Protein 4OK4 (pdb70)

Secondary structure (DSSP, 8-state):
--BSSSBHHHHHHHHHHGGG-HHHHHHHHHHHHHHHHHHTT----PPS---TTSHHHHHHHHHHHHHHHHHHHHHHH--HHHHHHHHHHHHHHHHHGGG--S-TT--SSPP-SSSSSHHHHHHHHHHHHHHHHTTGGG--HHHHHHHIIIIIHHHHHHHTTT-HHHHT-SSHHHHHHHHHHHHHHHHHT-HHHHHHHHH-TTSSSSSSHHHHHHHSB-TT--BTT-HHHHHHHHHHHHHHHHHHHHH-GGG-TTTHHHHHHHHHHHHHHHTEETTEE---SS--TT-BTTSHHHHHHHHHHHHHH--TTHHHHHHHHT---SSHHHHHHHHHHHTT---------EEEE-STTS-SEEEEEEEESSSTT-EEEEEEEE---GGG--S-TTEEEEEETTEEEE-----S--TT-TTTGGGSPPHHIIIIITSGGGSSS-EETTB-GGGG-HHHHHT---EEEEEEE-SSEEEEEEEE-SSSTTEEEEEEEEEE--TTSSS-EEEEEEEEEEEEEEEEEEEEEB-SEEEEESSPPPP-TTEEEES-SSTTGGGEEEEEEEE--SS-EEEEEEETTEEEEEEEEEE-S---EEEEEEEE-TT-TT--SPP-EEEEEEEEEEEEEEEEEEEEEE-EEETTTTEEE--S-SEEEEEEEEETTEEEEEEEETTS-EEEEEE-----TT-EEEEE-SSSEEEEESSEEEE-/--BSSSBHHHHHHHHHHGGGSHHHHHHHHHHHHHHHHHHTT----PPS---TTSHHHHHHHHHHHHHHHHHHHHHHH--HHHHHHHHHHHHHHHHHGGG--S-TT--SSPP-SSSSSHHHHHHHHHHHHHHHHHHGGGS-HHHHHHHIIIIIHHHHHHHTTT-HHHHT-SSHHHHHHHHHHHHHHHHHT-HHHHHHHHH-TTSSSSSSHHHHHHHSB-TT--BTT-HHHHHHHHHHHHHHHHHHHHH-GGG-TTTHHHHHHHHHHHHHHHTEETTEE---SS--TT-BTTSHHHHHHHHHHHHHH--TTHHHHHHHHT---SSHHHHHHHHHHHTT---------EEEE-STTS-SEEEEEEEESSSTT-EEEEEEEE---GGG--S-TTEEEEEETTEEEE-----S--TT-TTTGGGSPPHHIIIIITSGGGSSS-EETTB-GGGG-HHHHTT--PEEEEEEE-SSEEEEEEEE-SSSTTEEEEEEEEEE--TTSSS-EEEEEEEEEEEEEEEEEEEEEB-SEEEEESS-PPP-TTEEEBS-SSTTGGGEEEEEEEE--SS-EEEEEEETTEEEEEEEEEE-S---EEEEEEEE-TT-TT--SPP-EEEEEEEEEEEEEEEEEEEEEE-EEETTTTEEE--S-SEEEEEEEEETTEEEEEEEETTS-EEEEEE-----TT-EEEEESSSPEEEEESSEEEEE-

Solvent-accessible surface area: 49131 Å² total; per-residue (Å²): 79,1,50,0,5,19,26,104,118,19,13,54,67,0,47,88,32,31,130,88,46,110,37,0,17,127,39,0,69,50,34,58,90,103,8,46,67,28,34,91,124,33,64,54,32,25,121,14,136,15,6,2,11,1,112,7,5,6,9,0,14,73,0,15,54,5,0,31,26,0,0,16,3,31,31,13,58,42,55,114,93,1,18,61,11,0,46,52,0,0,33,31,0,5,156,20,1,87,91,21,48,117,4,101,58,108,34,114,52,34,22,0,44,1,0,6,17,9,25,21,0,2,13,0,0,0,16,0,0,16,0,1,4,4,0,20,93,31,15,47,69,134,40,64,123,68,0,45,68,6,0,0,71,32,0,0,116,20,4,1,84,79,7,66,102,15,0,53,91,26,13,0,36,0,0,3,3,0,0,0,0,0,0,0,1,30,10,33,61,45,121,90,16,10,75,5,0,1,65,1,41,100,78,104,19,160,13,0,0,29,59,0,0,48,108,4,1,1,61,63,0,1,0,20,1,1,0,7,14,1,4,30,0,0,6,0,0,2,2,0,0,25,0,0,62,32,48,45,72,126,105,121,2,16,109,69,56,115,61,0,1,20,78,0,0,52,6,1,0,16,0,1,7,56,19,114,6,0,6,0,1,4,1,19,57,63,4,4,13,41,1,42,12,0,7,16,0,2,2,7,0,20,38,80,60,43,39,44,38,0,0,37,2,4,99,124,9,67,49,19,3,14,6,5,9,0,16,95,2,2,96,5,36,67,102,63,71,40,99,104,25,100,78,133,21,13,70,8,7,0,9,30,114,25,98,70,6,4,0,1,0,2,21,34,54,169,56,146,66,18,3,0,1,0,3,1,8,2,14,2,4,55,41,28,2,0,10,0,1,1,0,4,2,0,17,4,19,30,36,52,0,1,8,0,12,0,4,2,44,34,9,15,2,37,38,4,115,5,3,16,35,12,76,12,4,87,57,0,0,32,23,0,0,2,0,0,0,0,2,4,72,49,72,3,0,2,104,29,66,61,94,50,0,72,139,57,71,1,98,50,50,23,62,85,55,18,160,72,17,4,0,3,0,0,66,1,40,70,1,10,125,39,10,80,2,24,6,0,5,1,2,0,66,2,111,73,30,96,36,26,0,1,0,3,1,0,32,5,68,10,110,160,61,9,27,0,0,2,1,3,6,8,45,28,34,2,6,42,30,57,18,181,35,133,95,32,157,51,35,0,123,45,24,10,147,157,53,0,0,33,6,0,1,52,6,6,26,0,88,23,37,128,75,27,33,58,0,4,1,20,25,94,67,36,1,0,1,3,6,7,12,10,41,27,91,17,175,91,15,38,0,11,2,0,18,4,1,0,59,5,72,95,2,9,5,80,60,27,18,0,3,0,6,34,1,51,154,4,120,99,4,13,0,0,4,0,3,3,3,2,2,134,30,48,9,27,76,34,45,4,42,41,18,111,5,54,8,143,25,2,126,22,49,64,60,128,56,47,3,1,1,31,0,36,4,111,105,70,42,56,0,21,0,2,1,9,56,57,88,80,79,113,81,78,8,117,0,74,24,71,149,129,52,24,110,16,107,8,21,19,22,27,93,89,80,2,51,1,5,19,24,107,126,21,13,54,69,0,57,91,25,30,131,88,40,129,70,0,15,132,46,0,65,48,42,49,88,98,6,50,63,37,37,92,134,33,61,56,31,26,122,12,131,14,5,3,9,1,118,4,4,4,11,0,12,72,0,13,55,5,0,35,33,0,0,20,2,38,44,14,56,52,56,95,91,0,5,53,13,0,39,54,0,0,30,28,0,2,153,23,2,86,96,21,50,117,4,101,59,106,40,114,49,31,18,0,46,0,0,7,20,8,22,20,0,2,11,0,0,0,15,0,0,18,0,0,3,5,1,13,100,37,14,53,72,134,43,59,111,71,0,33,54,6,0,0,70,32,0,0,118,20,4,1,81,79,6,66,102,15,0,53,95,43,17,0,35,0,0,3,3,0,0,0,0,0,0,0,1,29,8,38,63,44,104,85,18,11,70,4,0,4,74,1,40,99,85,74,20,150,11,0,0,36,54,0,0,48,96,4,0,1,60,67,0,1,0,20,1,0,0,5,15,1,4,29,0,0,5,0,0,0,1,0,0,25,0,0,61,30,49,53,60,140,122,116,5,16,103,76,63,115,58,0,1,20,77,0,0,54,6,0,0,8,0,0,5,53,17,117,7,0,6,0,1,3,2,19,62,64,4,4,11,44,1,38,10,0,6,15,0,2,2,7,0,20,36,82,59,43,37,42,38,0,0,30,1,10,102,108,10,68,56,24,2,17,6,4,7,0,13,102,2,8,94,5,44,66,99,62,73,43,96,105,24,101,68,119,21,16,63,4,9,0,9,13,116,24,96,67,4,3,0,2,0,2,20,26,46,175,54,130,79,17,2,0,1,0,3,0,8,2,13,4,4,61,43,28,2,0,9,0,0,2,0,4,2,0,15,4,23,26,37,51,0,1,7,0,13,0,4,2,46,34,9,14,2,34,40,5,114,6,3,18,36,13,79,13,3,85,55,1,0,34,21,0,0,2,0,0,0,0,1,5,71,50,71,2,0,2,101,29,67,63,98,49,0,81,133,52,69,0,93,54,46,23,64,85,55,19,159,73,16,5,0,2,0,0,63,0,40,70,1,10,124,37,11,84,2,27,7,0,4,0,1,0,66,2,111,70,28,147,33,23,0,1,0,3,0,0,32,2,57,12,112,167,59,7,27,0,0,2,1,2,6,6,47,28,37,1,6,40,29,59,16,154,37,112,103,36,149,46,42,0,141,43,25,9,159,164,51,0,1,34,6,0,1,47,3,6,41,1,45,24,35,123,73,28,32,60,0,4,0,20,25,94,37,38,0,0,1,4,8,7,12,11,42,25,100,16,164,109,16,39,1,9,1,0,7,5,1,0,60,5,73,93,2,9,5,80,83,29,20,0,2,0,8,32,1,60,149,3,120,105,1,12,0,0,3,1,2,3,4,6,10,99,30,31,10,26,74,35,41,4,56,46,19,114,5,60,10,152,26,2,127,21,45,70,52,128,58,48,2,0,0,29,0,51,6,117,104,69,26,20,0,8,1,2,1,9,56,56,85,80,73,118,77,90,5,113,0,63,42,70,172,94,42,16,116,16,110,5,20,18,22,26,80,62,118

InterPro domains:
  IPR008397 Alginate lyase domain [PF05426] (51-294)
  IPR008929 Chondroitin AC/alginate lyase [G3DSA:1.50.10.100] (30-370)
  IPR008929 Chondroitin AC/alginate lyase [SSF48230] (73-312)
  IPR012480 Heparinase II/III-like, C-terminal [PF07940] (380-641)
  IPR055076 Exo-oligoalginate lyase, C-terminal domain [PF22686] (694-732)

Structure (mmCIF, N/CA/C/O backbone):
data_4OK4
#
_entry.id   4OK4
#
_cell.length_a   86.470
_cell.length_b   127.153
_cell.length_c   88.277
_cell.angle_alpha   90.00
_cell.angle_beta   111.20
_cell.angle_gamma   90.00
#
_symmetry.space_group_name_H-M   'P 1 21 1'
#
loop_
_entity.id
_entity.type
_entity.pdbx_description
1 polymer 'Putative alginate lyase'
2 non-polymer 'ZINC ION'
3 water water
#
loop_
_atom_site.group_PDB
_atom_site.id
_atom_site.type_symbol
_atom_site.label_atom_id
_atom_site.label_alt_id
_atom_site.label_comp_id
_atom_site.label_asym_id
_atom_site.label_entity_id
_atom_site.label_seq_id
_atom_site.pdbx_PDB_ins_code
_atom_site.Cartn_x
_atom_site.Cartn_y
_atom_site.Cartn_z
_atom_site.occupancy
_atom_site.B_iso_or_equiv
_atom_site.auth_seq_id
_atom_site.auth_comp_id
_atom_site.auth_asym_id
_atom_site.auth_atom_id
_atom_site.pdbx_PDB_model_num
ATOM 1 N N . HIS A 1 30 ? 20.512 61.740 69.137 1.00 23.11 30 HIS A N 1
ATOM 2 C CA . HIS A 1 30 ? 20.826 60.772 68.043 1.00 23.54 30 HIS A CA 1
ATOM 3 C C . HIS A 1 30 ? 21.661 61.432 66.944 1.00 23.29 30 HIS A C 1
ATOM 4 O O . HIS A 1 30 ? 21.360 62.554 66.536 1.00 23.66 30 HIS A O 1
ATOM 11 N N . PRO A 1 31 ? 22.706 60.737 66.447 1.00 23.01 31 PRO A N 1
ATOM 12 C CA . PRO A 1 31 ? 23.118 59.381 66.833 1.00 22.40 31 PRO A CA 1
ATOM 13 C C . PRO A 1 31 ? 23.803 59.321 68.196 1.00 21.85 31 PRO A C 1
ATOM 14 O O . PRO A 1 31 ? 24.433 60.290 68.623 1.00 21.64 31 PRO A O 1
ATOM 18 N N . ASN A 1 32 ? 23.658 58.182 68.868 1.00 21.27 32 ASN A N 1
ATOM 19 C CA . ASN A 1 32 ? 24.332 57.922 70.131 1.00 20.66 32 ASN A CA 1
ATOM 20 C C . ASN A 1 32 ? 24.460 56.413 70.326 1.00 20.18 32 ASN A C 1
ATOM 21 O O . ASN A 1 32 ? 23.779 55.814 71.166 1.00 20.08 32 ASN A O 1
ATOM 26 N N . LEU A 1 33 ? 25.325 55.804 69.521 1.00 19.41 33 LEU A N 1
ATOM 27 C CA . LEU A 1 33 ? 25.506 54.356 69.553 1.00 18.37 33 LEU A CA 1
ATOM 28 C C . LEU A 1 33 ? 26.950 54.001 69.212 1.00 18.11 33 LEU A C 1
ATOM 29 O O . LEU A 1 33 ? 27.805 53.940 70.101 1.00 17.73 33 LEU A O 1
ATOM 34 N N . ILE A 1 34 ? 27.218 53.785 67.927 1.00 17.91 34 ILE A N 1
ATOM 35 C CA . ILE A 1 34 ? 28.576 53.529 67.455 1.00 18.13 34 ILE A CA 1
ATOM 36 C C . ILE A 1 34 ? 29.277 54.860 67.179 1.00 18.48 34 ILE A C 1
ATOM 37 O O . ILE A 1 34 ? 30.486 54.990 67.376 1.00 18.32 34 ILE A O 1
ATOM 42 N N . VAL A 1 35 ? 28.505 55.848 66.732 1.00 19.14 35 VAL A N 1
ATOM 43 C CA . VAL A 1 35 ? 28.974 57.236 66.703 1.00 19.74 35 VAL A CA 1
ATOM 44 C C . VAL A 1 35 ? 28.068 58.093 67.592 1.00 20.06 35 VAL A C 1
ATOM 45 O O . VAL A 1 35 ? 26.902 57.750 67.822 1.00 20.12 35 VAL A O 1
ATOM 49 N N . THR A 1 36 ? 28.615 59.191 68.101 1.00 20.26 36 THR A N 1
ATOM 50 C CA . THR A 1 36 ? 27.835 60.132 68.902 1.00 21.06 36 THR A CA 1
ATOM 51 C C . THR A 1 36 ? 27.605 61.424 68.123 1.00 21.67 36 THR A C 1
ATOM 52 O O . THR A 1 36 ? 28.162 61.617 67.038 1.00 21.57 36 THR A O 1
ATOM 56 N N . GLU A 1 37 ? 26.775 62.302 68.680 1.00 22.71 37 GLU A N 1
ATOM 57 C CA . GLU A 1 37 ? 26.561 63.634 68.111 1.00 23.54 37 GLU A CA 1
ATOM 58 C C . GLU A 1 37 ? 27.864 64.437 68.085 1.00 23.29 37 GLU A C 1
ATOM 59 O O . GLU A 1 37 ? 28.150 65.142 67.111 1.00 22.88 37 GLU A O 1
ATOM 65 N N . GLN A 1 38 ? 28.658 64.303 69.146 1.00 23.14 38 GLN A N 1
ATOM 66 C CA . GLN A 1 38 ? 29.982 64.919 69.209 1.00 23.59 38 GLN A CA 1
ATOM 67 C C . GLN A 1 38 ? 30.918 64.366 68.130 1.00 23.12 38 GLN A C 1
ATOM 68 O O . GLN A 1 38 ? 31.655 65.129 67.500 1.00 21.98 38 GLN A O 1
ATOM 74 N N . ASP A 1 39 ? 30.885 63.047 67.924 1.00 22.33 39 ASP A N 1
ATOM 75 C CA . ASP A 1 39 ? 31.686 62.405 66.880 1.00 22.55 39 ASP A CA 1
ATOM 76 C C . ASP A 1 39 ? 31.363 62.996 65.511 1.00 22.36 39 ASP A C 1
ATOM 77 O O . ASP A 1 39 ? 32.267 63.352 64.753 1.00 22.15 39 ASP A O 1
ATOM 82 N N . VAL A 1 40 ? 30.068 63.094 65.209 1.00 22.63 40 VAL A N 1
ATOM 83 C CA . VAL A 1 40 ? 29.583 63.637 63.939 1.00 23.07 40 VAL A CA 1
ATOM 84 C C . VAL A 1 40 ? 30.134 65.044 63.703 1.00 23.19 40 VAL A C 1
ATOM 85 O O . VAL A 1 40 ? 30.654 65.337 62.621 1.00 23.71 40 VAL A O 1
ATOM 89 N N . ALA A 1 41 ? 30.028 65.896 64.722 1.00 23.37 41 ALA A N 1
ATOM 90 C CA . ALA A 1 41 ? 30.567 67.253 64.661 1.00 24.00 41 ALA A CA 1
ATOM 91 C C . ALA A 1 41 ? 32.071 67.238 64.391 1.00 24.31 41 ALA A C 1
ATOM 92 O O . ALA A 1 41 ? 32.551 67.945 63.502 1.00 24.62 41 ALA A O 1
ATOM 94 N N . ASN A 1 42 ? 32.803 66.410 65.138 1.00 24.18 42 ASN A N 1
ATOM 95 C CA . ASN A 1 42 ? 34.254 66.281 64.969 1.00 24.16 42 ASN A CA 1
ATOM 96 C C . ASN A 1 42 ? 34.656 65.797 63.577 1.00 23.81 42 ASN A C 1
ATOM 97 O O . ASN A 1 42 ? 35.620 66.300 62.994 1.00 23.60 42 ASN A O 1
ATOM 102 N N . ILE A 1 43 ? 33.911 64.824 63.053 1.00 23.45 43 ILE A N 1
ATOM 103 C CA . ILE A 1 43 ? 34.154 64.277 61.718 1.00 23.42 43 ILE A CA 1
ATOM 104 C C . ILE A 1 43 ? 33.858 65.327 60.645 1.00 24.06 43 ILE A C 1
ATOM 105 O O . ILE A 1 43 ? 34.687 65.564 59.764 1.00 23.61 43 ILE A O 1
ATOM 110 N N . ALA A 1 44 ? 32.685 65.957 60.735 1.00 24.23 44 ALA A N 1
ATOM 111 C CA . ALA A 1 44 ? 32.285 67.002 59.785 1.00 25.27 44 ALA A CA 1
ATOM 112 C C . ALA A 1 44 ? 33.330 68.113 59.689 1.00 25.57 44 ALA A C 1
ATOM 113 O O . ALA A 1 44 ? 33.635 68.588 58.595 1.00 26.38 44 ALA A O 1
ATOM 115 N N . ALA A 1 45 ? 33.889 68.498 60.835 1.00 25.96 45 ALA A N 1
ATOM 116 C CA . ALA A 1 45 ? 34.852 69.597 60.906 1.00 26.88 45 ALA A CA 1
ATOM 117 C C . ALA A 1 45 ? 36.259 69.243 60.409 1.00 27.51 45 ALA A C 1
ATOM 118 O O . ALA A 1 45 ? 37.024 70.141 60.048 1.00 27.27 45 ALA A O 1
ATOM 120 N N . SER A 1 46 ? 36.594 67.952 60.375 1.00 28.08 46 SER A N 1
ATOM 121 C CA . SER A 1 46 ? 37.990 67.536 60.179 1.00 29.05 46 SER A CA 1
ATOM 122 C C . SER A 1 46 ? 38.285 66.456 59.129 1.00 29.12 46 SER A C 1
ATOM 123 O O . SER A 1 46 ? 39.450 66.256 58.780 1.00 29.68 46 SER A O 1
ATOM 126 N N . TRP A 1 47 ? 37.261 65.767 58.627 1.00 29.55 47 TRP A N 1
ATOM 127 C CA . TRP A 1 47 ? 37.484 64.573 57.789 1.00 29.69 47 TRP A CA 1
ATOM 128 C C . TRP A 1 47 ? 38.324 64.788 56.517 1.00 30.77 47 TRP A C 1
ATOM 129 O O . TRP A 1 47 ? 39.073 63.898 56.107 1.00 30.08 47 TRP A O 1
ATOM 140 N N . GLU A 1 48 ? 38.202 65.968 55.912 1.00 31.93 48 GLU A N 1
ATOM 141 C CA . GLU A 1 48 ? 38.958 66.305 54.701 1.00 33.43 48 GLU A CA 1
ATOM 142 C C . GLU A 1 48 ? 40.448 66.547 54.971 1.00 33.64 48 GLU A C 1
ATOM 143 O O . GLU A 1 48 ? 41.269 66.475 54.055 1.00 34.35 48 GLU A O 1
ATOM 149 N N . SER A 1 49 ? 40.788 66.820 56.228 1.00 33.65 49 SER A N 1
ATOM 150 C CA . SER A 1 49 ? 42.166 67.129 56.618 1.00 33.92 49 SER A CA 1
ATOM 151 C C . SER A 1 49 ? 43.057 65.893 56.756 1.00 33.92 49 SER A C 1
ATOM 152 O O . SER A 1 49 ? 44.286 65.998 56.695 1.00 33.28 49 SER A O 1
ATOM 155 N N . TYR A 1 50 ? 42.441 64.729 56.947 1.00 33.97 50 TYR A N 1
ATOM 156 C CA . TYR A 1 50 ? 43.195 63.487 57.114 1.00 33.88 50 TYR A CA 1
ATOM 157 C C . TYR A 1 50 ? 43.081 62.610 55.870 1.00 34.19 50 TYR A C 1
ATOM 158 O O . TYR A 1 50 ? 42.009 62.073 55.574 1.00 34.14 50 TYR A O 1
ATOM 167 N N . ASP A 1 51 ? 44.195 62.480 55.150 1.00 34.53 51 ASP A N 1
ATOM 168 C CA . ASP A 1 51 ? 44.247 61.763 53.872 1.00 34.91 51 ASP A CA 1
ATOM 169 C C . ASP A 1 51 ? 43.693 60.342 53.935 1.00 34.09 51 ASP A C 1
ATOM 170 O O . ASP A 1 51 ? 42.933 59.933 53.055 1.00 33.83 51 ASP A O 1
ATOM 175 N N . ALA A 1 52 ? 44.072 59.605 54.978 1.00 33.40 52 ALA A N 1
ATOM 176 C CA . ALA A 1 52 ? 43.629 58.222 55.162 1.00 32.71 52 ALA A CA 1
ATOM 177 C C . ALA A 1 52 ? 42.119 58.114 55.382 1.00 31.77 52 ALA A C 1
ATOM 178 O O . ALA A 1 52 ? 41.478 57.192 54.870 1.00 32.29 52 ALA A O 1
ATOM 180 N N . TYR A 1 53 ? 41.559 59.056 56.140 1.00 30.54 53 TYR A N 1
ATOM 181 C CA . TYR A 1 53 ? 40.121 59.091 56.403 1.00 28.88 53 TYR A CA 1
ATOM 182 C C . TYR A 1 53 ? 39.347 59.560 55.171 1.00 29.05 53 TYR A C 1
ATOM 183 O O . TYR A 1 53 ? 38.289 59.012 54.848 1.00 28.31 53 TYR A O 1
ATOM 192 N N . ALA A 1 54 ? 39.884 60.573 54.492 1.00 29.58 54 ALA A N 1
ATOM 193 C CA . ALA A 1 54 ? 39.266 61.132 53.292 1.00 29.87 54 ALA A CA 1
ATOM 194 C C . ALA A 1 54 ? 39.177 60.113 52.154 1.00 30.40 54 ALA A C 1
ATOM 195 O O . ALA A 1 54 ? 38.150 60.023 51.480 1.00 30.33 54 ALA A O 1
ATOM 197 N N . GLU A 1 55 ? 40.251 59.351 51.951 1.00 31.75 55 GLU A N 1
ATOM 198 C CA . GLU A 1 55 ? 40.278 58.297 50.934 1.00 32.78 55 GLU A CA 1
ATOM 199 C C . GLU A 1 55 ? 39.167 57.275 51.170 1.00 31.83 55 GLU A C 1
ATOM 200 O O . GLU A 1 55 ? 38.411 56.947 50.253 1.00 31.53 55 GLU A O 1
ATOM 206 N N . GLN A 1 56 ? 39.068 56.797 52.410 1.00 31.05 56 GLN A N 1
ATOM 207 C CA . GLN A 1 56 ? 38.047 55.828 52.802 1.00 29.98 56 GLN A CA 1
ATOM 208 C C . GLN A 1 56 ? 36.628 56.362 52.581 1.00 29.08 56 GLN A C 1
ATOM 209 O O . GLN A 1 56 ? 35.801 55.690 51.960 1.00 28.08 56 GLN A O 1
ATOM 215 N N . LEU A 1 57 ? 36.359 57.568 53.084 1.00 28.36 57 LEU A N 1
ATOM 216 C CA . LEU A 1 57 ? 35.029 58.173 52.988 1.00 28.16 57 LEU A CA 1
ATOM 217 C C . LEU A 1 57 ? 34.628 58.417 51.533 1.00 28.50 57 LEU A C 1
ATOM 218 O O . LEU A 1 57 ? 33.518 58.066 51.131 1.00 28.20 57 LEU A O 1
ATOM 223 N N . ASN A 1 58 ? 35.536 59.005 50.754 1.00 29.66 58 ASN A N 1
ATOM 224 C CA . ASN A 1 58 ? 35.291 59.274 49.332 1.00 30.35 58 ASN A CA 1
ATOM 225 C C . ASN A 1 58 ? 35.008 58.013 48.520 1.00 30.94 58 ASN A C 1
ATOM 226 O O . ASN A 1 58 ? 34.122 58.013 47.662 1.00 31.34 58 ASN A O 1
ATOM 231 N N . ALA A 1 59 ? 35.760 56.948 48.802 1.00 31.61 59 ALA A N 1
ATOM 232 C CA . ALA A 1 59 ? 35.556 55.649 48.160 1.00 32.53 59 ALA A CA 1
ATOM 233 C C . ALA A 1 59 ? 34.186 55.066 48.508 1.00 33.07 59 ALA A C 1
ATOM 234 O O . ALA A 1 59 ? 33.487 54.553 47.633 1.00 33.83 59 ALA A O 1
ATOM 236 N N . ASP A 1 60 ? 33.810 55.157 49.783 1.00 33.58 60 ASP A N 1
ATOM 237 C CA . ASP A 1 60 ? 32.499 54.707 50.248 1.00 34.36 60 ASP A CA 1
ATOM 238 C C . ASP A 1 60 ? 31.367 55.557 49.676 1.00 33.69 60 ASP A C 1
ATOM 239 O O . ASP A 1 60 ? 30.310 55.034 49.320 1.00 33.60 60 ASP A O 1
ATOM 244 N N . LYS A 1 61 ? 31.601 56.865 49.599 1.00 33.30 61 LYS A N 1
ATOM 245 C CA . LYS A 1 61 ? 30.642 57.812 49.033 1.00 33.00 61 LYS A CA 1
ATOM 246 C C . LYS A 1 61 ? 30.387 57.527 47.549 1.00 32.48 61 LYS A C 1
ATOM 247 O O . LYS A 1 61 ? 29.234 57.465 47.118 1.00 31.34 61 LYS A O 1
ATOM 253 N N . THR A 1 62 ? 31.467 57.343 46.787 1.00 32.10 62 THR A N 1
ATOM 254 C CA . THR A 1 62 ? 31.388 57.043 45.353 1.00 32.32 62 THR A CA 1
ATOM 255 C C . THR A 1 62 ? 30.621 55.745 45.093 1.00 32.40 62 THR A C 1
ATOM 256 O O . THR A 1 62 ? 29.759 55.691 44.210 1.00 32.19 62 THR A O 1
ATOM 260 N N . ASN A 1 63 ? 30.933 54.710 45.870 1.00 32.10 63 ASN A N 1
ATOM 261 C CA . ASN A 1 63 ? 30.261 53.419 45.745 1.00 32.26 63 ASN A CA 1
ATOM 262 C C . ASN A 1 63 ? 28.780 53.492 46.110 1.00 31.20 63 ASN A C 1
ATOM 263 O O . ASN A 1 63 ? 27.945 52.867 45.452 1.00 30.94 63 ASN A O 1
ATOM 268 N N . LEU A 1 64 ? 28.458 54.262 47.149 1.00 30.76 64 LEU A N 1
ATOM 269 C CA . LEU A 1 64 ? 27.064 54.446 47.554 1.00 30.85 64 LEU A CA 1
ATOM 270 C C . LEU A 1 64 ? 26.266 55.230 46.511 1.00 30.97 64 LEU A C 1
ATOM 271 O O . LEU A 1 64 ? 25.121 54.883 46.222 1.00 31.11 64 LEU A O 1
ATOM 276 N N . ASP A 1 65 ? 26.874 56.274 45.948 1.00 31.19 65 ASP A N 1
ATOM 277 C CA . ASP A 1 65 ? 26.224 57.074 44.906 1.00 31.41 65 ASP A CA 1
ATOM 278 C C . ASP A 1 65 ? 25.839 56.213 43.704 1.00 30.83 65 ASP A C 1
ATOM 279 O O . ASP A 1 65 ? 24.736 56.346 43.168 1.00 31.09 65 ASP A O 1
ATOM 284 N N . ALA A 1 66 ? 26.744 55.321 43.305 1.00 30.30 66 ALA A N 1
ATOM 285 C CA . ALA A 1 66 ? 26.496 54.386 42.210 1.00 30.03 66 ALA A CA 1
ATOM 286 C C . ALA A 1 66 ? 25.379 53.401 42.552 1.00 30.21 66 ALA A C 1
ATOM 287 O O . ALA A 1 66 ? 24.578 53.040 41.685 1.00 30.13 66 ALA A O 1
ATOM 289 N N . PHE A 1 67 ? 25.328 52.977 43.816 1.00 29.73 67 PHE A N 1
ATOM 290 C CA . PHE A 1 67 ? 24.276 52.081 44.301 1.00 29.73 67 PHE A CA 1
ATOM 291 C C . PHE A 1 67 ? 22.924 52.792 44.358 1.00 30.30 67 PHE A C 1
ATOM 292 O O . PHE A 1 67 ? 21.889 52.201 44.041 1.00 30.21 67 PHE A O 1
ATOM 300 N N . MET A 1 68 ? 22.945 54.064 44.748 1.00 31.67 68 MET A N 1
ATOM 301 C CA . MET A 1 68 ? 21.734 54.886 44.825 1.00 33.35 68 MET A CA 1
ATOM 302 C C . MET A 1 68 ? 21.090 55.119 43.456 1.00 33.15 68 MET A C 1
ATOM 303 O O . MET A 1 68 ? 19.868 55.235 43.356 1.00 33.17 68 MET A O 1
ATOM 308 N N . ALA A 1 69 ? 21.919 55.172 42.413 1.00 33.19 69 ALA A N 1
ATOM 309 C CA . ALA A 1 69 ? 21.461 55.392 41.037 1.00 33.39 69 ALA A CA 1
ATOM 310 C C . ALA A 1 69 ? 20.615 54.235 40.500 1.00 33.91 69 ALA A C 1
ATOM 311 O O . ALA A 1 69 ? 19.856 54.403 39.540 1.00 34.02 69 ALA A O 1
ATOM 313 N N . GLU A 1 70 ? 20.745 53.067 41.124 1.00 33.53 70 GLU A N 1
ATOM 314 C CA . GLU A 1 70 ? 19.952 51.897 40.752 1.00 33.74 70 GLU A CA 1
ATOM 315 C C . GLU A 1 70 ? 18.543 51.951 41.351 1.00 32.62 70 GLU A C 1
ATOM 316 O O . GLU A 1 70 ? 17.698 51.105 41.046 1.00 32.77 70 GLU A O 1
ATOM 322 N N . GLY A 1 71 ? 18.299 52.954 42.194 1.00 31.39 71 GLY A N 1
ATOM 323 C CA . GLY A 1 71 ? 17.008 53.130 42.855 1.00 30.73 71 GLY A CA 1
ATOM 324 C C . GLY A 1 71 ? 16.920 52.360 44.159 1.00 30.47 71 GLY A C 1
ATOM 325 O O . GLY A 1 71 ? 17.917 51.823 44.640 1.00 29.97 71 GLY A O 1
ATOM 326 N N . VAL A 1 72 ? 15.722 52.316 44.734 1.00 30.12 72 VAL A N 1
ATOM 327 C CA . VAL A 1 72 ? 15.475 51.560 45.962 1.00 29.89 72 VAL A CA 1
ATOM 328 C C . VAL A 1 72 ? 15.034 50.142 45.596 1.00 29.68 72 VAL A C 1
ATOM 329 O O . VAL A 1 72 ? 13.917 49.929 45.115 1.00 29.97 72 VAL A O 1
ATOM 333 N N . VAL A 1 73 ? 15.930 49.179 45.804 1.00 28.82 73 VAL A N 1
ATOM 334 C CA . VAL A 1 73 ? 15.669 47.793 45.420 1.00 28.42 73 VAL A CA 1
ATOM 335 C C . VAL A 1 73 ? 15.666 46.880 46.648 1.00 28.07 73 VAL A C 1
ATOM 336 O O . VAL A 1 73 ? 16.718 46.585 47.228 1.00 27.63 73 VAL A O 1
ATOM 340 N N . VAL A 1 74 ? 14.465 46.454 47.034 1.00 28.03 74 VAL A N 1
ATOM 341 C CA . VAL A 1 74 ? 14.253 45.588 48.192 1.00 27.84 74 VAL A CA 1
ATOM 342 C C . VAL A 1 74 ? 13.438 44.370 47.743 1.00 28.34 74 VAL A C 1
ATOM 343 O O . VAL A 1 74 ? 12.200 44.390 47.789 1.00 28.24 74 VAL A O 1
ATOM 347 N N . PRO A 1 75 ? 14.131 43.308 47.285 1.00 28.02 75 PRO A N 1
ATOM 348 C CA . PRO A 1 75 ? 13.438 42.155 46.718 1.00 27.75 75 PRO A CA 1
ATOM 349 C C . PRO A 1 75 ? 12.859 41.246 47.793 1.00 27.70 75 PRO A C 1
ATOM 350 O O . PRO A 1 75 ? 13.316 41.270 48.937 1.00 27.55 75 PRO A O 1
ATOM 354 N N . MET A 1 76 ? 11.851 40.462 47.423 1.00 27.68 76 MET A N 1
ATOM 355 C CA . MET A 1 76 ? 11.334 39.424 48.304 1.00 28.35 76 MET A CA 1
ATOM 356 C C . MET A 1 76 ? 12.432 38.380 48.507 1.00 27.42 76 MET A C 1
ATOM 357 O O . MET A 1 76 ? 13.147 38.048 47.560 1.00 26.85 76 MET A O 1
ATOM 362 N N . PRO A 1 77 ? 12.596 37.887 49.748 1.00 27.03 77 PRO A N 1
ATOM 363 C CA . PRO A 1 77 ? 13.642 36.889 50.004 1.00 26.86 77 PRO A CA 1
ATOM 364 C C . PRO A 1 77 ? 13.401 35.595 49.226 1.00 26.80 77 PRO A C 1
ATOM 365 O O . PRO A 1 77 ? 12.283 35.071 49.220 1.00 27.19 77 PRO A O 1
ATOM 369 N N . LYS A 1 78 ? 14.444 35.096 48.565 1.00 26.40 78 LYS A N 1
ATOM 370 C CA . LYS A 1 78 ? 14.305 33.944 47.682 1.00 26.48 78 LYS A CA 1
ATOM 371 C C . LYS A 1 78 ? 15.540 33.046 47.679 1.00 26.01 78 LYS A C 1
ATOM 372 O O . LYS A 1 78 ? 15.425 31.823 47.768 1.00 25.78 78 LYS A O 1
ATOM 378 N N . ASP A 1 79 ? 16.714 33.663 47.582 1.00 25.07 79 ASP A N 1
ATOM 379 C CA . ASP A 1 79 ? 17.953 32.937 47.308 1.00 24.90 79 ASP A CA 1
ATOM 380 C C . ASP A 1 79 ? 18.735 32.574 48.566 1.00 24.38 79 ASP A C 1
ATOM 381 O O . ASP A 1 79 ? 18.643 33.254 49.587 1.00 24.41 79 ASP A O 1
ATOM 386 N N . ALA A 1 80 ? 19.513 31.499 48.469 1.00 24.08 80 ALA A N 1
ATOM 387 C CA . ALA A 1 80 ? 20.409 31.083 49.542 1.00 23.62 80 ALA A CA 1
ATOM 388 C C . ALA A 1 80 ? 21.643 31.985 49.576 1.00 22.70 80 ALA A C 1
ATOM 389 O O . ALA A 1 80 ? 21.744 32.942 48.803 1.00 22.68 80 ALA A O 1
ATOM 391 N N . GLY A 1 81 ? 22.577 31.680 50.472 1.00 21.74 81 GLY A N 1
ATOM 392 C CA . GLY A 1 81 ? 23.805 32.454 50.598 1.00 20.52 81 GLY A CA 1
ATOM 393 C C . GLY A 1 81 ? 24.507 32.666 49.267 1.00 20.26 81 GLY A C 1
ATOM 394 O O . GLY A 1 81 ? 24.606 31.752 48.451 1.00 19.85 81 GLY A O 1
ATOM 395 N N . GLY A 1 82 ? 24.978 33.886 49.042 1.00 19.87 82 GLY A N 1
ATOM 396 C CA . GLY A 1 82 ? 25.630 34.236 47.784 1.00 19.80 82 GLY A CA 1
ATOM 397 C C . GLY A 1 82 ? 24.692 34.489 46.614 1.00 19.96 82 GLY A C 1
ATOM 398 O O . GLY A 1 82 ? 25.123 34.979 45.573 1.00 20.21 82 GLY A O 1
ATOM 399 N N . GLY A 1 83 ? 23.413 34.149 46.776 1.00 19.88 83 GLY A N 1
ATOM 400 C CA . GLY A 1 83 ? 22.408 34.398 45.745 1.00 19.71 83 GLY A CA 1
ATOM 401 C C . GLY A 1 83 ? 22.041 35.866 45.655 1.00 19.68 83 GLY A C 1
ATOM 402 O O . GLY A 1 83 ? 22.425 36.660 46.519 1.00 19.46 83 GLY A O 1
ATOM 403 N N . TYR A 1 84 ? 21.294 36.235 44.614 1.00 19.83 84 TYR A N 1
ATOM 404 C CA . TYR A 1 84 ? 20.955 37.643 44.404 1.00 20.13 84 TYR A CA 1
ATOM 405 C C . TYR A 1 84 ? 20.292 38.320 45.610 1.00 19.38 84 TYR A C 1
ATOM 406 O O . TYR A 1 84 ? 20.790 39.339 46.080 1.00 19.50 84 TYR A O 1
ATOM 415 N N . THR A 1 85 ? 19.177 37.775 46.098 1.00 18.97 85 THR A N 1
ATOM 416 C CA . THR A 1 85 ? 18.444 38.437 47.189 1.00 18.44 85 THR A CA 1
ATOM 417 C C . THR A 1 85 ? 19.283 38.523 48.466 1.00 18.30 85 THR A C 1
ATOM 418 O O . THR A 1 85 ? 19.237 39.527 49.178 1.00 18.55 85 THR A O 1
ATOM 422 N N . HIS A 1 86 ? 20.068 37.477 48.726 1.00 17.66 86 HIS A N 1
ATOM 423 C CA . HIS A 1 86 ? 21.020 37.461 49.838 1.00 17.57 86 HIS A CA 1
ATOM 424 C C . HIS A 1 86 ? 22.024 38.612 49.725 1.00 17.25 86 HIS A C 1
ATOM 425 O O . HIS A 1 86 ? 22.197 39.389 50.666 1.00 17.17 86 HIS A O 1
ATOM 432 N N . GLU A 1 87 ? 22.680 38.727 48.571 1.00 17.45 87 GLU A N 1
ATOM 433 C CA . GLU A 1 87 ? 23.701 39.757 48.386 1.00 17.50 87 GLU A CA 1
ATOM 434 C C . GLU A 1 87 ? 23.108 41.158 48.230 1.00 17.76 87 GLU A C 1
ATOM 435 O O . GLU A 1 87 ? 23.762 42.144 48.563 1.00 17.20 87 GLU A O 1
ATOM 441 N N . GLN A 1 88 ? 21.870 41.239 47.743 1.00 18.29 88 GLN A N 1
ATOM 442 C CA . GLN A 1 88 ? 21.182 42.529 47.620 1.00 19.15 88 GLN A CA 1
ATOM 443 C C . GLN A 1 88 ? 20.787 43.090 48.988 1.00 19.10 88 GLN A C 1
ATOM 444 O O . GLN A 1 88 ? 21.034 44.264 49.273 1.00 19.12 88 GLN A O 1
ATOM 450 N N . HIS A 1 89 ? 20.198 42.247 49.836 1.00 19.39 89 HIS A N 1
ATOM 451 C CA . HIS A 1 89 ? 19.863 42.654 51.205 1.00 19.08 89 HIS A CA 1
ATOM 452 C C . HIS A 1 89 ? 21.110 42.990 52.027 1.00 18.74 89 HIS A C 1
ATOM 453 O O . HIS A 1 89 ? 21.056 43.814 52.938 1.00 18.62 89 HIS A O 1
ATOM 460 N N . LYS A 1 90 ? 22.232 42.347 51.695 1.00 18.60 90 LYS A N 1
ATOM 461 C CA . LYS A 1 90 ? 23.526 42.699 52.274 1.00 18.08 90 LYS A CA 1
ATOM 462 C C . LYS A 1 90 ? 23.991 44.072 51.801 1.00 18.11 90 LYS A C 1
ATOM 463 O O . LYS A 1 90 ? 24.469 44.882 52.600 1.00 18.22 90 LYS A O 1
ATOM 469 N N . ARG A 1 91 ? 23.859 44.329 50.501 1.00 18.17 91 ARG A N 1
ATOM 470 C CA . ARG A 1 91 ? 24.188 45.644 49.958 1.00 18.31 91 ARG A CA 1
ATOM 471 C C . ARG A 1 91 ? 23.313 46.708 50.617 1.00 18.37 91 ARG A C 1
ATOM 472 O O . ARG A 1 91 ? 23.781 47.809 50.915 1.00 18.29 91 ARG A O 1
ATOM 480 N N . ASN A 1 92 ? 22.054 46.355 50.871 1.00 18.75 92 ASN A N 1
ATOM 481 C CA . ASN A 1 92 ? 21.104 47.272 51.497 1.00 19.21 92 ASN A CA 1
ATOM 482 C C . ASN A 1 92 ? 21.459 47.671 52.925 1.00 19.17 92 ASN A C 1
ATOM 483 O O . ASN A 1 92 ? 21.387 48.854 53.269 1.00 19.04 92 ASN A O 1
ATOM 488 N N . TYR A 1 93 ? 21.850 46.705 53.758 1.00 18.68 93 TYR A N 1
ATOM 489 C CA . TYR A 1 93 ? 22.177 47.047 55.143 1.00 18.41 93 TYR A CA 1
ATOM 490 C C . TYR A 1 93 ? 23.435 47.902 55.255 1.00 18.10 93 TYR A C 1
ATOM 491 O O . TYR A 1 93 ? 23.515 48.776 56.112 1.00 18.44 93 TYR A O 1
ATOM 500 N N . LYS A 1 94 ? 24.389 47.682 54.355 1.00 18.26 94 LYS A N 1
ATOM 501 C CA . LYS A 1 94 ? 25.592 48.506 54.306 1.00 18.18 94 LYS A CA 1
ATOM 502 C C . LYS A 1 94 ? 25.263 49.909 53.813 1.00 18.40 94 LYS A C 1
ATOM 503 O O . LYS A 1 94 ? 25.820 50.890 54.306 1.00 17.67 94 LYS A O 1
ATOM 509 N N . ALA A 1 95 ? 24.343 49.987 52.852 1.00 19.04 95 ALA A N 1
ATOM 510 C CA . ALA A 1 95 ? 23.893 51.265 52.302 1.00 19.78 95 ALA A CA 1
ATOM 511 C C . ALA A 1 95 ? 23.143 52.082 53.355 1.00 20.03 95 ALA A C 1
ATOM 512 O O . ALA A 1 95 ? 23.365 53.290 53.478 1.00 20.44 95 ALA A O 1
ATOM 514 N N . ILE A 1 96 ? 22.271 51.419 54.117 1.00 20.20 96 ILE A N 1
ATOM 515 C CA . ILE A 1 96 ? 21.531 52.073 55.203 1.00 20.03 96 ILE A CA 1
ATOM 516 C C . ILE A 1 96 ? 22.486 52.709 56.217 1.00 20.23 96 ILE A C 1
ATOM 517 O O . ILE A 1 96 ? 22.342 53.891 56.554 1.00 19.91 96 ILE A O 1
ATOM 522 N N . ARG A 1 97 ? 23.465 51.932 56.685 1.00 20.07 97 ARG A N 1
ATOM 523 C CA . ARG A 1 97 ? 24.466 52.438 57.625 1.00 20.43 97 ARG A CA 1
ATOM 524 C C . ARG A 1 97 ? 25.286 53.575 57.013 1.00 20.56 97 ARG A C 1
ATOM 525 O O . ARG A 1 97 ? 25.501 54.598 57.662 1.00 20.41 97 ARG A O 1
ATOM 533 N N . ASN A 1 98 ? 25.728 53.390 55.769 1.00 21.02 98 ASN A N 1
ATOM 534 C CA . ASN A 1 98 ? 26.560 54.383 55.086 1.00 21.76 98 ASN A CA 1
ATOM 535 C C . ASN A 1 98 ? 25.808 55.668 54.758 1.00 21.51 98 ASN A C 1
ATOM 536 O O . ASN A 1 98 ? 26.335 56.761 54.961 1.00 21.22 98 ASN A O 1
ATOM 541 N N . ALA A 1 99 ? 24.577 55.523 54.269 1.00 21.93 99 ALA A N 1
ATOM 542 C CA . ALA A 1 99 ? 23.707 56.668 53.979 1.00 22.05 99 ALA A CA 1
ATOM 543 C C . ALA A 1 99 ? 23.415 57.468 55.242 1.00 22.13 99 ALA A C 1
ATOM 544 O O . ALA A 1 99 ? 23.473 58.697 55.226 1.00 22.15 99 ALA A O 1
ATOM 546 N N . GLY A 1 100 ? 23.112 56.763 56.334 1.00 22.04 100 GLY A N 1
ATOM 547 C CA . GLY A 1 100 ? 22.917 57.384 57.644 1.00 21.61 100 GLY A CA 1
ATOM 548 C C . GLY A 1 100 ? 24.119 58.208 58.070 1.00 21.28 100 GLY A C 1
ATOM 549 O O . GLY A 1 100 ? 23.982 59.373 58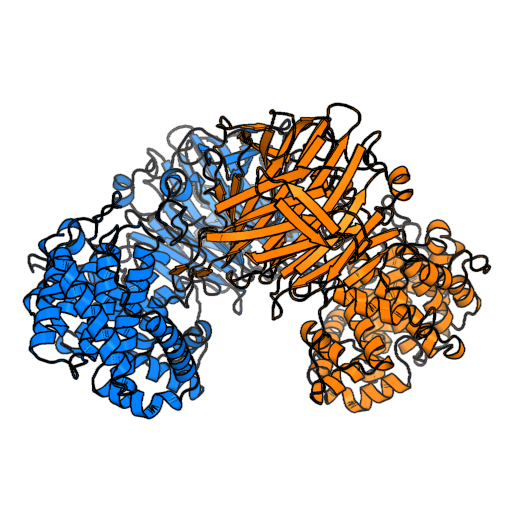.452 1.00 21.58 100 GLY A O 1
ATOM 550 N N . PHE A 1 101 ? 25.300 57.598 57.986 1.00 21.03 101 PHE A N 1
ATOM 551 C CA . PHE A 1 101 ? 26.560 58.250 58.338 1.00 20.89 101 PHE A CA 1
ATOM 552 C C . PHE A 1 101 ? 26.809 59.490 57.478 1.00 21.39 101 PHE A C 1
ATOM 553 O O . PHE A 1 101 ? 27.128 60.559 58.002 1.00 20.94 101 PHE A O 1
ATOM 561 N N . LEU A 1 102 ? 26.650 59.340 56.165 1.00 22.07 102 LEU A N 1
ATOM 562 C CA . LEU A 1 102 ? 26.920 60.433 55.230 1.00 23.06 102 LEU A CA 1
ATOM 563 C C . LEU A 1 102 ? 25.932 61.591 55.384 1.00 23.37 102 LEU A C 1
ATOM 564 O O . LEU A 1 102 ? 26.313 62.753 55.249 1.00 23.73 102 LEU A O 1
ATOM 569 N N . TYR A 1 103 ? 24.675 61.270 55.681 1.00 23.78 103 TYR A N 1
ATOM 570 C CA . TYR A 1 103 ? 23.670 62.293 55.982 1.00 24.67 103 TYR A CA 1
ATOM 571 C C . TYR A 1 103 ? 24.071 63.143 57.191 1.00 24.66 103 TYR A C 1
ATOM 572 O O . TYR A 1 103 ? 23.896 64.364 57.184 1.00 25.15 103 TYR A O 1
ATOM 581 N N . GLN A 1 104 ? 24.606 62.492 58.222 1.00 24.25 104 GLN A N 1
ATOM 582 C CA . GLN A 1 104 ? 25.100 63.190 59.405 1.00 24.33 104 GLN A CA 1
ATOM 583 C C . GLN A 1 104 ? 26.343 64.036 59.122 1.00 24.69 104 GLN A C 1
ATOM 584 O O . GLN A 1 104 ? 26.468 65.152 59.634 1.00 24.98 104 GLN A O 1
ATOM 590 N N . VAL A 1 105 ? 27.251 63.509 58.306 1.00 25.31 105 VAL A N 1
ATOM 591 C CA . VAL A 1 105 ? 28.525 64.182 58.035 1.00 26.34 105 VAL A CA 1
ATOM 592 C C . VAL A 1 105 ? 28.399 65.274 56.961 1.00 26.78 105 VAL A C 1
ATOM 593 O O . VAL A 1 105 ? 28.948 66.364 57.124 1.00 27.34 105 VAL A O 1
ATOM 597 N N . THR A 1 106 ? 27.678 64.986 55.879 1.00 27.70 106 THR A N 1
ATOM 598 C CA . THR A 1 106 ? 27.553 65.941 54.765 1.00 28.60 106 THR A CA 1
ATOM 599 C C . THR A 1 106 ? 26.337 66.868 54.870 1.00 29.57 106 THR A C 1
ATOM 600 O O . THR A 1 106 ? 26.360 67.985 54.348 1.00 29.56 106 THR A O 1
ATOM 604 N N . GLY A 1 107 ? 25.281 66.398 55.531 1.00 30.84 107 GLY A N 1
ATOM 605 C CA . GLY A 1 107 ? 24.026 67.145 55.627 1.00 32.32 107 GLY A CA 1
ATOM 606 C C . GLY A 1 107 ? 23.113 66.970 54.423 1.00 33.86 107 GLY A C 1
ATOM 607 O O . GLY A 1 107 ? 21.989 67.477 54.413 1.00 34.88 107 GLY A O 1
ATOM 608 N N . ASP A 1 108 ? 23.592 66.246 53.413 1.00 34.63 108 ASP A N 1
ATOM 609 C CA . ASP A 1 108 ? 22.860 66.063 52.162 1.00 35.74 108 ASP A CA 1
ATOM 610 C C . ASP A 1 108 ? 21.617 65.195 52.348 1.00 36.15 108 ASP A C 1
ATOM 611 O O . ASP A 1 108 ? 21.707 64.042 52.780 1.00 35.08 108 ASP A O 1
ATOM 616 N N . GLU A 1 109 ? 20.462 65.760 52.002 1.00 36.24 109 GLU A N 1
ATOM 617 C CA . GLU A 1 109 ? 19.166 65.106 52.214 1.00 36.81 109 GLU A CA 1
ATOM 618 C C . GLU A 1 109 ? 18.916 63.898 51.307 1.00 34.93 109 GLU A C 1
ATOM 619 O O . GLU A 1 109 ? 18.000 63.114 51.564 1.00 35.07 109 GLU A O 1
ATOM 625 N N . LYS A 1 110 ? 19.722 63.747 50.255 1.00 33.31 110 LYS A N 1
ATOM 626 C CA . LYS A 1 110 ? 19.619 62.584 49.368 1.00 32.17 110 LYS A CA 1
ATOM 627 C C . LYS A 1 110 ? 19.984 61.286 50.096 1.00 31.00 110 LYS A C 1
ATOM 628 O O . LYS A 1 110 ? 19.434 60.226 49.793 1.00 30.62 110 LYS A O 1
ATOM 634 N N . TYR A 1 111 ? 20.903 61.383 51.056 1.00 29.69 111 TYR A N 1
ATOM 635 C CA . TYR A 1 111 ? 21.308 60.231 51.868 1.00 29.29 111 TYR A CA 1
ATOM 636 C C . TYR A 1 111 ? 20.244 59.872 52.901 1.00 29.49 111 TYR A C 1
ATOM 637 O O . TYR A 1 111 ? 19.980 58.690 53.139 1.00 29.32 111 TYR A O 1
ATOM 646 N N . LEU A 1 112 ? 19.635 60.896 53.500 1.00 29.91 112 LEU A N 1
ATOM 647 C CA . LEU A 1 112 ? 18.472 60.720 54.373 1.00 29.94 112 LEU A CA 1
ATOM 648 C C . LEU A 1 112 ? 17.337 60.002 53.639 1.00 30.27 112 LEU A C 1
ATOM 649 O O . LEU A 1 112 ? 16.764 59.044 54.160 1.00 30.33 112 LEU A O 1
ATOM 654 N N . THR A 1 113 ? 17.030 60.475 52.432 1.00 29.85 113 THR A N 1
ATOM 655 C CA . THR A 1 113 ? 15.950 59.929 51.612 1.00 29.88 113 THR A CA 1
ATOM 656 C C . THR A 1 113 ? 16.177 58.456 51.258 1.00 29.43 113 THR A C 1
ATOM 657 O O . THR A 1 113 ? 15.274 57.632 51.423 1.00 29.48 113 THR A O 1
ATOM 661 N N . PHE A 1 114 ? 17.379 58.134 50.782 1.00 28.98 114 PHE A N 1
ATOM 662 C CA . PHE A 1 114 ? 17.704 56.768 50.371 1.00 28.62 114 PHE A CA 1
ATOM 663 C C . PHE A 1 114 ? 17.615 55.781 51.533 1.00 28.28 114 PHE A C 1
ATOM 664 O O . PHE A 1 114 ? 17.036 54.704 51.387 1.00 27.91 114 PHE A O 1
ATOM 672 N N . ALA A 1 115 ? 18.181 56.158 52.678 1.00 27.68 115 ALA A N 1
ATOM 673 C CA . ALA A 1 115 ? 18.106 55.342 53.886 1.00 27.59 115 ALA A CA 1
ATOM 674 C C . ALA A 1 115 ? 16.660 55.218 54.366 1.00 27.95 115 ALA A C 1
ATOM 675 O O . ALA A 1 115 ? 16.210 54.123 54.720 1.00 27.69 115 ALA A O 1
ATOM 677 N N . LYS A 1 116 ? 15.940 56.341 54.362 1.00 27.82 116 LYS A N 1
ATOM 678 C CA . LYS A 1 116 ? 14.523 56.375 54.732 1.00 28.42 116 LYS A CA 1
ATOM 679 C C . LYS A 1 116 ? 13.672 55.477 53.836 1.00 27.80 116 LYS A C 1
ATOM 680 O O . LYS A 1 116 ? 12.925 54.636 54.332 1.00 27.57 116 LYS A O 1
ATOM 686 N N . ASP A 1 117 ? 13.796 55.659 52.522 1.00 27.03 117 ASP A N 1
ATOM 687 C CA . ASP A 1 117 ? 13.015 54.892 51.554 1.00 27.14 117 ASP A CA 1
ATOM 688 C C . ASP A 1 117 ? 13.360 53.399 51.557 1.00 26.21 117 ASP A C 1
ATOM 689 O O . ASP A 1 117 ? 12.490 52.563 51.312 1.00 25.95 117 ASP A O 1
ATOM 694 N N . LEU A 1 118 ? 14.622 53.070 51.833 1.00 25.79 118 LEU A N 1
ATOM 695 C CA . LEU A 1 118 ? 15.012 51.669 52.014 1.00 25.17 118 LEU A CA 1
ATOM 696 C C . LEU A 1 118 ? 14.292 51.084 53.222 1.00 24.52 118 LEU A C 1
ATOM 697 O O . LEU A 1 118 ? 13.608 50.065 53.107 1.00 24.68 118 LEU A O 1
ATOM 702 N N . LEU A 1 119 ? 14.427 51.747 54.367 1.00 24.13 119 LEU A N 1
ATOM 703 C CA . LEU A 1 119 ? 13.782 51.285 55.592 1.00 24.08 119 LEU A CA 1
ATOM 704 C C . LEU A 1 119 ? 12.263 51.184 55.452 1.00 24.37 119 LEU A C 1
ATOM 705 O O . LEU A 1 119 ? 11.674 50.196 55.884 1.00 23.83 119 LEU A O 1
ATOM 710 N N . LEU A 1 120 ? 11.636 52.185 54.833 1.00 24.86 120 LEU A N 1
ATOM 711 C CA . LEU A 1 120 ? 10.182 52.165 54.633 1.00 25.17 120 LEU A CA 1
ATOM 712 C C . LEU A 1 120 ? 9.722 50.989 53.772 1.00 25.30 120 LEU A C 1
ATOM 713 O O . LEU A 1 120 ? 8.675 50.392 54.042 1.00 25.24 120 LEU A O 1
ATOM 718 N N . ALA A 1 121 ? 10.508 50.658 52.746 1.00 25.24 121 ALA A N 1
ATOM 719 C CA . ALA A 1 121 ? 10.255 49.480 51.922 1.00 25.48 121 ALA A CA 1
ATOM 720 C C . ALA A 1 121 ? 10.390 48.196 52.746 1.00 25.58 121 ALA A C 1
ATOM 721 O O . ALA A 1 121 ? 9.608 47.261 52.569 1.00 25.94 121 ALA A O 1
ATOM 723 N N . TYR A 1 122 ? 11.379 48.162 53.641 1.00 25.92 122 TYR A N 1
ATOM 724 C CA . TYR A 1 122 ? 11.545 47.046 54.578 1.00 25.76 122 TYR A CA 1
ATOM 725 C C . TYR A 1 122 ? 10.371 46.962 55.558 1.00 26.70 122 TYR A C 1
ATOM 726 O O . TYR A 1 122 ? 9.893 45.867 55.865 1.00 26.43 122 TYR A O 1
ATOM 735 N N . ALA A 1 123 ? 9.905 48.121 56.025 1.00 27.31 123 ALA A N 1
ATOM 736 C CA . ALA A 1 123 ? 8.799 48.204 56.987 1.00 28.53 123 ALA A CA 1
ATOM 737 C C . ALA A 1 123 ? 7.481 47.671 56.439 1.00 28.98 123 ALA A C 1
ATOM 738 O O . ALA A 1 123 ? 6.662 47.152 57.195 1.00 29.22 123 ALA A O 1
ATOM 740 N N . LYS A 1 124 ? 7.282 47.813 55.130 1.00 29.99 124 LYS A N 1
ATOM 741 C CA . LYS A 1 124 ? 6.053 47.377 54.469 1.00 31.54 124 LYS A CA 1
ATOM 742 C C . LYS A 1 124 ? 6.075 45.890 54.120 1.00 32.22 124 LYS A C 1
ATOM 743 O O . LYS A 1 124 ? 5.024 45.256 54.025 1.00 32.77 124 LYS A O 1
ATOM 749 N N . MET A 1 125 ? 7.276 45.347 53.930 1.00 32.47 125 MET A N 1
ATOM 750 C CA . MET A 1 125 ? 7.453 43.960 53.502 1.00 32.75 125 MET A CA 1
ATOM 751 C C . MET A 1 125 ? 7.600 42.988 54.673 1.00 32.23 125 MET A C 1
ATOM 752 O O . MET A 1 125 ? 7.051 41.883 54.639 1.00 32.41 125 MET A O 1
ATOM 757 N N . TYR A 1 126 ? 8.334 43.404 55.703 1.00 31.80 126 TYR A N 1
ATOM 758 C CA . TYR A 1 126 ? 8.731 42.501 56.789 1.00 32.13 126 TYR A CA 1
ATOM 759 C C . TYR A 1 126 ? 7.591 41.790 57.544 1.00 32.82 126 TYR A C 1
ATOM 760 O O . TYR A 1 126 ? 7.682 40.581 57.769 1.00 31.86 126 TYR A O 1
ATOM 769 N N . PRO A 1 127 ? 6.523 42.524 57.936 1.00 32.93 127 PRO A N 1
ATOM 770 C CA . PRO A 1 127 ? 5.437 41.883 58.698 1.00 33.19 127 PRO A CA 1
ATOM 771 C C . PRO A 1 127 ? 4.751 40.700 58.002 1.00 33.15 127 PRO A C 1
ATOM 772 O O . PRO A 1 127 ? 4.199 39.833 58.681 1.00 33.63 127 PRO A O 1
ATOM 776 N N . SER A 1 128 ? 4.791 40.665 56.670 1.00 32.94 128 SER A N 1
ATOM 777 C CA . SER A 1 128 ? 4.159 39.589 55.902 1.00 32.83 128 SER A CA 1
ATOM 778 C C . SER A 1 128 ? 5.092 38.396 55.657 1.00 32.09 128 SER A C 1
ATOM 779 O O . SER A 1 128 ? 4.704 37.423 55.005 1.00 31.81 128 SER A O 1
ATOM 782 N N . LEU A 1 129 ? 6.311 38.473 56.187 1.00 31.15 129 LEU A N 1
ATOM 783 C CA . LEU A 1 129 ? 7.321 37.436 55.965 1.00 30.54 129 LEU A CA 1
ATOM 784 C C . LEU A 1 129 ? 7.282 36.308 56.990 1.00 30.34 129 LEU A C 1
ATOM 785 O O . LEU A 1 129 ? 7.212 36.548 58.198 1.00 30.60 129 LEU A O 1
ATOM 790 N N . GLY A 1 130 ? 7.326 35.079 56.484 1.00 30.54 130 GLY A N 1
ATOM 791 C CA . GLY A 1 130 ? 7.545 33.896 57.307 1.00 30.31 130 GLY A CA 1
ATOM 792 C C . GLY A 1 130 ? 8.973 33.420 57.115 1.00 30.23 130 GLY A C 1
ATOM 793 O O . GLY A 1 130 ? 9.853 34.211 56.756 1.00 29.86 130 GLY A O 1
ATOM 794 N N . GLU A 1 131 ? 9.198 32.127 57.342 1.00 29.60 131 GLU A N 1
ATOM 795 C CA . GLU A 1 131 ? 10.521 31.524 57.190 1.00 29.31 131 GLU A CA 1
ATOM 796 C C . GLU A 1 131 ? 11.017 31.586 55.747 1.00 28.44 131 GLU A C 1
ATOM 797 O O . GLU A 1 131 ? 10.253 31.355 54.806 1.00 27.94 131 GLU A O 1
ATOM 803 N N . HIS A 1 132 ? 12.302 31.895 55.588 1.00 27.40 132 HIS A N 1
ATOM 804 C CA . HIS A 1 132 ? 12.942 31.945 54.274 1.00 26.33 132 HIS A CA 1
ATOM 805 C C . HIS A 1 132 ? 12.740 30.624 53.521 1.00 26.92 132 HIS A C 1
ATOM 806 O O . HIS A 1 132 ? 12.955 29.551 54.092 1.00 26.91 132 HIS A O 1
ATOM 813 N N . PRO A 1 133 ? 12.318 30.697 52.241 1.00 27.37 133 PRO A N 1
ATOM 814 C CA . PRO A 1 133 ? 12.009 29.500 51.446 1.00 28.18 133 PRO A CA 1
ATOM 815 C C . PRO A 1 133 ? 13.232 28.659 51.064 1.00 28.93 133 PRO A C 1
ATOM 816 O O . PRO A 1 133 ? 13.079 27.534 50.581 1.00 29.62 133 PRO A O 1
ATOM 820 N N . ASN A 1 134 ? 14.425 29.205 51.281 1.00 29.21 134 ASN A N 1
ATOM 821 C CA . ASN A 1 134 ? 15.670 28.534 50.920 1.00 29.54 134 ASN A CA 1
ATOM 822 C C . ASN A 1 134 ? 16.527 28.250 52.157 1.00 29.38 134 ASN A C 1
ATOM 823 O O . ASN A 1 134 ? 17.757 28.353 52.116 1.00 29.71 134 ASN A O 1
ATOM 828 N N . ARG A 1 135 ? 15.862 27.892 53.254 1.00 28.85 135 ARG A N 1
ATOM 829 C CA . ARG A 1 135 ? 16.532 27.543 54.506 1.00 29.19 135 ARG A CA 1
ATOM 830 C C . ARG A 1 135 ? 17.297 26.218 54.390 1.00 28.68 135 ARG A C 1
ATOM 831 O O . ARG A 1 135 ? 17.018 25.401 53.511 1.00 28.88 135 ARG A O 1
ATOM 839 N N . LYS A 1 136 ? 18.266 26.022 55.281 1.00 28.00 136 LYS A N 1
ATOM 840 C CA . LYS A 1 136 ? 18.964 24.742 55.405 1.00 27.77 136 LYS A CA 1
ATOM 841 C C . LYS A 1 136 ? 18.787 24.210 56.832 1.00 27.30 136 LYS A C 1
ATOM 842 O O . LYS A 1 136 ? 17.700 24.334 57.404 1.00 26.70 136 LYS A O 1
ATOM 848 N N . GLU A 1 137 ? 19.843 23.632 57.405 1.00 26.81 137 GLU A N 1
ATOM 849 C CA . GLU A 1 137 ? 19.778 23.064 58.755 1.00 27.07 137 GLU A CA 1
ATOM 850 C C . GLU A 1 137 ? 19.853 24.130 59.856 1.00 26.83 137 GLU A C 1
ATOM 851 O O . GLU A 1 137 ? 19.451 23.884 60.996 1.00 27.14 137 GLU A O 1
ATOM 857 N N . GLN A 1 138 ? 20.368 25.309 59.508 1.00 26.10 138 GLN A N 1
ATOM 858 C CA . GLN A 1 138 ? 20.496 26.420 60.450 1.00 26.50 138 GLN A CA 1
ATOM 859 C C . GLN A 1 138 ? 19.129 26.995 60.815 1.00 25.77 138 GLN A C 1
ATOM 860 O O . GLN A 1 138 ? 18.155 26.803 60.080 1.00 25.36 138 GLN A O 1
ATOM 866 N N . SER A 1 139 ? 19.060 27.687 61.953 1.00 25.21 139 SER A N 1
ATOM 867 C CA . SER A 1 139 ? 17.870 28.455 62.309 1.00 24.88 139 SER A CA 1
ATOM 868 C C . SER A 1 139 ? 17.587 29.431 61.171 1.00 24.42 139 SER A C 1
ATOM 869 O O . SER A 1 139 ? 18.448 30.247 60.828 1.00 23.97 139 SER A O 1
ATOM 872 N N . PRO A 1 140 ? 16.391 29.329 60.563 1.00 23.73 140 PRO A N 1
ATOM 873 C CA . PRO A 1 140 ? 16.087 30.131 59.382 1.00 23.61 140 PRO A CA 1
ATOM 874 C C . PRO A 1 140 ? 15.920 31.606 59.727 1.00 23.09 140 PRO A C 1
ATOM 875 O O . PRO A 1 140 ? 15.582 31.945 60.863 1.00 22.53 140 PRO A O 1
ATOM 879 N N . GLY A 1 141 ? 16.183 32.470 58.753 1.00 22.86 141 GLY A N 1
ATOM 880 C CA . GLY A 1 141 ? 15.883 33.888 58.894 1.00 22.71 141 GLY A CA 1
ATOM 881 C C . GLY A 1 141 ? 14.578 34.188 58.181 1.00 22.58 141 GLY A C 1
ATOM 882 O O . GLY A 1 141 ? 13.806 33.276 57.855 1.00 22.50 141 GLY A O 1
ATOM 883 N N . ARG A 1 142 ? 14.331 35.470 57.943 1.00 22.19 142 ARG A N 1
ATOM 884 C CA . ARG A 1 142 ? 13.182 35.901 57.158 1.00 22.01 142 ARG A CA 1
ATOM 885 C C . ARG A 1 142 ? 13.669 36.599 55.895 1.00 21.46 142 ARG A C 1
ATOM 886 O O . ARG A 1 142 ? 13.300 36.208 54.792 1.00 21.76 142 ARG A O 1
ATOM 894 N N . LEU A 1 143 ? 14.522 37.606 56.062 1.00 21.07 143 LEU A N 1
ATOM 895 C CA . LEU A 1 143 ? 15.218 38.214 54.930 1.00 20.86 143 LEU A CA 1
ATOM 896 C C . LEU A 1 143 ? 16.259 37.261 54.352 1.00 20.44 143 LEU A C 1
ATOM 897 O O . LEU A 1 143 ? 16.501 37.261 53.141 1.00 20.30 143 LEU A O 1
ATOM 902 N N . PHE A 1 144 ? 16.857 36.445 55.223 1.00 20.00 144 PHE A N 1
ATOM 903 C CA . PHE A 1 144 ? 17.975 35.575 54.852 1.00 19.37 144 PHE A CA 1
ATOM 904 C C . PHE A 1 144 ? 17.703 34.103 55.157 1.00 19.51 144 PHE A C 1
ATOM 905 O O . PHE A 1 144 ? 16.891 33.780 56.024 1.00 18.88 144 PHE A O 1
ATOM 913 N N . TRP A 1 145 ? 18.407 33.220 54.447 1.00 19.59 145 TRP A N 1
ATOM 914 C CA . TRP A 1 145 ? 18.271 31.771 54.629 1.00 19.96 145 TRP A CA 1
ATOM 915 C C . TRP A 1 145 ? 18.570 31.309 56.062 1.00 20.10 145 TRP A C 1
ATOM 916 O O . TRP A 1 145 ? 18.019 30.307 56.518 1.00 20.14 145 TRP A O 1
ATOM 927 N N . GLN A 1 146 ? 19.449 32.035 56.753 1.00 20.16 146 GLN A N 1
ATOM 928 C CA . GLN A 1 146 ? 19.774 31.763 58.156 1.00 20.18 146 GLN A CA 1
ATOM 929 C C . GLN A 1 146 ? 19.632 33.034 58.995 1.00 20.26 146 GLN A C 1
ATOM 930 O O . GLN A 1 146 ? 19.796 34.152 58.482 1.00 19.94 146 GLN A O 1
ATOM 936 N N . SER A 1 147 ? 19.341 32.861 60.285 1.00 19.74 147 SER A N 1
ATOM 937 C CA . SER A 1 147 ? 19.102 33.997 61.180 1.00 19.53 147 SER A CA 1
ATOM 938 C C . SER A 1 147 ? 20.358 34.796 61.541 1.00 18.94 147 SER A C 1
ATOM 939 O O . SER A 1 147 ? 20.258 35.949 61.971 1.00 18.96 147 SER A O 1
ATOM 942 N N . LEU A 1 148 ? 21.534 34.189 61.371 1.00 18.15 148 LEU A N 1
ATOM 943 C CA . LEU A 1 148 ? 22.800 34.888 61.623 1.00 17.50 148 LEU A CA 1
ATOM 944 C C . LEU A 1 148 ? 22.885 36.172 60.798 1.00 16.97 148 LEU A C 1
ATOM 945 O O . LEU A 1 148 ? 23.256 37.223 61.317 1.00 16.67 148 LEU A O 1
ATOM 950 N N . ASN A 1 149 ? 22.539 36.076 59.517 1.00 16.99 149 ASN A N 1
ATOM 951 C CA . ASN A 1 149 ? 22.603 37.229 58.617 1.00 17.09 149 ASN A CA 1
ATOM 952 C C . ASN A 1 149 ? 21.547 38.273 58.946 1.00 17.24 149 ASN A C 1
ATOM 953 O O . ASN A 1 149 ? 21.746 39.467 58.690 1.00 16.78 149 ASN A O 1
ATOM 958 N N . GLU A 1 150 ? 20.434 37.814 59.517 1.00 17.36 150 GLU A N 1
ATOM 959 C CA . GLU A 1 150 ? 19.375 38.707 59.986 1.00 17.80 150 GLU A CA 1
ATOM 960 C C . GLU A 1 150 ? 19.932 39.616 61.079 1.00 17.22 150 GLU A C 1
ATOM 961 O O . GLU A 1 150 ? 19.692 40.826 61.069 1.00 16.99 150 GLU A O 1
ATOM 967 N N . ALA A 1 151 ? 20.700 39.029 62.001 1.00 16.35 151 ALA A N 1
ATOM 968 C CA . ALA A 1 151 ? 21.354 39.777 6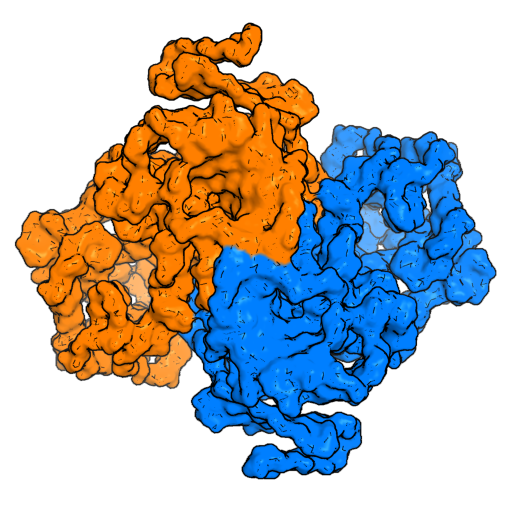3.074 1.00 16.21 151 ALA A CA 1
ATOM 969 C C . ALA A 1 151 ? 22.386 40.775 62.545 1.00 15.94 151 ALA A C 1
ATOM 970 O O . ALA A 1 151 ? 22.470 41.903 63.043 1.00 15.86 151 ALA A O 1
ATOM 972 N N . VAL A 1 152 ? 23.161 40.368 61.537 1.00 15.79 152 VAL A N 1
ATOM 973 C CA . VAL A 1 152 ? 24.132 41.275 60.913 1.00 15.95 152 VAL A CA 1
ATOM 974 C C . VAL A 1 152 ? 23.400 42.452 60.257 1.00 16.14 152 VAL A C 1
ATOM 975 O O . VAL A 1 152 ? 23.814 43.604 60.413 1.00 16.47 152 VAL A O 1
ATOM 979 N N . TRP A 1 153 ? 22.301 42.151 59.560 1.00 16.50 153 TRP A N 1
ATOM 980 C CA . TRP A 1 153 ? 21.454 43.176 58.929 1.00 16.70 153 TRP A CA 1
ATOM 981 C C . TRP A 1 153 ? 20.989 44.200 59.961 1.00 16.76 153 TRP A C 1
ATOM 982 O O . TRP A 1 153 ? 21.040 45.405 59.710 1.00 16.73 153 TRP A O 1
ATOM 993 N N . LEU A 1 154 ? 20.555 43.713 61.124 1.00 16.38 154 LEU A N 1
ATOM 994 C CA . LEU A 1 154 ? 20.057 44.580 62.189 1.00 16.43 154 LEU A CA 1
ATOM 995 C C . LEU A 1 154 ? 21.163 45.440 62.798 1.00 16.20 154 LEU A C 1
ATOM 996 O O . LEU A 1 154 ? 20.976 46.643 62.995 1.00 16.18 154 LEU A O 1
ATOM 1001 N N . VAL A 1 155 ? 22.309 44.819 63.084 1.00 15.48 155 VAL A N 1
ATOM 1002 C CA . VAL A 1 155 ? 23.469 45.513 63.650 1.00 15.57 155 VAL A CA 1
ATOM 1003 C C . VAL A 1 155 ? 23.852 46.729 62.800 1.00 15.55 155 VAL A C 1
ATOM 1004 O O . VAL A 1 155 ? 24.132 47.804 63.334 1.00 15.37 155 VAL A O 1
ATOM 1008 N N . TYR A 1 156 ? 23.845 46.548 61.483 1.00 16.14 156 TYR A N 1
ATOM 1009 C CA . TYR A 1 156 ? 24.158 47.624 60.544 1.00 16.33 156 TYR A CA 1
ATOM 1010 C C . TYR A 1 156 ? 23.007 48.609 60.360 1.00 16.82 156 TYR A C 1
ATOM 1011 O O . TYR A 1 156 ? 23.211 49.824 60.437 1.00 17.39 156 TYR A O 1
ATOM 1020 N N . SER A 1 157 ? 21.807 48.083 60.123 1.00 17.41 157 SER A N 1
ATOM 1021 C CA . SER A 1 157 ? 20.650 48.920 59.780 1.00 17.70 157 SER A CA 1
ATOM 1022 C C . SER A 1 157 ? 20.208 49.841 60.919 1.00 18.01 157 SER A C 1
ATOM 1023 O O . SER A 1 157 ? 19.757 50.966 60.665 1.00 17.99 157 SER A O 1
ATOM 1026 N N . ILE A 1 158 ? 20.354 49.381 62.163 1.00 18.00 158 ILE A N 1
ATOM 1027 C CA . ILE A 1 158 ? 19.987 50.194 63.332 1.00 18.18 158 ILE A CA 1
ATOM 1028 C C . ILE A 1 158 ? 20.922 51.395 63.533 1.00 18.51 158 ILE A C 1
ATOM 1029 O O . ILE A 1 158 ? 20.515 52.417 64.094 1.00 19.06 158 ILE A O 1
ATOM 1034 N N . GLN A 1 159 ? 22.165 51.269 63.072 1.00 18.76 159 GLN A N 1
ATOM 1035 C CA . GLN A 1 159 ? 23.103 52.390 63.077 1.00 19.10 159 GLN A CA 1
ATOM 1036 C C . GLN A 1 159 ? 22.654 53.456 62.090 1.00 19.72 159 GLN A C 1
ATOM 1037 O O . GLN A 1 159 ? 22.704 54.649 62.396 1.00 20.36 159 GLN A O 1
ATOM 1043 N N . GLY A 1 160 ? 22.233 53.015 60.906 1.00 20.25 160 GLY A N 1
ATOM 1044 C CA . GLY A 1 160 ? 21.698 53.904 59.876 1.00 21.38 160 GLY A CA 1
ATOM 1045 C C . GLY A 1 160 ? 20.470 54.641 60.375 1.00 22.24 160 GLY A C 1
ATOM 1046 O O . GLY A 1 160 ? 20.337 55.852 60.174 1.00 22.68 160 GLY A O 1
ATOM 1047 N N . TYR A 1 161 ? 19.581 53.909 61.043 1.00 22.72 161 TYR A N 1
ATOM 1048 C CA . TYR A 1 161 ? 18.377 54.496 61.626 1.00 23.33 161 TYR A CA 1
ATOM 1049 C C . TYR A 1 161 ? 18.712 55.501 62.727 1.00 23.45 161 TYR A C 1
ATOM 1050 O O . TYR A 1 161 ? 18.121 56.583 62.785 1.00 23.57 161 TYR A O 1
ATOM 1059 N N . ASP A 1 162 ? 19.663 55.140 63.588 1.00 22.99 162 ASP A N 1
ATOM 1060 C CA . ASP A 1 162 ? 20.151 56.013 64.658 1.00 23.46 162 ASP A CA 1
ATOM 1061 C C . ASP A 1 162 ? 20.626 57.364 64.111 1.00 23.60 162 ASP A C 1
ATOM 1062 O O . ASP A 1 162 ? 20.378 58.409 64.714 1.00 23.68 162 ASP A O 1
ATOM 1067 N N . ALA A 1 163 ? 21.292 57.325 62.959 1.00 24.06 163 ALA A N 1
ATOM 1068 C CA . ALA A 1 163 ? 21.881 58.514 62.345 1.00 24.88 163 ALA A CA 1
ATOM 1069 C C . ALA A 1 163 ? 20.887 59.291 61.479 1.00 25.81 163 ALA A C 1
ATOM 1070 O O . ALA A 1 163 ? 21.210 60.366 60.970 1.00 25.76 163 ALA A O 1
ATOM 1072 N N . ILE A 1 164 ? 19.683 58.745 61.325 1.00 26.80 164 ILE A N 1
ATOM 1073 C CA . ILE A 1 164 ? 18.694 59.280 60.395 1.00 28.20 164 ILE A CA 1
ATOM 1074 C C . ILE A 1 164 ? 17.464 59.849 61.115 1.00 28.29 164 ILE A C 1
ATOM 1075 O O . ILE A 1 164 ? 16.628 60.527 60.501 1.00 28.82 164 ILE A O 1
ATOM 1080 N N . ILE A 1 165 ? 17.372 59.574 62.416 1.00 27.80 165 ILE A N 1
ATOM 1081 C CA . ILE A 1 165 ? 16.257 60.024 63.257 1.00 27.80 165 ILE A CA 1
ATOM 1082 C C . ILE A 1 165 ? 16.023 61.538 63.151 1.00 28.63 165 ILE A C 1
ATOM 1083 O O . ILE A 1 165 ? 14.872 61.990 63.120 1.00 28.72 165 ILE A O 1
ATOM 1088 N N . ASP A 1 166 ? 17.114 62.301 63.071 1.00 29.02 166 ASP A N 1
ATOM 1089 C CA . ASP A 1 166 ? 17.069 63.768 62.960 1.00 29.79 166 ASP A CA 1
ATOM 1090 C C . ASP A 1 166 ? 16.166 64.302 61.847 1.00 29.71 166 ASP A C 1
ATOM 1091 O O . ASP A 1 166 ? 15.526 65.342 62.015 1.00 29.59 166 ASP A O 1
ATOM 1096 N N . GLY A 1 167 ? 16.127 63.598 60.719 1.00 29.29 167 GLY A N 1
ATOM 1097 C CA . GLY A 1 167 ? 15.384 64.058 59.549 1.00 29.27 167 GLY A CA 1
ATOM 1098 C C . GLY A 1 167 ? 14.078 63.332 59.294 1.00 29.25 167 GLY A C 1
ATOM 1099 O O . GLY A 1 167 ? 13.485 63.480 58.224 1.00 29.20 167 GLY A O 1
ATOM 1100 N N . LEU A 1 168 ? 13.628 62.551 60.274 1.00 28.95 168 LEU A N 1
ATOM 1101 C CA . LEU A 1 168 ? 12.407 61.762 60.127 1.00 28.69 168 LEU A CA 1
ATOM 1102 C C . LEU A 1 168 ? 11.203 62.396 60.809 1.00 28.84 168 LEU A C 1
ATOM 1103 O O . LEU A 1 168 ? 11.320 62.969 61.893 1.00 29.09 168 LEU A O 1
ATOM 1108 N N . ALA A 1 169 ? 10.047 62.280 60.159 1.00 29.70 169 ALA A N 1
ATOM 1109 C CA . ALA A 1 169 ? 8.770 62.644 60.766 1.00 30.43 169 ALA A CA 1
ATOM 1110 C C . ALA A 1 169 ? 8.375 61.577 61.780 1.00 31.26 169 ALA A C 1
ATOM 1111 O O . ALA A 1 169 ? 8.814 60.429 61.678 1.00 31.49 169 ALA A O 1
ATOM 1113 N N . ALA A 1 170 ? 7.542 61.954 62.748 1.00 31.88 170 ALA A N 1
ATOM 1114 C CA . ALA A 1 170 ? 7.062 61.026 63.775 1.00 32.39 170 ALA A CA 1
ATOM 1115 C C . ALA A 1 170 ? 6.360 59.798 63.180 1.00 33.06 170 ALA A C 1
ATOM 1116 O O . ALA A 1 170 ? 6.562 58.675 63.649 1.00 33.10 170 ALA A O 1
ATOM 1118 N N . GLU A 1 171 ? 5.557 60.019 62.139 1.00 32.90 171 GLU A N 1
ATOM 1119 C CA . GLU A 1 171 ? 4.822 58.950 61.458 1.00 33.40 171 GLU A CA 1
ATOM 1120 C C . GLU A 1 171 ? 5.764 57.965 60.767 1.00 33.38 171 GLU A C 1
ATOM 1121 O O . GLU A 1 171 ? 5.462 56.773 60.662 1.00 33.05 171 GLU A O 1
ATOM 1127 N N . GLU A 1 172 ? 6.895 58.478 60.291 1.00 33.05 172 GLU A N 1
ATOM 1128 C CA . GLU A 1 172 ? 7.907 57.662 59.628 1.00 33.11 172 GLU A CA 1
ATOM 1129 C C . GLU A 1 172 ? 8.670 56.799 60.631 1.00 32.86 172 GLU A C 1
ATOM 1130 O O . GLU A 1 172 ? 8.952 55.633 60.354 1.00 32.71 172 GLU A O 1
ATOM 1136 N N . LYS A 1 173 ? 8.984 57.373 61.792 1.00 32.75 173 LYS A N 1
ATOM 1137 C CA . LYS A 1 173 ? 9.652 56.642 62.872 1.00 33.02 173 LYS A CA 1
ATOM 1138 C C . LYS A 1 173 ? 8.785 55.487 63.371 1.00 33.36 173 LYS A C 1
ATOM 1139 O O . LYS A 1 173 ? 9.295 54.406 63.674 1.00 32.80 173 LYS A O 1
ATOM 1145 N N . GLN A 1 174 ? 7.477 55.731 63.454 1.00 33.61 174 GLN A N 1
ATOM 1146 C CA . GLN A 1 174 ? 6.510 54.728 63.897 1.00 33.87 174 GLN A CA 1
ATOM 1147 C C . GLN A 1 174 ? 6.364 53.581 62.903 1.00 33.06 174 GLN A C 1
ATOM 1148 O O . GLN A 1 174 ? 6.327 52.417 63.300 1.00 32.25 174 GLN A O 1
ATOM 1154 N N . GLU A 1 175 ? 6.275 53.921 61.618 1.00 32.51 175 GLU A N 1
ATOM 1155 C CA . GLU A 1 175 ? 6.208 52.934 60.542 1.00 32.81 175 GLU A CA 1
ATOM 1156 C C . GLU A 1 175 ? 7.461 52.056 60.544 1.00 31.77 175 GLU A C 1
ATOM 1157 O O . GLU A 1 175 ? 7.364 50.833 60.422 1.00 31.62 175 GLU A O 1
ATOM 1163 N N . ILE A 1 176 ? 8.624 52.690 60.697 1.00 30.80 176 ILE A N 1
ATOM 1164 C CA . ILE A 1 176 ? 9.912 51.992 60.686 1.00 30.50 176 ILE A CA 1
ATOM 1165 C C . ILE A 1 176 ? 10.081 51.079 61.907 1.00 29.91 176 ILE A C 1
ATOM 1166 O O . ILE A 1 176 ? 10.438 49.905 61.764 1.00 30.25 176 ILE A O 1
ATOM 1171 N N . GLU A 1 177 ? 9.810 51.612 63.096 1.00 29.16 177 GLU A N 1
ATOM 1172 C CA . GLU A 1 177 ? 9.966 50.846 64.336 1.00 29.10 177 GLU A CA 1
ATOM 1173 C C . GLU A 1 177 ? 9.011 49.663 64.448 1.00 29.17 177 GLU A C 1
ATOM 1174 O O . GLU A 1 177 ? 9.434 48.552 64.782 1.00 28.53 177 GLU A O 1
ATOM 1180 N N . SER A 1 178 ? 7.732 49.897 64.158 1.00 28.75 178 SER A N 1
ATOM 1181 C CA . SER A 1 178 ? 6.718 48.848 64.244 1.00 28.67 178 SER A CA 1
ATOM 1182 C C . SER A 1 178 ? 6.757 47.892 63.052 1.00 28.35 178 SER A C 1
ATOM 1183 O O . SER A 1 178 ? 6.255 46.772 63.138 1.00 28.62 178 SER A O 1
ATOM 1186 N N . GLY A 1 179 ? 7.349 48.343 61.947 1.00 28.22 179 GLY A N 1
ATOM 1187 C CA . GLY A 1 179 ? 7.399 47.566 60.708 1.00 27.91 179 GLY A CA 1
ATOM 1188 C C . GLY A 1 179 ? 8.547 46.573 60.610 1.00 27.89 179 GLY A C 1
ATOM 1189 O O . GLY A 1 179 ? 8.326 45.401 60.287 1.00 27.59 179 GLY A O 1
ATOM 1190 N N . VAL A 1 180 ? 9.768 47.037 60.875 1.00 27.81 180 VAL A N 1
ATOM 1191 C CA . VAL A 1 180 ? 10.956 46.168 60.810 1.00 28.08 180 VAL A CA 1
ATOM 1192 C C . VAL A 1 180 ? 11.656 45.913 62.141 1.00 27.65 180 VAL A C 1
ATOM 1193 O O . VAL A 1 180 ? 11.804 44.756 62.540 1.00 27.32 180 VAL A O 1
ATOM 1197 N N . PHE A 1 181 ? 12.086 46.980 62.816 1.00 26.74 181 PHE A N 1
ATOM 1198 C CA . PHE A 1 181 ? 13.009 46.851 63.948 1.00 26.96 181 PHE A CA 1
ATOM 1199 C C . PHE A 1 181 ? 12.460 46.091 65.153 1.00 27.62 181 PHE A C 1
ATOM 1200 O O . PHE A 1 181 ? 13.114 45.168 65.639 1.00 27.10 181 PHE A O 1
ATOM 1208 N N . LEU A 1 182 ? 11.273 46.463 65.629 1.00 27.75 182 LEU A N 1
ATOM 1209 C CA . LEU A 1 182 ? 10.654 45.730 66.740 1.00 28.16 182 LEU A CA 1
ATOM 1210 C C . LEU A 1 182 ? 10.256 44.289 66.394 1.00 27.71 182 LEU A C 1
ATOM 1211 O O . LEU A 1 182 ? 10.512 43.388 67.197 1.00 28.42 182 LEU A O 1
ATOM 1216 N N . PRO A 1 183 ? 9.633 44.059 65.211 1.00 26.95 183 PRO A N 1
ATOM 1217 C CA . PRO A 1 183 ? 9.371 42.672 64.798 1.00 26.46 183 PRO A CA 1
ATOM 1218 C C . PRO A 1 183 ? 10.636 41.826 64.618 1.00 26.22 183 PRO A C 1
ATOM 1219 O O . PRO A 1 183 ? 10.616 40.630 64.921 1.00 25.89 183 PRO A O 1
ATOM 1223 N N . MET A 1 184 ? 11.713 42.439 64.127 1.00 25.39 184 MET A N 1
ATOM 1224 C CA . MET A 1 184 ? 12.983 41.730 63.937 1.00 24.92 184 MET A CA 1
ATOM 1225 C C . MET A 1 184 ? 13.642 41.414 65.273 1.00 24.96 184 MET A C 1
ATOM 1226 O O . MET A 1 184 ? 14.111 40.291 65.488 1.00 24.96 184 MET A O 1
ATOM 1231 N N . ALA A 1 185 ? 13.668 42.402 66.168 1.00 24.89 185 ALA A N 1
ATOM 1232 C CA . ALA A 1 185 ? 14.235 42.226 67.503 1.00 25.55 185 ALA A CA 1
ATOM 1233 C C . ALA A 1 185 ? 13.510 41.123 68.272 1.00 26.16 185 ALA A C 1
ATOM 1234 O O . ALA A 1 185 ? 14.139 40.354 69.003 1.00 25.68 185 ALA A O 1
ATOM 1236 N N . LYS A 1 186 ? 12.190 41.054 68.091 1.00 26.63 186 LYS A N 1
ATOM 1237 C CA . LYS A 1 186 ? 11.359 40.012 68.696 1.00 27.45 186 LYS A CA 1
ATOM 1238 C C . LYS A 1 186 ? 11.688 38.635 68.113 1.00 26.99 186 LYS A C 1
ATOM 1239 O O . LYS A 1 186 ? 11.858 37.665 68.856 1.00 26.86 186 LYS A O 1
ATOM 1245 N N . PHE A 1 187 ? 11.785 38.568 66.785 1.00 26.80 187 PHE A N 1
ATOM 1246 C CA . PHE A 1 187 ? 12.103 37.331 66.066 1.00 26.62 187 PHE A CA 1
ATOM 1247 C C . PHE A 1 187 ? 13.458 36.753 66.481 1.00 26.35 187 PHE A C 1
ATOM 1248 O O . PHE A 1 187 ? 13.588 35.540 66.667 1.00 26.39 187 PHE A O 1
ATOM 1256 N N . LEU A 1 188 ? 14.449 37.625 66.652 1.00 25.08 188 LEU A N 1
ATOM 1257 C CA . LEU A 1 188 ? 15.814 37.201 66.967 1.00 25.06 188 LEU A CA 1
ATOM 1258 C C . LEU A 1 188 ? 16.057 36.909 68.451 1.00 25.31 188 LEU A C 1
ATOM 1259 O O . LEU A 1 188 ? 17.065 36.289 68.803 1.00 25.60 188 LEU A O 1
ATOM 1264 N N . SER A 1 189 ? 15.143 37.348 69.315 1.00 25.60 189 SER A N 1
ATOM 1265 C CA . SER A 1 189 ? 15.299 37.143 70.758 1.00 25.99 189 SER A CA 1
ATOM 1266 C C . SER A 1 189 ? 14.319 36.119 71.339 1.00 27.36 189 SER A C 1
ATOM 1267 O O . SER A 1 189 ? 14.649 34.934 71.429 1.00 27.49 189 SER A O 1
ATOM 1270 N N . VAL A 1 190 ? 13.124 36.570 71.726 1.00 27.59 190 VAL A N 1
ATOM 1271 C CA . VAL A 1 190 ? 12.137 35.699 72.386 1.00 28.46 190 VAL A CA 1
ATOM 1272 C C . VAL A 1 190 ? 11.614 34.568 71.492 1.00 28.54 190 VAL A C 1
ATOM 1273 O O . VAL A 1 190 ? 11.240 33.505 71.989 1.00 29.24 190 VAL A O 1
ATOM 1277 N N . GLU A 1 191 ? 11.598 34.793 70.181 1.00 28.98 191 GLU A N 1
ATOM 1278 C CA . GLU A 1 191 ? 11.145 33.781 69.228 1.00 29.30 191 GLU A CA 1
ATOM 1279 C C . GLU A 1 191 ? 12.267 32.820 68.817 1.00 28.73 191 GLU A C 1
ATOM 1280 O O . GLU A 1 191 ? 12.026 31.844 68.098 1.00 28.92 191 GLU A O 1
ATOM 1286 N N . SER A 1 192 ? 13.484 33.099 69.284 1.00 28.03 192 SER A N 1
ATOM 1287 C CA . SER A 1 192 ? 14.661 32.294 68.954 1.00 27.15 192 SER A CA 1
ATOM 1288 C C . SER A 1 192 ? 15.534 31.979 70.178 1.00 26.75 192 SER A C 1
ATOM 1289 O O . SER A 1 192 ? 16.722 32.322 70.198 1.00 25.99 192 SER A O 1
ATOM 1292 N N . PRO A 1 193 ? 14.960 31.307 71.202 1.00 26.45 193 PRO A N 1
ATOM 1293 C CA . PRO A 1 193 ? 15.740 31.045 72.418 1.00 26.53 193 PRO A CA 1
ATOM 1294 C C . PRO A 1 193 ? 16.955 30.145 72.172 1.00 26.38 193 PRO A C 1
ATOM 1295 O O . PRO A 1 193 ? 17.971 30.283 72.857 1.00 26.05 193 PRO A O 1
ATOM 1299 N N . GLU A 1 194 ? 16.848 29.252 71.191 1.00 27.09 194 GLU A N 1
ATOM 1300 C CA . GLU A 1 194 ? 17.939 28.336 70.832 1.00 27.61 194 GLU A CA 1
ATOM 1301 C C . GLU A 1 194 ? 19.181 29.070 70.313 1.00 26.38 194 GLU A C 1
ATOM 1302 O O . GLU A 1 194 ? 20.283 28.519 70.317 1.00 26.46 194 GLU A O 1
ATOM 1308 N N . THR A 1 195 ? 18.991 30.311 69.869 1.00 24.96 195 THR A N 1
ATOM 1309 C CA . THR A 1 195 ? 20.088 31.140 69.378 1.00 23.87 195 THR A CA 1
ATOM 1310 C C . THR A 1 195 ? 20.454 32.222 70.395 1.00 23.18 195 THR A C 1
ATOM 1311 O O . THR A 1 195 ? 21.628 32.412 70.714 1.00 22.53 195 THR A O 1
ATOM 1315 N N . PHE A 1 196 ? 19.442 32.915 70.917 1.00 23.00 196 PHE A N 1
ATOM 1316 C CA . PHE A 1 196 ? 19.664 34.069 71.792 1.00 23.21 196 PHE A CA 1
ATOM 1317 C C . PHE A 1 196 ? 20.372 33.732 73.107 1.00 23.32 196 PHE A C 1
ATOM 1318 O O . PHE A 1 196 ? 21.144 34.541 73.627 1.00 23.66 196 PHE A O 1
ATOM 1326 N N . ASN A 1 197 ? 20.111 32.537 73.631 1.00 24.01 197 ASN A N 1
ATOM 1327 C CA . ASN A 1 197 ? 20.747 32.071 74.862 1.00 24.25 197 ASN A CA 1
ATOM 1328 C C . ASN A 1 197 ? 22.055 31.297 74.646 1.00 23.79 197 ASN A C 1
ATOM 1329 O O . ASN A 1 197 ? 22.720 30.916 75.612 1.00 23.91 197 ASN A O 1
ATOM 1334 N N . LYS A 1 198 ? 22.422 31.083 73.383 1.00 22.69 198 LYS A N 1
ATOM 1335 C CA . LYS A 1 198 ? 23.604 30.287 73.034 1.00 21.69 198 LYS A CA 1
ATOM 1336 C C . LYS A 1 198 ? 24.909 30.996 73.410 1.00 20.44 198 LYS A C 1
ATOM 1337 O O . LYS A 1 198 ? 25.040 32.211 73.240 1.00 19.80 198 LYS A O 1
ATOM 1343 N N . ILE A 1 199 ? 25.864 30.233 73.936 1.00 19.02 199 ILE A N 1
ATOM 1344 C CA . ILE A 1 199 ? 27.181 30.770 74.269 1.00 18.13 199 ILE A CA 1
ATOM 1345 C C . ILE A 1 199 ? 28.108 30.389 73.113 1.00 17.97 199 ILE A C 1
ATOM 1346 O O . ILE A 1 199 ? 28.814 29.373 73.151 1.00 17.66 199 ILE A O 1
ATOM 1351 N N . HIS A 1 200 ? 28.071 31.224 72.078 1.00 17.39 200 HIS A N 1
ATOM 1352 C CA . HIS A 1 200 ? 28.570 30.888 70.749 1.00 17.53 200 HIS A CA 1
ATOM 1353 C C . HIS A 1 200 ? 28.511 32.188 69.953 1.00 17.14 200 HIS A C 1
ATOM 1354 O O . HIS A 1 200 ? 27.744 33.086 70.310 1.00 16.45 200 HIS A O 1
ATOM 1361 N N . ASN A 1 201 ? 29.308 32.307 68.889 1.00 16.88 201 ASN A N 1
ATOM 1362 C CA . ASN A 1 201 ? 29.320 33.553 68.097 1.00 16.83 201 ASN A CA 1
ATOM 1363 C C . ASN A 1 201 ? 27.942 33.959 67.548 1.00 16.87 201 ASN A C 1
ATOM 1364 O O . ASN A 1 201 ? 27.659 35.149 67.385 1.00 16.68 201 ASN A O 1
ATOM 1369 N N . LEU A 1 202 ? 27.094 32.968 67.275 1.00 16.88 202 LEU A N 1
ATOM 1370 C CA . LEU A 1 202 ? 25.717 33.209 66.838 1.00 17.62 202 LEU A CA 1
ATOM 1371 C C . LEU A 1 202 ? 24.926 33.937 67.925 1.00 17.40 202 LEU A C 1
ATOM 1372 O O . LEU A 1 202 ? 24.136 34.838 67.633 1.00 17.52 202 LEU A O 1
ATOM 1377 N N . GLY A 1 203 ? 25.152 33.545 69.177 1.00 17.11 203 GLY A N 1
ATOM 1378 C CA . GLY A 1 203 ? 24.557 34.228 70.325 1.00 16.59 203 GLY A CA 1
ATOM 1379 C C . GLY A 1 203 ? 25.053 35.656 70.452 1.00 16.49 203 GLY A C 1
ATOM 1380 O O . GLY A 1 203 ? 24.276 36.564 70.764 1.00 16.31 203 GLY A O 1
ATOM 1381 N N . THR A 1 204 ? 26.343 35.857 70.189 1.00 15.83 204 THR A N 1
ATOM 1382 C CA . THR A 1 204 ? 26.962 37.181 70.290 1.00 15.58 204 THR A CA 1
ATOM 1383 C C . THR A 1 204 ? 26.336 38.144 69.280 1.00 15.55 204 THR A C 1
ATOM 1384 O O . THR A 1 204 ? 26.015 39.288 69.623 1.00 15.52 204 THR A O 1
ATOM 1388 N N . TRP A 1 205 ? 26.162 37.672 68.045 1.00 15.68 205 TRP A N 1
ATOM 1389 C CA . TRP A 1 205 ? 25.526 38.466 66.988 1.00 15.74 205 TRP A CA 1
ATOM 1390 C C . TRP A 1 205 ? 24.071 38.810 67.319 1.00 16.03 205 TRP A C 1
ATOM 1391 O O . TRP A 1 205 ? 23.635 39.947 67.111 1.00 15.89 205 TRP A O 1
ATOM 1402 N N . ALA A 1 206 ? 23.338 37.833 67.855 1.00 16.42 206 ALA A N 1
ATOM 1403 C CA . ALA A 1 206 ? 21.935 38.018 68.228 1.00 16.83 206 ALA A CA 1
ATOM 1404 C C . ALA A 1 206 ? 21.760 39.029 69.363 1.00 17.08 206 ALA A C 1
ATOM 1405 O O . ALA A 1 206 ? 20.911 39.922 69.265 1.00 17.20 206 ALA A O 1
ATOM 1407 N N . VAL A 1 207 ? 22.566 38.914 70.419 1.00 16.93 207 VAL A N 1
ATOM 1408 C CA . VAL A 1 207 ? 22.447 39.836 71.561 1.00 17.15 207 VAL A CA 1
ATOM 1409 C C . VAL A 1 207 ? 22.950 41.245 71.243 1.00 17.21 207 VAL A C 1
ATOM 1410 O O . VAL A 1 207 ? 22.448 42.224 71.804 1.00 17.33 207 VAL A O 1
ATOM 1414 N N . ALA A 1 208 ? 23.929 41.353 70.343 1.00 16.75 208 ALA A N 1
ATOM 1415 C CA . ALA A 1 208 ? 24.398 42.667 69.907 1.00 17.10 208 ALA A CA 1
ATOM 1416 C C . ALA A 1 208 ? 23.316 43.368 69.091 1.00 17.18 208 ALA A C 1
ATOM 1417 O O . ALA A 1 208 ? 23.057 44.561 69.293 1.00 17.37 208 ALA A O 1
ATOM 1419 N N . ALA A 1 209 ? 22.682 42.620 68.188 1.00 17.03 209 ALA A N 1
ATOM 1420 C CA . ALA A 1 209 ? 21.644 43.154 67.306 1.00 17.70 209 ALA A CA 1
ATOM 1421 C C . ALA A 1 209 ? 20.444 43.663 68.100 1.00 18.15 209 ALA A C 1
ATOM 1422 O O . ALA A 1 209 ? 19.972 44.787 67.886 1.00 18.56 209 ALA A O 1
ATOM 1424 N N . VAL A 1 210 ? 19.975 42.835 69.028 1.00 17.97 210 VAL A N 1
ATOM 1425 C CA . VAL A 1 210 ? 18.818 43.161 69.863 1.00 18.05 210 VAL A CA 1
ATOM 1426 C C . VAL A 1 210 ? 19.180 44.237 70.892 1.00 18.13 210 VAL A C 1
ATOM 1427 O O . VAL A 1 210 ? 18.391 45.160 71.137 1.00 18.29 210 VAL A O 1
ATOM 1431 N N . GLY A 1 211 ? 20.381 44.136 71.458 1.00 17.69 211 GLY A N 1
ATOM 1432 C CA . GLY A 1 211 ? 20.868 45.100 72.446 1.00 17.94 211 GLY A CA 1
ATOM 1433 C C . GLY A 1 211 ? 21.061 46.499 71.888 1.00 18.09 211 GLY A C 1
ATOM 1434 O O . GLY A 1 211 ? 20.677 47.485 72.523 1.00 18.23 211 GLY A O 1
ATOM 1435 N N . MET A 1 212 ? 21.661 46.582 70.703 1.00 17.92 212 MET A N 1
ATOM 1436 C CA . MET A 1 212 ? 21.851 47.863 70.020 1.00 18.30 212 MET A CA 1
ATOM 1437 C C . MET A 1 212 ? 20.509 48.482 69.627 1.00 18.88 212 MET A C 1
ATOM 1438 O O . MET A 1 212 ? 20.330 49.699 69.733 1.00 19.83 212 MET A O 1
ATOM 1443 N N . THR A 1 213 ? 19.574 47.639 69.191 1.00 19.25 213 THR A N 1
ATOM 1444 C CA . THR A 1 213 ? 18.209 48.063 68.861 1.00 19.48 213 THR A CA 1
ATOM 1445 C C . THR A 1 213 ? 17.508 48.620 70.101 1.00 20.14 213 THR A C 1
ATOM 1446 O O . THR A 1 213 ? 16.811 49.637 70.024 1.00 20.17 213 THR A O 1
ATOM 1450 N N . GLY A 1 214 ? 17.713 47.959 71.239 1.00 20.47 214 GLY A N 1
ATOM 1451 C CA . GLY A 1 214 ? 17.162 48.413 72.515 1.00 21.00 214 GLY A CA 1
ATOM 1452 C C . GLY A 1 214 ? 17.644 49.796 72.925 1.00 22.00 214 GLY A C 1
ATOM 1453 O O . GLY A 1 214 ? 16.865 50.603 73.441 1.00 22.29 214 GLY A O 1
ATOM 1454 N N . TYR A 1 215 ? 18.927 50.068 72.697 1.00 21.67 215 TYR A N 1
ATOM 1455 C CA . TYR A 1 215 ? 19.511 51.363 73.038 1.00 22.02 215 TYR A CA 1
ATOM 1456 C C . TYR A 1 215 ? 18.992 52.491 72.145 1.00 22.46 215 TYR A C 1
ATOM 1457 O O . TYR A 1 215 ? 18.719 53.588 72.635 1.00 22.59 215 TYR A O 1
ATOM 1466 N N . VAL A 1 216 ? 18.854 52.216 70.847 1.00 22.88 216 VAL A N 1
ATOM 1467 C CA . VAL A 1 216 ? 18.401 53.227 69.878 1.00 23.23 216 VAL A CA 1
ATOM 1468 C C . VAL A 1 216 ? 16.915 53.547 70.061 1.00 24.10 216 VAL A C 1
ATOM 1469 O O . VAL A 1 216 ? 16.515 54.714 70.044 1.00 23.93 216 VAL A O 1
ATOM 1473 N N . LEU A 1 217 ? 16.113 52.503 70.247 1.00 24.66 217 LEU A N 1
ATOM 1474 C CA . LEU A 1 217 ? 14.667 52.647 70.406 1.00 25.47 217 LEU A CA 1
ATOM 1475 C C . LEU A 1 217 ? 14.258 53.017 71.836 1.00 25.77 217 LEU A C 1
ATOM 1476 O O . LEU A 1 217 ? 13.092 53.317 72.092 1.00 26.49 217 LEU A O 1
ATOM 1481 N N . GLY A 1 218 ? 15.218 53.009 72.758 1.00 25.80 218 GLY A N 1
ATOM 1482 C CA . GLY A 1 218 ? 14.948 53.320 74.162 1.00 26.11 218 GLY A CA 1
ATOM 1483 C C . GLY A 1 218 ? 14.123 52.238 74.836 1.00 26.75 218 GLY A C 1
ATOM 1484 O O . GLY A 1 218 ? 13.281 52.525 75.692 1.00 26.29 218 GLY A O 1
ATOM 1485 N N . ASN A 1 219 ? 14.368 50.992 74.438 1.00 26.35 219 ASN A N 1
ATOM 1486 C CA . ASN A 1 219 ? 13.660 49.834 74.974 1.00 26.84 219 ASN A CA 1
ATOM 1487 C C . ASN A 1 219 ? 14.542 49.106 75.983 1.00 27.57 219 ASN A C 1
ATOM 1488 O O . ASN A 1 219 ? 15.451 48.360 75.603 1.00 27.56 219 ASN A O 1
ATOM 1493 N N . ASP A 1 220 ? 14.269 49.336 77.266 1.00 27.49 220 ASP A N 1
ATOM 1494 C CA . ASP A 1 220 ? 15.078 48.785 78.357 1.00 28.62 220 ASP A CA 1
ATOM 1495 C C . ASP A 1 220 ? 15.030 47.259 78.448 1.00 28.24 220 ASP A C 1
ATOM 1496 O O . ASP A 1 220 ? 16.004 46.632 78.872 1.00 28.47 220 ASP A O 1
ATOM 1501 N N . GLU A 1 221 ? 13.896 46.679 78.061 1.00 27.95 221 GLU A N 1
ATOM 1502 C CA . GLU A 1 221 ? 13.707 45.229 78.074 1.00 28.27 221 GLU A CA 1
ATOM 1503 C C . GLU A 1 221 ? 14.670 44.544 77.105 1.00 27.46 221 GLU A C 1
ATOM 1504 O O . GLU A 1 221 ? 15.307 43.546 77.459 1.00 27.16 221 GLU A O 1
ATOM 1510 N N . LEU A 1 222 ? 14.777 45.096 75.896 1.00 26.28 222 LEU A N 1
ATOM 1511 C CA . LEU A 1 222 ? 15.664 44.559 74.859 1.00 25.30 222 LEU A CA 1
ATOM 1512 C C . LEU A 1 222 ? 17.132 44.611 75.267 1.00 25.10 222 LEU A C 1
ATOM 1513 O O . LEU A 1 222 ? 17.901 43.706 74.937 1.00 25.34 222 LEU A O 1
ATOM 1518 N N . VAL A 1 223 ? 17.513 45.661 75.995 1.00 24.60 223 VAL A N 1
ATOM 1519 C CA . VAL A 1 223 ? 18.878 45.802 76.494 1.00 24.18 223 VAL A CA 1
ATOM 1520 C C . VAL A 1 223 ? 19.168 44.784 77.604 1.00 24.68 223 VAL A C 1
ATOM 1521 O O . VAL A 1 223 ? 20.204 44.114 77.578 1.00 24.06 223 VAL A O 1
ATOM 1525 N N . GLU A 1 224 ? 18.248 44.657 78.560 1.00 24.81 224 GLU A N 1
ATOM 1526 C CA . GLU A 1 224 ? 18.474 43.794 79.722 1.00 25.51 224 GLU A CA 1
ATOM 1527 C C . GLU A 1 224 ? 18.578 42.309 79.365 1.00 24.39 224 GLU A C 1
ATOM 1528 O O . GLU A 1 224 ? 19.434 41.600 79.909 1.00 24.65 224 GLU A O 1
ATOM 1534 N N . ILE A 1 225 ? 17.717 41.847 78.458 1.00 22.94 225 ILE A N 1
ATOM 1535 C CA . ILE A 1 225 ? 17.756 40.449 78.009 1.00 22.76 225 ILE A CA 1
ATOM 1536 C C . ILE A 1 225 ? 19.003 40.170 77.161 1.00 22.64 225 ILE A C 1
ATOM 1537 O O . ILE A 1 225 ? 19.530 39.058 77.164 1.00 22.69 225 ILE A O 1
ATOM 1542 N N . SER A 1 226 ? 19.483 41.189 76.451 1.00 22.02 226 SER A N 1
ATOM 1543 C CA . SER A 1 226 ? 20.706 41.058 75.665 1.00 21.50 226 SER A CA 1
ATOM 1544 C C . SER A 1 226 ? 21.932 40.899 76.560 1.00 21.53 226 SER A C 1
ATOM 1545 O O . SER A 1 226 ? 22.847 40.134 76.240 1.00 21.61 226 SER A O 1
ATOM 1548 N N . LEU A 1 227 ? 21.931 41.608 77.686 1.00 21.46 227 LEU A N 1
ATOM 1549 C CA . LEU A 1 227 ? 23.038 41.571 78.639 1.00 21.98 227 LEU A CA 1
ATOM 1550 C C . LEU A 1 227 ? 23.015 40.343 79.541 1.00 22.38 227 LEU A C 1
ATOM 1551 O O . LEU A 1 227 ? 24.066 39.789 79.869 1.00 22.26 227 LEU A O 1
ATOM 1556 N N . MET A 1 228 ? 21.818 39.923 79.936 1.00 22.98 228 MET A N 1
ATOM 1557 C CA . MET A 1 228 ? 21.666 38.928 81.000 1.00 23.60 228 MET A CA 1
ATOM 1558 C C . MET A 1 228 ? 20.854 37.700 80.593 1.00 23.41 228 MET A C 1
ATOM 1559 O O . MET A 1 228 ? 20.512 36.870 81.439 1.00 23.30 228 MET A O 1
ATOM 1564 N N . GLY A 1 229 ? 20.552 37.580 79.304 1.00 23.24 229 GLY A N 1
ATOM 1565 C CA . GLY A 1 229 ? 19.773 36.453 78.801 1.00 24.16 229 GLY A CA 1
ATOM 1566 C C . GLY A 1 229 ? 18.281 36.674 78.958 1.00 25.21 229 GLY A C 1
ATOM 1567 O O . GLY A 1 229 ? 17.851 37.535 79.734 1.00 25.14 229 GLY A O 1
ATOM 1568 N N . LEU A 1 230 ? 17.497 35.885 78.229 1.00 25.76 230 LEU A N 1
ATOM 1569 C CA . LEU A 1 230 ? 16.035 35.993 78.231 1.00 27.02 230 LEU A CA 1
ATOM 1570 C C . LEU A 1 230 ? 15.398 35.969 79.628 1.00 28.18 230 LEU A C 1
ATOM 1571 O O . LEU A 1 230 ? 14.393 36.648 79.857 1.00 28.09 230 LEU A O 1
ATOM 1576 N N . ASP A 1 231 ? 15.980 35.200 80.550 1.00 28.82 231 ASP A N 1
ATOM 1577 C CA . ASP A 1 231 ? 15.441 35.091 81.913 1.00 29.68 231 ASP A CA 1
ATOM 1578 C C . ASP A 1 231 ? 16.079 36.073 82.902 1.00 30.00 231 ASP A C 1
ATOM 1579 O O . ASP A 1 231 ? 15.703 36.117 84.079 1.00 29.64 231 ASP A O 1
ATOM 1584 N N . LYS A 1 232 ? 17.048 36.845 82.408 1.00 29.27 232 LYS A N 1
ATOM 1585 C CA . LYS A 1 232 ? 17.711 37.926 83.156 1.00 29.69 232 LYS A CA 1
ATOM 1586 C C . LYS A 1 232 ? 18.618 37.502 84.324 1.00 29.18 232 LYS A C 1
ATOM 1587 O O . LYS A 1 232 ? 19.129 38.356 85.048 1.00 29.32 232 LYS A O 1
ATOM 1593 N N . THR A 1 233 ? 18.838 36.199 84.497 1.00 29.46 233 THR A N 1
ATOM 1594 C CA . THR A 1 233 ? 19.651 35.705 85.619 1.00 29.20 233 THR A CA 1
ATOM 1595 C C . THR A 1 233 ? 21.158 35.823 85.368 1.00 28.66 233 THR A C 1
ATOM 1596 O O . THR A 1 233 ? 21.958 35.791 86.311 1.00 28.10 233 THR A O 1
ATOM 1600 N N . GLY A 1 234 ? 21.538 35.960 84.100 1.00 27.63 234 GLY A N 1
ATOM 1601 C CA . GLY A 1 234 ? 22.946 36.057 83.726 1.00 26.67 234 GLY A CA 1
ATOM 1602 C C . GLY A 1 234 ? 23.588 34.710 83.448 1.00 26.02 234 GLY A C 1
ATOM 1603 O O . GLY A 1 234 ? 24.818 34.601 83.410 1.00 25.34 234 GLY A O 1
ATOM 1604 N N . LYS A 1 235 ? 22.757 33.686 83.255 1.00 25.41 235 LYS A N 1
ATOM 1605 C CA . LYS A 1 235 ? 23.243 32.356 82.884 1.00 25.45 235 LYS A CA 1
ATOM 1606 C C . LYS A 1 235 ? 23.623 32.352 81.408 1.00 24.70 235 LYS A C 1
ATOM 1607 O O . LYS A 1 235 ? 24.531 31.634 80.992 1.00 24.09 235 LYS A O 1
ATOM 1613 N N . ALA A 1 236 ? 22.902 33.154 80.630 1.00 23.32 236 ALA A N 1
ATOM 1614 C CA . ALA A 1 236 ? 23.215 33.384 79.225 1.00 22.22 236 ALA A CA 1
ATOM 1615 C C . ALA A 1 236 ? 23.306 34.890 78.992 1.00 21.61 236 ALA A C 1
ATOM 1616 O O . ALA A 1 236 ? 23.266 35.674 79.944 1.00 21.57 236 ALA A O 1
ATOM 1618 N N . GLY A 1 237 ? 23.430 35.283 77.727 1.00 20.72 237 GLY A N 1
ATOM 1619 C CA . GLY A 1 237 ? 23.518 36.690 77.366 1.00 19.75 237 GLY A CA 1
ATOM 1620 C C . GLY A 1 237 ? 24.947 37.170 77.229 1.00 19.41 237 GLY A C 1
ATOM 1621 O O . GLY A 1 237 ? 25.896 36.400 77.399 1.00 18.59 237 GLY A O 1
ATOM 1622 N N . PHE A 1 238 ? 25.087 38.462 76.940 1.00 18.81 238 PHE A N 1
ATOM 1623 C CA . PHE A 1 238 ? 26.365 39.076 76.597 1.00 18.40 238 PHE A CA 1
ATOM 1624 C C . PHE A 1 238 ? 27.450 38.963 77.672 1.00 18.68 238 PHE A C 1
ATOM 1625 O O . PHE A 1 238 ? 28.611 38.685 77.362 1.00 18.73 238 PHE A O 1
ATOM 1633 N N . MET A 1 239 ? 27.082 39.177 78.932 1.00 18.57 239 MET A N 1
ATOM 1634 C CA . MET A 1 239 ? 28.067 39.136 80.009 1.00 19.13 239 MET A CA 1
ATOM 1635 C C . MET A 1 239 ? 28.629 37.726 80.199 1.00 18.72 239 MET A C 1
ATOM 1636 O O . MET A 1 239 ? 29.829 37.561 80.419 1.00 19.01 239 MET A O 1
ATOM 1641 N N . LYS A 1 240 ? 27.763 36.722 80.086 1.00 18.75 240 LYS A N 1
ATOM 1642 C CA . LYS A 1 240 ? 28.195 35.323 80.171 1.00 19.01 240 LYS A CA 1
ATOM 1643 C C . LYS A 1 240 ? 29.154 34.983 79.029 1.00 18.74 240 LYS A C 1
ATOM 1644 O O . LYS A 1 240 ? 30.157 34.301 79.237 1.00 18.62 240 LYS A O 1
ATOM 1650 N N . GLN A 1 241 ? 28.840 35.475 77.834 1.00 18.23 241 GLN A N 1
ATOM 1651 C CA . GLN A 1 241 ? 29.697 35.264 76.670 1.00 18.09 241 GLN A CA 1
ATOM 1652 C C . GLN A 1 241 ? 31.099 35.818 76.906 1.00 18.17 241 GLN A C 1
ATOM 1653 O O . GLN A 1 241 ? 32.089 35.160 76.582 1.00 17.89 241 GLN A O 1
ATOM 1659 N N . LEU A 1 242 ? 31.178 37.016 77.488 1.00 17.94 242 LEU A N 1
ATOM 1660 C CA . LEU A 1 242 ? 32.456 37.642 77.830 1.00 18.61 242 LEU A CA 1
ATOM 1661 C C . LEU A 1 242 ? 33.261 36.842 78.853 1.00 18.84 242 LEU A C 1
ATOM 1662 O O . LEU A 1 242 ? 34.493 36.866 78.835 1.00 19.04 242 LEU A O 1
ATOM 1667 N N . ASP A 1 243 ? 32.561 36.156 79.751 1.00 19.83 243 ASP A N 1
ATOM 1668 C CA . ASP A 1 243 ? 33.221 35.393 80.808 1.00 20.32 243 ASP A CA 1
ATOM 1669 C C . ASP A 1 243 ? 33.574 33.963 80.392 1.00 20.23 243 ASP A C 1
ATOM 1670 O O . ASP A 1 243 ? 34.496 33.370 80.952 1.00 20.59 243 ASP A O 1
ATOM 1675 N N . LYS A 1 244 ? 32.851 33.430 79.405 1.00 20.35 244 LYS A N 1
ATOM 1676 C CA . LYS A 1 244 ? 32.970 32.024 79.001 1.00 20.15 244 LYS A CA 1
ATOM 1677 C C . LYS A 1 244 ? 33.782 31.801 77.714 1.00 19.73 244 LYS A C 1
ATOM 1678 O O . LYS A 1 244 ? 34.585 30.863 77.638 1.00 19.32 244 LYS A O 1
ATOM 1684 N N . LEU A 1 245 ? 33.580 32.661 76.717 1.00 18.30 245 LEU A N 1
ATOM 1685 C CA . LEU A 1 245 ? 34.115 32.414 75.368 1.00 17.49 245 LEU A CA 1
ATOM 1686 C C . LEU A 1 245 ? 35.572 32.817 75.175 1.00 17.11 245 LEU A C 1
ATOM 1687 O O . LEU A 1 245 ? 36.257 32.300 74.283 1.00 16.42 245 LEU A O 1
ATOM 1692 N N . PHE A 1 246 ? 36.033 33.744 76.008 1.00 16.51 246 PHE A N 1
ATOM 1693 C CA . PHE A 1 246 ? 37.415 34.187 75.999 1.00 16.69 246 PHE A CA 1
ATOM 1694 C C . PHE A 1 246 ? 38.161 33.595 77.183 1.00 17.09 246 PHE A C 1
ATOM 1695 O O . PHE A 1 246 ? 37.612 33.497 78.284 1.00 16.82 246 PHE A O 1
ATOM 1703 N N . SER A 1 247 ? 39.414 33.213 76.951 1.00 17.13 247 SER A N 1
ATOM 1704 C CA . SER A 1 247 ? 40.358 32.956 78.036 1.00 17.49 247 SER A CA 1
ATOM 1705 C C . SER A 1 247 ? 40.838 34.301 78.599 1.00 18.10 247 SER A C 1
ATOM 1706 O O . SER A 1 247 ? 40.617 35.341 77.971 1.00 17.89 247 SER A O 1
ATOM 1709 N N . PRO A 1 248 ? 41.493 34.295 79.781 1.00 18.68 248 PRO A N 1
ATOM 1710 C CA . PRO A 1 248 ? 42.018 35.550 80.346 1.00 19.16 248 PRO A CA 1
ATOM 1711 C C . PRO A 1 248 ? 43.014 36.270 79.430 1.00 19.45 248 PRO A C 1
ATOM 1712 O O . PRO A 1 248 ? 43.208 37.481 79.568 1.00 20.00 248 PRO A O 1
ATOM 1716 N N . ASP A 1 249 ? 43.616 35.533 78.496 1.00 19.80 249 ASP A N 1
ATOM 1717 C CA . ASP A 1 249 ? 44.556 36.095 77.523 1.00 19.93 249 ASP A CA 1
ATOM 1718 C C . ASP A 1 249 ? 43.842 36.773 76.343 1.00 18.92 249 ASP A C 1
ATOM 1719 O O . ASP A 1 249 ? 44.483 37.429 75.518 1.00 19.81 249 ASP A O 1
ATOM 1724 N N . GLY A 1 250 ? 42.525 36.609 76.261 1.00 17.33 250 GLY A N 1
ATOM 1725 C CA . GLY A 1 250 ? 41.750 37.172 75.154 1.00 16.19 250 GLY A CA 1
ATOM 1726 C C . GLY A 1 250 ? 41.684 36.250 73.948 1.00 15.42 250 GLY A C 1
ATOM 1727 O O . GLY A 1 250 ? 41.363 36.692 72.840 1.00 15.31 250 GLY A O 1
ATOM 1728 N N . TYR A 1 251 ? 41.993 34.970 74.157 1.00 14.71 251 TYR A N 1
ATOM 1729 C CA . TYR A 1 251 ? 41.838 33.959 73.107 1.00 14.22 251 TYR A CA 1
ATOM 1730 C C . TYR A 1 251 ? 40.400 33.436 73.060 1.00 13.92 251 TYR A C 1
ATOM 1731 O O . TYR A 1 251 ? 39.862 32.954 74.066 1.00 13.98 251 TYR A O 1
ATOM 1740 N N . TYR A 1 252 ? 39.788 33.537 71.882 1.00 13.28 252 TYR A N 1
ATOM 1741 C CA . TYR A 1 252 ? 38.415 33.096 71.655 1.00 13.02 252 TYR A CA 1
ATOM 1742 C C . TYR A 1 252 ? 38.379 31.614 71.280 1.00 13.38 252 TYR A C 1
ATOM 1743 O O . TYR A 1 252 ? 39.059 31.188 70.340 1.00 13.86 252 TYR A O 1
ATOM 1752 N N . THR A 1 253 ? 37.574 30.835 72.005 1.00 13.31 253 THR A N 1
ATOM 1753 C CA . THR A 1 253 ? 37.629 29.367 71.912 1.00 13.50 253 THR A CA 1
ATOM 1754 C C . THR A 1 253 ? 37.314 28.755 70.537 1.00 13.49 253 THR A C 1
ATOM 1755 O O . THR A 1 253 ? 37.781 27.657 70.234 1.00 13.40 253 THR A O 1
ATOM 1759 N N . GLU A 1 254 ? 36.538 29.449 69.705 1.00 13.50 254 GLU A N 1
ATOM 1760 C CA . GLU A 1 254 ? 36.177 28.900 68.394 1.00 13.50 254 GLU A CA 1
ATOM 1761 C C . GLU A 1 254 ? 37.336 28.932 67.384 1.00 13.14 254 GLU A C 1
ATOM 1762 O O . GLU A 1 254 ? 37.270 28.278 66.342 1.00 13.66 254 GLU A O 1
ATOM 1768 N N . GLY A 1 255 ? 38.393 29.677 67.699 1.00 12.68 255 GLY A N 1
ATOM 1769 C CA . GLY A 1 255 ? 39.553 29.785 66.809 1.00 12.30 255 GLY A CA 1
ATOM 1770 C C . GLY A 1 255 ? 39.649 31.157 66.160 1.00 11.93 255 GLY A C 1
ATOM 1771 O O . GLY A 1 255 ? 38.684 31.917 66.198 1.00 11.69 255 GLY A O 1
ATOM 1772 N N . PRO A 1 256 ? 40.821 31.489 65.577 1.00 11.90 256 PRO A N 1
ATOM 1773 C CA . PRO A 1 256 ? 41.120 32.816 65.018 1.00 11.86 256 PRO A CA 1
ATOM 1774 C C . PRO A 1 256 ? 40.105 33.355 64.010 1.00 11.76 256 PRO A C 1
ATOM 1775 O O . PRO A 1 256 ? 39.775 34.546 64.053 1.00 11.53 256 PRO A O 1
ATOM 1779 N N . TYR A 1 257 ? 39.613 32.486 63.126 1.00 11.89 257 TYR A N 1
ATOM 1780 C CA . TYR A 1 257 ? 38.682 32.889 62.070 1.00 11.97 257 TYR A CA 1
ATOM 1781 C C . TYR A 1 257 ? 37.349 33.349 62.656 1.00 12.11 257 TYR A C 1
ATOM 1782 O O . TYR A 1 257 ? 36.799 34.373 62.234 1.00 12.18 257 TYR A O 1
ATOM 1791 N N . TYR A 1 258 ? 36.843 32.609 63.640 1.00 11.92 258 TYR A N 1
ATOM 1792 C CA . TYR A 1 258 ? 35.605 33.012 64.302 1.00 11.79 258 TYR A CA 1
ATOM 1793 C C . TYR A 1 258 ? 35.810 34.039 65.415 1.00 11.82 258 TYR A C 1
ATOM 1794 O O . TYR A 1 258 ? 34.872 34.759 65.756 1.00 11.95 258 TYR A O 1
ATOM 1803 N N . GLN A 1 259 ? 37.032 34.130 65.952 1.00 11.74 259 GLN A N 1
ATOM 1804 C CA . GLN A 1 259 ? 37.403 35.231 66.854 1.00 11.85 259 GLN A CA 1
ATOM 1805 C C . GLN A 1 259 ? 37.243 36.572 66.134 1.00 11.96 259 GLN A C 1
ATOM 1806 O O . GLN A 1 259 ? 36.630 37.506 66.651 1.00 11.69 259 GLN A O 1
ATOM 1812 N N . ARG A 1 260 ? 37.819 36.631 64.936 1.00 12.13 260 ARG A N 1
ATOM 1813 C CA . ARG A 1 260 ? 37.710 37.747 64.010 1.00 12.52 260 ARG A CA 1
ATOM 1814 C C . ARG A 1 260 ? 36.245 38.160 63.808 1.00 12.35 260 ARG A C 1
ATOM 1815 O O . ARG A 1 260 ? 35.908 39.351 63.873 1.00 12.41 260 ARG A O 1
ATOM 1823 N N . TYR A 1 261 ? 35.385 37.169 63.589 1.00 11.96 261 TYR A N 1
ATOM 1824 C CA . TYR A 1 261 ? 33.981 37.385 63.241 1.00 11.93 261 TYR A CA 1
ATOM 1825 C C . TYR A 1 261 ? 33.190 37.878 64.450 1.00 11.94 261 TYR A C 1
ATOM 1826 O O . TYR A 1 261 ? 32.503 38.903 64.375 1.00 11.84 261 TYR A O 1
ATOM 1835 N N . ALA A 1 262 ? 33.312 37.160 65.565 1.00 11.87 262 ALA A N 1
ATOM 1836 C CA . ALA A 1 262 ? 32.651 37.547 66.818 1.00 12.07 262 ALA A CA 1
ATOM 1837 C C . ALA A 1 262 ? 33.137 38.888 67.371 1.00 12.42 262 ALA A C 1
ATOM 1838 O O . ALA A 1 262 ? 32.418 39.546 68.137 1.00 12.55 262 ALA A O 1
ATOM 1840 N N . LEU A 1 263 ? 34.344 39.298 66.988 1.00 12.53 263 LEU A N 1
ATOM 1841 C CA . LEU A 1 263 ? 34.921 40.546 67.482 1.00 12.97 263 LEU A CA 1
ATOM 1842 C C . LEU A 1 263 ? 34.054 41.767 67.145 1.00 12.98 263 LEU A C 1
ATOM 1843 O O . LEU A 1 263 ? 34.038 42.739 67.903 1.00 12.85 263 LEU A O 1
ATOM 1848 N N . MET A 1 264 ? 33.339 41.718 66.020 1.00 12.95 264 MET A N 1
ATOM 1849 C CA . MET A 1 264 ? 32.438 42.823 65.650 1.00 13.18 264 MET A CA 1
ATOM 1850 C C . MET A 1 264 ? 31.270 42.984 66.635 1.00 13.09 264 MET A C 1
ATOM 1851 O O . MET A 1 264 ? 31.146 44.041 67.245 1.00 12.97 264 MET A O 1
ATOM 1856 N N . PRO A 1 265 ? 30.421 41.947 66.804 1.00 13.08 265 PRO A N 1
ATOM 1857 C CA . PRO A 1 265 ? 29.341 42.160 67.773 1.00 13.14 265 PRO A CA 1
ATOM 1858 C C . PRO A 1 265 ? 29.831 42.391 69.205 1.00 13.50 265 PRO A C 1
ATOM 1859 O O . PRO A 1 265 ? 29.194 43.147 69.937 1.00 13.49 265 PRO A O 1
ATOM 1863 N N . PHE A 1 266 ? 30.948 41.768 69.599 1.00 13.54 266 PHE A N 1
ATOM 1864 C CA . PHE A 1 266 ? 31.557 42.048 70.907 1.00 13.64 266 PHE A CA 1
ATOM 1865 C C . PHE A 1 266 ? 31.936 43.521 71.071 1.00 14.00 266 PHE A C 1
ATOM 1866 O O . PHE A 1 266 ? 31.497 44.172 72.015 1.00 13.90 266 PHE A O 1
ATOM 1874 N N . ILE A 1 267 ? 32.738 44.047 70.147 1.00 14.09 267 ILE A N 1
ATOM 1875 C CA . ILE A 1 267 ? 33.281 45.400 70.301 1.00 14.97 267 ILE A CA 1
ATOM 1876 C C . ILE A 1 267 ? 32.236 46.479 69.978 1.00 14.77 267 ILE A C 1
ATOM 1877 O O . ILE A 1 267 ? 32.248 47.552 70.587 1.00 15.06 267 ILE A O 1
ATOM 1882 N N . TRP A 1 268 ? 31.318 46.191 69.058 1.00 14.62 268 TRP A N 1
ATOM 1883 C CA . TRP A 1 268 ? 30.261 47.164 68.741 1.00 14.70 268 TRP A CA 1
ATOM 1884 C C . TRP A 1 268 ? 29.164 47.247 69.807 1.00 15.05 268 TRP A C 1
ATOM 1885 O O . TRP A 1 268 ? 28.740 48.345 70.172 1.00 14.96 268 TRP A O 1
ATOM 1896 N N . PHE A 1 269 ? 28.718 46.107 70.330 1.00 15.27 269 PHE A N 1
ATOM 1897 C CA . PHE A 1 269 ? 27.765 46.151 71.445 1.00 15.65 269 PHE A CA 1
ATOM 1898 C C . PHE A 1 269 ? 28.408 46.842 72.645 1.00 15.66 269 PHE A C 1
ATOM 1899 O O . PHE A 1 269 ? 27.776 47.680 73.284 1.00 15.74 269 PHE A O 1
ATOM 1907 N N . ALA A 1 270 ? 29.675 46.519 72.918 1.00 15.23 270 ALA A N 1
ATOM 1908 C CA . ALA A 1 270 ? 30.452 47.199 73.952 1.00 15.42 270 ALA A CA 1
ATOM 1909 C C . ALA A 1 270 ? 30.497 48.713 73.724 1.00 15.60 270 ALA A C 1
ATOM 1910 O O . ALA A 1 270 ? 30.331 49.489 74.667 1.00 15.86 270 ALA A O 1
ATOM 1912 N N . LYS A 1 271 ? 30.714 49.125 72.474 1.00 15.48 271 LYS A N 1
ATOM 1913 C CA . LYS A 1 271 ? 30.711 50.549 72.116 1.00 15.78 271 LYS A CA 1
ATOM 1914 C C . LYS A 1 271 ? 29.356 51.199 72.426 1.00 15.79 271 LYS A C 1
ATOM 1915 O O . LYS A 1 271 ? 29.298 52.290 73.006 1.00 15.94 271 LYS A O 1
ATOM 1921 N N . ALA A 1 272 ? 28.280 50.510 72.054 1.00 15.67 272 ALA A N 1
ATOM 1922 C CA . ALA A 1 272 ? 26.914 50.973 72.305 1.00 16.03 272 ALA A CA 1
ATOM 1923 C C . ALA A 1 272 ? 26.624 51.069 73.801 1.00 16.34 272 ALA A C 1
ATOM 1924 O O . ALA A 1 272 ? 25.953 52.001 74.256 1.00 16.20 272 ALA A O 1
ATOM 1926 N N . ILE A 1 273 ? 27.140 50.100 74.556 1.00 16.58 273 ILE A N 1
ATOM 1927 C CA . ILE A 1 273 ? 27.035 50.094 76.016 1.00 17.12 273 ILE A CA 1
ATOM 1928 C C . ILE A 1 273 ? 27.823 51.259 76.630 1.00 18.19 273 ILE A C 1
ATOM 1929 O O . ILE A 1 273 ? 27.344 51.922 77.556 1.00 18.46 273 ILE A O 1
ATOM 1934 N N . GLU A 1 274 ? 29.016 51.524 76.101 1.00 18.60 274 GLU A N 1
ATOM 1935 C CA . GLU A 1 274 ? 29.856 52.605 76.619 1.00 19.85 274 GLU A CA 1
ATOM 1936 C C . GLU A 1 274 ? 29.245 53.992 76.389 1.00 20.19 274 GLU A C 1
ATOM 1937 O O . GLU A 1 274 ? 29.281 54.840 77.284 1.00 20.28 274 GLU A O 1
ATOM 1943 N N . THR A 1 275 ? 28.681 54.213 75.205 1.00 20.82 275 THR A N 1
ATOM 1944 C CA . THR A 1 275 ? 28.116 55.524 74.868 1.00 21.39 275 THR A CA 1
ATOM 1945 C C . THR A 1 275 ? 26.779 55.797 75.568 1.00 21.95 275 THR A C 1
ATOM 1946 O O . THR A 1 275 ? 26.415 56.954 75.781 1.00 22.09 275 THR A O 1
ATOM 1950 N N . ASN A 1 276 ? 26.060 54.736 75.932 1.00 22.15 276 ASN A N 1
ATOM 1951 C CA . ASN A 1 276 ? 24.750 54.886 76.576 1.00 22.96 276 ASN A CA 1
ATOM 1952 C C . ASN A 1 276 ? 24.758 54.656 78.082 1.00 23.91 276 ASN A C 1
ATOM 1953 O O . ASN A 1 276 ? 24.007 55.303 78.813 1.00 24.33 276 ASN A O 1
ATOM 1958 N N . GLU A 1 277 ? 25.600 53.729 78.537 1.00 24.47 277 GLU A N 1
ATOM 1959 C CA . GLU A 1 277 ? 25.724 53.419 79.961 1.00 24.74 277 GLU A CA 1
ATOM 1960 C C . GLU A 1 277 ? 27.191 53.243 80.359 1.00 24.84 277 GLU A C 1
ATOM 1961 O O . GLU A 1 277 ? 27.626 52.118 80.630 1.00 24.70 277 GLU A O 1
ATOM 1967 N N . PRO A 1 278 ? 27.962 54.352 80.397 1.00 24.76 278 PRO A N 1
ATOM 1968 C CA . PRO A 1 278 ? 29.388 54.271 80.744 1.00 24.97 278 PRO A CA 1
ATOM 1969 C C . PRO A 1 278 ? 29.645 53.773 82.170 1.00 25.72 278 PRO A C 1
ATOM 1970 O O . PRO A 1 278 ? 30.750 53.310 82.470 1.00 25.40 278 PRO A O 1
ATOM 1974 N N . GLU A 1 279 ? 28.629 53.860 83.028 1.00 26.50 279 GLU A N 1
ATOM 1975 C CA . GLU A 1 279 ? 28.718 53.379 84.412 1.00 27.31 279 GLU A CA 1
ATOM 1976 C C . GLU A 1 279 ? 28.955 51.865 84.504 1.00 26.90 279 GLU A C 1
ATOM 1977 O O . GLU A 1 279 ? 29.470 51.372 85.514 1.00 26.86 279 GLU A O 1
ATOM 1983 N N . ARG A 1 280 ? 28.588 51.142 83.445 1.00 26.06 280 ARG A N 1
ATOM 1984 C CA . ARG A 1 280 ? 28.817 49.698 83.367 1.00 25.86 280 ARG A CA 1
ATOM 1985 C C . ARG A 1 280 ? 30.297 49.356 83.170 1.00 25.13 280 ARG A C 1
ATOM 1986 O O . ARG A 1 280 ? 30.708 48.213 83.402 1.00 24.86 280 ARG A O 1
ATOM 1994 N N . LYS A 1 281 ? 31.080 50.351 82.748 1.00 24.56 281 LYS A N 1
ATOM 1995 C CA . LYS A 1 281 ? 32.531 50.220 82.533 1.00 24.10 281 LYS A CA 1
ATOM 1996 C C . LYS A 1 281 ? 32.888 48.971 81.719 1.00 23.32 281 LYS A C 1
ATOM 1997 O O . LYS A 1 281 ? 33.777 48.199 82.094 1.00 22.96 281 LYS A O 1
ATOM 2003 N N . ILE A 1 282 ? 32.195 48.797 80.596 1.00 22.20 282 ILE A N 1
ATOM 2004 C CA . ILE A 1 282 ? 32.291 47.580 79.783 1.00 21.57 282 ILE A CA 1
ATOM 2005 C C . ILE A 1 282 ? 33.699 47.259 79.257 1.00 21.45 282 ILE A C 1
ATOM 2006 O O . ILE A 1 282 ? 34.058 46.085 79.131 1.00 21.39 282 ILE A O 1
ATOM 2011 N N . PHE A 1 283 ? 34.490 48.292 78.969 1.00 21.01 283 PHE A N 1
ATOM 2012 C CA . PHE A 1 283 ? 35.851 48.097 78.460 1.00 20.97 283 PHE A CA 1
ATOM 2013 C C . PHE A 1 283 ? 36.873 47.858 79.579 1.00 21.21 283 PHE A C 1
ATOM 2014 O O . PHE A 1 283 ? 38.064 47.683 79.318 1.00 20.86 283 PHE A O 1
ATOM 2022 N N . GLU A 1 284 ? 36.397 47.858 80.823 1.00 21.49 284 GLU A N 1
ATOM 2023 C CA . GLU A 1 284 ? 37.220 47.507 81.977 1.00 21.96 284 GLU A CA 1
ATOM 2024 C C . GLU A 1 284 ? 36.882 46.100 82.455 1.00 21.56 284 GLU A C 1
ATOM 2025 O O . GLU A 1 284 ? 37.655 45.489 83.196 1.00 21.58 284 GLU A O 1
ATOM 2031 N N . TYR A 1 285 ? 35.731 45.597 82.015 1.00 21.44 285 TYR A N 1
ATOM 2032 C CA . TYR A 1 285 ? 35.201 44.313 82.474 1.00 21.75 285 TYR A CA 1
ATOM 2033 C C . TYR A 1 285 ? 36.197 43.173 82.311 1.00 21.62 285 TYR A C 1
ATOM 2034 O O . TYR A 1 285 ? 36.855 43.049 81.275 1.00 21.18 285 TYR A O 1
ATOM 2043 N N . ARG A 1 286 ? 36.299 42.356 83.358 1.00 21.31 286 ARG A N 1
ATOM 2044 C CA . ARG A 1 286 ? 37.160 41.175 83.372 1.00 21.25 286 ARG A CA 1
ATOM 2045 C C . ARG A 1 286 ? 38.604 41.509 82.975 1.00 20.89 286 ARG A C 1
ATOM 2046 O O . ARG A 1 286 ? 39.155 40.934 82.027 1.00 20.35 286 ARG A O 1
ATOM 2054 N N . ASN A 1 287 ? 39.201 42.449 83.710 1.00 20.51 287 ASN A N 1
ATOM 2055 C CA . ASN A 1 287 ? 40.573 42.913 83.470 1.00 20.57 287 ASN A CA 1
ATOM 2056 C C . ASN A 1 287 ? 40.834 43.309 82.013 1.00 20.07 287 ASN A C 1
ATOM 2057 O O . ASN A 1 287 ? 41.798 42.847 81.396 1.00 19.52 287 ASN A O 1
ATOM 2062 N N . ASN A 1 288 ? 39.960 44.167 81.481 1.00 19.48 288 ASN A N 1
ATOM 2063 C CA . ASN A 1 288 ? 40.061 44.680 80.106 1.00 18.87 288 ASN A CA 1
ATOM 2064 C C . ASN A 1 288 ? 40.063 43.570 79.055 1.00 18.04 288 ASN A C 1
ATOM 2065 O O . ASN A 1 288 ? 40.892 43.579 78.141 1.00 17.93 288 ASN A O 1
ATOM 2070 N N . ILE A 1 289 ? 39.135 42.626 79.188 1.00 16.77 289 ILE A N 1
ATOM 2071 C CA . ILE A 1 289 ? 39.097 41.451 78.310 1.00 16.44 289 ILE A CA 1
ATOM 2072 C C . ILE A 1 289 ? 38.883 41.801 76.832 1.00 16.39 289 ILE A C 1
ATOM 2073 O O . ILE A 1 289 ? 39.487 41.180 75.954 1.00 15.68 289 ILE A O 1
ATOM 2078 N N . LEU A 1 290 ? 38.045 42.805 76.566 1.00 16.44 290 LEU A N 1
ATOM 2079 C CA . LEU A 1 290 ? 37.762 43.216 75.187 1.00 16.83 290 LEU A CA 1
ATOM 2080 C C . LEU A 1 290 ? 38.985 43.816 74.506 1.00 17.08 290 LEU A C 1
ATOM 2081 O O . LEU A 1 290 ? 39.218 43.569 73.320 1.00 17.23 290 LEU A O 1
ATOM 2086 N N . LEU A 1 291 ? 39.755 44.604 75.256 1.00 17.11 291 LEU A N 1
ATOM 2087 C CA . LEU A 1 291 ? 41.018 45.151 74.765 1.00 17.52 291 LEU A CA 1
ATOM 2088 C C . LEU A 1 291 ? 41.988 44.020 74.424 1.00 17.51 291 LEU A C 1
ATOM 2089 O O . LEU A 1 291 ? 42.588 44.010 73.347 1.00 17.72 291 LEU A O 1
ATOM 2094 N N . LYS A 1 292 ? 42.113 43.061 75.338 1.00 17.19 292 LYS A N 1
ATOM 2095 C CA . LYS A 1 292 ? 42.962 41.886 75.126 1.00 17.19 292 LYS A CA 1
ATOM 2096 C C . LYS A 1 292 ? 42.532 41.064 73.908 1.00 16.65 292 LYS A C 1
ATOM 2097 O O . LYS A 1 292 ? 43.378 40.533 73.181 1.00 16.91 292 LYS A O 1
ATOM 2103 N N . ALA A 1 293 ? 41.222 40.966 73.693 1.00 15.83 293 ALA A N 1
ATOM 2104 C CA . ALA A 1 293 ? 40.662 40.207 72.576 1.00 15.24 293 ALA A CA 1
ATOM 2105 C C . ALA A 1 293 ? 41.107 40.773 71.230 1.00 15.27 293 ALA A C 1
ATOM 2106 O O . ALA A 1 293 ? 41.361 40.022 70.287 1.00 14.86 293 ALA A O 1
ATOM 2108 N N . VAL A 1 294 ? 41.207 42.097 71.151 1.00 15.28 294 VAL A N 1
ATOM 2109 C CA . VAL A 1 294 ? 41.623 42.762 69.915 1.00 15.42 294 VAL A CA 1
ATOM 2110 C C . VAL A 1 294 ? 43.102 42.505 69.628 1.00 15.40 294 VAL A C 1
ATOM 2111 O O . VAL A 1 294 ? 43.466 42.160 68.505 1.00 15.17 294 VAL A O 1
ATOM 2115 N N . TYR A 1 295 ? 43.944 42.662 70.648 1.00 15.47 295 TYR A N 1
ATOM 2116 C CA . TYR A 1 295 ? 45.377 42.377 70.519 1.00 15.63 295 TYR A CA 1
ATOM 2117 C C . TYR A 1 295 ? 45.629 40.927 70.115 1.00 15.03 295 TYR A C 1
ATOM 2118 O O . TYR A 1 295 ? 46.449 40.652 69.236 1.00 14.95 295 TYR A O 1
ATOM 2127 N N . THR A 1 296 ? 44.901 40.012 70.744 1.00 14.60 296 THR A N 1
ATOM 2128 C CA . THR A 1 296 ? 45.061 38.585 70.472 1.00 14.14 296 THR A CA 1
ATOM 2129 C C . THR A 1 296 ? 44.638 38.234 69.042 1.00 13.94 296 THR A C 1
ATOM 2130 O O . THR A 1 296 ? 45.278 37.405 68.397 1.00 13.66 296 THR A O 1
ATOM 2134 N N . THR A 1 297 ? 43.588 38.892 68.544 1.00 13.90 297 THR A N 1
ATOM 2135 C CA . THR A 1 297 ? 43.147 38.711 67.156 1.00 13.61 297 THR A CA 1
ATOM 2136 C C . THR A 1 297 ? 44.292 39.030 66.194 1.00 13.76 297 THR A C 1
ATOM 2137 O O . THR A 1 297 ? 44.554 38.264 65.263 1.00 13.39 297 THR A O 1
ATOM 2141 N N . ILE A 1 298 ? 44.973 40.149 66.431 1.00 13.82 298 ILE A N 1
ATOM 2142 C CA . ILE A 1 298 ? 46.139 40.537 65.627 1.00 14.36 298 ILE A CA 1
ATOM 2143 C C . ILE A 1 298 ? 47.252 39.493 65.742 1.00 14.77 298 ILE A C 1
ATOM 2144 O O . ILE A 1 298 ? 47.852 39.096 64.738 1.00 15.11 298 ILE A O 1
ATOM 2149 N N . ASP A 1 299 ? 47.495 39.034 66.970 1.00 14.87 299 ASP A N 1
ATOM 2150 C CA . ASP A 1 299 ? 48.556 38.063 67.259 1.00 15.29 299 ASP A CA 1
ATOM 2151 C C . ASP A 1 299 ? 48.333 36.689 66.612 1.00 15.16 299 ASP A C 1
ATOM 2152 O O . ASP A 1 299 ? 49.277 35.895 66.493 1.00 15.74 299 ASP A O 1
ATOM 2157 N N . LEU A 1 300 ? 47.093 36.413 66.206 1.00 14.19 300 LEU A N 1
ATOM 2158 C CA . LEU A 1 300 ? 46.733 35.135 65.583 1.00 13.88 300 LEU A CA 1
ATOM 2159 C C . LEU A 1 300 ? 46.855 35.171 64.057 1.00 13.58 300 LEU A C 1
ATOM 2160 O O . LEU A 1 300 ? 46.080 34.527 63.345 1.00 13.58 300 LEU A O 1
ATOM 2165 N N . SER A 1 301 ? 47.830 35.922 63.566 1.00 13.38 301 SER A N 1
ATOM 2166 C CA . SER A 1 301 ? 48.038 36.042 62.130 1.00 13.35 301 SER A CA 1
ATOM 2167 C C . SER A 1 301 ? 49.502 35.915 61.755 1.00 13.11 301 SER A C 1
ATOM 2168 O O . SER A 1 301 ? 50.393 36.174 62.571 1.00 13.03 301 SER A O 1
ATOM 2171 N N . TYR A 1 302 ? 49.735 35.493 60.516 1.00 12.97 302 TYR A N 1
ATOM 2172 C CA . TYR A 1 302 ? 51.060 35.515 59.926 1.00 12.74 302 TYR A CA 1
ATOM 2173 C C . TYR A 1 302 ? 50.963 36.177 58.566 1.00 13.02 302 TYR A C 1
ATOM 2174 O O . TYR A 1 302 ? 50.104 35.825 57.756 1.00 12.79 302 TYR A O 1
ATOM 2183 N N . ALA A 1 303 ? 51.851 37.139 58.327 1.00 13.43 303 ALA A N 1
ATOM 2184 C CA . ALA A 1 303 ? 51.872 37.908 57.080 1.00 13.91 303 ALA A CA 1
ATOM 2185 C C . ALA A 1 303 ? 50.489 38.487 56.742 1.00 14.07 303 ALA A C 1
ATOM 2186 O O . ALA A 1 303 ? 50.102 38.583 55.571 1.00 14.39 303 ALA A O 1
ATOM 2188 N N . GLY A 1 304 ? 49.748 38.854 57.786 1.00 13.93 304 GLY A N 1
ATOM 2189 C CA . GLY A 1 304 ? 48.439 39.485 57.629 1.00 14.06 304 GLY A CA 1
ATOM 2190 C C . GLY A 1 304 ? 47.239 38.560 57.508 1.00 14.11 304 GLY A C 1
ATOM 2191 O O . GLY A 1 304 ? 46.115 39.040 57.388 1.00 14.41 304 GLY A O 1
ATOM 2192 N N . TYR A 1 305 ? 47.462 37.243 57.531 1.00 13.68 305 TYR A N 1
ATOM 2193 C CA . TYR A 1 305 ? 46.362 36.274 57.422 1.00 13.49 305 TYR A CA 1
ATOM 2194 C C . TYR A 1 305 ? 46.204 35.404 58.669 1.00 12.77 305 TYR A C 1
ATOM 2195 O O . TYR A 1 305 ? 47.186 34.939 59.238 1.00 12.60 305 TYR A O 1
ATOM 2204 N N . PHE A 1 306 ? 44.961 35.182 59.089 1.00 12.11 306 PHE A N 1
ATOM 2205 C CA . PHE A 1 306 ? 44.707 34.420 60.317 1.00 11.63 306 PHE A CA 1
ATOM 2206 C C . PHE A 1 306 ? 45.036 32.946 60.158 1.00 11.45 306 PHE A C 1
ATOM 2207 O O . PHE A 1 306 ? 44.789 32.366 59.099 1.00 11.48 306 PHE A O 1
ATOM 2215 N N . PHE A 1 307 ? 45.600 32.351 61.211 1.00 11.39 307 PHE A N 1
ATOM 2216 C CA . PHE A 1 307 ? 45.904 30.917 61.223 1.00 11.36 307 PHE A CA 1
ATOM 2217 C C . PHE A 1 307 ? 44.633 30.125 60.944 1.00 10.94 307 PHE A C 1
ATOM 2218 O O . PHE A 1 307 ? 43.662 30.232 61.696 1.00 11.11 307 PHE A O 1
ATOM 2226 N N . PRO A 1 308 ? 44.626 29.325 59.859 1.00 10.66 308 PRO A N 1
ATOM 2227 C CA . PRO A 1 308 ? 43.399 28.655 59.448 1.00 10.54 308 PRO A CA 1
ATOM 2228 C C . PRO A 1 308 ? 43.108 27.368 60.218 1.00 10.64 308 PRO A C 1
ATOM 2229 O O . PRO A 1 308 ? 42.890 26.324 59.613 1.00 10.67 308 PRO A O 1
ATOM 2233 N N . ILE A 1 309 ? 43.089 27.457 61.548 1.00 10.65 309 ILE A N 1
ATOM 2234 C CA . ILE A 1 309 ? 42.755 26.310 62.389 1.00 10.59 309 ILE A CA 1
ATOM 2235 C C . ILE A 1 309 ? 41.255 26.282 62.660 1.00 10.43 309 ILE A C 1
ATOM 2236 O O . ILE A 1 309 ? 40.595 27.333 62.681 1.00 10.36 309 ILE A O 1
ATOM 2241 N N . ASN A 1 310 ? 40.725 25.078 62.851 1.00 10.45 310 ASN A N 1
ATOM 2242 C CA . ASN A 1 310 ? 39.284 24.850 62.943 1.00 10.41 310 ASN A CA 1
ATOM 2243 C C . ASN A 1 310 ? 38.587 25.335 61.667 1.00 10.56 310 ASN A C 1
ATOM 2244 O O . ASN A 1 310 ? 39.242 25.494 60.637 1.00 10.60 310 ASN A O 1
ATOM 2249 N N . ASP A 1 311 ? 37.275 25.544 61.698 1.00 10.71 311 ASP A N 1
ATOM 2250 C CA . ASP A 1 311 ? 36.614 26.080 60.499 1.00 10.99 311 ASP A CA 1
ATOM 2251 C C . ASP A 1 311 ? 37.146 27.473 60.195 1.00 11.23 311 ASP A C 1
ATOM 2252 O O . ASP A 1 311 ? 37.137 28.359 61.058 1.00 11.50 311 ASP A O 1
ATOM 2257 N N . ALA A 1 312 ? 37.647 27.649 58.973 1.00 11.40 312 ALA A N 1
ATOM 2258 C CA . ALA A 1 312 ? 38.383 28.847 58.597 1.00 11.75 312 ALA A CA 1
ATOM 2259 C C . ALA A 1 312 ? 38.618 28.895 57.103 1.00 12.15 312 ALA A C 1
ATOM 2260 O O . ALA A 1 312 ? 38.800 27.863 56.466 1.00 12.15 312 ALA A O 1
ATOM 2262 N N . LEU A 1 313 ? 38.635 30.106 56.563 1.00 12.69 313 LEU A N 1
ATOM 2263 C CA . LEU A 1 313 ? 39.014 30.324 55.171 1.00 13.35 313 LEU A CA 1
ATOM 2264 C C . LEU A 1 313 ? 40.351 31.045 55.107 1.00 13.73 313 LEU A C 1
ATOM 2265 O O . LEU A 1 313 ? 40.606 31.977 55.872 1.00 13.85 313 LEU A O 1
ATOM 2270 N N . LYS A 1 314 ? 41.200 30.623 54.175 1.00 14.35 314 LYS A N 1
ATOM 2271 C CA . LYS A 1 314 ? 42.590 31.071 54.145 1.00 15.43 314 LYS A CA 1
ATOM 2272 C C . LYS A 1 314 ? 42.810 32.500 53.654 1.00 15.85 314 LYS A C 1
ATOM 2273 O O . LYS A 1 314 ? 43.859 33.096 53.935 1.00 16.77 314 LYS A O 1
ATOM 2279 N N . ASP A 1 315 ? 41.828 33.054 52.944 1.00 15.55 315 ASP A N 1
ATOM 2280 C CA . ASP A 1 315 ? 41.950 34.411 52.410 1.00 15.72 315 ASP A CA 1
ATOM 2281 C C . ASP A 1 315 ? 41.397 35.479 53.361 1.00 15.34 315 ASP A C 1
ATOM 2282 O O . ASP A 1 315 ? 41.171 36.625 52.959 1.00 15.77 315 ASP A O 1
ATOM 2287 N N . LYS A 1 316 ? 41.182 35.099 54.621 1.00 14.41 316 LYS A N 1
ATOM 2288 C CA . LYS A 1 316 ? 40.732 36.041 55.641 1.00 13.92 316 LYS A CA 1
ATOM 2289 C C . LYS A 1 316 ? 41.927 36.641 56.372 1.00 13.62 316 LYS A C 1
ATOM 2290 O O . LYS A 1 316 ? 42.723 35.918 56.987 1.00 13.03 316 LYS A O 1
ATOM 2296 N N . GLY A 1 317 ? 42.041 37.965 56.304 1.00 13.43 317 GLY A N 1
ATOM 2297 C CA . GLY A 1 317 ? 43.185 38.671 56.860 1.00 13.64 317 GLY A CA 1
ATOM 2298 C C . GLY A 1 317 ? 42.832 39.864 57.725 1.00 13.65 317 GLY A C 1
ATOM 2299 O O . GLY A 1 317 ? 41.657 40.145 57.966 1.00 13.62 317 GLY A O 1
ATOM 2300 N N . ILE A 1 318 ? 43.862 40.582 58.163 1.00 13.95 318 ILE A N 1
ATOM 2301 C CA . ILE A 1 318 ? 43.718 41.653 59.159 1.00 14.35 318 ILE A CA 1
ATOM 2302 C C . ILE A 1 318 ? 42.932 42.880 58.679 1.00 14.84 318 ILE A C 1
ATOM 2303 O O . ILE A 1 318 ? 42.497 43.692 59.494 1.00 14.78 318 ILE A O 1
ATOM 2308 N N . ASP A 1 319 ? 42.737 43.010 57.366 1.00 15.13 319 ASP A N 1
ATOM 2309 C CA . ASP A 1 319 ? 41.960 44.133 56.835 1.00 15.42 319 ASP A CA 1
ATOM 2310 C C . ASP A 1 319 ? 40.448 43.874 56.848 1.00 14.74 319 ASP A C 1
ATOM 2311 O O . ASP A 1 319 ? 39.656 44.705 56.401 1.00 14.62 319 ASP A O 1
ATOM 2316 N N . THR A 1 320 ? 40.055 42.715 57.369 1.00 13.84 320 THR A N 1
ATOM 2317 C CA . THR A 1 320 ? 38.647 42.395 57.582 1.00 13.30 320 THR A CA 1
ATOM 2318 C C . THR A 1 320 ? 38.017 43.494 58.464 1.00 13.01 320 THR A C 1
ATOM 2319 O O . THR A 1 320 ? 38.665 44.008 59.379 1.00 12.88 320 THR A O 1
ATOM 2323 N N . VAL A 1 321 ? 36.777 43.878 58.165 1.00 13.04 321 VAL A N 1
ATOM 2324 C CA . VAL A 1 321 ? 36.204 45.096 58.762 1.00 13.04 321 VAL A CA 1
ATOM 2325 C C . VAL A 1 321 ? 36.022 45.029 60.279 1.00 13.07 321 VAL A C 1
ATOM 2326 O O . VAL A 1 321 ? 36.092 46.052 60.961 1.00 12.95 321 VAL A O 1
ATOM 2330 N N . GLU A 1 322 ? 35.821 43.820 60.801 1.00 13.05 322 GLU A N 1
ATOM 2331 C CA . GLU A 1 322 ? 35.661 43.631 62.242 1.00 13.05 322 GLU A CA 1
ATOM 2332 C C . GLU A 1 322 ? 36.887 44.127 62.992 1.00 13.14 322 GLU A C 1
ATOM 2333 O O . GLU A 1 322 ? 36.759 44.779 64.031 1.00 13.02 322 GLU A O 1
ATOM 2339 N N . LEU A 1 323 ? 38.071 43.817 62.466 1.00 12.75 323 LEU A N 1
ATOM 2340 C CA . LEU A 1 323 ? 39.313 44.224 63.110 1.00 12.70 323 LEU A CA 1
ATOM 2341 C C . LEU A 1 323 ? 39.643 45.687 62.821 1.00 12.73 323 LEU A C 1
ATOM 2342 O O . LEU A 1 323 ? 40.263 46.354 63.642 1.00 12.72 323 LEU A O 1
ATOM 2347 N N . VAL A 1 324 ? 39.219 46.185 61.660 1.00 12.70 324 VAL A N 1
ATOM 2348 C CA . VAL A 1 324 ? 39.369 47.611 61.345 1.00 12.86 324 VAL A CA 1
ATOM 2349 C C . VAL A 1 324 ? 38.630 48.479 62.374 1.00 13.00 324 VAL A C 1
ATOM 2350 O O . VAL A 1 324 ? 39.205 49.416 62.940 1.00 12.95 324 VAL A O 1
ATOM 2354 N N . HIS A 1 325 ? 37.372 48.141 62.635 1.00 13.22 325 HIS A N 1
ATOM 2355 C CA . HIS A 1 325 ? 36.571 48.853 63.629 1.00 13.36 325 HIS A CA 1
ATOM 2356 C C . HIS A 1 325 ? 37.080 48.646 65.056 1.00 13.29 325 HIS A C 1
ATOM 2357 O O . HIS A 1 325 ? 37.171 49.601 65.829 1.00 12.87 325 HIS A O 1
ATOM 2364 N N . ALA A 1 326 ? 37.423 47.402 65.392 1.00 13.23 326 ALA A N 1
ATOM 2365 C CA . ALA A 1 326 ? 37.878 47.075 66.744 1.00 13.22 326 ALA A CA 1
ATOM 2366 C C . ALA A 1 326 ? 39.192 47.764 67.088 1.00 13.45 326 ALA A C 1
ATOM 2367 O O . ALA A 1 326 ? 39.357 48.254 68.206 1.00 13.76 326 ALA A O 1
ATOM 2369 N N . LEU A 1 327 ? 40.118 47.804 66.130 1.00 13.44 327 LEU A N 1
ATOM 2370 C CA . LEU A 1 327 ? 41.405 48.462 66.326 1.00 13.89 327 LEU A CA 1
ATOM 2371 C C . LEU A 1 327 ? 41.217 49.944 66.649 1.00 14.03 327 LEU A C 1
ATOM 2372 O O . LEU A 1 327 ? 41.876 50.477 67.544 1.00 14.19 327 LEU A O 1
ATOM 2377 N N . ALA A 1 328 ? 40.317 50.594 65.910 1.00 14.48 328 ALA A N 1
ATOM 2378 C CA . ALA A 1 328 ? 40.037 52.020 66.104 1.00 14.72 328 ALA A CA 1
ATOM 2379 C C . ALA A 1 328 ? 39.510 52.298 67.514 1.00 14.92 328 ALA A C 1
ATOM 2380 O O . ALA A 1 328 ? 39.941 53.251 68.173 1.00 15.10 328 ALA A O 1
ATOM 2382 N N . ILE A 1 329 ? 38.592 51.451 67.970 1.00 14.77 329 ILE A N 1
ATOM 2383 C CA . ILE A 1 329 ? 38.050 51.553 69.322 1.00 15.17 329 ILE A CA 1
ATOM 2384 C C . ILE A 1 329 ? 39.156 51.382 70.375 1.00 15.50 329 ILE A C 1
ATOM 2385 O O . ILE A 1 329 ? 39.262 52.185 71.301 1.00 15.54 329 ILE A O 1
ATOM 2390 N N . VAL A 1 330 ? 40.000 50.364 70.213 1.00 15.93 330 VAL A N 1
ATOM 2391 C CA . VAL A 1 330 ? 41.080 50.115 71.171 1.00 16.48 330 VAL A CA 1
ATOM 2392 C C . VAL A 1 330 ? 42.149 51.207 71.147 1.00 17.22 330 VAL A C 1
ATOM 2393 O O . VAL A 1 330 ? 42.679 51.576 72.195 1.00 17.63 330 VAL A O 1
ATOM 2397 N N . TYR A 1 331 ? 42.459 51.736 69.965 1.00 17.91 331 TYR A N 1
ATOM 2398 C CA . TYR A 1 331 ? 43.393 52.857 69.897 1.00 19.01 331 TYR A CA 1
ATOM 2399 C C . TYR A 1 331 ? 42.848 54.090 70.623 1.00 19.46 331 TYR A C 1
ATOM 2400 O O . TYR A 1 331 ? 43.586 54.777 71.332 1.00 19.56 331 TYR A O 1
ATOM 2409 N N . SER A 1 332 ? 41.557 54.353 70.438 1.00 20.27 332 SER A N 1
ATOM 2410 C CA . SER A 1 332 ? 40.869 55.470 71.083 1.00 21.58 332 SER A CA 1
ATOM 2411 C C . SER A 1 332 ? 40.936 55.371 72.610 1.00 21.72 332 SER A C 1
ATOM 2412 O O . SER A 1 332 ? 41.057 56.382 73.301 1.00 22.13 332 SER A O 1
ATOM 2415 N N . ILE A 1 333 ? 40.878 54.146 73.124 1.00 21.62 333 ILE A N 1
ATOM 2416 C CA . ILE A 1 333 ? 40.933 53.900 74.565 1.00 22.03 333 ILE A CA 1
ATOM 2417 C C . ILE A 1 333 ? 42.366 53.923 75.110 1.00 22.80 333 ILE A C 1
ATOM 2418 O O . ILE A 1 333 ? 42.628 54.538 76.147 1.00 23.36 333 ILE A O 1
ATOM 2423 N N . THR A 1 334 ? 43.289 53.273 74.405 1.00 23.04 334 THR A N 1
ATOM 2424 C CA . THR A 1 334 ? 44.640 53.034 74.930 1.00 23.56 334 THR A CA 1
ATOM 2425 C C . THR A 1 334 ? 45.682 54.069 74.509 1.00 23.80 334 THR A C 1
ATOM 2426 O O . THR A 1 334 ? 46.581 54.397 75.286 1.00 24.10 334 THR A O 1
ATOM 2430 N N . GLY A 1 335 ? 45.577 54.558 73.275 1.00 23.92 335 GLY A N 1
ATOM 2431 C CA . GLY A 1 335 ? 46.614 55.412 72.694 1.00 23.59 335 GLY A CA 1
ATOM 2432 C C . GLY A 1 335 ? 47.883 54.645 72.362 1.00 23.75 335 GLY A C 1
ATOM 2433 O O . GLY A 1 335 ? 48.967 55.225 72.295 1.00 23.95 335 GLY A O 1
ATOM 2434 N N . ASP A 1 336 ? 47.742 53.335 72.158 1.00 23.54 336 ASP A N 1
ATOM 2435 C CA . ASP A 1 336 ? 48.860 52.463 71.803 1.00 23.47 336 ASP A CA 1
ATOM 2436 C C . ASP A 1 336 ? 49.259 52.685 70.345 1.00 23.35 336 ASP A C 1
ATOM 2437 O O . ASP A 1 336 ? 48.584 52.214 69.427 1.00 23.01 336 ASP A O 1
ATOM 2442 N N . ASN A 1 337 ? 50.370 53.393 70.150 1.00 23.39 337 ASN A N 1
ATOM 2443 C CA . ASN A 1 337 ? 50.835 53.771 68.814 1.00 23.30 337 ASN A CA 1
ATOM 2444 C C . ASN A 1 337 ? 51.334 52.611 67.949 1.00 22.91 337 ASN A C 1
ATOM 2445 O O . ASN A 1 337 ? 51.570 52.785 66.752 1.00 23.13 337 ASN A O 1
ATOM 2450 N N . THR A 1 338 ? 51.480 51.431 68.550 1.00 22.45 338 THR A N 1
ATOM 2451 C CA . THR A 1 338 ? 51.849 50.229 67.801 1.00 21.93 338 THR A CA 1
ATOM 2452 C C . THR A 1 338 ? 50.668 49.707 66.976 1.00 21.51 338 THR A C 1
ATOM 2453 O O . THR A 1 338 ? 50.860 49.029 65.967 1.00 21.58 338 THR A O 1
ATOM 2457 N N . LEU A 1 339 ? 49.449 50.032 67.409 1.00 21.31 339 LEU A N 1
ATOM 2458 C CA . LEU A 1 339 ? 48.240 49.672 66.666 1.00 21.21 339 LEU A CA 1
ATOM 2459 C C . LEU A 1 339 ? 48.156 50.401 65.325 1.00 21.29 339 LEU A C 1
ATOM 2460 O O . LEU A 1 339 ? 47.500 49.928 64.397 1.00 20.89 339 LEU A O 1
ATOM 2465 N N . LEU A 1 340 ? 48.836 51.544 65.235 1.00 21.41 340 LEU A N 1
ATOM 2466 C CA . LEU A 1 340 ? 48.894 52.346 64.007 1.00 21.81 340 LEU A CA 1
ATOM 2467 C C . LEU A 1 340 ? 49.646 51.640 62.879 1.00 21.92 340 LEU A C 1
ATOM 2468 O O . LEU A 1 340 ? 49.333 51.832 61.700 1.00 21.78 340 LEU A O 1
ATOM 2473 N N . ASP A 1 341 ? 50.639 50.835 63.252 1.00 21.87 341 ASP A N 1
ATOM 2474 C CA . ASP A 1 341 ? 51.370 49.994 62.309 1.00 21.94 341 ASP A CA 1
ATOM 2475 C C . ASP A 1 341 ? 50.416 49.001 61.649 1.00 21.34 341 ASP A C 1
ATOM 2476 O O . ASP A 1 341 ? 50.421 48.838 60.427 1.00 21.07 341 ASP A O 1
ATOM 2481 N N . ILE A 1 342 ? 49.593 48.351 62.469 1.00 20.53 342 ILE A N 1
ATOM 2482 C CA . ILE A 1 342 ? 48.560 47.443 61.977 1.00 19.86 342 ILE A CA 1
ATOM 2483 C C . ILE A 1 342 ? 47.527 48.194 61.123 1.00 19.67 342 ILE A C 1
ATOM 2484 O O . ILE A 1 342 ? 47.104 47.695 60.077 1.00 19.53 342 ILE A O 1
ATOM 2489 N N . ALA A 1 343 ? 47.144 49.395 61.562 1.00 19.40 343 ALA A N 1
ATOM 2490 C CA . ALA A 1 343 ? 46.179 50.224 60.824 1.00 19.66 343 ALA A CA 1
ATOM 2491 C C . ALA A 1 343 ? 46.653 50.524 59.399 1.00 20.00 343 ALA A C 1
ATOM 2492 O O . ALA A 1 343 ? 45.866 50.474 58.453 1.00 19.33 343 ALA A O 1
ATOM 2494 N N . GLN A 1 344 ? 47.942 50.831 59.258 1.00 20.73 344 GLN A N 1
ATOM 2495 C CA . GLN A 1 344 ? 48.539 51.076 57.945 1.00 21.96 344 GLN A CA 1
ATOM 2496 C C . GLN A 1 344 ? 48.554 49.811 57.092 1.00 22.14 344 GLN A C 1
ATOM 2497 O O . GLN A 1 344 ? 48.297 49.865 55.887 1.00 22.72 344 GLN A O 1
ATOM 2503 N N . GLU A 1 345 ? 48.841 48.677 57.728 1.00 22.45 345 GLU A N 1
ATOM 2504 C CA . GLU A 1 345 ? 48.852 47.380 57.053 1.00 22.77 345 GLU A CA 1
ATOM 2505 C C . GLU A 1 345 ? 47.462 46.982 56.563 1.00 21.87 345 GLU A C 1
ATOM 2506 O O . GLU A 1 345 ? 47.328 46.321 55.532 1.00 21.94 345 GLU A O 1
ATOM 2512 N N . GLN A 1 346 ? 46.432 47.397 57.300 1.00 20.60 346 GLN A N 1
ATOM 2513 C CA . GLN A 1 346 ? 45.049 47.131 56.917 1.00 19.93 346 GLN A CA 1
ATOM 2514 C C . GLN A 1 346 ? 44.649 47.900 55.659 1.00 19.56 346 GLN A C 1
ATOM 2515 O O . GLN A 1 346 ? 43.870 47.404 54.853 1.00 19.01 346 GLN A O 1
ATOM 2521 N N . GLY A 1 347 ? 45.181 49.110 55.504 1.00 19.82 347 GLY A N 1
ATOM 2522 C CA . GLY A 1 347 ? 44.841 49.970 54.363 1.00 20.21 347 GLY A CA 1
ATOM 2523 C C . GLY A 1 347 ? 43.378 50.376 54.326 1.00 20.67 347 GLY A C 1
ATOM 2524 O O . GLY A 1 347 ? 42.846 50.729 53.266 1.00 20.75 347 GLY A O 1
ATOM 2525 N N . ARG A 1 348 ? 42.730 50.311 55.488 1.00 20.75 348 ARG A N 1
ATOM 2526 C CA . ARG A 1 348 ? 41.332 50.698 55.660 1.00 21.61 348 ARG A CA 1
ATOM 2527 C C . ARG A 1 348 ? 41.199 51.480 56.952 1.00 21.54 348 ARG A C 1
ATOM 2528 O O . ARG A 1 348 ? 41.970 51.263 57.884 1.00 21.43 348 ARG A O 1
ATOM 2536 N N . ILE A 1 349 ? 40.216 52.376 57.009 1.00 21.58 349 ILE A N 1
ATOM 2537 C CA . ILE A 1 349 ? 39.917 53.128 58.231 1.00 21.67 349 ILE A CA 1
ATOM 2538 C C . ILE A 1 349 ? 38.448 52.962 58.620 1.00 21.29 349 ILE A C 1
ATOM 2539 O O . ILE A 1 349 ? 37.562 52.940 57.759 1.00 21.62 349 ILE A O 1
ATOM 2544 N N . SER A 1 350 ? 38.207 52.830 59.923 1.00 20.37 350 SER A N 1
ATOM 2545 C CA . SER A 1 350 ? 36.858 52.822 60.477 1.00 20.11 350 SER A CA 1
ATOM 2546 C C . SER A 1 350 ? 36.219 54.196 60.287 1.00 20.13 350 SER A C 1
ATOM 2547 O O . SER A 1 350 ? 36.756 55.199 60.757 1.00 19.96 350 SER A O 1
ATOM 2550 N N . LEU A 1 351 ? 35.087 54.241 59.590 1.00 20.54 351 LEU A N 1
ATOM 2551 C CA . LEU A 1 351 ? 34.367 55.501 59.390 1.00 21.15 351 LEU A CA 1
ATOM 2552 C C . LEU A 1 351 ? 33.507 55.827 60.608 1.00 20.93 351 LEU A C 1
ATOM 2553 O O . LEU A 1 351 ? 32.273 55.753 60.570 1.00 21.11 351 LEU A O 1
ATOM 2558 N N . THR A 1 352 ? 34.199 56.170 61.690 1.00 20.58 352 THR A N 1
ATOM 2559 C CA . THR A 1 352 ? 33.603 56.487 62.985 1.00 20.10 352 THR A CA 1
ATOM 2560 C C . THR A 1 352 ? 34.411 57.624 63.612 1.00 20.27 352 THR A C 1
ATOM 2561 O O . THR A 1 352 ? 35.380 58.102 63.016 1.00 20.65 352 THR A O 1
ATOM 2565 N N . GLY A 1 353 ? 34.020 58.049 64.814 1.00 20.05 353 GLY A N 1
ATOM 2566 C CA . GLY A 1 353 ? 34.813 59.000 65.589 1.00 20.04 353 GLY A CA 1
ATOM 2567 C C . GLY A 1 353 ? 36.132 58.377 66.006 1.00 20.05 353 GLY A C 1
ATOM 2568 O O . GLY A 1 353 ? 37.174 59.029 65.992 1.00 20.23 353 GLY A O 1
ATOM 2569 N N . ASP A 1 354 ? 36.087 57.095 66.358 1.00 20.03 354 ASP A N 1
ATOM 2570 C CA . ASP A 1 354 ? 37.289 56.376 66.761 1.00 20.11 354 ASP A CA 1
ATOM 2571 C C . ASP A 1 354 ? 38.273 56.233 65.601 1.00 19.57 354 ASP A C 1
ATOM 2572 O O . ASP A 1 354 ? 39.476 56.416 65.784 1.00 19.58 354 ASP A O 1
ATOM 2577 N N . GLY A 1 355 ? 37.753 55.942 64.410 1.00 19.53 355 GLY A N 1
ATOM 2578 C CA . GLY A 1 355 ? 38.573 55.890 63.196 1.00 19.73 355 GLY A CA 1
ATOM 2579 C C . GLY A 1 355 ? 39.238 57.220 62.869 1.00 19.96 355 GLY A C 1
ATOM 2580 O O . GLY A 1 355 ? 40.355 57.253 62.341 1.00 19.76 355 GLY A O 1
ATOM 2581 N N . LEU A 1 356 ? 38.554 58.316 63.195 1.00 19.93 356 LEU A N 1
ATOM 2582 C CA . LEU A 1 356 ? 39.096 59.661 62.983 1.00 20.38 356 LEU A CA 1
ATOM 2583 C C . LEU A 1 356 ? 40.376 59.872 63.796 1.00 20.62 356 LEU A C 1
ATOM 2584 O O . LEU A 1 356 ? 41.343 60.447 63.298 1.00 20.69 356 LEU A O 1
ATOM 2589 N N . LYS A 1 357 ? 40.375 59.386 65.037 1.00 21.15 357 LYS A N 1
ATOM 2590 C CA . LYS A 1 357 ? 41.547 59.461 65.916 1.00 21.55 357 LYS A CA 1
ATOM 2591 C C . LYS A 1 357 ? 42.744 58.706 65.338 1.00 21.38 357 LYS A C 1
ATOM 2592 O O . LYS A 1 357 ? 43.880 59.184 65.403 1.00 21.00 357 LYS A O 1
ATOM 2598 N N . VAL A 1 358 ? 42.476 57.528 64.776 1.00 20.83 358 VAL A N 1
ATOM 2599 C CA . VAL A 1 358 ? 43.500 56.711 64.122 1.00 21.02 358 VAL A CA 1
ATOM 2600 C C . VAL A 1 358 ? 44.116 57.459 62.936 1.00 21.62 358 VAL A C 1
ATOM 2601 O O . VAL A 1 358 ? 45.338 57.588 62.849 1.00 21.48 358 VAL A O 1
ATOM 2605 N N . ALA A 1 359 ? 43.259 57.957 62.044 1.00 22.48 359 ALA A N 1
ATOM 2606 C CA . ALA A 1 359 ? 43.702 58.705 60.865 1.00 23.61 359 ALA A CA 1
ATOM 2607 C C . ALA A 1 359 ? 44.566 59.912 61.248 1.00 24.64 359 ALA A C 1
ATOM 2608 O O . ALA A 1 359 ? 45.614 60.148 60.642 1.00 24.77 359 ALA A O 1
ATOM 2610 N N . LYS A 1 360 ? 44.122 60.651 62.265 1.00 25.90 360 LYS A N 1
ATOM 2611 C CA . LYS A 1 360 ? 44.834 61.823 62.784 1.00 26.99 360 LYS A CA 1
ATOM 2612 C C . LYS A 1 360 ? 46.228 61.461 63.306 1.00 27.32 360 LYS A C 1
ATOM 2613 O O . LYS A 1 360 ? 47.198 62.183 63.063 1.00 27.57 360 LYS A O 1
ATOM 2619 N N . ALA A 1 361 ? 46.318 60.336 64.012 1.00 26.93 361 ALA A N 1
ATOM 2620 C CA . ALA A 1 361 ? 47.575 59.872 64.591 1.00 26.49 361 ALA A CA 1
ATOM 2621 C C . ALA A 1 361 ? 48.564 59.393 63.529 1.00 26.61 361 ALA A C 1
ATOM 2622 O O . ALA A 1 361 ? 49.758 59.695 63.609 1.00 26.51 361 ALA A O 1
ATOM 2624 N N . VAL A 1 362 ? 48.063 58.644 62.548 1.00 26.84 362 VAL A N 1
ATOM 2625 C CA . VAL A 1 362 ? 48.875 58.184 61.418 1.00 27.65 362 VAL A CA 1
ATOM 2626 C C . VAL A 1 362 ? 49.447 59.379 60.647 1.00 28.61 362 VAL A C 1
ATOM 2627 O O . VAL A 1 362 ? 50.626 59.383 60.283 1.00 28.00 362 VAL A O 1
ATOM 2631 N N . GLY A 1 363 ? 48.609 60.389 60.420 1.00 29.42 363 GLY A N 1
ATOM 2632 C CA . GLY A 1 363 ? 49.017 61.607 59.719 1.00 31.23 363 GLY A CA 1
ATOM 2633 C C . GLY A 1 363 ? 50.085 62.403 60.449 1.00 32.19 363 GLY A C 1
ATOM 2634 O O . GLY A 1 363 ? 50.918 63.054 59.817 1.00 32.90 363 GLY A O 1
ATOM 2635 N N . GLU A 1 364 ? 50.060 62.345 61.780 1.00 33.30 364 GLU A N 1
ATOM 2636 C CA . GLU A 1 364 ? 51.029 63.052 62.618 1.00 33.88 364 GLU A CA 1
ATOM 2637 C C . GLU A 1 364 ? 52.365 62.314 62.757 1.00 33.62 364 GLU A C 1
ATOM 2638 O O . GLU A 1 364 ? 53.289 62.813 63.406 1.00 33.92 364 GLU A O 1
ATOM 2644 N N . GLY A 1 365 ? 52.454 61.131 62.155 1.00 32.81 365 GLY A N 1
ATOM 2645 C CA . GLY A 1 365 ? 53.680 60.336 62.158 1.00 32.34 365 GLY A CA 1
ATOM 2646 C C . GLY A 1 365 ? 53.961 59.632 63.474 1.00 32.00 365 GLY A C 1
ATOM 2647 O O . GLY A 1 365 ? 55.120 59.407 63.824 1.00 32.26 365 GLY A O 1
ATOM 2648 N N . LEU A 1 366 ? 52.899 59.270 64.193 1.00 31.24 366 LEU A N 1
ATOM 2649 C CA . LEU A 1 366 ? 53.023 58.646 65.515 1.00 30.34 366 LEU A CA 1
ATOM 2650 C C . LEU A 1 366 ? 53.229 57.128 65.475 1.00 29.65 366 LEU A C 1
ATOM 2651 O O . LEU A 1 366 ? 53.498 56.515 66.509 1.00 29.56 366 LEU A O 1
ATOM 2656 N N . THR A 1 367 ? 53.107 56.534 64.287 1.00 28.86 367 THR A N 1
ATOM 2657 C CA . THR A 1 367 ? 53.213 55.079 64.103 1.00 28.33 367 THR A CA 1
ATOM 2658 C C . THR A 1 367 ? 54.494 54.484 64.698 1.00 28.60 367 THR A C 1
ATOM 2659 O O . THR A 1 367 ? 55.598 54.960 64.425 1.00 28.30 367 THR A O 1
ATOM 2663 N N . GLN A 1 368 ? 54.316 53.453 65.523 1.00 28.47 368 GLN A N 1
ATOM 2664 C CA . GLN A 1 368 ? 55.412 52.640 66.049 1.00 28.58 368 GLN A CA 1
ATOM 2665 C C . GLN A 1 368 ? 55.177 51.187 65.618 1.00 28.07 368 GLN A C 1
ATOM 2666 O O . GLN A 1 368 ? 54.026 50.766 65.504 1.00 27.36 368 GLN A O 1
ATOM 2672 N N . PRO A 1 369 ? 56.257 50.418 65.363 1.00 27.90 369 PRO A N 1
ATOM 2673 C CA . PRO A 1 369 ? 56.075 49.044 64.867 1.00 27.79 369 PRO A CA 1
ATOM 2674 C C . PRO A 1 369 ? 55.367 48.120 65.861 1.00 27.08 369 PRO A C 1
ATOM 2675 O O . PRO A 1 369 ? 55.571 48.236 67.071 1.00 26.74 369 PRO A O 1
ATOM 2679 N N . TYR A 1 370 ? 54.535 47.219 65.344 1.00 27.04 370 TYR A N 1
ATOM 2680 C CA . TYR A 1 370 ? 53.843 46.240 66.179 1.00 26.72 370 TYR A CA 1
ATOM 2681 C C . TYR A 1 370 ? 54.773 45.082 66.531 1.00 27.53 370 TYR A C 1
ATOM 2682 O O . TYR A 1 370 ? 55.490 44.563 65.674 1.00 28.06 370 TYR A O 1
ATOM 2691 N N . ASN A 1 371 ? 54.747 44.689 67.800 1.00 28.63 371 ASN A N 1
ATOM 2692 C CA . ASN A 1 371 ? 55.614 43.634 68.317 1.00 29.42 371 ASN A CA 1
ATOM 2693 C C . ASN A 1 371 ? 54.986 42.246 68.193 1.00 28.64 371 ASN A C 1
ATOM 2694 O O . ASN A 1 371 ? 54.134 41.869 69.000 1.00 28.83 371 ASN A O 1
ATOM 2699 N N . TYR A 1 372 ? 55.407 41.499 67.174 1.00 27.84 372 TYR A N 1
ATOM 2700 C CA . TYR A 1 372 ? 55.023 40.094 67.037 1.00 27.25 372 TYR A CA 1
ATOM 2701 C C . TYR A 1 372 ? 55.992 39.223 67.827 1.00 26.75 372 TYR A C 1
ATOM 2702 O O . TYR A 1 372 ? 57.199 39.248 67.590 1.00 27.14 372 TYR A O 1
ATOM 2711 N N . ARG A 1 373 ? 55.450 38.452 68.762 1.00 26.33 373 ARG A N 1
ATOM 2712 C CA . ARG A 1 373 ? 56.252 37.719 69.734 1.00 25.61 373 ARG A CA 1
ATOM 2713 C C . ARG A 1 373 ? 55.690 36.315 69.960 1.00 23.63 373 ARG A C 1
ATOM 2714 O O . ARG A 1 373 ? 54.520 36.053 69.672 1.00 23.04 373 ARG A O 1
ATOM 2722 N N . SER A 1 374 ? 56.531 35.418 70.467 1.00 22.19 374 SER A N 1
ATOM 2723 C CA . SER A 1 374 ? 56.079 34.097 70.893 1.00 21.47 374 SER A CA 1
ATOM 2724 C C . SER A 1 374 ? 55.138 34.241 72.080 1.00 21.57 374 SER A C 1
ATOM 2725 O O . SER A 1 374 ? 55.408 35.022 72.998 1.00 21.51 374 SER A O 1
ATOM 2728 N N . ILE A 1 375 ? 54.037 33.494 72.049 1.00 20.74 375 ILE A N 1
ATOM 2729 C CA . ILE A 1 375 ? 53.000 33.581 73.078 1.00 20.89 375 ILE A CA 1
ATOM 2730 C C . ILE A 1 375 ? 52.350 32.233 73.365 1.00 20.07 375 ILE A C 1
ATOM 2731 O O . ILE A 1 375 ? 52.194 31.398 72.469 1.00 19.78 375 ILE A O 1
ATOM 2736 N N . LEU A 1 376 ? 51.976 32.029 74.625 1.00 19.16 376 LEU A N 1
ATOM 2737 C CA . LEU A 1 376 ? 51.154 30.894 75.011 1.00 18.66 376 LEU A CA 1
ATOM 2738 C C . LEU A 1 376 ? 49.753 31.409 75.319 1.00 18.36 376 LEU A C 1
ATOM 2739 O O . LEU A 1 376 ? 49.567 32.224 76.229 1.00 18.55 376 LEU A O 1
ATOM 2744 N N . LEU A 1 377 ? 48.774 30.948 74.549 1.00 17.38 377 LEU A N 1
ATOM 2745 C CA . LEU A 1 377 ? 47.394 31.380 74.731 1.00 16.94 377 LEU A CA 1
ATOM 2746 C C . LEU A 1 377 ? 46.547 30.284 75.354 1.00 16.69 377 LEU A C 1
ATOM 2747 O O . LEU A 1 377 ? 46.206 29.292 74.703 1.00 16.14 377 LEU A O 1
ATOM 2752 N N . GLY A 1 378 ? 46.218 30.463 76.633 1.00 16.67 378 GLY A N 1
ATOM 2753 C CA . GLY A 1 378 ? 45.348 29.530 77.332 1.00 16.78 378 GLY A CA 1
ATOM 2754 C C . GLY A 1 378 ? 43.993 29.433 76.664 1.00 16.88 378 GLY A C 1
ATOM 2755 O O . GLY A 1 378 ? 43.488 30.420 76.117 1.00 17.22 378 GLY A O 1
ATOM 2756 N N . ASP A 1 379 ? 43.420 28.235 76.683 1.00 16.66 379 ASP A N 1
ATOM 2757 C CA . ASP A 1 379 ? 42.078 28.005 76.168 1.00 16.56 379 ASP A CA 1
ATOM 2758 C C . ASP A 1 379 ? 41.127 27.710 77.328 1.00 16.73 379 ASP A C 1
ATOM 2759 O O . ASP A 1 379 ? 41.559 27.282 78.404 1.00 16.58 379 ASP A O 1
ATOM 2764 N N . GLY A 1 380 ? 39.836 27.947 77.107 1.00 16.79 380 GLY A N 1
ATOM 2765 C CA . GLY A 1 380 ? 38.829 27.783 78.154 1.00 17.00 380 GLY A CA 1
ATOM 2766 C C . GLY A 1 380 ? 38.700 29.042 78.990 1.00 17.08 380 GLY A C 1
ATOM 2767 O O . GLY A 1 380 ? 39.610 29.871 79.023 1.00 16.74 380 GLY A O 1
ATOM 2768 N N . ALA A 1 381 ? 37.570 29.170 79.683 1.00 17.75 381 ALA A N 1
ATOM 2769 C CA . ALA A 1 381 ? 37.267 30.361 80.485 1.00 18.64 381 ALA A CA 1
ATOM 2770 C C . ALA A 1 381 ? 38.405 30.793 81.411 1.00 19.19 381 ALA A C 1
ATOM 2771 O O . ALA A 1 381 ? 38.713 31.980 81.500 1.00 19.49 381 ALA A O 1
ATOM 2773 N N . ASP A 1 382 ? 39.035 29.828 82.083 1.00 20.03 382 ASP A N 1
ATOM 2774 C CA . ASP A 1 382 ? 40.127 30.120 83.015 1.00 20.74 382 ASP A CA 1
ATOM 2775 C C . ASP A 1 382 ? 41.528 29.898 82.424 1.00 20.68 382 ASP A C 1
ATOM 2776 O O . ASP A 1 382 ? 42.533 30.005 83.132 1.00 20.66 382 ASP A O 1
ATOM 2781 N N . GLY A 1 383 ? 41.592 29.596 81.127 1.00 20.31 383 GLY A N 1
ATOM 2782 C CA . GLY A 1 383 ? 42.870 29.418 80.437 1.00 19.79 383 GLY A CA 1
ATOM 2783 C C . GLY A 1 383 ? 43.581 28.115 80.766 1.00 19.61 383 GLY A C 1
ATOM 2784 O O . GLY A 1 383 ? 44.783 27.984 80.536 1.00 19.77 383 GLY A O 1
ATOM 2785 N N . ASP A 1 384 ? 42.835 27.147 81.291 1.00 19.70 384 ASP A N 1
ATOM 2786 C CA . ASP A 1 384 ? 43.409 25.882 81.747 1.00 20.12 384 ASP A CA 1
ATOM 2787 C C . ASP A 1 384 ? 42.911 24.666 80.962 1.00 19.89 384 ASP A C 1
ATOM 2788 O O . ASP A 1 384 ? 43.113 23.523 81.385 1.00 19.81 384 ASP A O 1
ATOM 2793 N N . GLN A 1 385 ? 42.262 24.908 79.825 1.00 19.29 385 GLN A N 1
ATOM 2794 C CA . GLN A 1 385 ? 41.730 23.820 79.005 1.00 18.96 385 GLN A CA 1
ATOM 2795 C C . GLN A 1 385 ? 42.529 23.699 77.715 1.00 17.91 385 GLN A C 1
ATOM 2796 O O . GLN A 1 385 ? 42.003 23.904 76.616 1.00 17.79 385 GLN A O 1
ATOM 2802 N N . GLY A 1 386 ? 43.808 23.369 77.862 1.00 16.90 386 GLY A N 1
ATOM 2803 C CA . GLY A 1 386 ? 44.724 23.344 76.729 1.00 16.17 386 GLY A CA 1
ATOM 2804 C C . GLY A 1 386 ? 45.171 24.752 76.395 1.00 15.68 386 GLY A C 1
ATOM 2805 O O . GLY A 1 386 ? 44.839 25.706 77.111 1.00 15.62 386 GLY A O 1
ATOM 2806 N N . ALA A 1 387 ? 45.921 24.887 75.304 1.00 14.87 387 ALA A N 1
ATOM 2807 C CA . ALA A 1 387 ? 46.473 26.174 74.908 1.00 14.42 387 ALA A CA 1
ATOM 2808 C C . ALA A 1 387 ? 46.849 26.173 73.439 1.00 14.48 387 ALA A C 1
ATOM 2809 O O . ALA A 1 387 ? 47.102 25.121 72.856 1.00 13.95 387 ALA A O 1
ATOM 2811 N N . LEU A 1 388 ? 46.875 27.363 72.853 1.00 14.41 388 LEU A N 1
ATOM 2812 C CA . LEU A 1 388 ? 47.452 27.557 71.531 1.00 14.87 388 LEU A CA 1
ATOM 2813 C C . LEU A 1 388 ? 48.827 28.202 71.674 1.00 15.20 388 LEU A C 1
ATOM 2814 O O . LEU A 1 388 ? 48.965 29.280 72.255 1.00 15.96 388 LEU A O 1
ATOM 2819 N N . SER A 1 389 ? 49.848 27.535 71.148 1.00 15.64 389 SER A N 1
ATOM 2820 C CA . SER A 1 389 ? 51.207 28.062 71.190 1.00 16.48 389 SER A CA 1
ATOM 2821 C C . SER A 1 389 ? 51.573 28.710 69.869 1.00 16.80 389 SER A C 1
ATOM 2822 O O . SER A 1 389 ? 51.357 28.123 68.808 1.00 16.81 389 SER A O 1
ATOM 2825 N N . ILE A 1 390 ? 52.115 29.921 69.936 1.00 16.67 390 ILE A N 1
ATOM 2826 C CA . ILE A 1 390 ? 52.662 30.583 68.756 1.00 17.10 390 ILE A CA 1
ATOM 2827 C C . ILE A 1 390 ? 54.142 30.858 69.013 1.00 17.08 390 ILE A C 1
ATOM 2828 O O . ILE A 1 390 ? 54.491 31.623 69.912 1.00 17.10 390 ILE A O 1
ATOM 2833 N N . HIS A 1 391 ? 55.003 30.210 68.235 1.00 16.34 391 HIS A N 1
ATOM 2834 C CA . HIS A 1 391 ? 56.445 30.389 68.355 1.00 16.21 391 HIS A CA 1
ATOM 2835 C C . HIS A 1 391 ? 56.997 31.148 67.163 1.00 16.20 391 HIS A C 1
ATOM 2836 O O . HIS A 1 391 ? 56.897 30.683 66.029 1.00 15.97 391 HIS A O 1
ATOM 2843 N N . ARG A 1 392 ? 57.580 32.314 67.418 1.00 16.39 392 ARG A N 1
ATOM 2844 C CA . ARG A 1 392 ? 58.126 33.136 66.344 1.00 16.78 392 ARG A CA 1
ATOM 2845 C C . ARG A 1 392 ? 59.628 33.313 66.494 1.00 17.90 392 ARG A C 1
ATOM 2846 O O . ARG A 1 392 ? 60.130 33.562 67.592 1.00 18.22 392 ARG A O 1
ATOM 2854 N N . LEU A 1 393 ? 60.340 33.188 65.380 1.00 19.21 393 LEU A N 1
ATOM 2855 C CA . LEU A 1 393 ? 61.788 33.339 65.376 1.00 21.16 393 LEU A CA 1
ATOM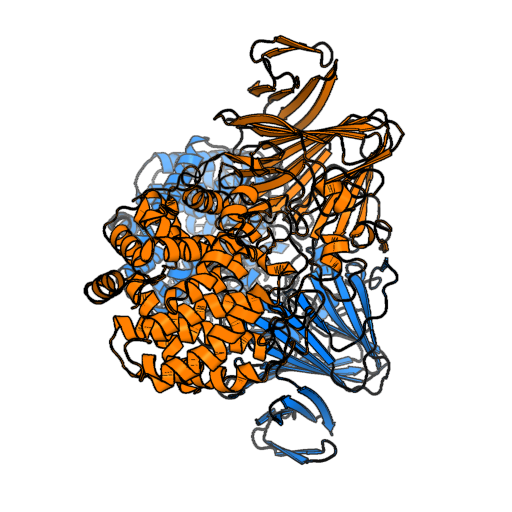 2856 C C . LEU A 1 393 ? 62.227 34.002 64.077 1.00 22.63 393 LEU A C 1
ATOM 2857 O O . LEU A 1 393 ? 61.829 33.573 62.992 1.00 22.06 393 LEU A O 1
ATOM 2862 N N . GLY A 1 394 ? 63.029 35.059 64.197 1.00 24.17 394 GLY A N 1
ATOM 2863 C CA . GLY A 1 394 ? 63.544 35.787 63.037 1.00 27.06 394 GLY A CA 1
ATOM 2864 C C . GLY A 1 394 ? 63.103 37.239 62.968 1.00 29.86 394 GLY A C 1
ATOM 2865 O O . GLY A 1 394 ? 62.187 37.656 63.677 1.00 29.85 394 GLY A O 1
ATOM 2866 N N . GLU A 1 395 ? 63.757 38.008 62.100 1.00 32.87 395 GLU A N 1
ATOM 2867 C CA . GLU A 1 395 ? 63.458 39.431 61.941 1.00 36.10 395 GLU A CA 1
ATOM 2868 C C . GLU A 1 395 ? 62.490 39.702 60.789 1.00 36.89 395 GLU A C 1
ATOM 2869 O O . GLU A 1 395 ? 62.456 38.961 59.804 1.00 37.29 395 GLU A O 1
ATOM 2875 N N . GLY A 1 396 ? 61.701 40.766 60.932 1.00 37.64 396 GLY A N 1
ATOM 2876 C CA . GLY A 1 396 ? 60.822 41.245 59.868 1.00 38.40 396 GLY A CA 1
ATOM 2877 C C . GLY A 1 396 ? 59.564 40.428 59.649 1.00 38.89 396 GLY A C 1
ATOM 2878 O O . GLY A 1 396 ? 59.188 39.606 60.485 1.00 39.62 396 GLY A O 1
ATOM 2879 N N . HIS A 1 397 ? 58.922 40.665 58.508 1.00 39.38 397 HIS A N 1
ATOM 2880 C CA . HIS A 1 397 ? 57.665 40.009 58.141 1.00 39.31 397 HIS A CA 1
ATOM 2881 C C . HIS A 1 397 ? 57.827 38.532 57.765 1.00 37.26 397 HIS A C 1
ATOM 2882 O O . HIS A 1 397 ? 56.943 37.718 58.048 1.00 38.04 397 HIS A O 1
ATOM 2889 N N . ASN A 1 398 ? 58.960 38.196 57.149 1.00 34.12 398 ASN A N 1
ATOM 2890 C CA . ASN A 1 398 ? 59.223 36.847 56.637 1.00 31.12 398 ASN A CA 1
ATOM 2891 C C . ASN A 1 398 ? 59.796 35.855 57.655 1.00 28.09 398 ASN A C 1
ATOM 2892 O O . ASN A 1 398 ? 60.421 34.859 57.272 1.00 27.88 398 ASN A O 1
ATOM 2897 N N . HIS A 1 399 ? 59.566 36.114 58.941 1.00 24.17 399 HIS A N 1
ATOM 2898 C CA . HIS A 1 399 ? 60.086 35.263 60.014 1.00 21.33 399 HIS A CA 1
ATOM 2899 C C . HIS A 1 399 ? 59.470 33.859 60.011 1.00 20.16 399 HIS A C 1
ATOM 2900 O O . HIS A 1 399 ? 58.545 33.574 59.248 1.00 19.22 399 HIS A O 1
ATOM 2907 N N . MET A 1 400 ? 60.002 32.982 60.856 1.00 18.73 400 MET A N 1
ATOM 2908 C CA . MET A 1 400 ? 59.461 31.641 61.000 1.00 18.19 400 MET A CA 1
ATOM 2909 C C . MET A 1 400 ? 58.444 31.622 62.134 1.00 17.05 400 MET A C 1
ATOM 2910 O O . MET A 1 400 ? 58.710 32.143 63.216 1.00 16.44 400 MET A O 1
ATOM 2915 N N . ALA A 1 401 ? 57.281 31.032 61.875 1.00 15.64 401 ALA A N 1
ATOM 2916 C CA . ALA A 1 401 ? 56.248 30.889 62.894 1.00 14.83 401 ALA A CA 1
ATOM 2917 C C . ALA A 1 401 ? 55.731 29.459 62.970 1.00 14.34 401 ALA A C 1
ATOM 2918 O O . ALA A 1 401 ? 55.258 28.902 61.974 1.00 14.04 401 ALA A O 1
ATOM 2920 N N . LEU A 1 402 ? 55.840 28.868 64.157 1.00 13.84 402 LEU A N 1
ATOM 2921 C CA . LEU A 1 402 ? 55.266 27.557 64.421 1.00 13.72 402 LEU A CA 1
ATOM 2922 C C . LEU A 1 402 ? 54.062 27.700 65.337 1.00 13.53 402 LEU A C 1
ATOM 2923 O O . LEU A 1 402 ? 54.141 28.362 66.380 1.00 14.01 402 LEU A O 1
ATOM 2928 N N . VAL A 1 403 ? 52.958 27.076 64.941 1.00 13.14 403 VAL A N 1
ATOM 2929 C CA . VAL A 1 403 ? 51.733 27.060 65.733 1.00 12.77 403 VAL A CA 1
ATOM 2930 C C . VAL A 1 403 ? 51.511 25.646 66.271 1.00 12.59 403 VAL A C 1
ATOM 2931 O O . VAL A 1 403 ? 51.487 24.685 65.506 1.00 12.36 403 VAL A O 1
ATOM 2935 N N . ALA A 1 404 ? 51.377 25.520 67.592 1.00 12.20 404 ALA A N 1
ATOM 2936 C CA . ALA A 1 404 ? 51.028 24.240 68.197 1.00 12.21 404 ALA A CA 1
ATOM 2937 C C . ALA A 1 404 ? 49.604 24.294 68.731 1.00 12.24 404 ALA A C 1
ATOM 2938 O O . ALA A 1 404 ? 49.304 25.041 69.670 1.00 12.16 404 ALA A O 1
ATOM 2940 N N . LYS A 1 405 ? 48.734 23.499 68.121 1.00 12.41 405 LYS A N 1
ATOM 2941 C CA . LYS A 1 405 ? 47.313 23.504 68.441 1.00 12.45 405 LYS A CA 1
ATOM 2942 C C . LYS A 1 405 ? 46.987 22.463 69.512 1.00 12.58 405 LYS A C 1
ATOM 2943 O O . LYS A 1 405 ? 46.549 21.345 69.215 1.00 12.56 405 LYS A O 1
ATOM 2949 N N . ASN A 1 406 ? 47.216 22.850 70.762 1.00 12.59 406 ASN A N 1
ATOM 2950 C CA . ASN A 1 406 ? 46.957 21.988 71.908 1.00 12.94 406 ASN A CA 1
ATOM 2951 C C . ASN A 1 406 ? 45.704 22.458 72.650 1.00 13.28 406 ASN A C 1
ATOM 2952 O O . ASN A 1 406 ? 45.624 22.403 73.880 1.00 13.24 406 ASN A O 1
ATOM 2957 N N . THR A 1 407 ? 44.718 22.902 71.874 1.00 13.65 407 THR A N 1
ATOM 2958 C CA . THR A 1 407 ? 43.515 23.546 72.398 1.00 13.79 407 THR A CA 1
ATOM 2959 C C . THR A 1 407 ? 42.368 22.568 72.642 1.00 13.96 407 THR A C 1
ATOM 2960 O O . THR A 1 407 ? 42.390 21.436 72.157 1.00 14.13 407 THR A O 1
ATOM 2964 N N . SER A 1 408 ? 41.356 23.024 73.384 1.00 13.85 408 SER A N 1
ATOM 2965 C CA . SER A 1 408 ? 40.108 22.283 73.537 1.00 14.14 408 SER A CA 1
ATOM 2966 C C . SER A 1 408 ? 39.374 22.237 72.194 1.00 14.19 408 SER A C 1
ATOM 2967 O O . SER A 1 408 ? 39.888 22.745 71.189 1.00 13.88 408 SER A O 1
ATOM 2970 N N . GLN A 1 409 ? 38.186 21.638 72.174 1.00 14.53 409 GLN A N 1
ATOM 2971 C CA . GLN A 1 409 ? 37.500 21.343 70.910 1.00 14.90 409 GLN A CA 1
ATOM 2972 C C . GLN A 1 409 ? 37.083 22.583 70.119 1.00 15.01 409 GLN A C 1
ATOM 2973 O O . GLN A 1 409 ? 37.294 22.639 68.907 1.00 14.50 409 GLN A O 1
ATOM 2979 N N . GLY A 1 410 ? 36.511 23.569 70.803 1.00 15.07 410 GLY A N 1
ATOM 2980 C CA . GLY A 1 410 ? 36.042 24.782 70.137 1.00 15.73 410 GLY A CA 1
ATOM 2981 C C . GLY A 1 410 ? 34.639 24.637 69.580 1.00 15.99 410 GLY A C 1
ATOM 2982 O O . GLY A 1 410 ? 34.261 25.355 68.652 1.00 16.40 410 GLY A O 1
ATOM 2983 N N . MET A 1 411 ? 33.870 23.711 70.155 1.00 16.23 411 MET A N 1
ATOM 2984 C CA . MET A 1 411 ? 32.478 23.436 69.758 1.00 16.43 411 MET A CA 1
ATOM 2985 C C . MET A 1 411 ? 32.342 22.968 68.298 1.00 15.75 411 MET A C 1
ATOM 2986 O O . MET A 1 411 ? 33.252 22.322 67.771 1.00 15.19 411 MET A O 1
ATOM 2991 N N . GLY A 1 412 ? 31.220 23.299 67.659 1.00 15.00 412 GLY A N 1
ATOM 2992 C CA . GLY A 1 412 ? 30.868 22.778 66.332 1.00 14.36 412 GLY A CA 1
ATOM 2993 C C . GLY A 1 412 ? 31.840 23.094 65.206 1.00 13.80 412 GLY A C 1
ATOM 2994 O O . GLY A 1 412 ? 31.969 22.315 64.261 1.00 13.51 412 GLY A O 1
ATOM 2995 N N . HIS A 1 413 ? 32.524 24.229 65.300 1.00 13.38 413 HIS A N 1
ATOM 2996 C CA . HIS A 1 413 ? 33.487 24.619 64.262 1.00 12.96 413 HIS A CA 1
ATOM 2997 C C . HIS A 1 413 ? 34.858 23.978 64.474 1.00 12.74 413 HIS A C 1
ATOM 2998 O O . HIS A 1 413 ? 35.751 24.096 63.628 1.00 12.41 413 HIS A O 1
ATOM 3005 N N . GLY A 1 414 ? 35.008 23.284 65.599 1.00 12.17 414 GLY A N 1
ATOM 3006 C CA . GLY A 1 414 ? 36.270 22.647 65.946 1.00 11.67 414 GLY A CA 1
ATOM 3007 C C . GLY A 1 414 ? 36.632 21.480 65.057 1.00 11.29 414 GLY A C 1
ATOM 3008 O O . GLY A 1 414 ? 35.763 20.758 64.562 1.00 11.01 414 GLY A O 1
ATOM 3009 N N . HIS A 1 415 ? 37.932 21.296 64.863 1.00 11.15 415 HIS A N 1
ATOM 3010 C CA . HIS A 1 415 ? 38.437 20.166 64.092 1.00 11.16 415 HIS A CA 1
ATOM 3011 C C . HIS A 1 415 ? 38.986 19.077 65.000 1.00 11.27 415 HIS A C 1
ATOM 3012 O O . HIS A 1 415 ? 39.368 19.347 66.137 1.00 11.68 415 HIS A O 1
ATOM 3019 N N . PHE A 1 416 ? 39.002 17.843 64.506 1.00 11.47 416 PHE A N 1
ATOM 3020 C CA . PHE A 1 416 ? 39.461 16.714 65.312 1.00 11.29 416 PHE A CA 1
ATOM 3021 C C . PHE A 1 416 ? 40.966 16.541 65.131 1.00 11.15 416 PHE A C 1
ATOM 3022 O O . PHE A 1 416 ? 41.433 15.598 64.500 1.00 10.92 416 PHE A O 1
ATOM 3030 N N . ASP A 1 417 ? 41.716 17.483 65.693 1.00 10.93 417 ASP A N 1
ATOM 3031 C CA . ASP A 1 417 ? 43.142 17.599 65.411 1.00 11.06 417 ASP A CA 1
ATOM 3032 C C . ASP A 1 417 ? 43.979 17.977 66.631 1.00 10.86 417 ASP A C 1
ATOM 3033 O O . ASP A 1 417 ? 44.780 18.907 66.581 1.00 10.67 417 ASP A O 1
ATOM 3038 N N . LYS A 1 418 ? 43.805 17.247 67.732 1.00 10.89 418 LYS A N 1
ATOM 3039 C CA . LYS A 1 418 ? 44.597 17.511 68.927 1.00 10.88 418 LYS A CA 1
ATOM 3040 C C . LYS A 1 418 ? 46.087 17.386 68.616 1.00 10.63 418 LYS A C 1
ATOM 3041 O O . LYS A 1 418 ? 46.515 16.427 67.970 1.00 10.74 418 LYS A O 1
ATOM 3047 N N . LEU A 1 419 ? 46.852 18.376 69.066 1.00 10.36 419 LEU A N 1
ATOM 3048 C CA . LEU A 1 419 ? 48.315 18.405 68.938 1.00 10.51 419 LEU A CA 1
ATOM 3049 C C . LEU A 1 419 ? 48.790 18.629 67.499 1.00 10.50 419 LEU A C 1
ATOM 3050 O O . LEU A 1 419 ? 49.954 18.392 67.179 1.00 10.61 419 LEU A O 1
ATOM 3055 N N . ASN A 1 420 ? 47.880 19.111 66.650 1.00 10.40 420 ASN A N 1
ATOM 3056 C CA . ASN A 1 420 ? 48.223 19.535 65.296 1.00 10.26 420 ASN A CA 1
ATOM 3057 C C . ASN A 1 420 ? 49.246 20.672 65.308 1.00 10.24 420 ASN A C 1
ATOM 3058 O O . ASN A 1 420 ? 49.377 21.400 66.300 1.00 10.37 420 ASN A O 1
ATOM 3063 N N . TRP A 1 421 ? 49.982 20.823 64.211 1.00 9.99 421 TRP A N 1
ATOM 3064 C CA . TRP A 1 421 ? 50.878 21.963 64.070 1.00 9.92 421 TRP A CA 1
ATOM 3065 C C . TRP A 1 421 ? 50.822 22.571 62.679 1.00 9.82 421 TRP A C 1
ATOM 3066 O O . TRP A 1 421 ? 50.421 21.908 61.717 1.00 9.74 421 TRP A O 1
ATOM 3077 N N . LEU A 1 422 ? 51.179 23.850 62.609 1.00 9.56 422 LEU A N 1
ATOM 3078 C CA . LEU A 1 422 ? 51.364 24.563 61.352 1.00 9.61 422 LEU A CA 1
ATOM 3079 C C . LEU A 1 422 ? 52.750 25.201 61.355 1.00 9.65 422 LEU A C 1
ATOM 3080 O O . LEU A 1 422 ? 53.289 25.552 62.411 1.00 9.48 422 LEU A O 1
ATOM 3085 N N . LEU A 1 423 ? 53.340 25.334 60.172 1.00 9.63 423 LEU A N 1
ATOM 3086 C CA . LEU A 1 423 ? 54.602 26.044 60.035 1.00 9.72 423 LEU A CA 1
ATOM 3087 C C . LEU A 1 423 ? 54.511 27.097 58.944 1.00 10.01 423 LEU A C 1
ATOM 3088 O O . LEU A 1 423 ? 54.044 26.820 57.831 1.00 9.90 423 LEU A O 1
ATOM 3093 N N . TYR A 1 424 ? 54.962 28.298 59.297 1.00 10.21 424 TYR A N 1
ATOM 3094 C CA . TYR A 1 424 ? 55.108 29.414 58.381 1.00 10.70 424 TYR A CA 1
ATOM 3095 C C . TYR A 1 424 ? 56.564 29.834 58.289 1.00 10.80 424 TYR A C 1
ATOM 3096 O O . TYR A 1 424 ? 57.298 29.791 59.281 1.00 10.91 424 TYR A O 1
ATOM 3105 N N . ASP A 1 425 ? 56.975 30.245 57.094 1.00 10.71 425 ASP A N 1
ATOM 3106 C CA . ASP A 1 425 ? 58.326 30.740 56.860 1.00 11.08 425 ASP A CA 1
ATOM 3107 C C . ASP A 1 425 ? 58.355 31.543 55.573 1.00 11.05 425 ASP A C 1
ATOM 3108 O O . ASP A 1 425 ? 57.625 31.228 54.635 1.00 10.95 425 ASP A O 1
ATOM 3113 N N . ASN A 1 426 ? 59.194 32.580 55.534 1.00 11.09 426 ASN A N 1
ATOM 3114 C CA . ASN A 1 426 ? 59.492 33.294 54.289 1.00 11.32 426 ASN A CA 1
ATOM 3115 C C . ASN A 1 426 ? 58.247 33.920 53.647 1.00 11.25 426 ASN A C 1
ATOM 3116 O O . ASN A 1 426 ? 58.159 34.063 52.420 1.00 11.39 426 ASN A O 1
ATOM 3121 N N . GLY A 1 427 ? 57.280 34.281 54.487 1.00 11.18 427 GLY A N 1
ATOM 3122 C CA . GLY A 1 427 ? 56.022 34.866 54.023 1.00 11.30 427 GLY A CA 1
ATOM 3123 C C . GLY A 1 427 ? 54.992 33.855 53.545 1.00 11.17 427 GLY A C 1
ATOM 3124 O O . GLY A 1 427 ? 53.915 34.239 53.082 1.00 11.08 427 GLY A O 1
ATOM 3125 N N . ASN A 1 428 ? 55.314 32.566 53.683 1.00 11.02 428 ASN A N 1
ATOM 3126 C CA . ASN A 1 428 ? 54.499 31.469 53.150 1.00 11.18 428 ASN A CA 1
ATOM 3127 C C . ASN A 1 428 ? 54.000 30.484 54.208 1.00 11.03 428 ASN A C 1
ATOM 3128 O O . ASN A 1 428 ? 54.623 30.323 55.251 1.00 10.65 428 ASN A O 1
ATOM 3133 N N . GLU A 1 429 ? 52.891 29.807 53.914 1.00 11.31 429 GLU A N 1
ATOM 3134 C CA . GLU A 1 429 ? 52.510 28.609 54.664 1.00 11.68 429 GLU A CA 1
ATOM 3135 C C . GLU A 1 429 ? 53.365 27.449 54.145 1.00 11.19 429 GLU A C 1
ATOM 3136 O O . GLU A 1 429 ? 53.455 27.233 52.937 1.00 11.08 429 GLU A O 1
ATOM 3142 N N . ILE A 1 430 ? 54.019 26.735 55.058 1.00 10.43 430 ILE A N 1
ATOM 3143 C CA . ILE A 1 430 ? 54.905 25.627 54.683 1.00 9.99 430 ILE A CA 1
ATOM 3144 C C . ILE A 1 430 ? 54.280 24.275 55.018 1.00 9.73 430 ILE A C 1
ATOM 3145 O O . ILE A 1 430 ? 54.147 23.408 54.152 1.00 9.75 430 ILE A O 1
ATOM 3150 N N . VAL A 1 431 ? 53.931 24.100 56.291 1.00 9.47 431 VAL A N 1
ATOM 3151 C CA . VAL A 1 431 ? 53.220 22.923 56.768 1.00 9.24 431 VAL A CA 1
ATOM 3152 C C . VAL A 1 431 ? 51.836 23.433 57.154 1.00 9.21 431 VAL A C 1
ATOM 3153 O O . VAL A 1 431 ? 51.706 24.314 58.007 1.00 9.32 431 VAL A O 1
ATOM 3157 N N . THR A 1 432 ? 50.811 22.882 56.513 1.00 9.04 432 THR A N 1
ATOM 3158 C CA . THR A 1 432 ? 49.531 23.585 56.392 1.00 9.07 432 THR A CA 1
ATOM 3159 C C . THR A 1 432 ? 48.337 22.945 57.091 1.00 8.82 432 THR A C 1
ATOM 3160 O O . THR A 1 432 ? 48.329 21.755 57.406 1.00 8.66 432 THR A O 1
ATOM 3164 N N . ASP A 1 433 ? 47.320 23.772 57.312 1.00 8.74 433 ASP A N 1
ATOM 3165 C CA . ASP A 1 433 ? 46.024 23.333 57.793 1.00 8.66 433 ASP A CA 1
ATOM 3166 C C . ASP A 1 433 ? 45.041 23.681 56.684 1.00 8.80 433 ASP A C 1
ATOM 3167 O O . ASP A 1 433 ? 45.076 24.793 56.151 1.00 9.00 433 ASP A O 1
ATOM 3172 N N . TYR A 1 434 ? 44.180 22.729 56.333 1.00 8.67 434 TYR A N 1
ATOM 3173 C CA . TYR A 1 434 ? 43.266 22.873 55.194 1.00 8.72 434 TYR A CA 1
ATOM 3174 C C . TYR A 1 434 ? 42.241 23.997 55.378 1.00 8.88 434 TYR A C 1
ATOM 3175 O O . TYR A 1 434 ? 41.805 24.619 54.409 1.00 8.80 434 TYR A O 1
ATOM 3184 N N . GLY A 1 435 ? 41.864 24.254 56.625 1.00 8.89 435 GLY A N 1
ATOM 3185 C CA . GLY A 1 435 ? 40.750 25.150 56.906 1.00 9.33 435 GLY A CA 1
ATOM 3186 C C . GLY A 1 435 ? 39.454 24.428 56.604 1.00 9.43 435 GLY A C 1
ATOM 3187 O O . GLY A 1 435 ? 39.377 23.200 56.699 1.00 9.42 435 GLY A O 1
ATOM 3188 N N . ALA A 1 436 ? 38.439 25.191 56.212 1.00 9.77 436 ALA A N 1
ATOM 3189 C CA . ALA A 1 436 ? 37.116 24.644 55.947 1.00 10.13 436 ALA A CA 1
ATOM 3190 C C . ALA A 1 436 ? 36.880 24.370 54.463 1.00 10.36 436 ALA A C 1
ATOM 3191 O O . ALA A 1 436 ? 37.498 24.999 53.610 1.00 10.69 436 ALA A O 1
ATOM 3193 N N . ALA A 1 437 ? 35.991 23.422 54.171 1.00 10.70 437 ALA A N 1
ATOM 3194 C CA . ALA A 1 437 ? 35.500 23.201 52.808 1.00 11.07 437 ALA A CA 1
ATOM 3195 C C . ALA A 1 437 ? 34.252 24.053 52.610 1.00 11.49 437 ALA A C 1
ATOM 3196 O O . ALA A 1 437 ? 33.149 23.675 53.018 1.00 11.32 437 ALA A O 1
ATOM 3198 N N . ARG A 1 438 ? 34.453 25.216 52.002 1.00 11.78 438 ARG A N 1
ATOM 3199 C CA . ARG A 1 438 ? 33.419 26.232 51.857 1.00 12.37 438 ARG A CA 1
ATOM 3200 C C . ARG A 1 438 ? 33.901 27.288 50.871 1.00 12.42 438 ARG A C 1
ATOM 3201 O O . ARG A 1 438 ? 35.083 27.652 50.867 1.00 12.58 438 ARG A O 1
ATOM 3209 N N . TYR A 1 439 ? 32.981 27.771 50.039 1.00 12.47 439 TYR A N 1
ATOM 3210 C CA . TYR A 1 439 ? 33.264 28.860 49.113 1.00 12.42 439 TYR A CA 1
ATOM 3211 C C . TYR A 1 439 ? 32.355 30.030 49.440 1.00 12.79 439 TYR A C 1
ATOM 3212 O O . TYR A 1 439 ? 31.177 30.036 49.091 1.00 12.48 439 TYR A O 1
ATOM 3221 N N . LEU A 1 440 ? 32.935 31.005 50.135 1.00 13.41 440 LEU A N 1
ATOM 3222 C CA . LEU A 1 440 ? 32.205 32.132 50.712 1.00 13.85 440 LEU A CA 1
ATOM 3223 C C . LEU A 1 440 ? 31.328 32.880 49.713 1.00 14.09 440 LEU A C 1
ATOM 3224 O O . LEU A 1 440 ? 31.819 33.424 48.720 1.00 14.55 440 LEU A O 1
ATOM 3229 N N . ASN A 1 441 ? 30.025 32.901 49.995 1.00 14.27 441 ASN A N 1
ATOM 3230 C CA . ASN A 1 441 ? 29.032 33.578 49.151 1.00 14.22 441 ASN A CA 1
ATOM 3231 C C . ASN A 1 441 ? 29.032 33.141 47.679 1.00 14.23 441 ASN A C 1
ATOM 3232 O O . ASN A 1 441 ? 28.678 33.919 46.792 1.00 14.16 441 ASN A O 1
ATOM 3237 N N . VAL A 1 442 ? 29.431 31.898 47.422 1.00 13.73 442 VAL A N 1
ATOM 3238 C CA . VAL A 1 442 ? 29.305 31.337 46.082 1.00 13.73 442 VAL A CA 1
ATOM 3239 C C . VAL A 1 442 ? 28.070 30.440 46.063 1.00 13.86 442 VAL A C 1
ATOM 3240 O O . VAL A 1 442 ? 28.100 29.310 46.561 1.00 13.59 442 VAL A O 1
ATOM 3244 N N . GLU A 1 443 ? 26.982 30.963 45.501 1.00 14.21 443 GLU A N 1
ATOM 3245 C CA . GLU A 1 443 ? 25.688 30.268 45.514 1.00 14.83 443 GLU A CA 1
ATOM 3246 C C . GLU A 1 443 ? 25.736 28.875 44.882 1.00 14.41 443 GLU A C 1
ATOM 3247 O O . GLU A 1 443 ? 25.112 27.944 45.391 1.00 14.30 443 GLU A O 1
ATOM 3253 N N . ALA A 1 444 ? 26.483 28.736 43.786 1.00 13.72 444 ALA A N 1
ATOM 3254 C CA . ALA A 1 444 ? 26.599 27.456 43.087 1.00 13.73 444 ALA A CA 1
ATOM 3255 C C . ALA A 1 444 ? 27.355 26.409 43.917 1.00 13.56 444 ALA A C 1
ATOM 3256 O O . ALA A 1 444 ? 27.297 25.220 43.616 1.00 14.28 444 ALA A O 1
ATOM 3258 N N . LYS A 1 445 ? 28.058 26.862 44.953 1.00 13.18 445 LYS A N 1
ATOM 3259 C CA . LYS A 1 445 ? 28.679 25.967 45.923 1.00 12.85 445 LYS A CA 1
ATOM 3260 C C . LYS A 1 445 ? 27.809 25.904 47.180 1.00 13.01 445 LYS A C 1
ATOM 3261 O O . LYS A 1 445 ? 28.181 26.436 48.225 1.00 13.07 445 LYS A O 1
ATOM 3267 N N . TYR A 1 446 ? 26.644 25.272 47.049 1.00 13.44 446 TYR A N 1
ATOM 3268 C CA . TYR A 1 446 ? 25.731 25.014 48.173 1.00 14.27 446 TYR A CA 1
ATOM 3269 C C . TYR A 1 446 ? 25.411 26.279 48.976 1.00 14.07 446 TYR A C 1
ATOM 3270 O O . TYR A 1 446 ? 25.501 26.298 50.210 1.00 13.75 446 TYR A O 1
ATOM 3279 N N . GLY A 1 447 ? 25.044 27.340 48.259 1.00 14.07 447 GLY A N 1
ATOM 3280 C CA . GLY A 1 447 ? 24.692 28.616 48.877 1.00 14.04 447 GLY A CA 1
ATOM 3281 C C . GLY A 1 447 ? 25.769 29.169 49.792 1.00 14.07 447 GLY A C 1
ATOM 3282 O O . GLY A 1 447 ? 25.472 29.709 50.857 1.00 14.35 447 GLY A O 1
ATOM 3283 N N . GLY A 1 448 ? 27.025 29.016 49.381 1.00 13.79 448 GLY A N 1
ATOM 3284 C CA . GLY A 1 448 ? 28.168 29.483 50.157 1.00 13.77 448 GLY A CA 1
ATOM 3285 C C . GLY A 1 448 ? 28.301 28.896 51.554 1.00 13.72 448 GLY A C 1
ATOM 3286 O O . GLY A 1 448 ? 29.063 29.408 52.370 1.00 14.07 448 GLY A O 1
ATOM 3287 N N . HIS A 1 449 ? 27.558 27.830 51.832 1.00 13.64 449 HIS A N 1
ATOM 3288 C CA . HIS A 1 449 ? 27.546 27.232 53.167 1.00 13.94 449 HIS A CA 1
ATOM 3289 C C . HIS A 1 449 ? 28.589 26.119 53.265 1.00 13.47 449 HIS A C 1
ATOM 3290 O O . HIS A 1 449 ? 29.122 25.666 52.252 1.00 13.11 449 HIS A O 1
ATOM 3297 N N . TYR A 1 450 ? 28.895 25.703 54.491 1.00 12.91 450 TYR A N 1
ATOM 3298 C CA . TYR A 1 450 ? 29.774 24.558 54.720 1.00 12.59 450 TYR A CA 1
ATOM 3299 C C . TYR A 1 450 ? 29.313 23.346 53.921 1.00 12.72 450 TYR A C 1
ATOM 3300 O O . TYR A 1 450 ? 28.152 22.934 53.988 1.00 12.90 450 TYR A O 1
ATOM 3309 N N . LEU A 1 451 ? 30.230 22.810 53.121 1.00 12.64 451 LEU A N 1
ATOM 3310 C CA . LEU A 1 451 ? 29.925 21.730 52.199 1.00 12.55 451 LEU A CA 1
ATOM 3311 C C . LEU A 1 451 ? 29.901 20.389 52.919 1.00 12.42 451 LEU A C 1
ATOM 3312 O O . LEU A 1 451 ? 30.355 20.290 54.056 1.00 12.37 451 LEU A O 1
ATOM 3317 N N . ALA A 1 452 ? 29.363 19.366 52.257 1.00 12.28 452 ALA A N 1
ATOM 3318 C CA . ALA A 1 452 ? 29.339 18.009 52.805 1.00 12.27 452 ALA A CA 1
ATOM 3319 C C . ALA A 1 452 ? 30.741 17.556 53.202 1.00 12.16 452 ALA A C 1
ATOM 3320 O O . ALA A 1 452 ? 30.922 16.862 54.207 1.00 12.25 452 ALA A O 1
ATOM 3322 N N . GLU A 1 453 ? 31.727 17.974 52.411 1.00 11.73 453 GLU A N 1
ATOM 3323 C CA . GLU A 1 453 ? 33.119 17.606 52.635 1.00 11.59 453 GLU A CA 1
ATOM 3324 C C . GLU A 1 453 ? 33.762 18.357 53.804 1.00 11.47 453 GLU A C 1
ATOM 3325 O O . GLU A 1 453 ? 34.883 18.043 54.198 1.00 11.51 453 GLU A O 1
ATOM 3331 N N . ASN A 1 454 ? 33.081 19.358 54.357 1.00 11.35 454 ASN A N 1
ATOM 3332 C CA . ASN A 1 454 ? 33.620 19.999 55.551 1.00 11.44 454 ASN A CA 1
ATOM 3333 C C . ASN A 1 454 ? 33.671 19.022 56.719 1.00 11.56 454 ASN A C 1
ATOM 3334 O O . ASN A 1 454 ? 34.680 18.936 57.418 1.00 11.71 454 ASN A O 1
ATOM 3339 N N . ASN A 1 455 ? 32.590 18.273 56.908 1.00 11.77 455 ASN A N 1
ATOM 3340 C CA . ASN A 1 455 ? 32.563 17.230 57.927 1.00 11.97 455 ASN A CA 1
ATOM 3341 C C . ASN A 1 455 ? 33.365 15.995 57.513 1.00 11.50 455 ASN A C 1
ATOM 3342 O O . ASN A 1 455 ? 34.166 15.486 58.300 1.00 11.94 455 ASN A O 1
ATOM 3347 N N . THR A 1 456 ? 33.174 15.535 56.278 1.00 10.91 456 THR A N 1
ATOM 3348 C CA . THR A 1 456 ? 33.750 14.250 55.853 1.00 10.29 456 THR A CA 1
ATOM 3349 C C . THR A 1 456 ? 35.253 14.336 55.553 1.00 10.05 456 THR A C 1
ATOM 3350 O O . THR A 1 456 ? 35.958 13.333 55.637 1.00 10.12 456 THR A O 1
ATOM 3354 N N . TRP A 1 457 ? 35.730 15.529 55.209 1.00 9.44 457 TRP A N 1
ATOM 3355 C CA . TRP A 1 457 ? 37.162 15.741 54.991 1.00 8.98 457 TRP A CA 1
ATOM 3356 C C . TRP A 1 457 ? 37.800 16.709 55.992 1.00 8.88 457 TRP A C 1
ATOM 3357 O O . TRP A 1 457 ? 38.644 16.309 56.793 1.00 8.76 457 TRP A O 1
ATOM 3368 N N . ALA A 1 458 ? 37.390 17.975 55.943 1.00 8.58 458 ALA A N 1
ATOM 3369 C CA . ALA A 1 458 ? 38.138 19.059 56.574 1.00 8.58 458 ALA A CA 1
ATOM 3370 C C . ALA A 1 458 ? 38.291 18.940 58.088 1.00 8.49 458 ALA A C 1
ATOM 3371 O O . ALA A 1 458 ? 39.311 19.357 58.640 1.00 8.47 458 ALA A O 1
ATOM 3373 N N . LYS A 1 459 ? 37.284 18.376 58.750 1.00 8.79 459 LYS A N 1
ATOM 3374 C CA . LYS A 1 459 ? 37.318 18.246 60.211 1.00 8.86 459 LYS A CA 1
ATOM 3375 C C . LYS A 1 459 ? 38.091 17.020 60.685 1.00 8.98 459 LYS A C 1
ATOM 3376 O O . LYS A 1 459 ? 38.499 16.951 61.853 1.00 8.91 459 LYS A O 1
ATOM 3382 N N . GLN A 1 460 ? 38.288 16.060 59.785 1.00 9.06 460 GLN A N 1
ATOM 3383 C CA . GLN A 1 460 ? 38.829 14.752 60.157 1.00 8.85 460 GLN A CA 1
ATOM 3384 C C . GLN A 1 460 ? 40.322 14.810 60.473 1.00 8.64 460 GLN A C 1
ATOM 3385 O O . GLN A 1 460 ? 41.043 15.643 59.934 1.00 8.60 460 GLN A O 1
ATOM 3391 N N . THR A 1 461 ? 40.773 13.925 61.360 1.00 8.19 461 THR A N 1
ATOM 3392 C CA . THR A 1 461 ? 42.163 13.918 61.807 1.00 7.98 461 THR A CA 1
ATOM 3393 C C . THR A 1 461 ? 43.172 13.695 60.672 1.00 7.79 461 THR A C 1
ATOM 3394 O O . THR A 1 461 ? 44.224 14.350 60.634 1.00 7.73 461 THR A O 1
ATOM 3398 N N . ILE A 1 462 ? 42.839 12.787 59.759 1.00 7.77 462 ILE A N 1
ATOM 3399 C CA . ILE A 1 462 ? 43.721 12.436 58.637 1.00 7.71 462 ILE A CA 1
ATOM 3400 C C . ILE A 1 462 ? 44.029 13.648 57.750 1.00 7.74 462 ILE A C 1
ATOM 3401 O O . ILE A 1 462 ? 45.067 13.692 57.087 1.00 7.73 462 ILE A O 1
ATOM 3406 N N . ALA A 1 463 ? 43.130 14.632 57.767 1.00 7.74 463 ALA A N 1
ATOM 3407 C CA . ALA A 1 463 ? 43.312 15.887 57.040 1.00 7.80 463 ALA A CA 1
ATOM 3408 C C . ALA A 1 463 ? 44.284 16.859 57.731 1.00 7.86 463 ALA A C 1
ATOM 3409 O O . ALA A 1 463 ? 44.551 17.947 57.210 1.00 8.05 463 ALA A O 1
ATOM 3411 N N . HIS A 1 464 ? 44.819 16.464 58.892 1.00 7.85 464 HIS A N 1
ATOM 3412 C CA . HIS A 1 464 ? 45.730 17.307 59.669 1.00 7.81 464 HIS A CA 1
ATOM 3413 C C . HIS A 1 464 ? 47.096 16.676 59.943 1.00 7.91 464 HIS A C 1
ATOM 3414 O O . HIS A 1 464 ? 47.285 15.482 59.725 1.00 7.95 464 HIS A O 1
ATOM 3421 N N . ASN A 1 465 ? 48.025 17.491 60.448 1.00 8.08 465 ASN A N 1
ATOM 3422 C CA . ASN A 1 465 ? 49.393 17.057 60.747 1.00 8.37 465 ASN A CA 1
ATOM 3423 C C . ASN A 1 465 ? 49.526 16.491 62.159 1.00 8.61 465 ASN A C 1
ATOM 3424 O O . ASN A 1 465 ? 50.346 16.960 62.960 1.00 8.85 465 ASN A O 1
ATOM 3429 N N . THR A 1 466 ? 48.710 15.493 62.464 1.00 8.85 466 THR A N 1
ATOM 3430 C CA . THR A 1 466 ? 48.741 14.884 63.790 1.00 9.07 466 THR A CA 1
ATOM 3431 C C . THR A 1 466 ? 48.406 13.394 63.733 1.00 9.27 466 THR A C 1
ATOM 3432 O O . THR A 1 466 ? 48.067 12.868 62.670 1.00 9.36 466 THR A O 1
ATOM 3436 N N . LEU A 1 467 ? 48.510 12.714 64.874 1.00 9.42 467 LEU A N 1
ATOM 3437 C CA . LEU A 1 467 ? 48.399 11.259 64.925 1.00 9.64 467 LEU A CA 1
ATOM 3438 C C . LEU A 1 467 ? 46.990 10.736 64.650 1.00 9.67 467 LEU A C 1
ATOM 3439 O O . LEU A 1 467 ? 46.018 11.194 65.251 1.00 9.73 467 LEU A O 1
ATOM 3444 N N . VAL A 1 468 ? 46.901 9.758 63.755 1.00 9.61 468 VAL A N 1
ATOM 3445 C CA . VAL A 1 468 ? 45.660 9.044 63.498 1.00 9.91 468 VAL A CA 1
ATOM 3446 C C . VAL A 1 468 ? 45.883 7.584 63.877 1.00 10.26 468 VAL A C 1
ATOM 3447 O O . VAL A 1 468 ? 46.853 6.964 63.429 1.00 10.17 468 VAL A O 1
ATOM 3451 N N . VAL A 1 469 ? 44.987 7.054 64.706 1.00 10.49 469 VAL A N 1
ATOM 3452 C CA . VAL A 1 469 ? 45.068 5.667 65.166 1.00 10.67 469 VAL A CA 1
ATOM 3453 C C . VAL A 1 469 ? 43.959 4.836 64.521 1.00 11.05 469 VAL A C 1
ATOM 3454 O O . VAL A 1 469 ? 42.782 5.194 64.595 1.00 11.31 469 VAL A O 1
ATOM 3458 N N . ASN A 1 470 ? 44.355 3.736 63.878 1.00 11.45 470 ASN A N 1
ATOM 3459 C CA . ASN A 1 470 ? 43.432 2.799 63.227 1.00 11.85 470 ASN A CA 1
ATOM 3460 C C . ASN A 1 470 ? 42.467 3.456 62.237 1.00 12.00 470 ASN A C 1
ATOM 3461 O O . ASN A 1 470 ? 41.300 3.071 62.145 1.00 11.60 470 ASN A O 1
ATOM 3466 N N . GLU A 1 471 ? 42.974 4.445 61.503 1.00 12.14 471 GLU A N 1
ATOM 3467 C CA . GLU A 1 471 ? 42.199 5.194 60.507 1.00 12.75 471 GLU A CA 1
ATOM 3468 C C . GLU A 1 471 ? 40.912 5.808 61.071 1.00 12.67 471 GLU A C 1
ATOM 3469 O O . GLU A 1 471 ? 39.917 5.953 60.359 1.00 12.50 471 GLU A O 1
ATOM 3475 N N . GLN A 1 472 ? 40.947 6.155 62.354 1.00 12.66 472 GLN A N 1
ATOM 3476 C CA . GLN A 1 472 ? 39.814 6.774 63.034 1.00 12.82 472 GLN A CA 1
ATOM 3477 C C . GLN A 1 472 ? 40.215 8.142 63.561 1.00 12.28 472 GLN A C 1
ATOM 3478 O O . GLN A 1 472 ? 41.353 8.335 63.977 1.00 11.94 472 GLN A O 1
ATOM 3484 N N . SER A 1 473 ? 39.287 9.096 63.525 1.00 11.78 473 SER A N 1
ATOM 3485 C CA . SER A 1 473 ? 39.573 10.440 64.006 1.00 11.49 473 SER A CA 1
ATOM 3486 C C . SER A 1 473 ? 39.606 10.499 65.528 1.00 11.64 473 SER A C 1
ATOM 3487 O O . SER A 1 473 ? 39.055 9.621 66.196 1.00 11.80 473 SER A O 1
ATOM 3490 N N . HIS A 1 474 ? 40.273 11.523 66.053 1.00 11.76 474 HIS A N 1
ATOM 3491 C CA . HIS A 1 474 ? 40.273 11.827 67.484 1.00 12.03 474 HIS A CA 1
ATOM 3492 C C . HIS A 1 474 ? 38.842 11.838 68.003 1.00 12.81 474 HIS A C 1
ATOM 3493 O O . HIS A 1 474 ? 37.945 12.410 67.369 1.00 12.88 474 HIS A O 1
ATOM 3500 N N . PHE A 1 475 ? 38.639 11.180 69.145 1.00 13.64 475 PHE A N 1
ATOM 3501 C CA . PHE A 1 475 ? 37.315 11.035 69.768 1.00 14.47 475 PHE A CA 1
ATOM 3502 C C . PHE A 1 475 ? 36.310 10.329 68.856 1.00 14.96 475 PHE A C 1
ATOM 3503 O O . PHE A 1 475 ? 35.093 10.468 69.022 1.00 15.51 475 PHE A O 1
ATOM 3511 N N . TYR A 1 476 ? 36.837 9.566 67.895 1.00 15.44 476 TYR A N 1
ATOM 3512 C CA . TYR A 1 476 ? 36.039 8.864 66.882 1.00 16.03 476 TYR A CA 1
ATOM 3513 C C . TYR A 1 476 ? 35.125 9.817 66.102 1.00 16.03 476 TYR A C 1
ATOM 3514 O O . TYR A 1 476 ? 34.052 9.432 65.631 1.00 15.78 476 TYR A O 1
ATOM 3523 N N . GLY A 1 477 ? 35.585 11.062 65.973 1.00 16.18 477 GLY A N 1
ATOM 3524 C CA . GLY A 1 477 ? 34.873 12.108 65.241 1.00 17.09 477 GLY A CA 1
ATOM 3525 C C . GLY A 1 477 ? 33.572 12.561 65.878 1.00 17.65 477 GLY A C 1
ATOM 3526 O O . GLY A 1 477 ? 32.722 13.144 65.208 1.00 17.43 477 GLY A O 1
ATOM 3527 N N . ASP A 1 478 ? 33.426 12.301 67.176 1.00 18.37 478 ASP A N 1
ATOM 3528 C CA . ASP A 1 478 ? 32.212 12.632 67.916 1.00 19.50 478 ASP A CA 1
ATOM 3529 C C . ASP A 1 478 ? 32.420 13.929 68.692 1.00 19.00 478 ASP A C 1
ATOM 3530 O O . ASP A 1 478 ? 33.168 13.961 69.676 1.00 18.86 478 ASP A O 1
ATOM 3535 N N . VAL A 1 479 ? 31.760 14.997 68.244 1.00 18.84 479 VAL A N 1
ATOM 3536 C CA . VAL A 1 479 ? 31.923 16.325 68.845 1.00 18.90 479 VAL A CA 1
ATOM 3537 C C . VAL A 1 479 ? 31.539 16.363 70.332 1.00 19.29 479 VAL A C 1
ATOM 3538 O O . VAL A 1 479 ? 32.156 17.084 71.117 1.00 19.14 479 VAL A O 1
ATOM 3542 N N . THR A 1 480 ? 30.536 15.572 70.705 1.00 20.17 480 THR A N 1
ATOM 3543 C CA . THR A 1 480 ? 30.061 15.517 72.090 1.00 21.34 480 THR A CA 1
ATOM 3544 C C . THR A 1 480 ? 31.177 15.031 73.017 1.00 21.53 480 THR A C 1
ATOM 3545 O O . THR A 1 480 ? 31.461 15.666 74.038 1.00 22.11 480 THR A O 1
ATOM 3549 N N . THR A 1 481 ? 31.813 13.922 72.637 1.00 21.18 481 THR A N 1
ATOM 3550 C CA . THR A 1 481 ? 32.963 13.383 73.363 1.00 20.92 481 THR A CA 1
ATOM 3551 C C . THR A 1 481 ? 34.111 14.396 73.384 1.00 20.61 481 THR A C 1
ATOM 3552 O O . THR A 1 481 ? 34.694 14.665 74.437 1.00 20.13 481 THR A O 1
ATOM 3556 N N . ALA A 1 482 ? 34.415 14.966 72.217 1.00 19.69 482 ALA A N 1
ATOM 3557 C CA . ALA A 1 482 ? 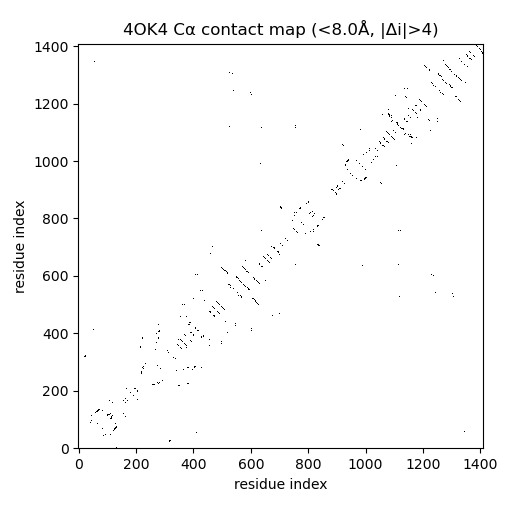35.520 15.914 72.070 1.00 19.72 482 ALA A CA 1
ATOM 3558 C C . ALA A 1 482 ? 35.364 17.166 72.941 1.00 20.05 482 ALA A C 1
ATOM 3559 O O . ALA A 1 482 ? 36.348 17.695 73.458 1.00 19.30 482 ALA A O 1
ATOM 3561 N N . ASP A 1 483 ? 34.125 17.627 73.105 1.00 21.43 483 ASP A N 1
ATOM 3562 C CA . ASP A 1 483 ? 33.831 18.808 73.920 1.00 22.73 483 ASP A CA 1
ATOM 3563 C C . ASP A 1 483 ? 34.161 18.628 75.404 1.00 22.89 483 ASP A C 1
ATOM 3564 O O . ASP A 1 483 ? 34.359 19.610 76.119 1.00 23.22 483 ASP A O 1
ATOM 3569 N N . LEU A 1 484 ? 34.227 17.377 75.853 1.00 22.88 484 LEU A N 1
ATOM 3570 C CA . LEU A 1 484 ? 34.458 17.064 77.270 1.00 22.98 484 LEU A CA 1
ATOM 3571 C C . LEU A 1 484 ? 35.930 17.038 77.682 1.00 22.43 484 LEU A C 1
ATOM 3572 O O . LEU A 1 484 ? 36.240 17.031 78.879 1.00 22.35 484 LEU A O 1
ATOM 3577 N N . HIS A 1 485 ? 36.830 17.026 76.701 1.00 21.47 485 HIS A N 1
ATOM 3578 C CA . HIS A 1 485 ? 38.259 16.857 76.969 1.00 20.91 485 HIS A CA 1
ATOM 3579 C C . HIS A 1 485 ? 39.127 17.957 76.371 1.00 20.16 485 HIS A C 1
ATOM 3580 O O . HIS A 1 485 ? 38.703 18.675 75.468 1.00 20.53 485 HIS A O 1
ATOM 3587 N N . HIS A 1 486 ? 40.347 18.075 76.887 1.00 19.04 486 HIS A N 1
ATOM 3588 C CA . HIS A 1 486 ? 41.331 19.025 76.381 1.00 18.31 486 HIS A CA 1
ATOM 3589 C C . HIS A 1 486 ? 42.736 18.462 76.591 1.00 17.94 486 HIS A C 1
ATOM 3590 O O . HIS A 1 486 ? 42.959 17.696 77.534 1.00 17.72 486 HIS A O 1
ATOM 3597 N N . PRO A 1 487 ? 43.688 18.821 75.710 1.00 17.54 487 PRO A N 1
ATOM 3598 C CA . PRO A 1 487 ? 45.069 18.397 75.916 1.00 17.39 487 PRO A CA 1
ATOM 3599 C C . PRO A 1 487 ? 45.663 19.005 77.181 1.00 17.67 487 PRO A C 1
ATOM 3600 O O . PRO A 1 487 ? 45.254 20.091 77.607 1.00 17.58 487 PRO A O 1
ATOM 3604 N N . GLU A 1 488 ? 46.612 18.291 77.777 1.00 17.86 488 GLU A N 1
ATOM 3605 C CA . GLU A 1 488 ? 47.353 18.794 78.922 1.00 18.61 488 GLU A CA 1
ATOM 3606 C C . GLU A 1 488 ? 48.666 19.422 78.459 1.00 17.97 488 GLU A C 1
ATOM 3607 O O . GLU A 1 488 ? 49.529 18.728 77.922 1.00 18.06 488 GLU A O 1
ATOM 3613 N N . VAL A 1 489 ? 48.814 20.727 78.667 1.00 17.39 489 VAL A N 1
ATOM 3614 C CA . VAL A 1 489 ? 50.054 21.428 78.337 1.00 17.47 489 VAL A CA 1
ATOM 3615 C C . VAL A 1 489 ? 51.124 21.088 79.369 1.00 17.72 489 VAL A C 1
ATOM 3616 O O . VAL A 1 489 ? 50.942 21.325 80.569 1.00 17.67 489 VAL A O 1
ATOM 3620 N N . LEU A 1 490 ? 52.230 20.528 78.895 1.00 17.30 490 LEU A N 1
ATOM 3621 C CA . LEU A 1 490 ? 53.301 20.068 79.773 1.00 17.73 490 LEU A CA 1
ATOM 3622 C C . LEU A 1 490 ? 54.385 21.117 79.959 1.00 17.97 490 LEU A C 1
ATOM 3623 O O . LEU A 1 490 ? 54.887 21.313 81.071 1.00 18.32 490 LEU A O 1
ATOM 3628 N N . SER A 1 491 ? 54.745 21.795 78.873 1.00 17.90 491 SER A N 1
ATOM 3629 C CA . SER A 1 491 ? 55.781 22.817 78.928 1.00 18.09 491 SER A CA 1
ATOM 3630 C C . SER A 1 491 ? 55.644 23.850 77.818 1.00 18.40 491 SER A C 1
ATOM 3631 O O . SER A 1 491 ? 55.201 23.532 76.710 1.00 18.30 491 SER A O 1
ATOM 3634 N N . PHE A 1 492 ? 56.023 25.084 78.141 1.00 18.59 492 PHE A N 1
ATOM 3635 C CA . PHE A 1 492 ? 56.177 26.159 77.171 1.00 18.82 492 PHE A CA 1
ATOM 3636 C C . PHE A 1 492 ? 57.455 26.915 77.496 1.00 19.36 492 PHE A C 1
ATOM 3637 O O . PHE A 1 492 ? 57.685 27.304 78.644 1.00 19.24 492 PHE A O 1
ATOM 3645 N N . TYR A 1 493 ? 58.289 27.112 76.481 1.00 19.65 493 TYR A N 1
ATOM 3646 C CA . TYR A 1 493 ? 59.536 27.846 76.638 1.00 20.47 493 TYR A CA 1
ATOM 3647 C C . TYR A 1 493 ? 59.840 28.672 75.398 1.00 21.26 493 TYR A C 1
ATOM 3648 O O . TYR A 1 493 ? 59.707 28.190 74.272 1.00 20.42 493 TYR A O 1
ATOM 3657 N N . SER A 1 494 ? 60.242 29.921 75.618 1.00 22.22 494 SER A N 1
ATOM 3658 C CA . SER A 1 494 ? 60.662 30.800 74.534 1.00 23.83 494 SER A CA 1
ATOM 3659 C C . SER A 1 494 ? 61.928 31.554 74.923 1.00 25.26 494 SER A C 1
ATOM 3660 O O . SER A 1 494 ? 61.902 32.416 75.806 1.00 25.80 494 SER A O 1
ATOM 3663 N N . GLY A 1 495 ? 63.032 31.210 74.268 1.00 26.18 495 GLY A N 1
ATOM 3664 C CA . GLY A 1 495 ? 64.317 31.859 74.507 1.00 28.13 495 GLY A CA 1
ATOM 3665 C C . GLY A 1 495 ? 65.090 32.127 73.231 1.00 29.30 495 GLY A C 1
ATOM 3666 O O . GLY A 1 495 ? 64.616 31.826 72.132 1.00 29.27 495 GLY A O 1
ATOM 3667 N N . GLU A 1 496 ? 66.286 32.691 73.385 1.00 30.80 496 GLU A N 1
ATOM 3668 C CA . GLU A 1 496 ? 67.170 33.001 72.257 1.00 31.86 496 GLU A CA 1
ATOM 3669 C C . GLU A 1 496 ? 67.795 31.733 71.679 1.00 30.23 496 GLU A C 1
ATOM 3670 O O . GLU A 1 496 ? 68.067 31.656 70.479 1.00 30.73 496 GLU A O 1
ATOM 3676 N N . ASP A 1 497 ? 68.027 30.751 72.546 1.00 28.21 497 ASP A N 1
ATOM 3677 C CA . ASP A 1 497 ? 68.614 29.475 72.148 1.00 26.03 497 ASP A CA 1
ATOM 3678 C C . ASP A 1 497 ? 67.616 28.584 71.402 1.00 24.50 497 ASP A C 1
ATOM 3679 O O . ASP A 1 497 ? 67.897 28.117 70.294 1.00 24.44 497 ASP A O 1
ATOM 3684 N N . TYR A 1 498 ? 66.453 28.359 72.007 1.00 22.51 498 TYR A N 1
ATOM 3685 C CA . TYR A 1 498 ? 65.408 27.562 71.381 1.00 21.22 498 TYR A CA 1
ATOM 3686 C C . TYR A 1 498 ? 64.024 27.891 71.926 1.00 20.67 498 TYR A C 1
ATOM 3687 O O . TYR A 1 498 ? 63.874 28.693 72.855 1.00 20.38 498 TYR A O 1
ATOM 3696 N N . GLN A 1 499 ? 63.017 27.268 71.325 1.00 19.71 499 GLN A N 1
ATOM 3697 C CA . GLN A 1 499 ? 61.639 27.406 71.758 1.00 19.35 499 GLN A CA 1
ATOM 3698 C C . GLN A 1 499 ? 61.015 26.030 71.829 1.00 18.56 499 GLN A C 1
ATOM 3699 O O . GLN A 1 499 ? 61.394 25.138 71.071 1.00 18.09 499 GLN A O 1
ATOM 3705 N N . LEU A 1 500 ? 60.056 25.856 72.734 1.00 17.65 500 LEU A N 1
ATOM 3706 C CA . LEU A 1 500 ? 59.439 24.549 72.930 1.00 17.21 500 LEU A CA 1
ATOM 3707 C C . LEU A 1 500 ? 57.983 24.636 73.366 1.00 16.59 500 LEU A C 1
ATOM 3708 O O . LEU A 1 500 ? 57.617 25.468 74.197 1.00 16.35 500 LEU A O 1
ATOM 3713 N N . SER A 1 501 ? 57.163 23.762 72.792 1.00 15.93 501 SER A N 1
ATOM 3714 C CA . SER A 1 501 ? 55.853 23.447 73.341 1.00 15.73 501 SER A CA 1
ATOM 3715 C C . SER A 1 501 ? 55.743 21.937 73.477 1.00 15.49 501 SER A C 1
ATOM 3716 O O . SER A 1 501 ? 56.189 21.197 72.603 1.00 15.39 501 SER A O 1
ATOM 3719 N N . SER A 1 502 ? 55.164 21.489 74.586 1.00 15.10 502 SER A N 1
ATOM 3720 C CA . SER A 1 502 ? 54.933 20.069 74.815 1.00 14.82 502 SER A CA 1
ATOM 3721 C C . SER A 1 502 ? 53.546 19.888 75.412 1.00 14.82 502 SER A C 1
ATOM 3722 O O . SER A 1 502 ? 53.141 20.646 76.298 1.00 15.23 502 SER A O 1
ATOM 3725 N N . ALA A 1 503 ? 52.814 18.896 74.916 1.00 14.59 503 ALA A N 1
ATOM 3726 C CA . ALA A 1 503 ? 51.467 18.608 75.403 1.00 14.65 503 ALA A CA 1
ATOM 3727 C C . ALA A 1 503 ? 51.127 17.127 75.321 1.00 14.97 503 ALA A C 1
ATOM 3728 O O . ALA A 1 503 ? 51.733 16.386 74.548 1.00 14.65 503 ALA A O 1
ATOM 3730 N N . LYS A 1 504 ? 50.142 16.720 76.118 1.00 15.27 504 LYS A N 1
ATOM 3731 C CA . LYS A 1 504 ? 49.734 15.327 76.228 1.00 15.99 504 LYS A CA 1
ATOM 3732 C C . LYS A 1 504 ? 48.265 15.185 75.868 1.00 15.93 504 LYS A C 1
ATOM 3733 O O . LYS A 1 504 ? 47.433 15.987 76.298 1.00 15.99 504 LYS A O 1
ATOM 3739 N N . GLU A 1 505 ? 47.956 14.171 75.065 1.00 15.54 505 GLU A N 1
ATOM 3740 C CA . GLU A 1 505 ? 46.578 13.836 74.742 1.00 15.74 505 GLU A CA 1
ATOM 3741 C C . GLU A 1 505 ? 46.266 12.411 75.190 1.00 15.82 505 GLU A C 1
ATOM 3742 O O . GLU A 1 505 ? 46.668 11.439 74.546 1.00 15.73 505 GLU A O 1
ATOM 3748 N N . ALA A 1 506 ? 45.545 12.302 76.302 1.00 15.83 506 ALA A N 1
ATOM 3749 C CA . ALA A 1 506 ? 45.272 11.010 76.923 1.00 16.16 506 ALA A CA 1
ATOM 3750 C C . ALA A 1 506 ? 43.868 10.469 76.649 1.00 16.47 506 ALA A C 1
ATOM 3751 O O . ALA A 1 506 ? 43.567 9.332 77.018 1.00 16.72 506 ALA A O 1
ATOM 3753 N N . ASN A 1 507 ? 43.025 11.266 75.992 1.00 16.63 507 ASN A N 1
ATOM 3754 C CA . ASN A 1 507 ? 41.590 10.964 75.878 1.00 17.08 507 ASN A CA 1
ATOM 3755 C C . ASN A 1 507 ? 41.015 10.815 74.456 1.00 17.05 507 ASN A C 1
ATOM 3756 O O . ASN A 1 507 ? 39.811 10.583 74.288 1.00 17.03 507 ASN A O 1
ATOM 3761 N N . ALA A 1 508 ? 41.866 10.940 73.439 1.00 17.11 508 ALA A N 1
ATOM 3762 C CA . ALA A 1 508 ? 41.407 10.908 72.046 1.00 16.87 508 ALA A CA 1
ATOM 3763 C C . ALA A 1 508 ? 40.958 9.523 71.596 1.00 16.85 508 ALA A C 1
ATOM 3764 O O . ALA A 1 508 ? 40.064 9.395 70.759 1.00 16.47 508 ALA A O 1
ATOM 3766 N N . TYR A 1 509 ? 41.584 8.488 72.156 1.00 16.96 509 TYR A N 1
ATOM 3767 C CA . TYR A 1 509 ? 41.272 7.111 71.796 1.00 17.10 509 TYR A CA 1
ATOM 3768 C C . TYR A 1 509 ? 41.265 6.225 73.034 1.00 17.98 509 TYR A C 1
ATOM 3769 O O . TYR A 1 509 ? 42.062 6.436 73.943 1.00 18.31 509 TYR A O 1
ATOM 3778 N N . ASP A 1 510 ? 40.389 5.224 73.044 1.00 19.11 510 ASP A N 1
ATOM 3779 C CA . ASP A 1 510 ? 40.402 4.182 74.075 1.00 20.09 510 ASP A CA 1
ATOM 3780 C C . ASP A 1 510 ? 41.758 3.488 74.127 1.00 19.51 510 ASP A C 1
ATOM 3781 O O . ASP A 1 510 ? 42.262 3.020 73.104 1.00 19.38 510 ASP A O 1
ATOM 3786 N N . GLY A 1 511 ? 42.350 3.444 75.319 1.00 19.09 511 GLY A N 1
ATOM 3787 C CA . GLY A 1 511 ? 43.607 2.727 75.547 1.00 18.43 511 GLY A CA 1
ATOM 3788 C C . GLY A 1 511 ? 44.794 3.269 74.773 1.00 18.27 511 GLY A C 1
ATOM 3789 O O . GLY A 1 511 ? 45.723 2.527 74.451 1.00 18.24 511 GLY A O 1
ATOM 3790 N N . VAL A 1 512 ? 44.754 4.564 74.463 1.00 17.60 512 VAL A N 1
ATOM 3791 C CA . VAL A 1 512 ? 45.847 5.233 73.761 1.00 17.34 512 VAL A CA 1
ATOM 3792 C C . VAL A 1 512 ? 46.201 6.544 74.453 1.00 17.32 512 VAL A C 1
ATOM 3793 O O . VAL A 1 512 ? 45.320 7.299 74.860 1.00 17.01 512 VAL A O 1
ATOM 3797 N N . GLU A 1 513 ? 47.498 6.795 74.597 1.00 17.40 513 GLU A N 1
ATOM 3798 C CA . GLU A 1 513 ? 47.984 8.106 75.011 1.00 17.99 513 GLU A CA 1
ATOM 3799 C C . GLU A 1 513 ? 49.094 8.549 74.075 1.00 16.95 513 GLU A C 1
ATOM 3800 O O . GLU A 1 513 ? 49.931 7.740 73.665 1.00 16.44 513 GLU A O 1
ATOM 3806 N N . PHE A 1 514 ? 49.085 9.829 73.720 1.00 15.66 514 PHE A N 1
ATOM 3807 C CA . PHE A 1 514 ? 50.198 10.398 72.967 1.00 15.14 514 PHE A CA 1
ATOM 3808 C C . PHE A 1 514 ? 50.663 11.759 73.479 1.00 14.86 514 PHE A C 1
ATOM 3809 O O . PHE A 1 514 ? 49.878 12.535 74.032 1.00 15.19 514 PHE A O 1
ATOM 3817 N N . VAL A 1 515 ? 51.960 12.006 73.322 1.00 14.63 515 VAL A N 1
ATOM 3818 C CA . VAL A 1 515 ? 52.611 13.233 73.768 1.00 14.69 515 VAL A CA 1
ATOM 3819 C C . VAL A 1 515 ? 53.368 13.819 72.583 1.00 14.67 515 VAL A C 1
ATOM 3820 O O . VAL A 1 515 ? 54.040 13.090 71.843 1.00 14.96 515 VAL A O 1
ATOM 3824 N N . ARG A 1 516 ? 53.249 15.128 72.393 1.00 14.51 516 ARG A N 1
ATOM 3825 C CA . ARG A 1 516 ? 54.005 15.794 71.346 1.00 14.18 516 ARG A CA 1
ATOM 3826 C C . ARG A 1 516 ? 54.777 16.999 71.849 1.00 14.32 516 ARG A C 1
ATOM 3827 O O . ARG A 1 516 ? 54.228 17.859 72.544 1.00 14.40 516 ARG A O 1
ATOM 3835 N N . SER A 1 517 ? 56.054 17.047 71.481 1.00 14.38 517 SER A N 1
ATOM 3836 C CA . SER A 1 517 ? 56.917 18.175 71.778 1.00 14.93 517 SER A CA 1
ATOM 3837 C C . SER A 1 517 ? 57.460 18.748 70.480 1.00 15.45 517 SER A C 1
ATOM 3838 O O . SER A 1 517 ? 57.984 18.017 69.635 1.00 15.12 517 SER A O 1
ATOM 3841 N N . MET A 1 518 ? 57.324 20.061 70.334 1.00 16.46 518 MET A N 1
ATOM 3842 C CA . MET A 1 518 ? 57.745 20.767 69.132 1.00 17.13 518 MET A CA 1
ATOM 3843 C C . MET A 1 518 ? 58.760 21.830 69.515 1.00 16.43 518 MET A C 1
ATOM 3844 O O . MET A 1 518 ? 58.536 22.607 70.447 1.00 15.88 518 MET A O 1
ATOM 3849 N N . LEU A 1 519 ? 59.881 21.854 68.806 1.00 15.73 519 LEU A N 1
ATOM 3850 C CA . LEU A 1 519 ? 60.926 22.831 69.077 1.00 15.66 519 LEU A CA 1
ATOM 3851 C C . LEU A 1 519 ? 61.284 23.652 67.848 1.00 15.66 519 LEU A C 1
ATOM 3852 O O . LEU A 1 519 ? 61.282 23.142 66.730 1.00 15.32 519 LEU A O 1
ATOM 3857 N N . LEU A 1 520 ? 61.577 24.931 68.068 1.00 15.94 520 LEU A N 1
ATOM 3858 C CA . LEU A 1 520 ? 62.291 25.740 67.090 1.00 16.60 520 LEU A CA 1
ATOM 3859 C C . LEU A 1 520 ? 63.694 25.944 67.637 1.00 17.20 520 LEU A C 1
ATOM 3860 O O . LEU A 1 520 ? 63.866 26.435 68.755 1.00 17.81 520 LEU A O 1
ATOM 3865 N N . VAL A 1 521 ? 64.697 25.553 66.860 1.00 17.53 521 VAL A N 1
ATOM 3866 C CA . VAL A 1 521 ? 66.072 25.563 67.348 1.00 17.98 521 VAL A CA 1
ATOM 3867 C C . VAL A 1 521 ? 66.953 26.494 66.527 1.00 18.81 521 VAL A C 1
ATOM 3868 O O . VAL A 1 521 ? 67.042 26.370 65.303 1.00 18.60 521 VAL A O 1
ATOM 3872 N N . ASN A 1 522 ? 67.593 27.431 67.220 1.00 19.70 522 ASN A N 1
ATOM 3873 C CA . ASN A 1 522 ? 68.594 28.296 66.618 1.00 20.84 522 ASN A CA 1
ATOM 3874 C C . ASN A 1 522 ? 69.947 27.586 66.574 1.00 20.51 522 ASN A C 1
ATOM 3875 O O . ASN A 1 522 ? 70.577 27.365 67.608 1.00 20.67 522 ASN A O 1
ATOM 3880 N N . VAL A 1 523 ? 70.369 27.212 65.371 1.00 19.79 523 VAL A N 1
ATOM 3881 C CA . VAL A 1 523 ? 71.679 26.613 65.147 1.00 19.67 523 VAL A CA 1
ATOM 3882 C C . VAL A 1 523 ? 72.535 27.630 64.395 1.00 19.98 523 VAL A C 1
ATOM 3883 O O . VAL A 1 523 ? 72.300 27.873 63.210 1.00 19.42 523 VAL A O 1
ATOM 3887 N N . PRO A 1 524 ? 73.527 28.239 65.081 1.00 20.17 524 PRO A N 1
ATOM 3888 C CA . PRO A 1 524 ? 74.346 29.313 64.501 1.00 20.26 524 PRO A CA 1
ATOM 3889 C C . PRO A 1 524 ? 74.935 29.020 63.115 1.00 20.12 524 PRO A C 1
ATOM 3890 O O . PRO A 1 524 ? 75.048 29.933 62.298 1.00 20.53 524 PRO A O 1
ATOM 3894 N N . SER A 1 525 ? 75.296 27.765 62.853 1.00 19.83 525 SER A N 1
ATOM 3895 C CA . SER A 1 525 ? 75.924 27.398 61.580 1.00 19.86 525 SER A CA 1
ATOM 3896 C C . SER A 1 525 ? 74.939 27.284 60.406 1.00 19.31 525 SER A C 1
ATOM 3897 O O . SER A 1 525 ? 75.358 27.188 59.250 1.00 19.54 525 SER A O 1
ATOM 3900 N N . LEU A 1 526 ? 73.640 27.288 60.703 1.00 18.67 526 LEU A N 1
ATOM 3901 C CA . LEU A 1 526 ? 72.613 27.165 59.664 1.00 17.98 526 LEU A CA 1
ATOM 3902 C C . LEU A 1 526 ? 71.937 28.500 59.355 1.00 18.05 526 LEU A C 1
ATOM 3903 O O . LEU A 1 526 ? 71.876 29.386 60.214 1.00 18.07 526 LEU A O 1
ATOM 3908 N N . GLU A 1 527 ? 71.428 28.619 58.126 1.00 18.14 527 GLU A N 1
ATOM 3909 C CA . GLU A 1 527 ? 70.818 29.856 57.619 1.00 18.05 527 GLU A CA 1
ATOM 3910 C C . GLU A 1 527 ? 69.534 30.220 58.365 1.00 17.41 527 GLU A C 1
ATOM 3911 O O . GLU A 1 527 ? 69.225 31.400 58.540 1.00 17.83 527 GLU A O 1
ATOM 3917 N N . HIS A 1 528 ? 68.784 29.199 58.776 1.00 16.24 528 HIS A N 1
ATOM 3918 C CA . HIS A 1 528 ? 67.453 29.370 59.355 1.00 15.52 528 HIS A CA 1
ATOM 3919 C C . HIS A 1 528 ? 67.257 28.449 60.549 1.00 14.80 528 HIS A C 1
ATOM 3920 O O . HIS A 1 528 ? 67.932 27.429 60.647 1.00 14.81 528 HIS A O 1
ATOM 3927 N N . PRO A 1 529 ? 66.322 28.797 61.456 1.00 14.39 529 PRO A N 1
ATOM 3928 C CA . PRO A 1 529 ? 65.973 27.881 62.546 1.00 14.25 529 PRO A CA 1
ATOM 3929 C C . PRO A 1 529 ? 65.399 26.583 61.996 1.00 14.15 529 PRO A C 1
ATOM 3930 O O . PRO A 1 529 ? 64.847 26.571 60.894 1.00 14.06 529 PRO A O 1
ATOM 3934 N N . ILE A 1 530 ? 65.549 25.500 62.749 1.00 13.97 530 ILE A N 1
ATOM 3935 C CA . ILE A 1 530 ? 64.984 24.210 62.354 1.00 13.74 530 ILE A CA 1
ATOM 3936 C C . ILE A 1 530 ? 63.901 23.775 63.337 1.00 13.43 530 ILE A C 1
ATOM 3937 O O . ILE A 1 530 ? 63.951 24.106 64.527 1.00 13.45 530 ILE A O 1
ATOM 3942 N N . VAL A 1 531 ? 62.913 23.047 62.831 1.00 12.95 531 VAL A N 1
ATOM 3943 C CA . VAL A 1 531 ? 61.897 22.451 63.684 1.00 12.74 531 VAL A CA 1
ATOM 3944 C C . VAL A 1 531 ? 62.377 21.061 64.076 1.00 12.64 531 VAL A C 1
ATOM 3945 O O . VAL A 1 531 ? 62.904 20.326 63.235 1.00 12.23 531 VAL A O 1
ATOM 3949 N N . VAL A 1 532 ? 62.209 20.720 65.352 1.00 12.77 532 VAL A N 1
ATOM 3950 C CA . VAL A 1 532 ? 62.366 19.343 65.822 1.00 13.07 532 VAL A CA 1
ATOM 3951 C C . VAL A 1 532 ? 61.044 18.897 66.445 1.00 13.31 532 VAL A C 1
ATOM 3952 O O . VAL A 1 532 ? 60.488 19.584 67.308 1.00 13.45 532 VAL A O 1
ATOM 3956 N N . ASP A 1 533 ? 60.545 17.751 65.993 1.00 13.63 533 ASP A N 1
ATOM 3957 C CA . ASP A 1 533 ? 59.247 17.228 66.409 1.00 13.95 533 ASP A CA 1
ATOM 3958 C C . ASP A 1 533 ? 59.456 15.843 67.013 1.00 13.93 533 ASP A C 1
ATOM 3959 O O . ASP A 1 533 ? 60.126 15.006 66.415 1.00 13.48 533 ASP A O 1
ATOM 3964 N N . VAL A 1 534 ? 58.902 15.621 68.206 1.00 13.63 534 VAL A N 1
ATOM 3965 C CA . VAL A 1 534 ? 58.891 14.294 68.827 1.00 13.64 534 VAL A CA 1
ATOM 3966 C C . VAL A 1 534 ? 57.464 13.955 69.252 1.00 13.28 534 VAL A C 1
ATOM 3967 O O . VAL A 1 534 ? 56.916 14.571 70.175 1.00 13.31 534 VAL A O 1
ATOM 3971 N N . LEU A 1 535 ? 56.861 12.983 68.570 1.00 13.19 535 LEU A N 1
ATOM 3972 C CA . LEU A 1 535 ? 55.517 12.528 68.907 1.00 13.34 535 LEU A CA 1
ATOM 3973 C C . LEU A 1 535 ? 55.561 11.082 69.393 1.00 13.55 535 LEU A C 1
ATOM 3974 O O . LEU A 1 535 ? 55.793 10.162 68.610 1.00 13.01 535 LEU A O 1
ATOM 3979 N N . ASN A 1 536 ? 55.347 10.892 70.693 1.00 13.76 536 ASN A N 1
ATOM 3980 C CA . ASN A 1 536 ? 55.336 9.551 71.282 1.00 14.57 536 ASN A CA 1
ATOM 3981 C C . ASN A 1 536 ? 53.918 9.044 71.447 1.00 14.50 536 ASN A C 1
ATOM 3982 O O . ASN A 1 536 ? 53.042 9.786 71.896 1.00 14.79 536 ASN A O 1
ATOM 3987 N N . VAL A 1 537 ? 53.693 7.785 71.080 1.00 14.71 537 VAL A N 1
ATOM 3988 C CA . VAL A 1 537 ? 52.391 7.146 71.258 1.00 14.80 537 VAL A CA 1
ATOM 3989 C C . VAL A 1 537 ? 52.550 5.784 71.938 1.00 15.60 537 VAL A C 1
ATOM 3990 O O . VAL A 1 537 ? 53.490 5.044 71.653 1.00 15.25 537 VAL A O 1
ATOM 3994 N N . SER A 1 538 ? 51.633 5.490 72.858 1.00 16.45 538 SER A N 1
ATOM 3995 C CA . SER A 1 538 ? 51.563 4.193 73.518 1.00 17.55 538 SER A CA 1
ATOM 3996 C C . SER A 1 538 ? 50.123 3.693 73.456 1.00 17.89 538 SER A C 1
ATOM 3997 O O . SER A 1 538 ? 49.194 4.434 73.779 1.00 18.21 538 SER A O 1
ATOM 4000 N N . ALA A 1 539 ? 49.943 2.447 73.021 1.00 18.22 539 ALA A N 1
ATOM 4001 C CA . ALA A 1 539 ? 48.616 1.848 72.881 1.00 18.63 539 ALA A CA 1
ATOM 4002 C C . ALA A 1 539 ? 48.531 0.491 73.583 1.00 19.56 539 ALA A C 1
ATOM 4003 O O . ALA A 1 539 ? 49.476 -0.301 73.532 1.00 19.07 539 ALA A O 1
ATOM 4005 N N . ASP A 1 540 ? 47.388 0.237 74.223 1.00 20.65 540 ASP A N 1
ATOM 4006 C CA . ASP A 1 540 ? 47.115 -1.035 74.913 1.00 21.63 540 ASP A CA 1
ATOM 4007 C C . ASP A 1 540 ? 47.075 -2.231 73.969 1.00 21.52 540 ASP A C 1
ATOM 4008 O O . ASP A 1 540 ? 47.465 -3.340 74.345 1.00 21.43 540 ASP A O 1
ATOM 4013 N N . LYS A 1 541 ? 46.588 -2.001 72.754 1.00 20.86 541 LYS A N 1
ATOM 4014 C CA . LYS A 1 541 ? 46.485 -3.040 71.737 1.00 20.65 541 LYS A CA 1
ATOM 4015 C C . LYS A 1 541 ? 47.312 -2.651 70.515 1.00 19.75 541 LYS A C 1
ATOM 4016 O O . LYS A 1 541 ? 47.514 -1.461 70.256 1.00 19.03 541 LYS A O 1
ATOM 4022 N N . ALA A 1 542 ? 47.786 -3.653 69.773 1.00 18.50 542 ALA A N 1
ATOM 4023 C CA . ALA A 1 542 ? 48.510 -3.418 68.520 1.00 17.88 542 ALA A CA 1
ATOM 4024 C C . ALA A 1 542 ? 47.642 -2.595 67.571 1.00 16.97 542 ALA A C 1
ATOM 4025 O O . ALA A 1 542 ? 46.478 -2.923 67.354 1.00 16.99 542 ALA A O 1
ATOM 4027 N N . SER A 1 543 ? 48.217 -1.524 67.022 1.00 15.78 543 SER A N 1
ATOM 4028 C CA . SER A 1 543 ? 47.453 -0.534 66.259 1.00 14.92 543 SER A CA 1
ATOM 4029 C C . SER A 1 543 ? 48.180 -0.067 65.000 1.00 14.04 543 SER A C 1
ATOM 4030 O O . SER A 1 543 ? 49.370 -0.335 64.821 1.00 13.72 543 SER A O 1
ATOM 4033 N N . THR A 1 544 ? 47.445 0.638 64.140 1.00 13.04 544 THR A N 1
ATOM 4034 C CA . THR A 1 544 ? 48.038 1.387 63.036 1.00 12.57 544 THR A CA 1
ATOM 4035 C C . THR A 1 544 ? 48.179 2.844 63.466 1.00 11.92 544 THR A C 1
ATOM 4036 O O . THR A 1 544 ? 47.229 3.438 63.966 1.00 11.71 544 THR A O 1
ATOM 4040 N N . PHE A 1 545 ? 49.378 3.393 63.288 1.00 11.54 545 PHE A N 1
ATOM 4041 C CA . PHE A 1 545 ? 49.662 4.794 63.589 1.00 11.06 545 PHE A CA 1
ATOM 4042 C C . PHE A 1 545 ? 50.008 5.516 62.290 1.00 10.72 545 PHE A C 1
ATOM 4043 O O . PHE A 1 545 ? 50.940 5.121 61.598 1.00 10.61 545 PHE A O 1
ATOM 4051 N N . ASP A 1 546 ? 49.256 6.568 61.968 1.00 10.34 546 ASP A N 1
ATOM 4052 C CA . ASP A 1 546 ? 49.537 7.410 60.798 1.00 10.13 546 ASP A CA 1
ATOM 4053 C C . ASP A 1 546 ? 49.888 8.824 61.254 1.00 9.81 546 ASP A C 1
ATOM 4054 O O . ASP A 1 546 ? 49.207 9.381 62.122 1.00 9.63 546 ASP A O 1
ATOM 4059 N N . LEU A 1 547 ? 50.944 9.391 60.676 1.00 9.35 547 LEU A N 1
ATOM 4060 C CA . LEU A 1 547 ? 51.295 10.793 60.909 1.00 9.07 547 LEU A CA 1
ATOM 4061 C C . LEU A 1 547 ? 51.495 11.531 59.582 1.00 8.95 547 LEU A C 1
ATOM 4062 O O . LEU A 1 547 ? 52.520 11.353 58.922 1.00 8.58 547 LEU A O 1
ATOM 4067 N N . PRO A 1 548 ? 50.498 12.345 59.181 1.00 8.62 548 PRO A N 1
ATOM 4068 C CA . PRO A 1 548 ? 50.585 13.121 57.941 1.00 8.54 548 PRO A CA 1
ATOM 4069 C C . PRO A 1 548 ? 51.403 14.392 58.075 1.00 8.50 548 PRO A C 1
ATOM 4070 O O . PRO A 1 548 ? 51.531 14.943 59.176 1.00 8.31 548 PRO A O 1
ATOM 4074 N N . LEU A 1 549 ? 51.951 14.839 56.947 1.00 8.28 549 LEU A N 1
ATOM 4075 C CA . LEU A 1 549 ? 52.542 16.161 56.818 1.00 8.35 549 LEU A CA 1
ATOM 4076 C C . LEU A 1 549 ? 52.005 16.769 55.532 1.00 8.16 549 LEU A C 1
ATOM 4077 O O . LEU A 1 549 ? 52.368 16.337 54.433 1.00 8.11 549 LEU A O 1
ATOM 4082 N N . TYR A 1 550 ? 51.115 17.747 55.677 1.00 7.96 550 TYR A N 1
ATOM 4083 C CA . TYR A 1 550 ? 50.595 18.504 54.543 1.00 8.07 550 TYR A CA 1
ATOM 4084 C C . TYR A 1 550 ? 51.527 19.658 54.216 1.00 8.35 550 TYR A C 1
ATOM 4085 O O . TYR A 1 550 ? 51.643 20.606 54.983 1.00 8.66 550 TYR A O 1
ATOM 4094 N N . PHE A 1 551 ? 52.197 19.564 53.074 1.00 8.62 551 PHE A N 1
ATOM 4095 C CA . PHE A 1 551 ? 53.218 20.536 52.710 1.00 8.90 551 PHE A CA 1
ATOM 4096 C C . PHE A 1 551 ? 52.777 21.379 51.522 1.00 9.00 551 PHE A C 1
ATOM 4097 O O . PHE A 1 551 ? 51.916 20.976 50.735 1.00 8.92 551 PHE A O 1
ATOM 4105 N N . ASN A 1 552 ? 53.380 22.557 51.416 1.00 9.23 552 ASN A N 1
ATOM 4106 C CA . ASN A 1 552 ? 53.150 23.466 50.316 1.00 9.55 552 ASN A CA 1
ATOM 4107 C C . ASN A 1 552 ? 54.430 23.603 49.494 1.00 9.33 552 ASN A C 1
ATOM 4108 O O . ASN A 1 552 ? 55.453 24.069 49.999 1.00 9.50 552 ASN A O 1
ATOM 4113 N N . GLY A 1 553 ? 54.369 23.183 48.230 1.00 9.10 553 GLY A N 1
ATOM 4114 C CA . GLY A 1 553 ? 55.521 23.250 47.333 1.00 8.78 553 GLY A CA 1
ATOM 4115 C C . GLY A 1 553 ? 55.635 22.052 46.406 1.00 8.54 553 GLY A C 1
ATOM 4116 O O . GLY A 1 553 ? 54.753 21.189 46.377 1.00 8.52 553 GLY A O 1
ATOM 4117 N N . GLN A 1 554 ? 56.727 22.008 45.646 1.00 8.36 554 GLN A N 1
ATOM 4118 C CA . GLN A 1 554 ? 56.983 20.934 44.689 1.00 8.24 554 GLN A CA 1
ATOM 4119 C C . GLN A 1 554 ? 58.113 20.045 45.184 1.00 7.95 554 GLN A C 1
ATOM 4120 O O . GLN A 1 554 ? 59.199 20.537 45.499 1.00 7.71 554 GLN A O 1
ATOM 4126 N N . ILE A 1 555 ? 57.857 18.740 45.241 1.00 7.58 555 ILE A N 1
ATOM 4127 C CA . ILE A 1 555 ? 58.892 17.778 45.626 1.00 7.54 555 ILE A CA 1
ATOM 4128 C C . ILE A 1 555 ? 60.088 17.874 44.681 1.00 7.66 555 ILE A C 1
ATOM 4129 O O . ILE A 1 555 ? 59.924 17.886 43.454 1.00 7.40 555 ILE A O 1
ATOM 4134 N N . ILE A 1 556 ? 61.277 17.972 45.270 1.00 7.80 556 ILE A N 1
ATOM 4135 C CA . ILE A 1 556 ? 62.526 17.857 44.531 1.00 8.28 556 ILE A CA 1
ATOM 4136 C C . ILE A 1 556 ? 62.909 16.380 44.460 1.00 8.70 556 ILE A C 1
ATOM 4137 O O . ILE A 1 556 ? 63.002 15.815 43.373 1.00 8.70 556 ILE A O 1
ATOM 4142 N N . ASP A 1 557 ? 63.111 15.760 45.622 1.00 9.45 557 ASP A N 1
ATOM 4143 C CA . ASP A 1 557 ? 63.445 14.335 45.684 1.00 10.32 557 ASP A CA 1
ATOM 4144 C C . ASP A 1 557 ? 63.208 13.732 47.062 1.00 10.70 557 ASP A C 1
ATOM 4145 O O . ASP A 1 557 ? 63.062 14.455 48.052 1.00 10.52 557 ASP A O 1
ATOM 4150 N N . PHE A 1 558 ? 63.155 12.401 47.090 1.00 11.41 558 PHE A N 1
ATOM 4151 C CA . PHE A 1 558 ? 63.016 11.611 48.307 1.00 12.12 558 PHE A CA 1
ATOM 4152 C C . PHE A 1 558 ? 64.280 10.766 48.463 1.00 12.33 558 PHE A C 1
ATOM 4153 O O . PHE A 1 558 ? 64.910 10.403 47.468 1.00 12.41 558 PHE A O 1
ATOM 4161 N N . SER A 1 559 ? 64.644 10.429 49.697 1.00 12.53 559 SER A N 1
ATOM 4162 C CA . SER A 1 559 ? 65.782 9.531 49.927 1.00 12.95 559 SER A CA 1
ATOM 4163 C C . SER A 1 559 ? 65.375 8.071 49.725 1.00 13.36 559 SER A C 1
ATOM 4164 O O . SER A 1 559 ? 66.223 7.215 49.477 1.00 13.68 559 SER A O 1
ATOM 4167 N N . PHE A 1 560 ? 64.078 7.799 49.839 1.00 13.62 560 PHE A N 1
ATOM 4168 C CA . PHE A 1 560 ? 63.536 6.442 49.729 1.00 14.03 560 PHE A CA 1
ATOM 4169 C C . PHE A 1 560 ? 63.071 6.121 48.307 1.00 14.33 560 PHE A C 1
ATOM 4170 O O . PHE A 1 560 ? 62.882 7.020 47.485 1.00 14.06 560 PHE A O 1
ATOM 4178 N N . LYS A 1 561 ? 62.887 4.830 48.034 1.00 14.86 561 LYS A N 1
ATOM 4179 C CA . LYS A 1 561 ? 62.408 4.354 46.741 1.00 15.23 561 LYS A CA 1
ATOM 4180 C C . LYS A 1 561 ? 60.915 4.039 46.793 1.00 14.68 561 LYS A C 1
ATOM 4181 O O . LYS A 1 561 ? 60.475 3.228 47.610 1.00 14.47 561 LYS A O 1
ATOM 4187 N N . VAL A 1 562 ? 60.139 4.682 45.921 1.00 14.18 562 VAL A N 1
ATOM 4188 C CA . VAL A 1 562 ? 58.701 4.400 45.832 1.00 13.89 562 VAL A CA 1
ATOM 4189 C C . VAL A 1 562 ? 58.436 3.110 45.059 1.00 14.04 562 VAL A C 1
ATOM 4190 O O . VAL A 1 562 ? 59.159 2.781 44.116 1.00 14.09 562 VAL A O 1
ATOM 4194 N N . LYS A 1 563 ? 57.409 2.376 45.473 1.00 14.01 563 LYS A N 1
ATOM 4195 C CA . LYS A 1 563 ? 56.914 1.243 44.703 1.00 14.59 563 LYS A CA 1
ATOM 4196 C C . LYS A 1 563 ? 56.158 1.782 43.492 1.00 14.26 563 LYS A C 1
ATOM 4197 O O . LYS A 1 563 ? 55.449 2.783 43.598 1.00 13.85 563 LYS A O 1
ATOM 4203 N N . ASP A 1 564 ? 56.333 1.132 42.343 1.00 14.03 564 ASP A N 1
ATOM 4204 C CA . ASP A 1 564 ? 55.574 1.446 41.134 1.00 14.09 564 ASP A CA 1
ATOM 4205 C C . ASP A 1 564 ? 54.077 1.389 41.440 1.00 13.50 564 ASP A C 1
ATOM 4206 O O . ASP A 1 564 ? 53.600 0.399 41.993 1.00 13.11 564 ASP A O 1
ATOM 4211 N N . ASN A 1 565 ? 53.344 2.452 41.095 1.00 12.57 565 ASN A N 1
ATOM 4212 C CA . ASN A 1 565 ? 51.891 2.486 41.333 1.00 12.14 565 ASN A CA 1
ATOM 4213 C C . ASN A 1 565 ? 51.058 1.754 40.280 1.00 12.26 565 ASN A C 1
ATOM 4214 O O . ASN A 1 565 ? 49.828 1.725 40.363 1.00 12.02 565 ASN A O 1
ATOM 4219 N N . LYS A 1 566 ? 51.743 1.164 39.296 1.00 12.85 566 LYS A N 1
ATOM 4220 C CA . LYS A 1 566 ? 51.106 0.368 38.239 1.00 13.38 566 LYS A CA 1
ATOM 4221 C C . LYS A 1 566 ? 50.007 1.144 37.503 1.00 12.55 566 LYS A C 1
ATOM 4222 O O . LYS A 1 566 ? 48.987 0.579 37.101 1.00 12.49 566 LYS A O 1
ATOM 4228 N N . ASN A 1 567 ? 50.210 2.455 37.368 1.00 11.90 567 ASN A N 1
ATOM 4229 C CA . ASN A 1 567 ? 49.343 3.314 36.562 1.00 11.27 567 ASN A CA 1
ATOM 4230 C C . ASN A 1 567 ? 47.894 3.396 37.032 1.00 10.92 567 ASN A C 1
ATOM 4231 O O . ASN A 1 567 ? 46.975 3.571 36.232 1.00 10.47 567 ASN A O 1
ATOM 4236 N N . VAL A 1 568 ? 47.704 3.283 38.340 1.00 10.75 568 VAL A N 1
ATOM 4237 C CA . VAL A 1 568 ? 46.393 3.461 38.934 1.00 10.88 568 VAL A CA 1
ATOM 4238 C C . VAL A 1 568 ? 46.543 4.125 40.300 1.00 10.79 568 VAL A C 1
ATOM 4239 O O . VAL A 1 568 ? 47.511 3.870 41.023 1.00 10.72 568 VAL A O 1
ATOM 4243 N N . MET A 1 569 ? 45.607 5.009 40.628 1.00 10.94 569 MET A N 1
ATOM 4244 C CA . MET A 1 569 ? 45.493 5.510 41.996 1.00 11.26 569 MET A CA 1
ATOM 4245 C C . MET A 1 569 ? 44.165 5.075 42.571 1.00 11.49 569 MET A C 1
ATOM 4246 O O . MET A 1 569 ? 43.107 5.351 41.997 1.00 11.45 569 MET A O 1
ATOM 4251 N N . LYS A 1 570 ? 44.228 4.381 43.699 1.00 12.11 570 LYS A N 1
ATOM 4252 C CA . LYS A 1 570 ? 43.020 3.981 44.399 1.00 12.63 570 LYS A CA 1
ATOM 4253 C C . LYS A 1 570 ? 42.848 4.801 45.663 1.00 12.15 570 LYS A C 1
ATOM 4254 O O . LYS A 1 570 ? 43.811 5.311 46.235 1.00 11.89 570 LYS A O 1
ATOM 4260 N N . MET A 1 571 ? 41.596 4.935 46.069 1.00 11.88 571 MET A N 1
ATOM 4261 C CA . MET A 1 571 ? 41.226 5.580 47.312 1.00 11.82 571 MET A CA 1
ATOM 4262 C C . MET A 1 571 ? 42.042 4.989 48.472 1.00 11.67 571 MET A C 1
ATOM 4263 O O . MET A 1 571 ? 42.188 3.766 48.573 1.00 11.74 571 MET A O 1
ATOM 4268 N N . LEU A 1 572 ? 42.590 5.863 49.318 1.00 11.28 572 LEU A N 1
ATOM 4269 C CA . LEU A 1 572 ? 43.513 5.461 50.382 1.00 11.44 572 LEU A CA 1
ATOM 4270 C C . LEU A 1 572 ? 42.870 4.568 51.447 1.00 11.74 572 LEU A C 1
ATOM 4271 O O . LEU A 1 572 ? 43.473 3.591 51.890 1.00 11.71 572 LEU A O 1
ATOM 4276 N N . GLY A 1 573 ? 41.652 4.913 51.852 1.00 12.04 573 GLY A N 1
ATOM 4277 C CA . GLY A 1 573 ? 40.921 4.131 52.849 1.00 12.62 573 GLY A CA 1
ATOM 4278 C C . GLY A 1 573 ? 39.430 4.375 52.727 1.00 13.14 573 GLY A C 1
ATOM 4279 O O . GLY A 1 573 ? 38.995 5.173 51.896 1.00 12.79 573 GLY A O 1
ATOM 4280 N N . LYS A 1 574 ? 38.645 3.703 53.565 1.00 13.80 574 LYS A N 1
ATOM 4281 C CA . LYS A 1 574 ? 37.190 3.695 53.400 1.00 14.47 574 LYS A CA 1
ATOM 4282 C C . LYS A 1 574 ? 36.416 4.791 54.138 1.00 14.46 574 LYS A C 1
ATOM 4283 O O . LYS A 1 574 ? 35.330 5.173 53.704 1.00 14.22 574 LYS A O 1
ATOM 4289 N N . ARG A 1 575 ? 36.965 5.285 55.246 1.00 14.41 575 ARG A N 1
ATOM 4290 C CA . ARG A 1 575 ? 36.203 6.135 56.171 1.00 14.59 575 ARG A CA 1
ATOM 4291 C C . ARG A 1 575 ? 37.027 7.242 56.827 1.00 13.45 575 ARG A C 1
ATOM 4292 O O . ARG A 1 575 ? 38.263 7.232 56.785 1.00 13.07 575 ARG A O 1
ATOM 4300 N N . ASN A 1 576 ? 36.322 8.188 57.448 1.00 12.38 576 ASN A N 1
ATOM 4301 C CA . ASN A 1 576 ? 36.919 9.197 58.333 1.00 11.74 576 ASN A CA 1
ATOM 4302 C C . ASN A 1 576 ? 37.931 10.114 57.655 1.00 11.02 576 ASN A C 1
ATOM 4303 O O . ASN A 1 576 ? 38.888 10.566 58.278 1.00 10.53 576 ASN A O 1
ATOM 4308 N N . GLY A 1 577 ? 37.697 10.396 56.376 1.00 10.70 577 GLY A N 1
ATOM 4309 C CA . GLY A 1 577 ? 38.571 11.279 55.616 1.00 10.12 577 GLY A CA 1
ATOM 4310 C C . GLY A 1 577 ? 39.445 10.540 54.625 1.00 9.81 577 GLY A C 1
ATOM 4311 O O . GLY A 1 577 ? 39.830 11.100 53.606 1.00 9.81 577 GLY A O 1
ATOM 4312 N N . TYR A 1 578 ? 39.759 9.279 54.919 1.00 9.63 578 TYR A N 1
ATOM 4313 C CA . TYR A 1 578 ? 40.607 8.487 54.033 1.00 9.51 578 TYR A CA 1
ATOM 4314 C C . TYR A 1 578 ? 39.975 8.290 52.659 1.00 9.19 578 TYR A C 1
ATOM 4315 O O . TYR A 1 578 ? 40.682 8.138 51.661 1.00 9.04 578 TYR A O 1
ATOM 4324 N N . GLN A 1 579 ? 38.645 8.313 52.611 1.00 8.93 579 GLN A N 1
ATOM 4325 C CA . GLN A 1 579 ? 37.911 8.150 51.356 1.00 8.87 579 GLN A CA 1
ATOM 4326 C C . GLN A 1 579 ? 38.073 9.335 50.398 1.00 8.77 579 GLN A C 1
ATOM 4327 O O . GLN A 1 579 ? 37.605 9.275 49.261 1.00 8.83 579 GLN A O 1
ATOM 4333 N N . HIS A 1 580 ? 38.730 10.401 50.856 1.00 8.74 580 HIS A N 1
ATOM 4334 C CA . HIS A 1 580 ? 38.954 11.584 50.013 1.00 8.66 580 HIS A CA 1
ATOM 4335 C C . HIS A 1 580 ? 40.364 11.663 49.435 1.00 8.47 580 HIS A C 1
ATOM 4336 O O . HIS A 1 580 ? 40.653 12.550 48.629 1.00 8.39 580 HIS A O 1
ATOM 4343 N N . LEU A 1 581 ? 41.229 10.734 49.841 1.00 8.27 581 LEU A N 1
ATOM 4344 C CA . LEU A 1 581 ? 42.621 10.724 49.388 1.00 8.21 581 LEU A CA 1
ATOM 4345 C C . LEU A 1 581 ? 42.897 9.626 48.364 1.00 8.10 581 LEU A C 1
ATOM 4346 O O . LEU A 1 581 ? 42.365 8.519 48.472 1.00 8.20 581 LEU A O 1
ATOM 4351 N N . TRP A 1 582 ? 43.724 9.949 47.367 1.00 7.98 582 TRP A N 1
ATOM 4352 C CA . TRP A 1 582 ? 44.223 8.979 46.392 1.00 7.90 582 TRP A CA 1
ATOM 4353 C C . TRP A 1 582 ? 45.616 8.534 46.829 1.00 7.87 582 TRP A C 1
ATOM 4354 O O . TRP A 1 582 ? 46.439 9.366 47.202 1.00 7.90 582 TRP A O 1
ATOM 4365 N N . LEU A 1 583 ? 45.905 7.240 46.759 1.00 7.92 583 LEU A N 1
ATOM 4366 C CA . LEU A 1 583 ? 47.272 6.795 47.024 1.00 8.02 583 LEU A CA 1
ATOM 4367 C C . LEU A 1 583 ? 48.092 6.890 45.743 1.00 7.93 583 LEU A C 1
ATOM 4368 O O . LEU A 1 583 ? 47.825 6.173 44.775 1.00 7.88 583 LEU A O 1
ATOM 4373 N N . ARG A 1 584 ? 49.079 7.786 45.740 1.00 7.75 584 ARG A N 1
ATOM 4374 C CA . ARG A 1 584 ? 49.956 7.954 44.579 1.00 7.83 584 ARG A CA 1
ATOM 4375 C C . ARG A 1 584 ? 51.160 7.008 44.601 1.00 7.85 584 ARG A C 1
ATOM 4376 O O . ARG A 1 584 ? 51.493 6.422 43.574 1.00 7.92 584 ARG A O 1
ATOM 4384 N N . ASN A 1 585 ? 51.814 6.879 45.756 1.00 8.00 585 ASN A N 1
ATOM 4385 C CA . ASN A 1 585 ? 52.892 5.895 45.938 1.00 8.25 585 ASN A CA 1
ATOM 4386 C C . ASN A 1 585 ? 52.987 5.468 47.384 1.00 8.59 585 ASN A C 1
ATOM 4387 O O . ASN A 1 585 ? 52.700 6.246 48.287 1.00 8.39 585 ASN A O 1
ATOM 4392 N N . THR A 1 586 ? 53.397 4.225 47.596 1.00 9.10 586 THR A N 1
ATOM 4393 C CA . THR A 1 586 ? 53.875 3.804 48.899 1.00 9.77 586 THR A CA 1
ATOM 4394 C C . THR A 1 586 ? 55.362 3.516 48.776 1.00 9.86 586 THR A C 1
ATOM 4395 O O . THR A 1 586 ? 55.849 3.140 47.705 1.00 9.91 586 THR A O 1
ATOM 4399 N N . ALA A 1 587 ? 56.079 3.724 49.869 1.00 10.04 587 ALA A N 1
ATOM 4400 C CA . ALA A 1 587 ? 57.501 3.436 49.915 1.00 10.67 587 ALA A CA 1
ATOM 4401 C C . ALA A 1 587 ? 57.849 2.815 51.256 1.00 11.07 587 ALA A C 1
ATOM 4402 O O . ALA A 1 587 ? 57.519 3.369 52.308 1.00 10.94 587 ALA A O 1
ATOM 4404 N N . PRO A 1 588 ? 58.520 1.652 51.232 1.00 11.59 588 PRO A N 1
ATOM 4405 C CA . PRO A 1 588 ? 58.904 1.064 52.507 1.00 12.05 588 PRO A CA 1
ATOM 4406 C C . PRO A 1 588 ? 60.091 1.802 53.115 1.00 12.39 588 PRO A C 1
ATOM 4407 O O . PRO A 1 588 ? 60.969 2.266 52.386 1.00 12.63 588 PRO A O 1
ATOM 4411 N N . VAL A 1 589 ? 60.092 1.930 54.439 1.00 12.95 589 VAL A N 1
ATOM 4412 C CA . VAL A 1 589 ? 61.206 2.548 55.162 1.00 13.66 589 VAL A CA 1
ATOM 4413 C C . VAL A 1 589 ? 61.602 1.665 56.349 1.00 14.61 589 VAL A C 1
ATOM 4414 O O . VAL A 1 589 ? 60.890 0.716 56.686 1.00 14.79 589 VAL A O 1
ATOM 4418 N N . GLY A 1 590 ? 62.735 1.971 56.971 1.00 15.53 590 GLY A N 1
ATOM 4419 C CA . GLY A 1 590 ? 63.268 1.122 58.035 1.00 16.95 590 GLY A CA 1
ATOM 4420 C C . GLY A 1 590 ? 63.810 1.884 59.223 1.00 17.74 590 GLY A C 1
ATOM 4421 O O . GLY A 1 590 ? 63.250 2.905 59.625 1.00 17.75 590 GLY A O 1
ATOM 4422 N N . ASP A 1 591 ? 64.905 1.370 59.782 1.00 18.56 591 ASP A N 1
ATOM 4423 C CA . ASP A 1 591 ? 65.543 1.927 60.980 1.00 19.13 591 ASP A CA 1
ATOM 4424 C C . ASP A 1 591 ? 66.177 3.298 60.771 1.00 17.93 591 ASP A C 1
ATOM 4425 O O . ASP A 1 591 ? 66.137 4.142 61.666 1.00 18.15 591 ASP A O 1
ATOM 4430 N N . ALA A 1 592 ? 66.779 3.501 59.601 1.00 16.42 592 ALA A N 1
ATOM 4431 C CA . ALA A 1 592 ? 67.513 4.729 59.304 1.00 15.14 592 ALA A CA 1
ATOM 4432 C C . ALA A 1 592 ? 66.558 5.865 58.955 1.00 14.24 592 ALA A C 1
ATOM 4433 O O . ALA A 1 592 ? 65.490 5.631 58.389 1.00 14.00 592 ALA A O 1
ATOM 4435 N N . SER A 1 593 ? 66.948 7.092 59.293 1.00 13.43 593 SER A N 1
ATOM 4436 C CA . SER A 1 593 ? 66.146 8.268 58.948 1.00 12.62 593 SER A CA 1
ATOM 4437 C C . SER A 1 593 ? 66.094 8.460 57.434 1.00 12.35 593 SER A C 1
ATOM 4438 O O . SER A 1 593 ? 67.020 8.086 56.711 1.00 11.91 593 SER A O 1
ATOM 4441 N N . GLU A 1 594 ? 64.987 9.026 56.970 1.00 11.95 594 GLU A N 1
ATOM 4442 C CA . GLU A 1 594 ? 64.770 9.296 55.559 1.00 11.87 594 GLU A CA 1
ATOM 4443 C C . GLU A 1 594 ? 64.570 10.800 55.385 1.00 11.10 594 GLU A C 1
ATOM 4444 O O . GLU A 1 594 ? 64.593 11.546 56.364 1.00 11.02 594 GLU A O 1
ATOM 4450 N N . ARG A 1 595 ? 64.378 11.238 54.144 1.00 10.47 595 ARG A N 1
ATOM 4451 C CA . ARG A 1 595 ? 64.296 12.668 53.843 1.00 10.03 595 ARG A CA 1
ATOM 4452 C C . ARG A 1 595 ? 63.395 12.934 52.647 1.00 9.60 595 ARG A C 1
ATOM 4453 O O . ARG A 1 595 ? 63.443 12.204 51.656 1.00 9.50 595 ARG A O 1
ATOM 4461 N N . ALA A 1 596 ? 62.573 13.979 52.757 1.00 9.11 596 ALA A N 1
ATOM 4462 C CA . ALA A 1 596 ? 61.904 14.566 51.595 1.00 8.81 596 ALA A CA 1
ATOM 4463 C C . ALA A 1 596 ? 62.314 16.032 51.481 1.00 8.56 596 ALA A C 1
ATOM 4464 O O . ALA A 1 596 ? 62.274 16.761 52.467 1.00 8.44 596 ALA A O 1
ATOM 4466 N N . THR A 1 597 ? 62.712 16.451 50.281 1.00 8.32 597 THR A N 1
ATOM 4467 C CA . THR A 1 597 ? 63.067 17.852 50.028 1.00 8.29 597 THR A CA 1
ATOM 4468 C C . THR A 1 597 ? 62.127 18.439 48.985 1.00 8.21 597 THR A C 1
ATOM 4469 O O . THR A 1 597 ? 61.871 17.810 47.960 1.00 8.04 597 THR A O 1
ATOM 4473 N N . TRP A 1 598 ? 61.602 19.629 49.266 1.00 8.09 598 TRP A N 1
ATOM 4474 C CA . TRP A 1 598 ? 60.761 20.338 48.303 1.00 8.18 598 TRP A CA 1
ATOM 4475 C C . TRP A 1 598 ? 61.162 21.801 48.164 1.00 8.18 598 TRP A C 1
ATOM 4476 O O . TRP A 1 598 ? 61.949 22.322 48.959 1.00 8.15 598 TRP A O 1
ATOM 4487 N N . ILE A 1 599 ? 60.634 22.453 47.132 1.00 8.17 599 ILE A N 1
ATOM 4488 C CA . ILE A 1 599 ? 60.914 23.863 46.881 1.00 8.37 599 ILE A CA 1
ATOM 4489 C C . ILE A 1 599 ? 59.619 24.669 46.962 1.00 8.54 599 ILE A C 1
ATOM 4490 O O . ILE A 1 599 ? 58.569 24.227 46.495 1.00 8.42 599 ILE A O 1
ATOM 4495 N N . LEU A 1 600 ? 59.697 25.840 47.581 1.00 8.76 600 LEU A N 1
ATOM 4496 C CA . LEU A 1 600 ? 58.589 26.784 47.549 1.00 9.12 600 LEU A CA 1
ATOM 4497 C C . LEU A 1 600 ? 59.157 28.186 47.381 1.00 9.63 600 LEU A C 1
ATOM 4498 O O . LEU A 1 600 ? 59.891 28.672 48.241 1.00 9.57 600 LEU A O 1
ATOM 4503 N N . ASP A 1 601 ? 58.815 28.814 46.257 1.00 10.36 601 ASP A N 1
ATOM 4504 C CA . ASP A 1 601 ? 59.367 30.112 45.869 1.00 11.33 601 ASP A CA 1
ATOM 4505 C C . ASP A 1 601 ? 60.898 30.067 45.851 1.00 11.26 601 ASP A C 1
ATOM 4506 O O . ASP A 1 601 ? 61.475 29.273 45.107 1.00 11.36 601 ASP A O 1
ATOM 4511 N N . ASP A 1 602 ? 61.552 30.884 46.671 1.00 11.50 602 ASP A N 1
ATOM 4512 C CA . ASP A 1 602 ? 63.009 31.004 46.608 1.00 11.77 602 ASP A CA 1
ATOM 4513 C C . ASP A 1 602 ? 63.756 30.162 47.651 1.00 11.35 602 ASP A C 1
ATOM 4514 O O . ASP A 1 602 ? 64.963 30.325 47.841 1.00 11.21 602 ASP A O 1
ATOM 4519 N N . ARG A 1 603 ? 63.044 29.255 48.311 1.00 10.96 603 ARG A N 1
ATOM 4520 C CA . ARG A 1 603 ? 63.638 28.494 49.405 1.00 10.66 603 ARG A CA 1
ATOM 4521 C C . ARG A 1 603 ? 63.315 27.005 49.336 1.00 10.08 603 ARG A C 1
ATOM 4522 O O . ARG A 1 603 ? 62.235 26.609 48.883 1.00 9.88 603 ARG A O 1
ATOM 4530 N N . PHE A 1 604 ? 64.268 26.195 49.790 1.00 9.61 604 PHE A N 1
ATOM 4531 C CA . PHE A 1 604 ? 64.079 24.752 49.908 1.00 9.25 604 PHE A CA 1
ATOM 4532 C C . PHE A 1 604 ? 63.692 24.362 51.331 1.00 9.07 604 PHE A C 1
ATOM 4533 O O . PHE A 1 604 ? 64.010 25.071 52.290 1.00 9.00 604 PHE A O 1
ATOM 4541 N N . TYR A 1 605 ? 62.978 23.244 51.452 1.00 8.78 605 TYR A N 1
ATOM 4542 C CA . TYR A 1 605 ? 62.584 22.690 52.744 1.00 8.64 605 TYR A CA 1
ATOM 4543 C C . TYR A 1 605 ? 62.842 21.199 52.756 1.00 8.58 605 TYR A C 1
ATOM 4544 O O . TYR A 1 605 ? 62.429 20.481 51.842 1.00 8.49 605 TYR A O 1
ATOM 4553 N N . SER A 1 606 ? 63.549 20.750 53.787 1.00 8.58 606 SER A N 1
ATOM 4554 C CA . SER A 1 606 ? 63.865 19.339 53.947 1.00 8.65 606 SER A CA 1
ATOM 4555 C C . SER A 1 606 ? 63.288 18.784 55.237 1.00 8.87 606 SER A C 1
ATOM 4556 O O . SER A 1 606 ? 63.504 19.327 56.324 1.00 8.97 606 SER A O 1
ATOM 4559 N N . TYR A 1 607 ? 62.535 17.701 55.082 1.00 9.01 607 TYR A N 1
ATOM 4560 C CA . TYR A 1 607 ? 61.874 16.997 56.166 1.00 9.37 607 TYR A CA 1
ATOM 4561 C C . TYR A 1 607 ? 62.660 15.712 56.380 1.00 9.54 607 TYR A C 1
ATOM 4562 O O . TYR A 1 607 ? 62.615 14.816 55.546 1.00 9.48 607 TYR A O 1
ATOM 4571 N N . ALA A 1 608 ? 63.417 15.655 57.471 1.00 9.69 608 ALA A N 1
ATOM 4572 C CA . ALA A 1 608 ? 64.157 14.449 57.833 1.00 10.01 608 ALA A CA 1
ATOM 4573 C C . ALA A 1 608 ? 63.392 13.754 58.939 1.00 10.25 608 ALA A C 1
ATOM 4574 O O . ALA A 1 608 ? 62.985 14.395 59.906 1.00 10.58 608 ALA A O 1
ATOM 4576 N N . PHE A 1 609 ? 63.173 12.450 58.801 1.00 10.41 609 PHE A N 1
ATOM 4577 C CA . PHE A 1 609 ? 62.278 11.760 59.721 1.00 10.74 609 PHE A CA 1
ATOM 4578 C C . PHE A 1 609 ? 62.703 10.331 60.018 1.00 11.00 609 PHE A C 1
ATOM 4579 O O . PHE A 1 609 ? 63.206 9.618 59.146 1.00 10.88 609 PHE A O 1
ATOM 4587 N N . VAL A 1 610 ? 62.488 9.928 61.265 1.00 11.36 610 VAL A N 1
ATOM 4588 C CA . VAL A 1 610 ? 62.742 8.562 61.699 1.00 11.99 610 VAL A CA 1
ATOM 4589 C C . VAL A 1 610 ? 61.692 8.191 62.745 1.00 12.31 610 VAL A C 1
ATOM 4590 O O . VAL A 1 610 ? 61.224 9.048 63.494 1.00 11.92 610 VAL A O 1
ATOM 4594 N N . THR A 1 611 ? 61.296 6.925 62.761 1.00 12.93 611 THR A N 1
ATOM 4595 C CA . THR A 1 611 ? 60.323 6.453 63.736 1.00 13.54 611 THR A CA 1
ATOM 4596 C C . THR A 1 611 ? 60.907 5.268 64.496 1.00 14.20 611 THR A C 1
ATOM 4597 O O . THR A 1 611 ? 61.258 4.254 63.892 1.00 14.48 611 THR A O 1
ATOM 4601 N N . SER A 1 612 ? 61.035 5.426 65.815 1.00 14.45 612 SER A N 1
ATOM 4602 C CA . SER A 1 612 ? 61.468 4.340 66.700 1.00 14.86 612 SER A CA 1
ATOM 4603 C C . SER A 1 612 ? 60.255 3.525 67.121 1.00 14.52 612 SER A C 1
ATOM 4604 O O . SER A 1 612 ? 59.329 4.053 67.735 1.00 14.48 612 SER A O 1
ATOM 4607 N N . THR A 1 613 ? 60.271 2.235 66.792 1.00 14.57 613 THR A N 1
ATOM 4608 C CA . THR A 1 613 ? 59.157 1.333 67.089 1.00 14.55 613 THR A CA 1
ATOM 4609 C C . THR A 1 613 ? 59.629 -0.120 66.979 1.00 14.70 613 THR A C 1
ATOM 4610 O O . THR A 1 613 ? 60.459 -0.432 66.127 1.00 14.67 613 THR A O 1
ATOM 4614 N N . PRO A 1 614 ? 59.109 -1.007 67.850 1.00 15.08 614 PRO A N 1
ATOM 4615 C CA . PRO A 1 614 ? 59.402 -2.438 67.727 1.00 15.29 614 PRO A CA 1
ATOM 4616 C C . PRO A 1 614 ? 58.942 -3.033 66.397 1.00 15.43 614 PRO A C 1
ATOM 4617 O O . PRO A 1 614 ? 59.546 -3.997 65.920 1.00 15.65 614 PRO A O 1
ATOM 4621 N N . SER A 1 615 ? 57.892 -2.461 65.805 1.00 15.31 615 SER A N 1
ATOM 4622 C CA . SER A 1 615 ? 57.348 -2.951 64.539 1.00 15.30 615 SER A CA 1
ATOM 4623 C C . SER A 1 615 ? 58.283 -2.662 63.364 1.00 15.35 615 SER A C 1
ATOM 4624 O O . SER A 1 615 ? 58.906 -1.600 63.303 1.00 15.24 615 SER A O 1
ATOM 4627 N N . LYS A 1 616 ? 58.370 -3.616 62.440 1.00 15.44 616 LYS A N 1
ATOM 4628 C CA . LYS A 1 616 ? 59.120 -3.432 61.193 1.00 15.71 616 LYS A CA 1
ATOM 4629 C C . LYS A 1 616 ? 58.230 -2.877 60.083 1.00 15.04 616 LYS A C 1
ATOM 4630 O O . LYS A 1 616 ? 58.721 -2.483 59.019 1.00 14.78 616 LYS A O 1
ATOM 4636 N N . LYS A 1 617 ? 56.923 -2.850 60.331 1.00 14.58 617 LYS A N 1
ATOM 4637 C CA . LYS A 1 617 ? 55.943 -2.489 59.308 1.00 14.58 617 LYS A CA 1
ATOM 4638 C C . LYS A 1 617 ? 55.847 -0.975 59.152 1.00 14.18 617 LYS A C 1
ATOM 4639 O O . LYS A 1 617 ? 54.888 -0.346 59.605 1.00 14.11 617 LYS A O 1
ATOM 4645 N N . GLN A 1 618 ? 56.858 -0.402 58.503 1.00 13.58 618 GLN A N 1
ATOM 4646 C CA . GLN A 1 618 ? 56.976 1.046 58.353 1.00 12.87 618 GLN A CA 1
ATOM 4647 C C . GLN A 1 618 ? 56.922 1.433 56.887 1.00 12.26 618 GLN A C 1
ATOM 4648 O O . GLN A 1 618 ? 57.712 0.940 56.082 1.00 11.75 618 GLN A O 1
ATOM 4654 N N . ASN A 1 619 ? 55.999 2.325 56.536 1.00 11.80 619 ASN A N 1
ATOM 4655 C CA . ASN A 1 619 ? 55.879 2.777 55.151 1.00 11.61 619 ASN A CA 1
ATOM 4656 C C . ASN A 1 619 ? 55.540 4.262 55.078 1.00 11.26 619 ASN A C 1
ATOM 4657 O O . ASN A 1 619 ? 54.946 4.809 56.004 1.00 10.93 619 ASN A O 1
ATOM 4662 N N . VAL A 1 620 ? 55.951 4.899 53.985 1.00 10.83 620 VAL A N 1
ATOM 4663 C CA . VAL A 1 620 ? 55.566 6.275 53.684 1.00 10.71 620 VAL A CA 1
ATOM 4664 C C . VAL A 1 620 ? 54.534 6.238 52.563 1.00 10.45 620 VAL A C 1
ATOM 4665 O O . VAL A 1 620 ? 54.735 5.574 51.543 1.00 10.53 620 VAL A O 1
ATOM 4669 N N . LEU A 1 621 ? 53.420 6.932 52.764 1.00 10.08 621 LEU A N 1
ATOM 4670 C CA . LEU A 1 621 ? 52.366 6.979 51.763 1.00 9.93 621 LEU A CA 1
ATOM 4671 C C . LEU A 1 621 ? 52.306 8.392 51.205 1.00 9.63 621 LEU A C 1
ATOM 4672 O O . LEU A 1 621 ? 52.183 9.350 51.967 1.00 9.97 621 LEU A O 1
ATOM 4677 N N . ILE A 1 622 ? 52.444 8.525 49.890 1.00 9.16 622 ILE A N 1
ATOM 4678 C CA . ILE A 1 622 ? 52.271 9.831 49.249 1.00 8.81 622 ILE A CA 1
ATOM 4679 C C . ILE A 1 622 ? 50.882 9.850 48.653 1.00 8.40 622 ILE A C 1
ATOM 4680 O O . ILE A 1 622 ? 50.548 9.019 47.804 1.00 8.13 622 ILE A O 1
ATOM 4685 N N . ALA A 1 623 ? 50.069 10.795 49.108 1.00 8.09 623 ALA A N 1
ATOM 4686 C CA . ALA A 1 623 ? 48.664 10.804 48.736 1.00 7.91 623 ALA A CA 1
ATOM 4687 C C . ALA A 1 623 ? 48.253 12.152 48.170 1.00 7.95 623 ALA A C 1
ATOM 4688 O O . ALA A 1 623 ? 48.938 13.153 48.372 1.00 7.84 623 ALA A O 1
ATOM 4690 N N . GLU A 1 624 ? 47.139 12.163 47.443 1.00 8.24 624 GLU A N 1
ATOM 4691 C CA . GLU A 1 624 ? 46.628 13.387 46.832 1.00 8.51 624 GLU A CA 1
ATOM 4692 C C . GLU A 1 624 ? 45.138 13.513 47.071 1.00 8.29 624 GLU A C 1
ATOM 4693 O O . GLU A 1 624 ? 44.404 12.527 46.994 1.00 8.01 624 GLU A O 1
ATOM 4699 N N . LEU A 1 625 ? 44.700 14.733 47.356 1.00 8.23 625 LEU A N 1
ATOM 4700 C CA . LEU A 1 625 ? 43.292 14.997 47.645 1.00 8.27 625 LEU A CA 1
ATOM 4701 C C . LEU A 1 625 ? 42.418 14.984 46.390 1.00 8.42 625 LEU A C 1
ATOM 4702 O O . LEU A 1 625 ? 42.822 15.478 45.333 1.00 8.45 625 LEU A O 1
ATOM 4707 N N . GLY A 1 626 ? 41.225 14.405 46.505 1.00 8.40 626 GLY A N 1
ATOM 4708 C CA . GLY A 1 626 ? 40.249 14.479 45.419 1.00 8.71 626 GLY A CA 1
ATOM 4709 C C . GLY A 1 626 ? 39.344 13.286 45.203 1.00 8.81 626 GLY A C 1
ATOM 4710 O O . GLY A 1 626 ? 38.519 13.310 44.292 1.00 8.82 626 GLY A O 1
ATOM 4711 N N . ALA A 1 627 ? 39.495 12.235 46.006 1.00 8.77 627 ALA A N 1
ATOM 4712 C CA . ALA A 1 627 ? 38.572 11.102 45.908 1.00 8.97 627 ALA A CA 1
ATOM 4713 C C . ALA A 1 627 ? 37.254 11.471 46.567 1.00 9.12 627 ALA A C 1
ATOM 4714 O O . ALA A 1 627 ? 37.215 12.345 47.438 1.00 9.04 627 ALA A O 1
ATOM 4716 N N . ASN A 1 628 ? 36.178 10.815 46.135 1.00 9.37 628 ASN A N 1
ATOM 4717 C CA . ASN A 1 628 ? 34.835 11.112 46.633 1.00 9.73 628 ASN A CA 1
ATOM 4718 C C . ASN A 1 628 ? 34.540 12.611 46.632 1.00 9.72 628 ASN A C 1
ATOM 4719 O O . ASN A 1 628 ? 34.045 13.173 47.607 1.00 9.80 628 ASN A O 1
ATOM 4724 N N . ASP A 1 629 ? 34.870 13.249 45.515 1.00 9.75 629 ASP A N 1
ATOM 4725 C CA . ASP A 1 629 ? 34.645 14.671 45.341 1.00 9.84 629 ASP A CA 1
ATOM 4726 C C . ASP A 1 629 ? 34.039 14.926 43.957 1.00 9.89 629 ASP A C 1
ATOM 4727 O O . ASP A 1 629 ? 34.658 15.587 43.115 1.00 9.55 629 ASP A O 1
ATOM 4732 N N . PRO A 1 630 ? 32.821 14.398 43.712 1.00 10.00 630 PRO A N 1
ATOM 4733 C CA . PRO A 1 630 ? 32.193 14.532 42.394 1.00 10.20 630 PRO A CA 1
ATOM 4734 C C . PRO A 1 630 ? 31.839 15.979 42.040 1.00 10.23 630 PRO A C 1
ATOM 4735 O O . PRO A 1 630 ? 31.711 16.308 40.854 1.00 10.43 630 PRO A O 1
ATOM 4739 N N . ASN A 1 631 ? 31.704 16.828 43.057 1.00 10.28 631 ASN A N 1
ATOM 4740 C CA . ASN A 1 631 ? 31.347 18.235 42.865 1.00 10.37 631 ASN A CA 1
ATOM 4741 C C . ASN A 1 631 ? 32.540 19.188 42.762 1.00 10.03 631 ASN A C 1
ATOM 4742 O O . ASN A 1 631 ? 32.366 20.408 42.667 1.00 9.88 631 ASN A O 1
ATOM 4747 N N . TYR A 1 632 ? 33.747 18.626 42.774 1.00 9.62 632 TYR A N 1
ATOM 4748 C CA . TYR A 1 632 ? 34.981 19.411 42.647 1.00 9.53 632 TYR A CA 1
ATOM 4749 C C . TYR A 1 632 ? 35.059 20.510 43.712 1.00 9.50 632 TYR A C 1
ATOM 4750 O O . TYR A 1 632 ? 35.383 21.667 43.434 1.00 9.26 632 TYR A O 1
ATOM 4759 N N . ASN A 1 633 ? 34.754 20.109 44.946 1.00 9.49 633 ASN A N 1
ATOM 4760 C CA . ASN A 1 633 ? 34.744 21.013 46.088 1.00 9.78 633 ASN A CA 1
ATOM 4761 C C . ASN A 1 633 ? 36.095 21.119 46.776 1.00 9.86 633 ASN A C 1
ATOM 4762 O O . ASN A 1 633 ? 36.355 22.092 47.476 1.00 10.16 633 ASN A O 1
ATOM 4767 N N . LEU A 1 634 ? 36.942 20.109 46.588 1.00 9.93 634 LEU A N 1
ATOM 4768 C CA . LEU A 1 634 ? 38.235 20.057 47.268 1.00 10.01 634 LEU A CA 1
ATOM 4769 C C . LEU A 1 634 ? 39.371 20.558 46.386 1.00 10.17 634 LEU A C 1
ATOM 4770 O O . LEU A 1 634 ? 39.359 20.371 45.165 1.00 10.28 634 LEU A O 1
ATOM 4775 N N . ARG A 1 635 ? 40.348 21.200 47.017 1.00 10.14 635 ARG A N 1
ATOM 4776 C CA . ARG A 1 635 ? 41.540 21.671 46.317 1.00 10.25 635 ARG A CA 1
ATOM 4777 C C . ARG A 1 635 ? 42.502 20.524 46.006 1.00 10.57 635 ARG A C 1
ATOM 4778 O O . ARG A 1 635 ? 42.422 19.451 46.598 1.00 10.80 635 ARG A O 1
ATOM 4786 N N . GLN A 1 636 ? 43.422 20.764 45.079 1.00 11.00 636 GLN A N 1
ATOM 4787 C CA . GLN A 1 636 ? 44.548 19.861 44.892 1.00 11.37 636 GLN A CA 1
ATOM 4788 C C . GLN A 1 636 ? 45.495 20.047 46.082 1.00 10.70 636 GLN A C 1
ATOM 4789 O O . GLN A 1 636 ? 45.742 21.173 46.530 1.00 10.39 636 GLN A O 1
ATOM 4795 N N . GLN A 1 637 ? 45.990 18.934 46.615 1.00 10.08 637 GLN A N 1
ATOM 4796 C CA . GLN A 1 637 ? 46.823 18.952 47.814 1.00 9.74 637 GLN A CA 1
ATOM 4797 C C . GLN A 1 637 ? 47.589 17.636 47.897 1.00 9.41 637 GLN A C 1
ATOM 4798 O O . GLN A 1 637 ? 47.017 16.567 47.683 1.00 9.15 637 GLN A O 1
ATOM 4804 N N . GLN A 1 638 ? 48.883 17.723 48.190 1.00 9.06 638 GLN A N 1
ATOM 4805 C CA . GLN A 1 638 ? 49.679 16.515 48.431 1.00 8.92 638 GLN A CA 1
ATOM 4806 C C . GLN A 1 638 ? 49.978 16.335 49.915 1.00 8.63 638 GLN A C 1
ATOM 4807 O O . GLN A 1 638 ? 49.928 17.292 50.688 1.00 8.55 638 GLN A O 1
ATOM 4813 N N . VAL A 1 639 ? 50.277 15.099 50.305 1.00 8.25 639 VAL A N 1
ATOM 4814 C CA . VAL A 1 639 ? 50.581 14.793 51.700 1.00 8.08 639 VAL A CA 1
ATOM 4815 C C . VAL A 1 639 ? 51.559 13.632 51.766 1.00 8.21 639 VAL A C 1
ATOM 4816 O O . VAL A 1 639 ? 51.476 12.708 50.958 1.00 7.91 639 VAL A O 1
ATOM 4820 N N . LEU A 1 640 ? 52.496 13.720 52.710 1.00 8.45 640 LEU A N 1
ATOM 4821 C CA . LEU A 1 640 ? 53.389 12.613 53.036 1.00 8.86 640 LEU A CA 1
ATOM 4822 C C . LEU A 1 640 ? 52.915 12.042 54.373 1.00 8.85 640 LEU A C 1
ATOM 4823 O O . LEU A 1 640 ? 52.918 12.750 55.386 1.00 8.77 640 LEU A O 1
ATOM 4828 N N . ILE A 1 641 ? 52.492 10.779 54.362 1.00 8.85 641 ILE A N 1
ATOM 4829 C CA . ILE A 1 641 ? 51.971 10.117 55.563 1.00 8.94 641 ILE A CA 1
ATOM 4830 C C . ILE A 1 641 ? 52.932 9.025 56.016 1.00 9.28 641 ILE A C 1
ATOM 4831 O O . ILE A 1 641 ? 53.259 8.123 55.247 1.00 9.33 641 ILE A O 1
ATOM 4836 N N . ARG A 1 642 ? 53.388 9.124 57.261 1.00 9.49 642 ARG A N 1
ATOM 4837 C CA . ARG A 1 642 ? 54.228 8.080 57.847 1.00 9.72 642 ARG A CA 1
ATOM 4838 C C . ARG A 1 642 ? 53.339 7.078 58.562 1.00 10.03 642 ARG A C 1
ATOM 4839 O O . ARG A 1 642 ? 52.599 7.443 59.482 1.00 10.00 642 ARG A O 1
ATOM 4847 N N . ARG A 1 643 ? 53.403 5.820 58.123 1.00 10.44 643 ARG A N 1
ATOM 4848 C CA . ARG A 1 643 ? 52.551 4.766 58.664 1.00 10.92 643 ARG A CA 1
ATOM 4849 C C . ARG A 1 643 ? 53.369 3.694 59.378 1.00 11.15 643 ARG A C 1
ATOM 4850 O O . ARG A 1 643 ? 54.389 3.224 58.865 1.00 11.21 643 ARG A O 1
ATOM 4858 N N . VAL A 1 644 ? 52.926 3.343 60.581 1.00 11.48 644 VAL A N 1
ATOM 4859 C CA . VAL A 1 644 ? 53.448 2.185 61.300 1.00 12.04 644 VAL A CA 1
ATOM 4860 C C . VAL A 1 644 ? 52.278 1.254 61.575 1.00 12.62 644 VAL A C 1
ATOM 4861 O O . VAL A 1 644 ? 51.243 1.683 62.088 1.00 12.40 644 VAL A O 1
ATOM 4865 N N . GLU A 1 645 ? 52.433 -0.020 61.223 1.00 13.23 645 GLU A N 1
ATOM 4866 C CA . GLU A 1 645 ? 51.368 -0.997 61.440 1.00 14.26 645 GLU A CA 1
ATOM 4867 C C . GLU A 1 645 ? 51.716 -1.992 62.536 1.00 14.58 645 GLU A C 1
ATOM 4868 O O . GLU A 1 645 ? 52.890 -2.238 62.806 1.00 13.81 645 GLU A O 1
ATOM 4874 N N . LYS A 1 646 ? 50.674 -2.540 63.162 1.00 15.43 646 LYS A N 1
ATOM 4875 C CA . LYS A 1 646 ? 50.791 -3.570 64.204 1.00 16.32 646 LYS A CA 1
ATOM 4876 C C . LYS A 1 646 ? 51.786 -3.205 65.312 1.00 16.61 646 LYS A C 1
ATOM 4877 O O . LYS A 1 646 ? 52.676 -3.990 65.670 1.00 17.05 646 LYS A O 1
ATOM 4883 N N . ALA A 1 647 ? 51.616 -1.998 65.849 1.00 16.39 647 ALA A N 1
ATOM 4884 C CA . ALA A 1 647 ? 52.497 -1.468 66.887 1.00 16.53 647 ALA A CA 1
ATOM 4885 C C . ALA A 1 647 ? 51.720 -1.066 68.132 1.00 16.50 647 ALA A C 1
ATOM 4886 O O . ALA A 1 647 ? 50.578 -0.606 68.047 1.00 16.22 647 ALA A O 1
ATOM 4888 N N . LYS A 1 648 ? 52.354 -1.248 69.287 1.00 16.64 648 LYS A N 1
ATOM 4889 C CA . LYS A 1 648 ? 51.820 -0.764 70.555 1.00 16.87 648 LYS A CA 1
ATOM 4890 C C . LYS A 1 648 ? 52.521 0.517 70.999 1.00 16.73 648 LYS A C 1
ATOM 4891 O O . LYS A 1 648 ? 51.997 1.253 71.832 1.00 16.91 648 LYS A O 1
ATOM 4897 N N . GLN A 1 649 ? 53.708 0.769 70.454 1.00 16.95 649 GLN A N 1
ATOM 4898 C CA . GLN A 1 649 ? 54.449 1.995 70.764 1.00 17.34 649 GLN A CA 1
ATOM 4899 C C . GLN A 1 649 ? 55.252 2.511 69.577 1.00 16.46 649 GLN A C 1
ATOM 4900 O O . GLN A 1 649 ? 55.717 1.733 68.742 1.00 16.48 649 GLN A O 1
ATOM 4906 N N . ALA A 1 650 ? 55.394 3.832 69.513 1.00 15.30 650 ALA A N 1
ATOM 4907 C CA . ALA A 1 650 ? 56.176 4.485 68.469 1.00 14.61 650 ALA A CA 1
ATOM 4908 C C . ALA A 1 650 ? 56.600 5.881 68.901 1.00 13.97 650 ALA A C 1
ATOM 4909 O O . ALA A 1 650 ? 55.892 6.556 69.657 1.00 13.76 650 ALA A O 1
ATOM 4911 N N . SER A 1 651 ? 57.769 6.294 68.429 1.00 13.43 651 SER A N 1
ATOM 4912 C CA . SER A 1 651 ? 58.234 7.660 68.586 1.00 13.10 651 SER A CA 1
ATOM 4913 C C . SER A 1 651 ? 58.479 8.218 67.196 1.00 12.53 651 SER A C 1
ATOM 4914 O O . SER A 1 651 ? 59.451 7.848 66.541 1.00 12.61 651 SER A O 1
ATOM 4917 N N . PHE A 1 652 ? 57.577 9.082 66.736 1.00 11.81 652 PHE A N 1
ATOM 4918 C CA . PHE A 1 652 ? 57.749 9.753 65.450 1.00 11.27 652 PHE A CA 1
ATOM 4919 C C . PHE A 1 652 ? 58.624 10.990 65.646 1.00 11.22 652 PHE A C 1
ATOM 4920 O O . PHE A 1 652 ? 58.199 11.970 66.267 1.00 11.41 652 PHE A O 1
ATOM 4928 N N . VAL A 1 653 ? 59.844 10.934 65.122 1.00 11.24 653 VAL A N 1
ATOM 4929 C CA . VAL A 1 653 ? 60.796 12.034 65.239 1.00 11.46 653 VAL A CA 1
ATOM 4930 C C . VAL A 1 653 ? 61.022 12.662 63.870 1.00 11.63 653 VAL A C 1
ATOM 4931 O O . VAL A 1 653 ? 61.089 11.957 62.861 1.00 11.80 653 VAL A O 1
ATOM 4935 N N . SER A 1 654 ? 61.127 13.989 63.834 1.00 11.81 654 SER A N 1
ATOM 4936 C CA . SER A 1 654 ? 61.412 14.677 62.580 1.00 12.00 654 SER A CA 1
ATOM 4937 C C . SER A 1 654 ? 62.082 16.032 62.745 1.00 11.88 654 SER A C 1
ATOM 4938 O O . SER A 1 654 ? 62.064 16.635 63.824 1.00 11.75 654 SER A O 1
ATOM 4941 N N . VAL A 1 655 ? 62.698 16.474 61.655 1.00 11.59 655 VAL A N 1
ATOM 4942 C CA . VAL A 1 655 ? 63.341 17.772 61.560 1.00 11.58 655 VAL A CA 1
ATOM 4943 C C . VAL A 1 655 ? 62.821 18.449 60.297 1.00 11.56 655 VAL A C 1
ATOM 4944 O O . VAL A 1 655 ? 62.817 17.841 59.227 1.00 11.70 655 VAL A O 1
ATOM 4948 N N . LEU A 1 656 ? 62.377 19.697 60.428 1.00 11.50 656 LEU A N 1
ATOM 4949 C CA . LEU A 1 656 ? 61.966 20.497 59.274 1.00 11.57 656 LEU A CA 1
ATOM 4950 C C . LEU A 1 656 ? 62.934 21.664 59.130 1.00 11.21 656 LEU A C 1
ATOM 4951 O O . LEU A 1 656 ? 63.012 22.531 60.002 1.00 11.25 656 LEU A O 1
ATOM 4956 N N . GLU A 1 657 ? 63.653 21.679 58.012 1.00 10.77 657 GLU A N 1
ATOM 4957 C CA . GLU A 1 657 ? 64.785 22.571 57.810 1.00 10.55 657 GLU A CA 1
ATOM 4958 C C . GLU A 1 657 ? 64.604 23.439 56.558 1.00 10.21 657 GLU A C 1
ATOM 4959 O O . GLU A 1 657 ? 64.614 22.915 55.448 1.00 10.16 657 GLU A O 1
ATOM 4965 N N . PRO A 1 658 ? 64.428 24.766 56.731 1.00 9.99 658 PRO A N 1
ATOM 4966 C CA . PRO A 1 658 ? 64.492 25.638 55.559 1.00 9.93 658 PRO A CA 1
ATOM 4967 C C . PRO A 1 658 ? 65.944 25.849 55.169 1.00 9.93 658 PRO A C 1
ATOM 4968 O O . PRO A 1 658 ? 66.796 25.988 56.045 1.00 9.94 658 PRO A O 1
ATOM 4972 N N . HIS A 1 659 ? 66.239 25.848 53.876 1.00 10.00 659 HIS A N 1
ATOM 4973 C CA . HIS A 1 659 ? 67.622 26.043 53.442 1.00 10.11 659 HIS A CA 1
ATOM 4974 C C . HIS A 1 659 ? 67.727 26.535 52.010 1.00 10.44 659 HIS A C 1
ATOM 4975 O O . HIS A 1 659 ? 66.832 26.308 51.197 1.00 10.16 659 HIS A O 1
ATOM 4982 N N . GLY A 1 660 ? 68.831 27.214 51.719 1.00 10.73 660 GLY A N 1
ATOM 4983 C CA . GLY A 1 660 ? 69.184 27.530 50.346 1.00 11.76 660 GLY A CA 1
ATOM 4984 C C . GLY A 1 660 ? 68.451 28.704 49.739 1.00 12.68 660 GLY A C 1
ATOM 4985 O O . GLY A 1 660 ? 67.572 29.310 50.364 1.00 12.72 660 GLY A O 1
ATOM 4986 N N . LYS A 1 661 ? 68.833 29.014 48.506 1.00 13.83 661 LYS A N 1
ATOM 4987 C CA . LYS A 1 661 ? 68.300 30.145 47.757 1.00 14.85 661 LYS A CA 1
ATOM 4988 C C . LYS A 1 661 ? 68.117 29.716 46.309 1.00 14.75 661 LYS A C 1
ATOM 4989 O O . LYS A 1 661 ? 69.036 29.148 45.713 1.00 14.95 661 LYS A O 1
ATOM 4995 N N . TYR A 1 662 ? 66.928 29.958 45.758 1.00 14.67 662 TYR A N 1
ATOM 4996 C CA . TYR A 1 662 ? 66.668 29.771 44.327 1.00 14.49 662 TYR A CA 1
ATOM 4997 C C . TYR A 1 662 ? 66.161 31.094 43.773 1.00 13.95 662 TYR A C 1
ATOM 4998 O O . TYR A 1 662 ? 65.149 31.610 44.240 1.00 13.33 662 TYR A O 1
ATOM 5007 N N . ASP A 1 663 ? 66.875 31.644 42.793 1.00 13.22 663 ASP A N 1
ATOM 5008 C CA . ASP A 1 663 ? 66.453 32.885 42.143 1.00 12.93 663 ASP A CA 1
ATOM 5009 C C . ASP A 1 663 ? 66.222 32.617 40.659 1.00 12.61 663 ASP A C 1
ATOM 5010 O O . ASP A 1 663 ? 67.169 32.483 39.891 1.00 12.32 663 ASP A O 1
ATOM 5015 N N . GLY A 1 664 ? 64.954 32.524 40.264 1.00 12.24 664 GLY A N 1
ATOM 5016 C CA . GLY A 1 664 ? 64.612 32.276 38.865 1.00 12.05 664 GLY A CA 1
ATOM 5017 C C . GLY A 1 664 ? 64.812 33.478 37.956 1.00 11.95 664 GLY A C 1
ATOM 5018 O O . GLY A 1 664 ? 64.909 33.325 36.737 1.00 11.98 664 GLY A O 1
ATOM 5019 N N . SER A 1 665 ? 64.846 34.676 38.539 1.00 11.87 665 SER A N 1
ATOM 5020 C CA . SER A 1 665 ? 65.053 35.906 37.765 1.00 12.02 665 SER A CA 1
ATOM 5021 C C . SER A 1 665 ? 66.510 36.020 37.328 1.00 11.86 665 SER A C 1
ATOM 5022 O O . SER A 1 665 ? 66.804 36.112 36.137 1.00 11.76 665 SER A O 1
ATOM 5025 N N . LEU A 1 666 ? 67.414 35.985 38.303 1.00 11.78 666 LEU A N 1
ATOM 5026 C CA . LEU A 1 666 ? 68.852 36.075 38.034 1.00 11.78 666 LEU A CA 1
ATOM 5027 C C . LEU A 1 666 ? 69.474 34.728 37.666 1.00 11.72 666 LEU A C 1
ATOM 5028 O O . LEU A 1 666 ? 70.627 34.672 37.232 1.00 11.69 666 LEU A O 1
ATOM 5033 N N . GLU A 1 667 ? 68.699 33.654 37.826 1.00 11.58 667 GLU A N 1
ATOM 5034 C CA . GLU A 1 667 ? 69.115 32.293 37.465 1.00 11.53 667 GLU A CA 1
ATOM 5035 C C . GLU A 1 667 ? 70.330 31.816 38.275 1.00 11.70 667 GLU A C 1
ATOM 5036 O O . GLU A 1 667 ? 71.356 31.411 37.726 1.00 11.41 667 GLU A O 1
ATOM 5042 N N . THR A 1 668 ? 70.194 31.878 39.596 1.00 11.88 668 THR A N 1
ATOM 5043 C CA . THR A 1 668 ? 71.233 31.401 40.503 1.00 12.43 668 THR A CA 1
ATOM 5044 C C . THR A 1 668 ? 70.612 30.518 41.565 1.00 12.79 668 THR A C 1
ATOM 5045 O O . THR A 1 668 ? 69.398 30.567 41.807 1.00 12.13 668 THR A O 1
ATOM 5049 N N . THR A 1 669 ? 71.459 29.717 42.199 1.00 13.20 669 THR A N 1
ATOM 5050 C CA . THR A 1 669 ? 71.060 28.903 43.331 1.00 13.88 669 THR A CA 1
ATOM 5051 C C . THR A 1 669 ? 72.259 28.641 44.228 1.00 13.83 669 THR A C 1
ATOM 5052 O O . THR A 1 669 ? 73.404 28.653 43.772 1.00 14.02 669 THR A O 1
ATOM 5056 N N . SER A 1 670 ? 71.977 28.416 45.505 1.00 13.56 670 SER A N 1
ATOM 5057 C CA . SER A 1 670 ? 72.982 27.975 46.460 1.00 13.43 670 SER A CA 1
ATOM 5058 C C . SER A 1 670 ? 72.278 27.224 47.580 1.00 13.07 670 SER A C 1
ATOM 5059 O O . SER A 1 670 ? 71.084 27.429 47.814 1.00 12.06 670 SER A O 1
ATOM 5062 N N . GLY A 1 671 ? 73.018 26.334 48.242 1.00 12.86 671 GLY A N 1
ATOM 5063 C CA . GLY A 1 671 ? 72.538 25.637 49.438 1.00 13.06 671 GLY A CA 1
ATOM 5064 C C . GLY A 1 671 ? 71.305 24.772 49.241 1.00 13.04 671 GLY A C 1
ATOM 5065 O O . GLY A 1 671 ? 70.523 24.587 50.178 1.00 12.89 671 GLY A O 1
ATOM 5066 N N . ALA A 1 672 ? 71.141 24.242 48.028 1.00 12.88 672 ALA A N 1
ATOM 5067 C CA . ALA A 1 672 ? 69.938 23.492 47.646 1.00 12.95 672 ALA A CA 1
ATOM 5068 C C . ALA A 1 672 ? 69.829 22.114 48.293 1.00 13.17 672 ALA A C 1
ATOM 5069 O O . ALA A 1 672 ? 68.735 21.551 48.367 1.00 12.90 672 ALA A O 1
ATOM 5071 N N . TYR A 1 673 ? 70.958 21.566 48.741 1.00 13.35 673 TYR A N 1
ATOM 5072 C CA . TYR A 1 673 ? 70.944 20.304 49.479 1.00 13.81 673 TYR A CA 1
ATOM 5073 C C . TYR A 1 673 ? 70.765 20.537 50.974 1.00 13.45 673 TYR A C 1
ATOM 5074 O O . TYR A 1 673 ? 71.292 21.499 51.531 1.00 13.59 673 TYR A O 1
ATOM 5083 N N . SER A 1 674 ? 70.023 19.640 51.614 1.00 13.12 674 SER A N 1
ATOM 5084 C CA . SER A 1 674 ? 69.860 19.650 53.062 1.00 13.29 674 SER A CA 1
ATOM 5085 C C . SER A 1 674 ? 71.218 19.596 53.762 1.00 13.73 674 SER A C 1
ATOM 5086 O O . SER A 1 674 ? 72.147 18.951 53.277 1.00 13.64 674 SER A O 1
ATOM 5089 N N . ASN A 1 675 ? 71.319 20.276 54.898 1.00 14.21 675 ASN A N 1
ATOM 5090 C CA . ASN A 1 675 ? 72.530 20.228 55.717 1.00 14.95 675 ASN A CA 1
ATOM 5091 C C . ASN A 1 675 ? 72.447 19.174 56.813 1.00 15.09 675 ASN A C 1
ATOM 5092 O O . ASN A 1 675 ? 73.407 18.970 57.560 1.00 15.27 675 ASN A O 1
ATOM 5097 N N . VAL A 1 676 ? 71.295 18.510 56.895 1.00 15.05 676 VAL A N 1
ATOM 5098 C CA . VAL A 1 676 ? 71.072 17.430 57.852 1.00 15.36 676 VAL A CA 1
ATOM 5099 C C . VAL A 1 676 ? 71.487 16.102 57.222 1.00 15.87 676 VAL A C 1
ATOM 5100 O O . VAL A 1 676 ? 70.907 15.667 56.226 1.00 15.45 676 VAL A O 1
ATOM 5104 N N . LYS A 1 677 ? 72.505 15.468 57.801 1.00 16.42 677 LYS A N 1
ATOM 5105 C CA . LYS A 1 677 ? 72.965 14.167 57.330 1.00 17.23 677 LYS A CA 1
ATOM 5106 C C . LYS A 1 677 ? 72.017 13.052 57.763 1.00 16.92 677 LYS A C 1
ATOM 5107 O O . LYS A 1 677 ? 71.642 12.203 56.952 1.00 16.86 677 LYS A O 1
ATOM 5113 N N . SER A 1 678 ? 71.640 13.056 59.040 1.00 16.24 678 SER A N 1
ATOM 5114 C CA . SER A 1 678 ? 70.737 12.046 59.589 1.00 15.90 678 SER A CA 1
ATOM 5115 C C . SER A 1 678 ? 70.094 12.523 60.884 1.00 15.59 678 SER A C 1
ATOM 5116 O O . SER A 1 678 ? 70.549 13.490 61.502 1.00 15.07 678 SER A O 1
ATOM 5119 N N . VAL A 1 679 ? 69.028 11.833 61.280 1.00 15.48 679 VAL A N 1
ATOM 5120 C CA . VAL A 1 679 ? 68.379 12.044 62.568 1.00 15.71 679 VAL A CA 1
ATOM 5121 C C . VAL A 1 679 ? 68.283 10.702 63.282 1.00 15.83 679 VAL A C 1
ATOM 5122 O O . VAL A 1 679 ? 67.854 9.705 62.699 1.00 15.30 679 VAL A O 1
ATOM 5126 N N . LYS A 1 680 ? 68.687 10.686 64.548 1.00 16.21 680 LYS A N 1
ATOM 5127 C CA . LYS A 1 680 ? 68.611 9.477 65.357 1.00 17.09 680 LYS A CA 1
ATOM 5128 C C . LYS A 1 680 ? 67.862 9.727 66.654 1.00 17.06 680 LYS A C 1
ATOM 5129 O O . LYS A 1 680 ? 67.884 10.835 67.188 1.00 17.03 680 LYS A O 1
ATOM 5135 N N . HIS A 1 681 ? 67.187 8.692 67.144 1.00 17.62 681 HIS A N 1
ATOM 5136 C CA . HIS A 1 681 ? 66.408 8.792 68.371 1.00 18.18 681 HIS A CA 1
ATOM 5137 C C . HIS A 1 681 ? 66.634 7.602 69.295 1.00 19.37 681 HIS A C 1
ATOM 5138 O O . HIS A 1 681 ? 66.682 6.454 68.847 1.00 19.16 681 HIS A O 1
ATOM 5145 N N . VAL A 1 682 ? 66.767 7.899 70.585 1.00 20.50 682 VAL A N 1
ATOM 5146 C CA . VAL A 1 682 ? 66.830 6.881 71.629 1.00 22.09 682 VAL A CA 1
ATOM 5147 C C . VAL A 1 682 ? 65.889 7.292 72.760 1.00 22.47 682 VAL A C 1
ATOM 5148 O O . VAL A 1 682 ? 65.782 8.475 73.093 1.00 22.06 682 VAL A O 1
ATOM 5152 N N . SER A 1 683 ? 65.199 6.307 73.329 1.00 23.83 683 SER A N 1
ATOM 5153 C CA . SER A 1 683 ? 64.348 6.515 74.494 1.00 24.96 683 SER A CA 1
ATOM 5154 C C . SER A 1 683 ? 64.812 5.607 75.629 1.00 26.21 683 SER A C 1
ATOM 5155 O O . SER A 1 683 ? 65.036 4.414 75.420 1.00 26.39 683 SER A O 1
ATOM 5158 N N . GLU A 1 684 ? 64.966 6.182 76.819 1.00 27.19 684 GLU A N 1
ATOM 5159 C CA . GLU A 1 684 ? 65.340 5.417 78.008 1.00 28.90 684 GLU A CA 1
ATOM 5160 C C . GLU A 1 684 ? 64.599 5.948 79.232 1.00 28.79 684 GLU A C 1
ATOM 5161 O O . GLU A 1 684 ? 64.687 7.136 79.549 1.00 28.72 684 GLU A O 1
ATOM 5167 N N . ASN A 1 685 ? 63.873 5.056 79.908 1.00 29.55 685 ASN A N 1
ATOM 5168 C CA . ASN A 1 685 ? 63.070 5.393 81.094 1.00 29.74 685 ASN A CA 1
ATOM 5169 C C . ASN A 1 685 ? 62.080 6.534 80.851 1.00 29.12 685 ASN A C 1
ATOM 5170 O O . ASN A 1 685 ? 61.875 7.391 81.717 1.00 28.77 685 ASN A O 1
ATOM 5175 N N . GLY A 1 686 ? 61.477 6.541 79.663 1.00 28.34 686 GLY A N 1
ATOM 5176 C CA . GLY A 1 686 ? 60.505 7.565 79.285 1.00 27.28 686 GLY A CA 1
ATOM 5177 C C . GLY A 1 686 ? 61.117 8.907 78.919 1.00 26.51 686 GLY A C 1
ATOM 5178 O O . GLY A 1 686 ? 60.398 9.897 78.769 1.00 26.73 686 GLY A O 1
ATOM 5179 N N . LYS A 1 687 ? 62.442 8.944 78.782 1.00 25.00 687 LYS A N 1
ATOM 5180 C CA . LYS A 1 687 ? 63.154 10.165 78.398 1.00 24.12 687 LYS A CA 1
ATOM 5181 C C . LYS A 1 687 ? 63.744 10.035 76.995 1.00 22.91 687 LYS A C 1
ATOM 5182 O O . LYS A 1 687 ? 64.320 9.003 76.652 1.00 22.76 687 LYS A O 1
ATOM 5188 N N . ASP A 1 688 ? 63.598 11.089 76.192 1.00 21.25 688 ASP A N 1
ATOM 5189 C CA . ASP A 1 688 ? 63.988 11.049 74.781 1.00 20.13 688 ASP A CA 1
ATOM 5190 C C . ASP A 1 688 ? 65.246 11.848 74.486 1.00 19.09 688 ASP A C 1
ATOM 5191 O O . ASP A 1 688 ? 65.432 12.949 75.013 1.00 18.84 688 ASP A O 1
ATOM 5196 N N . VAL A 1 689 ? 66.100 11.283 73.636 1.00 18.20 689 VAL A N 1
ATOM 5197 C CA . VAL A 1 689 ? 67.234 12.005 73.072 1.00 17.63 689 VAL A CA 1
ATOM 5198 C C . VAL A 1 689 ? 67.204 11.918 71.545 1.00 16.89 689 VAL A C 1
ATOM 5199 O O . VAL A 1 689 ? 67.125 10.829 70.971 1.00 16.69 689 VAL A O 1
ATOM 5203 N N . VAL A 1 690 ? 67.253 13.083 70.908 1.00 16.45 690 VAL A N 1
ATOM 5204 C CA . VAL A 1 690 ? 67.303 13.190 69.452 1.00 16.09 690 VAL A CA 1
ATOM 5205 C C . VAL A 1 690 ? 68.646 13.799 69.062 1.00 16.06 690 VAL A C 1
ATOM 5206 O O . VAL A 1 690 ? 69.039 14.844 69.594 1.00 16.22 690 VAL A O 1
ATOM 5210 N N . VAL A 1 691 ? 69.350 13.134 68.148 1.00 15.62 691 VAL A N 1
ATOM 5211 C CA . VAL A 1 691 ? 70.619 13.639 67.629 1.00 15.59 691 VAL A CA 1
ATOM 5212 C C . VAL A 1 691 ? 70.485 13.951 66.142 1.00 15.56 691 VAL A C 1
ATOM 5213 O O . VAL A 1 691 ? 70.254 13.056 65.328 1.00 15.28 691 VAL A O 1
ATOM 5217 N N . VAL A 1 692 ? 70.627 15.230 65.810 1.00 15.90 692 VAL A N 1
ATOM 5218 C CA . VAL A 1 692 ? 70.623 15.683 64.424 1.00 16.19 692 VAL A CA 1
ATOM 5219 C C . VAL A 1 692 ? 72.066 15.857 63.966 1.00 17.05 692 VAL A C 1
ATOM 5220 O O . VAL A 1 692 ? 72.747 16.797 64.378 1.00 17.39 692 VAL A O 1
ATOM 5224 N N . ASP A 1 693 ? 72.533 14.928 63.137 1.00 18.02 693 ASP A N 1
ATOM 5225 C CA . ASP A 1 693 ? 73.876 14.995 62.577 1.00 19.32 693 ASP A CA 1
ATOM 5226 C C . ASP A 1 693 ? 73.899 15.916 61.371 1.00 19.18 693 ASP A C 1
ATOM 5227 O O . ASP A 1 693 ? 73.162 15.698 60.407 1.00 18.80 693 ASP A O 1
ATOM 5232 N N . LEU A 1 694 ? 74.748 16.939 61.431 1.00 19.17 694 LEU A N 1
ATOM 5233 C CA . LEU A 1 694 ? 74.900 17.881 60.326 1.00 19.70 694 LEU A CA 1
ATOM 5234 C C . LEU A 1 694 ? 76.032 17.462 59.388 1.00 20.36 694 LEU A C 1
ATOM 5235 O O . LEU A 1 694 ? 76.985 16.800 59.807 1.00 20.34 694 LEU A O 1
ATOM 5240 N N . LYS A 1 695 ? 75.920 17.849 58.119 1.00 20.78 695 LYS A N 1
ATOM 5241 C CA . LYS A 1 695 ? 76.888 17.441 57.099 1.00 21.68 695 LYS A CA 1
ATOM 5242 C C . LYS A 1 695 ? 78.304 17.987 57.316 1.00 22.14 695 LYS A C 1
ATOM 5243 O O . LYS A 1 695 ? 79.271 17.406 56.825 1.00 22.92 695 LYS A O 1
ATOM 5249 N N . ASP A 1 696 ? 78.424 19.089 58.055 1.00 22.74 696 ASP A N 1
ATOM 5250 C CA . ASP A 1 696 ? 79.739 19.668 58.353 1.00 23.39 696 ASP A CA 1
ATOM 5251 C C . ASP A 1 696 ? 80.483 18.960 59.503 1.00 23.65 696 ASP A C 1
ATOM 5252 O O . ASP A 1 696 ? 81.573 19.385 59.899 1.00 24.41 696 ASP A O 1
ATOM 5257 N N . GLY A 1 697 ? 79.888 17.895 60.035 1.00 23.54 697 GLY A N 1
ATOM 5258 C CA . GLY A 1 697 ? 80.505 17.120 61.112 1.00 23.44 697 GLY A CA 1
ATOM 5259 C C . GLY A 1 697 ? 80.003 17.450 62.506 1.00 23.40 697 GLY A C 1
ATOM 5260 O O . GLY A 1 697 ? 80.286 16.717 63.458 1.00 24.24 697 GLY A O 1
ATOM 5261 N N . SER A 1 698 ? 79.267 18.551 62.633 1.00 22.69 698 SER A N 1
ATOM 5262 C CA . SER A 1 698 ? 78.694 18.954 63.915 1.00 22.37 698 SER A CA 1
ATOM 5263 C C . SER A 1 698 ? 77.348 18.260 64.145 1.00 22.06 698 SER A C 1
ATOM 5264 O O . SER A 1 698 ? 76.834 17.586 63.254 1.00 22.10 698 SER A O 1
ATOM 5267 N N . ASN A 1 699 ? 76.797 18.408 65.347 1.00 21.54 699 ASN A N 1
ATOM 5268 C CA . ASN A 1 699 ? 75.480 17.854 65.655 1.00 21.52 699 ASN A CA 1
ATOM 5269 C C . ASN A 1 699 ? 74.684 18.672 66.660 1.00 20.86 699 ASN A C 1
ATOM 5270 O O . ASN A 1 699 ? 75.230 19.524 67.366 1.00 20.68 699 ASN A O 1
ATOM 5275 N N . VAL A 1 700 ? 73.381 18.413 66.693 1.00 19.62 700 VAL A N 1
ATOM 5276 C CA . VAL A 1 700 ? 72.471 19.057 67.619 1.00 19.21 700 VAL A CA 1
ATOM 5277 C C . VAL A 1 700 ? 71.833 17.952 68.444 1.00 18.99 700 VAL A C 1
ATOM 5278 O O . VAL A 1 700 ? 71.314 16.977 67.897 1.00 18.76 700 VAL A O 1
ATOM 5282 N N . VAL A 1 701 ? 71.902 18.098 69.763 1.00 18.89 701 VAL A N 1
ATOM 5283 C CA . VAL A 1 701 ? 71.328 17.121 70.673 1.00 18.68 701 VAL A CA 1
ATOM 5284 C C . VAL A 1 701 ? 70.138 17.732 71.397 1.00 18.33 701 VAL A C 1
ATOM 5285 O O . VAL A 1 701 ? 70.269 18.749 72.082 1.00 18.69 701 VAL A O 1
ATOM 5289 N N . VAL A 1 702 ? 68.978 17.108 71.231 1.00 17.77 702 VAL A N 1
ATOM 5290 C CA . VAL A 1 702 ? 67.764 17.535 71.914 1.00 17.69 702 VAL A CA 1
ATOM 5291 C C . VAL A 1 702 ? 67.397 16.463 72.932 1.00 17.73 702 VAL A C 1
ATOM 5292 O O . VAL A 1 702 ? 67.307 15.286 72.589 1.00 17.97 702 VAL A O 1
ATOM 5296 N N . ALA A 1 703 ? 67.205 16.871 74.182 1.00 17.74 703 ALA A N 1
ATOM 5297 C CA . ALA A 1 703 ? 66.854 15.936 75.243 1.00 18.11 703 ALA A CA 1
ATOM 5298 C C . ALA A 1 703 ? 65.580 16.364 75.956 1.00 17.90 703 ALA A C 1
ATOM 5299 O O . ALA A 1 703 ? 65.403 17.540 76.272 1.00 18.26 703 ALA A O 1
ATOM 5301 N N . LEU A 1 704 ? 64.693 15.401 76.191 1.00 17.92 704 LEU A N 1
ATOM 5302 C CA . LEU A 1 704 ? 63.402 15.653 76.824 1.00 18.28 704 LEU A CA 1
ATOM 5303 C C . LEU A 1 704 ? 63.176 14.681 77.974 1.00 18.60 704 LEU A C 1
ATOM 5304 O O . LEU A 1 704 ? 63.169 13.465 77.775 1.00 18.18 704 LEU A O 1
ATOM 5309 N N . SER A 1 705 ? 62.996 15.229 79.173 1.00 19.41 705 SER A N 1
ATOM 5310 C CA . SER A 1 705 ? 62.795 14.425 80.373 1.00 19.76 705 SER A CA 1
ATOM 5311 C C . SER A 1 705 ? 61.324 14.342 80.759 1.00 20.25 705 SER A C 1
ATOM 5312 O O . SER A 1 705 ? 60.909 13.405 81.443 1.00 20.26 705 SER A O 1
ATOM 5315 N N . TYR A 1 706 ? 60.548 15.334 80.320 1.00 20.66 706 TYR A N 1
ATOM 5316 C CA . TYR A 1 706 ? 59.122 15.472 80.658 1.00 21.42 706 TYR A CA 1
ATOM 5317 C C . TYR A 1 706 ? 58.899 15.721 82.156 1.00 22.53 706 TYR A C 1
ATOM 5318 O O . TYR A 1 706 ? 57.792 15.561 82.673 1.00 23.10 706 TYR A O 1
ATOM 5327 N N . ASN A 1 707 ? 59.971 16.140 82.825 1.00 23.98 707 ASN A N 1
ATOM 5328 C CA . ASN A 1 707 ? 59.948 16.502 84.232 1.00 25.44 707 ASN A CA 1
ATOM 5329 C C . ASN A 1 707 ? 60.090 18.018 84.372 1.00 26.18 707 ASN A C 1
ATOM 5330 O O . ASN A 1 707 ? 61.100 18.593 83.967 1.00 25.79 707 ASN A O 1
ATOM 5335 N N . ALA A 1 708 ? 59.070 18.649 84.951 1.00 27.98 708 ALA A N 1
ATOM 5336 C CA . ALA A 1 708 ? 59.009 20.109 85.089 1.00 30.15 708 ALA A CA 1
ATOM 5337 C C . ALA A 1 708 ? 60.048 20.696 86.057 1.00 31.83 708 ALA A C 1
ATOM 5338 O O . ALA A 1 708 ? 60.321 21.899 86.021 1.00 31.71 708 ALA A O 1
ATOM 5340 N N . ASN A 1 709 ? 60.624 19.845 86.906 1.00 34.02 709 ASN A N 1
ATOM 5341 C CA . ASN A 1 709 ? 61.619 20.266 87.898 1.00 35.93 709 ASN A CA 1
ATOM 5342 C C . ASN A 1 709 ? 62.880 20.854 87.263 1.00 36.73 709 ASN A C 1
ATOM 5343 O O . ASN A 1 709 ? 63.669 20.143 86.640 1.00 36.93 709 ASN A O 1
ATOM 5348 N N . SER A 1 710 ? 63.061 22.157 87.453 1.00 38.05 710 SER A N 1
ATOM 5349 C CA . SER A 1 710 ? 64.181 22.906 86.882 1.00 39.59 710 SER A CA 1
ATOM 5350 C C . SER A 1 710 ? 65.567 22.343 87.222 1.00 40.20 710 SER A C 1
ATOM 5351 O O . SER A 1 710 ? 66.489 22.430 86.410 1.00 40.01 710 SER A O 1
ATOM 5354 N N . GLU A 1 711 ? 65.706 21.766 88.413 1.00 41.14 711 GLU A N 1
ATOM 5355 C CA . GLU A 1 711 ? 67.021 21.375 88.933 1.00 41.89 711 GLU A CA 1
ATOM 5356 C C . GLU A 1 711 ? 67.334 19.876 88.852 1.00 41.25 711 GLU A C 1
ATOM 5357 O O . GLU A 1 711 ? 68.462 19.462 89.136 1.00 41.99 711 GLU A O 1
ATOM 5363 N N . GLN A 1 712 ? 66.344 19.075 88.461 1.00 39.53 712 GLN A N 1
ATOM 5364 C CA . GLN A 1 712 ? 66.504 17.623 88.369 1.00 38.22 712 GLN A CA 1
ATOM 5365 C C . GLN A 1 712 ? 67.440 17.225 87.227 1.00 37.57 712 GLN A C 1
ATOM 5366 O O . GLN A 1 712 ? 67.290 17.693 86.097 1.00 37.46 712 GLN A O 1
ATOM 5372 N N . VAL A 1 713 ? 68.402 16.359 87.540 1.00 36.56 713 VAL A N 1
ATOM 5373 C CA . VAL A 1 713 ? 69.391 15.888 86.571 1.00 35.62 713 VAL A CA 1
ATOM 5374 C C . VAL A 1 713 ? 68.917 14.580 85.935 1.00 34.80 713 VAL A C 1
ATOM 5375 O O . VAL A 1 713 ? 68.320 13.734 86.608 1.00 34.54 713 VAL A O 1
ATOM 5379 N N . HIS A 1 714 ? 69.179 14.429 84.637 1.00 33.39 714 HIS A N 1
ATOM 5380 C CA . HIS A 1 714 ? 68.763 13.246 83.881 1.00 32.38 714 HIS A CA 1
ATOM 5381 C C . HIS A 1 714 ? 69.923 12.653 83.091 1.00 32.71 714 HIS A C 1
ATOM 5382 O O . HIS A 1 714 ? 70.863 13.362 82.737 1.00 33.09 714 HIS A O 1
ATOM 5389 N N . LYS A 1 715 ? 69.847 11.352 82.816 1.00 34.02 715 LYS A N 1
ATOM 5390 C CA . LYS A 1 715 ? 70.884 10.655 82.060 1.00 35.83 715 LYS A CA 1
ATOM 5391 C C . LYS A 1 715 ? 70.284 9.625 81.104 1.00 36.67 715 LYS A C 1
ATOM 5392 O O . LYS A 1 715 ? 69.394 8.859 81.481 1.00 36.53 715 LYS A O 1
ATOM 5398 N N . VAL A 1 716 ? 70.779 9.625 79.867 1.00 37.62 716 VAL A N 1
ATOM 5399 C CA . VAL A 1 716 ? 70.349 8.679 78.836 1.00 39.76 716 VAL A CA 1
ATOM 5400 C C . VAL A 1 716 ? 71.564 8.153 78.068 1.00 41.98 716 VAL A C 1
ATOM 5401 O O . VAL A 1 716 ? 72.431 8.928 77.656 1.00 41.34 716 VAL A O 1
ATOM 5405 N N . ASN A 1 717 ? 71.620 6.834 77.889 1.00 46.07 717 ASN A N 1
ATOM 5406 C CA . ASN A 1 717 ? 72.673 6.201 77.097 1.00 50.72 717 ASN A CA 1
ATOM 5407 C C . ASN A 1 717 ? 72.215 5.905 75.669 1.00 54.23 717 ASN A C 1
ATOM 5408 O O . ASN A 1 717 ? 71.438 4.974 75.435 1.00 55.43 717 ASN A O 1
ATOM 5413 N N . ALA A 1 718 ? 72.697 6.708 74.723 1.00 58.27 718 ALA A N 1
ATOM 5414 C CA . ALA A 1 718 ? 72.382 6.527 73.307 1.00 62.32 718 ALA A CA 1
ATOM 5415 C C . ALA A 1 718 ? 73.387 5.576 72.650 1.00 65.17 718 ALA A C 1
ATOM 5416 O O . ALA A 1 718 ? 74.087 5.946 71.701 1.00 65.10 718 ALA A O 1
ATOM 5418 N N . GLY A 1 719 ? 73.439 4.345 73.160 1.00 67.90 719 GLY A N 1
ATOM 5419 C CA . GLY A 1 719 ? 74.459 3.375 72.767 1.00 70.65 719 GLY A CA 1
ATOM 5420 C C . GLY A 1 719 ? 75.798 3.804 73.334 1.00 72.58 719 GLY A C 1
ATOM 5421 O O . GLY A 1 719 ? 76.073 3.606 74.520 1.00 73.75 719 GLY A O 1
ATOM 5422 N N . GLU A 1 720 ? 76.628 4.395 72.478 1.00 73.66 720 GLU A N 1
ATOM 5423 C CA . GLU A 1 720 ? 77.854 5.062 72.913 1.00 73.59 720 GLU A CA 1
ATOM 5424 C C . GLU A 1 720 ? 77.552 6.532 73.204 1.00 71.88 720 GLU A C 1
ATOM 5425 O O . GLU A 1 720 ? 76.625 7.103 72.621 1.00 72.13 720 GLU A O 1
ATOM 5431 N N . GLU A 1 721 ? 78.333 7.128 74.106 1.00 69.30 721 GLU A N 1
ATOM 5432 C CA . GLU A 1 721 ? 78.133 8.511 74.567 1.00 66.16 721 GLU A CA 1
ATOM 5433 C C . GLU A 1 721 ? 76.912 8.639 75.486 1.00 62.28 721 GLU A C 1
ATOM 5434 O O . GLU A 1 721 ? 75.787 8.302 75.104 1.00 63.01 721 GLU A O 1
ATOM 5440 N N . ALA A 1 722 ? 77.155 9.122 76.701 1.00 57.08 722 ALA A N 1
ATOM 5441 C CA . ALA A 1 722 ? 76.096 9.349 77.678 1.00 52.04 722 ALA A CA 1
ATOM 5442 C C . ALA A 1 722 ? 75.643 10.805 77.633 1.00 48.69 722 ALA A C 1
ATOM 5443 O O . ALA A 1 722 ? 76.464 11.721 77.715 1.00 48.34 722 ALA A O 1
ATOM 5445 N N . ILE A 1 723 ? 74.334 11.007 77.496 1.00 44.92 723 ILE A N 1
ATOM 5446 C CA . ILE A 1 723 ? 73.754 12.350 77.445 1.00 41.03 723 ILE A CA 1
ATOM 5447 C C . ILE A 1 723 ? 73.208 12.737 78.819 1.00 39.16 723 ILE A C 1
ATOM 5448 O O . ILE A 1 723 ? 72.387 12.020 79.395 1.00 38.68 723 ILE A O 1
ATOM 5453 N N . GLU A 1 724 ? 73.676 13.872 79.332 1.00 37.58 724 GLU A N 1
ATOM 5454 C CA . GLU A 1 724 ? 73.289 14.355 80.655 1.00 36.68 724 GLU A CA 1
ATOM 5455 C C . GLU A 1 724 ? 72.822 15.809 80.599 1.00 34.69 724 GLU A C 1
ATOM 5456 O O . GLU A 1 724 ? 73.458 16.648 79.959 1.00 35.23 724 GLU A O 1
ATOM 5462 N N . TRP A 1 725 ? 71.711 16.096 81.276 1.00 31.80 725 TRP A N 1
ATOM 5463 C CA . TRP A 1 725 ? 71.131 17.439 81.297 1.00 29.99 725 TRP A CA 1
ATOM 5464 C C . TRP A 1 725 ? 70.233 17.668 82.515 1.00 29.82 725 TRP A C 1
ATOM 5465 O O . TRP A 1 725 ? 69.921 16.731 83.252 1.00 30.36 725 TRP A O 1
ATOM 5476 N N . LYS A 1 726 ? 69.826 18.921 82.707 1.00 29.50 726 LYS A N 1
ATOM 5477 C CA . LYS A 1 726 ? 68.895 19.306 83.764 1.00 29.09 726 LYS A CA 1
ATOM 5478 C C . LYS A 1 726 ? 67.600 19.858 83.174 1.00 27.86 726 LYS A C 1
ATOM 5479 O O . LYS A 1 726 ? 67.623 20.529 82.143 1.00 27.89 726 LYS A O 1
ATOM 5485 N N . GLY A 1 727 ? 66.477 19.574 83.829 1.00 26.16 727 GLY A N 1
ATOM 5486 C CA . GLY A 1 727 ? 65.191 20.171 83.463 1.00 24.45 727 GLY A CA 1
ATOM 5487 C C . GLY A 1 727 ? 64.360 19.393 82.455 1.00 23.21 727 GLY A C 1
ATOM 5488 O O . GLY A 1 727 ? 64.737 18.292 82.035 1.00 22.48 727 GLY A O 1
ATOM 5489 N N . PHE A 1 728 ? 63.224 19.983 82.077 1.00 22.02 728 PHE A N 1
ATOM 5490 C CA . PHE A 1 728 ? 62.287 19.409 81.106 1.00 21.17 728 PHE A CA 1
ATOM 5491 C C . PHE A 1 728 ? 62.964 19.143 79.766 1.00 20.80 728 PHE A C 1
ATOM 5492 O O . PHE A 1 728 ? 62.796 18.072 79.174 1.00 20.61 728 PHE A O 1
ATOM 5500 N N . SER A 1 729 ? 63.726 20.124 79.298 1.00 20.50 729 SER A N 1
ATOM 5501 C CA . SER A 1 729 ? 64.366 20.037 77.993 1.00 20.31 729 SER A CA 1
ATOM 5502 C C . SER A 1 729 ? 65.780 20.589 78.003 1.00 20.19 729 SER A C 1
ATOM 5503 O O . SER A 1 729 ? 66.146 21.382 78.870 1.00 20.72 729 SER A O 1
ATOM 5506 N N . SER A 1 730 ? 66.568 20.149 77.030 1.00 20.33 730 SER A N 1
ATOM 5507 C CA . SER A 1 730 ? 67.892 20.699 76.778 1.00 20.48 730 SER A CA 1
ATOM 5508 C C . SER A 1 730 ? 68.217 20.603 75.296 1.00 20.34 730 SER A C 1
ATOM 5509 O O . SER A 1 730 ? 67.856 19.625 74.633 1.00 20.24 730 SER A O 1
ATOM 5512 N N . VAL A 1 731 ? 68.885 21.632 74.784 1.00 20.32 731 VAL A N 1
ATOM 5513 C CA . VAL A 1 731 ? 69.361 21.652 73.402 1.00 20.61 731 VAL A CA 1
ATOM 5514 C C . VAL A 1 731 ? 70.813 22.116 73.394 1.00 21.24 731 VAL A C 1
ATOM 5515 O O . VAL A 1 731 ? 71.129 23.209 73.876 1.00 21.87 731 VAL A O 1
ATOM 5519 N N . VAL A 1 732 ? 71.694 21.273 72.862 1.00 21.51 732 VAL A N 1
ATOM 5520 C CA . VAL A 1 732 ? 73.123 21.576 72.802 1.00 22.49 732 VAL A CA 1
ATOM 5521 C C . VAL A 1 732 ? 73.632 21.372 71.381 1.00 22.69 732 VAL A C 1
ATOM 5522 O O . VAL A 1 732 ? 73.423 20.314 70.786 1.00 22.61 732 VAL A O 1
ATOM 5526 N N . VAL A 1 733 ? 74.300 22.391 70.848 1.00 23.44 733 VAL A N 1
ATOM 5527 C CA . VAL A 1 733 ? 74.889 22.319 69.512 1.00 24.15 733 VAL A CA 1
ATOM 5528 C C . VAL A 1 733 ? 76.349 21.881 69.601 1.00 25.19 733 VAL A C 1
ATOM 5529 O O . VAL A 1 733 ? 77.106 22.374 70.441 1.00 25.75 733 VAL A O 1
ATOM 5533 N N . HIS B 1 30 ? 91.035 50.923 26.054 1.00 20.27 30 HIS B N 1
ATOM 5534 C CA . HIS B 1 30 ? 90.326 50.063 27.052 1.00 19.74 30 HIS B CA 1
ATOM 5535 C C . HIS B 1 30 ? 89.796 50.875 28.238 1.00 19.12 30 HIS B C 1
ATOM 5536 O O . HIS B 1 30 ? 90.478 51.781 28.710 1.00 20.38 30 HIS B O 1
ATOM 5543 N N . PRO B 1 31 ? 88.576 50.558 28.724 1.00 17.84 31 PRO B N 1
ATOM 5544 C CA . PRO B 1 31 ? 87.672 49.545 28.174 1.00 16.80 31 PRO B CA 1
ATOM 5545 C C . PRO B 1 31 ? 87.045 50.032 26.875 1.00 15.68 31 PRO B C 1
ATOM 5546 O O . PRO B 1 31 ? 86.886 51.238 26.679 1.00 15.35 31 PRO B O 1
ATOM 5550 N N . ASN B 1 32 ? 86.728 49.101 25.981 1.00 14.27 32 ASN B N 1
ATOM 5551 C CA . ASN B 1 32 ? 86.084 49.439 24.721 1.00 13.46 32 ASN B CA 1
ATOM 5552 C C . ASN B 1 32 ? 85.338 48.222 24.190 1.00 12.77 32 ASN B C 1
ATOM 5553 O O . ASN B 1 32 ? 85.758 47.584 23.228 1.00 12.69 32 ASN B O 1
ATOM 5558 N N . LEU B 1 33 ? 84.234 47.897 24.850 1.00 12.12 33 LEU B N 1
ATOM 5559 C CA . LEU B 1 33 ? 83.451 46.725 24.487 1.00 11.57 33 LEU B CA 1
ATOM 5560 C C . LEU B 1 33 ? 81.973 46.975 24.766 1.00 11.24 33 LEU B C 1
ATOM 5561 O O . LEU B 1 33 ? 81.270 47.535 23.924 1.00 11.33 33 LEU B O 1
ATOM 5566 N N . ILE B 1 34 ? 81.507 46.578 25.947 1.00 11.23 34 ILE B N 1
ATOM 5567 C CA . ILE B 1 34 ? 80.122 46.840 26.345 1.00 11.50 34 ILE B CA 1
ATOM 5568 C C . ILE B 1 34 ? 80.047 48.228 26.986 1.00 11.90 34 ILE B C 1
ATOM 5569 O O . ILE B 1 34 ? 79.042 48.928 26.864 1.00 12.07 34 ILE B O 1
ATOM 5574 N N . VAL B 1 35 ? 81.125 48.614 27.663 1.00 12.02 35 VAL B N 1
ATOM 5575 C CA . VAL B 1 35 ? 81.307 49.997 28.099 1.00 12.37 35 VAL B CA 1
ATOM 5576 C C . VAL B 1 35 ? 82.573 50.549 27.448 1.00 12.84 35 VAL B C 1
ATOM 5577 O O . VAL B 1 35 ? 83.496 49.791 27.130 1.00 12.89 35 VAL B O 1
ATOM 5581 N N . THR B 1 36 ? 82.603 51.862 27.247 1.00 13.07 36 THR B N 1
ATOM 5582 C CA . THR B 1 36 ? 83.759 52.522 26.654 1.00 13.54 36 THR B CA 1
ATOM 5583 C C . THR B 1 36 ? 84.414 53.445 27.673 1.00 13.87 36 THR B C 1
ATOM 5584 O O . THR B 1 36 ? 83.869 53.674 28.754 1.00 13.47 36 THR B O 1
ATOM 5588 N N . GLU B 1 37 ? 85.585 53.976 27.323 1.00 14.72 37 GLU B N 1
ATOM 5589 C CA . GLU B 1 37 ? 86.236 54.997 28.145 1.00 15.56 37 GLU B CA 1
ATOM 5590 C C . GLU B 1 37 ? 85.290 56.170 28.396 1.00 14.67 37 GLU B C 1
ATOM 5591 O O . GLU B 1 37 ? 85.150 56.636 29.532 1.00 14.28 37 GLU B O 1
ATOM 5597 N N . GLN B 1 38 ? 84.620 56.623 27.337 1.00 14.28 38 GLN B N 1
ATOM 5598 C CA . GLN B 1 38 ? 83.676 57.731 27.444 1.00 13.81 38 GLN B CA 1
ATOM 5599 C C . GLN B 1 38 ? 82.503 57.392 28.369 1.00 13.62 38 GLN B C 1
ATOM 5600 O O . GLN B 1 38 ? 82.084 58.231 29.167 1.00 13.23 38 GLN B O 1
ATOM 5606 N N . ASP B 1 39 ? 81.994 56.160 28.282 1.00 13.44 39 ASP B N 1
ATOM 5607 C CA . ASP B 1 39 ? 80.932 55.704 29.184 1.00 13.31 39 ASP B CA 1
ATOM 5608 C C . ASP B 1 39 ? 81.370 55.796 30.636 1.00 12.77 39 ASP B C 1
ATOM 5609 O O . ASP B 1 39 ? 80.626 56.293 31.479 1.00 12.76 39 ASP B O 1
ATOM 5614 N N . VAL B 1 40 ? 82.579 55.310 30.919 1.00 12.13 40 VAL B N 1
ATOM 5615 C CA . VAL B 1 40 ? 83.133 55.337 32.270 1.00 12.13 40 VAL B CA 1
ATOM 5616 C C . VAL B 1 40 ? 83.224 56.776 32.786 1.00 12.20 40 VAL B C 1
ATOM 5617 O O . VAL B 1 40 ? 82.905 57.036 33.943 1.00 11.94 40 VAL B O 1
ATOM 5621 N N . ALA B 1 41 ? 83.638 57.697 31.917 1.00 12.49 41 ALA B N 1
ATOM 5622 C CA . ALA B 1 41 ? 83.717 59.122 32.274 1.00 13.03 41 ALA B CA 1
ATOM 5623 C C . ALA B 1 41 ? 82.343 59.677 32.648 1.00 13.31 41 ALA B C 1
ATOM 5624 O O . ALA B 1 41 ? 82.197 60.374 33.656 1.00 13.49 41 ALA B O 1
ATOM 5626 N N . ASN B 1 42 ? 81.336 59.363 31.836 1.00 13.63 42 ASN B N 1
ATOM 5627 C CA . ASN B 1 42 ? 79.968 59.762 32.136 1.00 14.19 42 ASN B CA 1
ATOM 5628 C C . ASN B 1 42 ? 79.453 59.214 33.457 1.00 13.84 42 ASN B C 1
ATOM 5629 O O . ASN B 1 42 ? 78.879 59.952 34.253 1.00 13.90 42 ASN B O 1
ATOM 5634 N N . ILE B 1 43 ? 79.673 57.920 33.685 1.00 13.34 43 ILE B N 1
ATOM 5635 C CA . ILE B 1 43 ? 79.245 57.265 34.913 1.00 12.95 43 ILE B CA 1
ATOM 5636 C C . ILE B 1 43 ? 79.934 57.874 36.135 1.00 13.07 43 ILE B C 1
ATOM 5637 O O . ILE B 1 43 ? 79.277 58.190 37.129 1.00 13.18 43 ILE B O 1
ATOM 5642 N N . ALA B 1 44 ? 81.252 58.048 36.053 1.00 13.09 44 ALA B N 1
ATOM 5643 C CA . ALA B 1 44 ? 82.019 58.613 37.164 1.00 13.40 44 ALA B CA 1
ATOM 5644 C C . ALA B 1 44 ? 81.495 59.995 37.552 1.00 13.75 44 ALA B C 1
ATOM 5645 O O . ALA B 1 44 ? 81.384 60.318 38.740 1.00 13.66 44 ALA B O 1
ATOM 5647 N N . ALA B 1 45 ? 81.143 60.791 36.546 1.00 14.20 45 ALA B N 1
ATOM 5648 C CA . ALA B 1 45 ? 80.733 62.175 36.768 1.00 14.92 45 ALA B CA 1
ATOM 5649 C C . ALA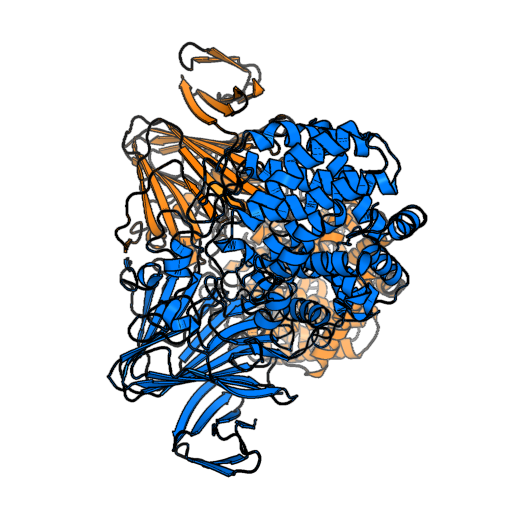 B 1 45 ? 79.326 62.322 37.349 1.00 15.61 45 ALA B C 1
ATOM 5650 O O . ALA B 1 45 ? 79.026 63.333 37.985 1.00 16.10 45 ALA B O 1
ATOM 5652 N N . SER B 1 46 ? 78.467 61.323 37.150 1.00 15.88 46 SER B N 1
ATOM 5653 C CA . SER B 1 46 ? 77.048 61.509 37.455 1.00 16.46 46 SER B CA 1
ATOM 5654 C C . SER B 1 46 ? 76.293 60.376 38.164 1.00 16.63 46 SER B C 1
ATOM 5655 O O . SER B 1 46 ? 75.151 60.579 38.572 1.00 16.55 46 SER B O 1
ATOM 5658 N N . TRP B 1 47 ? 76.904 59.200 38.319 1.00 17.01 47 TRP B N 1
ATOM 5659 C CA . TRP B 1 47 ? 76.162 58.036 38.836 1.00 17.83 47 TRP B CA 1
ATOM 5660 C C . TRP B 1 47 ? 75.484 58.252 40.192 1.00 18.92 47 TRP B C 1
ATOM 5661 O O . TRP B 1 47 ? 74.396 57.730 40.433 1.00 18.68 47 TRP B O 1
ATOM 5672 N N . GLU B 1 48 ? 76.118 59.035 41.061 1.00 20.32 48 GLU B N 1
ATOM 5673 C CA . GLU B 1 48 ? 75.564 59.308 42.387 1.00 21.95 48 GLU B CA 1
ATOM 5674 C C . GLU B 1 48 ? 74.317 60.194 42.323 1.00 22.22 48 GLU B C 1
ATOM 5675 O O . GLU B 1 48 ? 73.530 60.227 43.269 1.00 22.84 48 GLU B O 1
ATOM 5681 N N . SER B 1 49 ? 74.138 60.890 41.201 1.00 22.47 49 SER B N 1
ATOM 5682 C CA . SER B 1 49 ? 73.019 61.820 41.016 1.00 22.94 49 SER B CA 1
ATOM 5683 C C . SER B 1 49 ? 71.685 61.144 40.683 1.00 22.88 49 SER B C 1
ATOM 5684 O O . SER B 1 49 ? 70.630 61.776 40.775 1.00 22.36 49 SER B O 1
ATOM 5687 N N . TYR B 1 50 ? 71.730 59.870 40.297 1.00 22.56 50 TYR B N 1
ATOM 5688 C CA . TYR B 1 50 ? 70.521 59.134 39.924 1.00 22.84 50 TYR B CA 1
ATOM 5689 C C . TYR B 1 50 ? 70.226 58.022 40.931 1.00 23.40 50 TYR B C 1
ATOM 5690 O O . TYR B 1 50 ? 70.936 57.019 40.988 1.00 23.40 50 TYR B O 1
ATOM 5699 N N . ASP B 1 51 ? 69.168 58.214 41.720 1.00 24.30 51 ASP B N 1
ATOM 5700 C CA . ASP B 1 51 ? 68.873 57.366 42.884 1.00 25.14 51 ASP B CA 1
ATOM 5701 C C . ASP B 1 51 ? 68.874 55.860 42.629 1.00 24.58 51 ASP B C 1
ATOM 5702 O O . ASP B 1 51 ? 69.548 55.116 43.342 1.00 24.72 51 ASP B O 1
ATOM 5707 N N . ALA B 1 52 ? 68.125 55.416 41.622 1.00 24.28 52 ALA B N 1
ATOM 5708 C CA . ALA B 1 52 ? 67.996 53.985 41.329 1.00 23.44 52 ALA B CA 1
ATOM 5709 C C . ALA B 1 52 ? 69.296 53.370 40.802 1.00 22.59 52 ALA B C 1
ATOM 5710 O O . ALA B 1 52 ? 69.675 52.277 41.228 1.00 23.01 52 ALA B O 1
ATOM 5712 N N . TYR B 1 53 ? 69.967 54.073 39.887 1.00 20.76 53 TYR B N 1
ATOM 5713 C CA . TYR B 1 53 ? 71.276 53.652 39.373 1.00 19.34 53 TYR B CA 1
ATOM 5714 C C . TYR B 1 53 ? 72.280 53.528 40.518 1.00 19.33 53 TYR B C 1
ATOM 5715 O O . TYR B 1 53 ? 72.977 52.513 40.634 1.00 18.39 53 TYR B O 1
ATOM 5724 N N . ALA B 1 54 ? 72.334 54.559 41.365 1.00 19.26 54 ALA B N 1
ATOM 5725 C CA . ALA B 1 54 ? 73.189 54.557 42.550 1.00 19.73 54 ALA B CA 1
ATOM 5726 C C . ALA B 1 54 ? 72.875 53.400 43.505 1.00 20.27 54 ALA B C 1
ATOM 5727 O O . ALA B 1 54 ? 73.788 52.753 44.011 1.00 20.12 54 ALA B O 1
ATOM 5729 N N . GLU B 1 55 ? 71.593 53.133 43.742 1.00 21.33 55 GLU B N 1
ATOM 5730 C CA . GLU B 1 55 ? 71.208 52.029 44.622 1.00 23.04 55 GLU B CA 1
ATOM 5731 C C . GLU B 1 55 ? 71.671 50.683 44.059 1.00 22.74 55 GLU B C 1
ATOM 5732 O O . GLU B 1 55 ? 72.205 49.849 44.796 1.00 23.14 55 GLU B O 1
ATOM 5738 N N . GLN B 1 56 ? 71.468 50.501 42.755 1.00 22.19 56 GLN B N 1
ATOM 5739 C CA . GLN B 1 56 ? 71.864 49.292 42.024 1.00 21.98 56 GLN B CA 1
ATOM 5740 C C . GLN B 1 56 ? 73.379 49.078 42.073 1.00 21.08 56 GLN B C 1
ATOM 5741 O O . GLN B 1 56 ? 73.850 47.969 42.349 1.00 20.13 56 GLN B O 1
ATOM 5747 N N . LEU B 1 57 ? 74.130 50.145 41.803 1.00 20.33 57 LEU B N 1
ATOM 5748 C CA . LEU B 1 57 ? 75.589 50.094 41.818 1.00 19.89 57 LEU B CA 1
ATOM 5749 C C . LEU B 1 57 ? 76.115 49.793 43.223 1.00 20.16 57 LEU B C 1
ATOM 5750 O O . LEU B 1 57 ? 77.003 48.950 43.392 1.00 19.81 57 LEU B O 1
ATOM 5755 N N . ASN B 1 58 ? 75.565 50.481 44.224 1.00 20.48 58 ASN B N 1
ATOM 5756 C CA . ASN B 1 58 ? 75.987 50.282 45.611 1.00 21.05 58 ASN B CA 1
ATOM 5757 C C . ASN B 1 58 ? 75.704 48.881 46.135 1.00 21.40 58 ASN B C 1
ATOM 5758 O O . ASN B 1 58 ? 76.507 48.329 46.888 1.00 21.30 58 ASN B O 1
ATOM 5763 N N . ALA B 1 59 ? 74.566 48.315 45.730 1.00 21.71 59 ALA B N 1
ATOM 5764 C CA . ALA B 1 59 ? 74.212 46.939 46.074 1.00 22.30 59 ALA B CA 1
ATOM 5765 C C . ALA B 1 59 ? 75.187 45.943 45.443 1.00 22.83 59 ALA B C 1
ATOM 5766 O O . ALA B 1 59 ? 75.637 45.012 46.109 1.00 22.72 59 ALA B O 1
ATOM 5768 N N . ASP B 1 60 ? 75.505 46.143 44.163 1.00 23.46 60 ASP B N 1
ATOM 5769 C CA . ASP B 1 60 ? 76.524 45.336 43.481 1.00 24.22 60 ASP B CA 1
ATOM 5770 C C . ASP B 1 60 ? 77.887 45.462 44.162 1.00 23.97 60 ASP B C 1
ATOM 5771 O O . ASP B 1 60 ? 78.605 44.472 44.313 1.00 23.07 60 ASP B O 1
ATOM 5776 N N . LYS B 1 61 ? 78.230 46.685 44.565 1.00 23.67 61 LYS B N 1
ATOM 5777 C CA . LYS B 1 61 ? 79.472 46.958 45.280 1.00 23.79 61 LYS B CA 1
ATOM 5778 C C . LYS B 1 61 ? 79.514 46.224 46.623 1.00 23.30 61 LYS B C 1
ATOM 5779 O O . LYS B 1 61 ? 80.512 45.576 46.952 1.00 22.78 61 LYS B O 1
ATOM 5785 N N . THR B 1 62 ? 78.425 46.331 47.384 1.00 22.97 62 THR B N 1
ATOM 5786 C CA . THR B 1 62 ? 78.304 45.677 48.690 1.00 22.89 62 THR B CA 1
ATOM 5787 C C . THR B 1 62 ? 78.425 44.161 48.557 1.00 22.61 62 THR B C 1
ATOM 5788 O O . THR B 1 62 ? 79.167 43.520 49.310 1.00 22.51 62 THR B O 1
ATOM 5792 N N . ASN B 1 63 ? 77.712 43.603 47.583 1.00 21.96 63 ASN B N 1
ATOM 5793 C CA . ASN B 1 63 ? 77.724 42.165 47.332 1.00 21.95 63 ASN B CA 1
ATOM 5794 C C . ASN B 1 63 ? 79.083 41.641 46.885 1.00 21.42 63 ASN B C 1
ATOM 5795 O O . ASN B 1 63 ? 79.486 40.551 47.284 1.00 21.05 63 ASN B O 1
ATOM 5800 N N . LEU B 1 64 ? 79.791 42.422 46.071 1.00 21.12 64 LEU B N 1
ATOM 5801 C CA . LEU B 1 64 ? 81.133 42.039 45.643 1.00 20.95 64 LEU B CA 1
ATOM 5802 C C . LEU B 1 64 ? 82.137 42.096 46.798 1.00 21.46 64 LEU B C 1
ATOM 5803 O O . LEU B 1 64 ? 82.972 41.203 46.933 1.00 21.23 64 LEU B O 1
ATOM 5808 N N . ASP B 1 65 ? 82.050 43.138 47.626 1.00 21.92 65 ASP B N 1
ATOM 5809 C CA . ASP B 1 65 ? 82.903 43.248 48.813 1.00 22.65 65 ASP B CA 1
ATOM 5810 C C . ASP B 1 65 ? 82.777 42.010 49.705 1.00 22.33 65 ASP B C 1
ATOM 5811 O O . ASP B 1 65 ? 83.785 41.469 50.174 1.00 22.70 65 ASP B O 1
ATOM 5816 N N . ALA B 1 66 ? 81.542 41.554 49.913 1.00 22.17 66 ALA B N 1
ATOM 5817 C CA . ALA B 1 66 ? 81.274 40.343 50.690 1.00 21.84 66 ALA B CA 1
ATOM 5818 C C . ALA B 1 66 ? 81.849 39.093 50.018 1.00 21.66 66 ALA B C 1
ATOM 5819 O O . ALA B 1 66 ? 82.438 38.240 50.687 1.00 21.98 66 ALA B O 1
ATOM 5821 N N . PHE B 1 67 ? 81.682 38.992 48.700 1.00 21.56 67 PHE B N 1
ATOM 5822 C CA . PHE B 1 67 ? 82.251 37.888 47.919 1.00 21.10 67 PHE B CA 1
ATOM 5823 C C . PHE B 1 67 ? 83.781 37.873 47.984 1.00 21.82 67 PHE B C 1
ATOM 5824 O O . PHE B 1 67 ? 84.389 36.815 48.137 1.00 21.61 67 PHE B O 1
ATOM 5832 N N . MET B 1 68 ? 84.388 39.056 47.878 1.00 23.13 68 MET B N 1
ATOM 5833 C CA . MET B 1 68 ? 85.844 39.221 47.942 1.00 24.48 68 MET B CA 1
ATOM 5834 C C . MET B 1 68 ? 86.445 38.759 49.270 1.00 25.25 68 MET B C 1
ATOM 5835 O O . MET B 1 68 ? 87.546 38.204 49.298 1.00 25.30 68 MET B O 1
ATOM 5840 N N . ALA B 1 69 ? 85.719 38.998 50.362 1.00 26.08 69 ALA B N 1
ATOM 5841 C CA . ALA B 1 69 ? 86.153 38.603 51.707 1.00 26.60 69 ALA B CA 1
ATOM 5842 C C . ALA B 1 69 ? 86.352 37.088 51.855 1.00 27.51 69 ALA B C 1
ATOM 5843 O O . ALA B 1 69 ? 87.032 36.635 52.779 1.00 27.68 69 ALA B O 1
ATOM 5845 N N . GLU B 1 70 ? 85.765 36.315 50.941 1.00 27.62 70 GLU B N 1
ATOM 5846 C CA . GLU B 1 70 ? 85.938 34.861 50.925 1.00 27.64 70 GLU B CA 1
ATOM 5847 C C . GLU B 1 70 ? 87.179 34.421 50.138 1.00 26.19 70 GLU B C 1
ATOM 5848 O O . GLU B 1 70 ? 87.492 33.228 50.067 1.00 26.03 70 GLU B O 1
ATOM 5854 N N . GLY B 1 71 ? 87.883 35.391 49.560 1.00 24.51 71 GLY B N 1
ATOM 5855 C CA . GLY B 1 71 ? 89.111 35.129 48.813 1.00 23.00 71 GLY B CA 1
ATOM 5856 C C . GLY B 1 71 ? 88.850 34.656 47.397 1.00 21.87 71 GLY B C 1
ATOM 5857 O O . GLY B 1 71 ? 87.708 34.660 46.931 1.00 22.41 71 GLY B O 1
ATOM 5858 N N . VAL B 1 72 ? 89.917 34.257 46.712 1.00 20.59 72 VAL B N 1
ATOM 5859 C CA . VAL B 1 72 ? 89.828 33.727 45.353 1.00 19.62 72 VAL B CA 1
ATOM 5860 C C . VAL B 1 72 ? 89.502 32.231 45.423 1.00 18.72 72 VAL B C 1
ATOM 5861 O O . VAL B 1 72 ? 90.321 31.432 45.868 1.00 18.68 72 VAL B O 1
ATOM 5865 N N . VAL B 1 73 ? 88.295 31.863 44.996 1.00 17.52 73 VAL B N 1
ATOM 5866 C CA . VAL B 1 73 ? 87.832 30.473 45.079 1.00 16.83 73 VAL B CA 1
ATOM 5867 C C . VAL B 1 73 ? 87.460 29.952 43.688 1.00 16.48 73 VAL B C 1
ATOM 5868 O O . VAL B 1 73 ? 86.374 30.240 43.168 1.00 16.08 73 VAL B O 1
ATOM 5872 N N . VAL B 1 74 ? 88.383 29.193 43.098 1.00 16.10 74 VAL B N 1
ATOM 5873 C CA . VAL B 1 74 ? 88.252 28.665 41.742 1.00 16.09 74 VAL B CA 1
ATOM 5874 C C . VAL B 1 74 ? 88.393 27.140 41.810 1.00 16.43 74 VAL B C 1
ATOM 5875 O O . VAL B 1 74 ? 89.496 26.606 41.675 1.00 16.37 74 VAL B O 1
ATOM 5879 N N . PRO B 1 75 ? 87.271 26.432 42.031 1.00 16.71 75 PRO B N 1
ATOM 5880 C CA . PRO B 1 75 ? 87.332 24.985 42.250 1.00 17.02 75 PRO B CA 1
ATOM 5881 C C . PRO B 1 75 ? 87.516 24.190 40.961 1.00 17.53 75 PRO B C 1
ATOM 5882 O O . PRO B 1 75 ? 87.096 24.636 39.893 1.00 17.38 75 PRO B O 1
ATOM 5886 N N . MET B 1 76 ? 88.148 23.021 41.063 1.00 18.65 76 MET B N 1
ATOM 5887 C CA . MET B 1 76 ? 88.228 22.094 39.935 1.00 19.54 76 MET B CA 1
ATOM 5888 C C . MET B 1 76 ? 86.810 21.683 39.541 1.00 18.69 76 MET B C 1
ATOM 5889 O O . MET B 1 76 ? 86.013 21.329 40.408 1.00 18.58 76 MET B O 1
ATOM 5894 N N . PRO B 1 77 ? 86.483 21.751 38.238 1.00 18.36 77 PRO B N 1
ATOM 5895 C CA . PRO B 1 77 ? 85.114 21.469 37.784 1.00 17.98 77 PRO B CA 1
ATOM 5896 C C . PRO B 1 77 ? 84.674 20.050 38.135 1.00 18.03 77 PRO B C 1
ATOM 5897 O O . PRO B 1 77 ? 85.417 19.095 37.896 1.00 17.73 77 PRO B O 1
ATOM 5901 N N . LYS B 1 78 ? 83.478 19.921 38.706 1.00 17.52 78 LYS B N 1
ATOM 5902 C CA . LYS B 1 78 ? 82.989 18.624 39.171 1.00 17.71 78 LYS B CA 1
ATOM 5903 C C . LYS B 1 78 ? 81.484 18.440 38.984 1.00 17.13 78 LYS B C 1
ATOM 5904 O O . LYS B 1 78 ? 81.032 17.383 38.540 1.00 17.04 78 LYS B O 1
ATOM 5910 N N . ASP B 1 79 ? 80.718 19.473 39.317 1.00 16.26 79 ASP B N 1
ATOM 5911 C CA . ASP B 1 79 ? 79.267 19.341 39.430 1.00 15.67 79 ASP B CA 1
ATOM 5912 C C . ASP B 1 79 ? 78.506 19.733 38.166 1.00 15.25 79 ASP B C 1
ATOM 5913 O O . ASP B 1 79 ? 78.986 20.536 37.360 1.00 14.93 79 ASP B O 1
ATOM 5918 N N . ALA B 1 80 ? 77.317 19.149 38.010 1.00 14.55 80 ALA B N 1
ATOM 5919 C CA . ALA B 1 80 ? 76.416 19.471 36.906 1.00 14.03 80 ALA B CA 1
ATOM 5920 C C . ALA B 1 80 ? 75.650 20.761 37.197 1.00 13.59 80 ALA B C 1
ATOM 5921 O O . ALA B 1 80 ? 75.938 21.446 38.179 1.00 13.57 80 ALA B O 1
ATOM 5923 N N . GLY B 1 81 ? 74.683 21.086 36.339 1.00 12.97 81 GLY B N 1
ATOM 5924 C CA . GLY B 1 81 ? 73.908 22.318 36.458 1.00 12.52 81 GLY B CA 1
ATOM 5925 C C . GLY B 1 81 ? 73.319 22.509 37.842 1.00 12.23 81 GLY B C 1
ATOM 5926 O O . GLY B 1 81 ? 72.692 21.601 38.390 1.00 12.12 81 GLY B O 1
ATOM 5927 N N . GLY B 1 82 ? 73.535 23.690 38.417 1.00 11.94 82 GLY B N 1
ATOM 5928 C CA . GLY B 1 82 ? 73.028 23.996 39.753 1.00 11.78 82 GLY B CA 1
ATOM 5929 C C . GLY B 1 82 ? 73.868 23.460 40.900 1.00 11.78 82 GLY B C 1
ATOM 5930 O O . GLY B 1 82 ? 73.613 23.784 42.059 1.00 11.72 82 GLY B O 1
ATOM 5931 N N . GLY B 1 83 ? 74.860 22.633 40.581 1.00 11.60 83 GLY B N 1
ATOM 5932 C CA . GLY B 1 83 ? 75.783 22.101 41.583 1.00 11.91 83 GLY B CA 1
ATOM 5933 C C . GLY B 1 83 ? 76.802 23.135 42.029 1.00 12.04 83 GLY B C 1
ATOM 5934 O O . GLY B 1 83 ? 76.916 24.206 41.427 1.00 12.07 83 GLY B O 1
ATOM 5935 N N . TYR B 1 84 ? 77.555 22.815 43.081 1.00 12.13 84 TYR B N 1
ATOM 5936 C CA . TYR B 1 84 ? 78.481 23.787 43.658 1.00 12.04 84 TYR B CA 1
ATOM 5937 C C . TYR B 1 84 ? 79.479 24.394 42.662 1.00 11.78 84 TYR B C 1
ATOM 5938 O O . TYR B 1 84 ? 79.543 25.618 42.533 1.00 11.35 84 TYR B O 1
ATOM 5947 N N . THR B 1 85 ? 80.251 23.563 41.960 1.00 11.47 85 THR B N 1
ATOM 5948 C CA . THR B 1 85 ? 81.280 24.111 41.059 1.00 11.39 85 THR B CA 1
ATOM 5949 C C . THR B 1 85 ? 80.674 24.925 39.917 1.00 11.01 85 THR B C 1
ATOM 5950 O O . THR B 1 85 ? 81.238 25.938 39.501 1.00 10.78 85 THR B O 1
ATOM 5954 N N . HIS B 1 86 ? 79.512 24.475 39.441 1.00 10.75 86 HIS B N 1
ATOM 5955 C CA . HIS B 1 86 ? 78.742 25.169 38.412 1.00 10.45 86 HIS B CA 1
ATOM 5956 C C . HIS B 1 86 ? 78.366 26.577 38.880 1.00 10.35 86 HIS B C 1
ATOM 5957 O O . HIS B 1 86 ? 78.672 27.571 38.215 1.00 10.34 86 HIS B O 1
ATOM 5964 N N . GLU B 1 87 ? 77.721 26.660 40.040 1.00 10.16 87 GLU B N 1
ATOM 5965 C CA . GLU B 1 87 ? 77.282 27.945 40.568 1.00 10.23 87 GLU B CA 1
ATOM 5966 C C . GLU B 1 87 ? 78.447 28.825 41.039 1.00 10.20 87 GLU B C 1
ATOM 5967 O O . GLU B 1 87 ? 78.354 30.054 41.002 1.00 9.95 87 GLU B O 1
ATOM 5973 N N . GLN B 1 88 ? 79.547 28.199 41.460 1.00 10.24 88 GLN B N 1
ATOM 5974 C CA . GLN B 1 88 ? 80.717 28.960 41.902 1.00 10.41 88 GLN B CA 1
ATOM 5975 C C . GLN B 1 88 ? 81.404 29.638 40.721 1.00 10.30 88 GLN B C 1
ATOM 5976 O O . GLN B 1 88 ? 81.750 30.821 40.791 1.00 10.34 88 GLN B O 1
ATOM 5982 N N . HIS B 1 89 ? 81.582 28.898 39.630 1.00 10.29 89 HIS B N 1
ATOM 5983 C CA . HIS B 1 89 ? 82.155 29.483 38.422 1.00 10.47 89 HIS B CA 1
ATOM 5984 C C . HIS B 1 89 ? 81.258 30.574 37.826 1.00 10.33 89 HIS B C 1
ATOM 5985 O O . HIS B 1 89 ? 81.757 31.525 37.228 1.00 10.11 89 HIS B O 1
ATOM 5992 N N . LYS B 1 90 ? 79.942 30.437 38.015 1.00 10.12 90 LYS B N 1
ATOM 5993 C CA . LYS B 1 90 ? 78.998 31.501 37.671 1.00 10.11 90 LYS B CA 1
ATOM 5994 C C . LYS B 1 90 ? 79.190 32.745 38.536 1.00 10.22 90 LYS B C 1
ATOM 5995 O O . LYS B 1 90 ? 79.214 33.861 38.012 1.00 10.26 90 LYS B O 1
ATOM 6001 N N . ARG B 1 91 ? 79.320 32.559 39.852 1.00 10.54 91 ARG B N 1
ATOM 6002 C CA . ARG B 1 91 ? 79.600 33.686 40.750 1.00 10.95 91 ARG B CA 1
ATOM 6003 C C . ARG B 1 91 ? 80.892 34.376 40.331 1.00 10.57 91 ARG B C 1
ATOM 6004 O O . ARG B 1 91 ? 80.979 35.605 40.343 1.00 10.25 91 ARG B O 1
ATOM 6012 N N . ASN B 1 92 ? 81.882 33.575 39.944 1.00 10.19 92 ASN B N 1
ATOM 6013 C CA . ASN B 1 92 ? 83.172 34.109 39.512 1.00 10.12 92 ASN B CA 1
ATOM 6014 C C . ASN B 1 92 ? 83.109 34.966 38.249 1.00 9.89 92 ASN B C 1
ATOM 6015 O O . ASN B 1 92 ? 83.739 36.031 38.193 1.00 9.77 92 ASN B O 1
ATOM 6020 N N . TYR B 1 93 ? 82.358 34.530 37.239 1.00 9.77 93 TYR B N 1
ATOM 6021 C CA . TYR B 1 93 ? 82.312 35.331 36.016 1.00 9.69 93 TYR B CA 1
ATOM 6022 C C . TYR B 1 93 ? 81.579 36.655 36.228 1.00 9.77 93 TYR B C 1
ATOM 6023 O O . TYR B 1 93 ? 81.941 37.668 35.640 1.00 9.75 93 TYR B O 1
ATOM 6032 N N . LYS B 1 94 ? 80.575 36.641 37.100 1.00 10.09 94 LYS B N 1
ATOM 6033 C CA . LYS B 1 94 ? 79.882 37.868 37.462 1.00 10.46 94 LYS B CA 1
ATOM 6034 C C . LYS B 1 94 ? 80.799 38.780 38.267 1.00 10.50 94 LYS B C 1
ATOM 6035 O O . LYS B 1 94 ? 80.815 39.993 38.043 1.00 10.54 94 LYS B O 1
ATOM 6041 N N . ALA B 1 95 ? 81.572 38.187 39.180 1.00 10.58 95 ALA B N 1
ATOM 6042 C CA . ALA B 1 95 ? 82.548 38.919 39.995 1.00 10.68 95 ALA B CA 1
ATOM 6043 C C . ALA B 1 95 ? 83.643 39.574 39.149 1.00 10.78 95 ALA B C 1
ATOM 6044 O O . ALA B 1 95 ? 84.035 40.717 39.415 1.00 10.59 95 ALA B O 1
ATOM 6046 N N . ILE B 1 96 ? 84.134 38.856 38.137 1.00 10.73 96 ILE B N 1
ATOM 6047 C CA . ILE B 1 96 ? 85.148 39.400 37.222 1.00 10.80 96 ILE B CA 1
ATOM 6048 C C . ILE B 1 96 ? 84.608 40.627 36.486 1.00 11.04 96 ILE B C 1
ATOM 6049 O O . ILE B 1 96 ? 85.239 41.686 36.481 1.00 10.79 96 ILE B O 1
ATOM 6054 N N . ARG B 1 97 ? 83.421 40.492 35.897 1.00 11.12 97 ARG B N 1
ATOM 6055 C CA . ARG B 1 97 ? 82.786 41.611 35.217 1.00 11.62 97 ARG B CA 1
ATOM 6056 C C . ARG B 1 97 ? 82.518 42.797 36.161 1.00 11.53 97 ARG B C 1
ATOM 6057 O O . ARG B 1 97 ? 82.824 43.940 35.821 1.00 11.44 97 ARG B O 1
ATOM 6065 N N . ASN B 1 98 ? 81.949 42.517 37.332 1.00 11.71 98 ASN B N 1
ATOM 6066 C CA . ASN B 1 98 ? 81.591 43.568 38.291 1.00 11.91 98 ASN B CA 1
ATOM 6067 C C . ASN B 1 98 ? 82.811 44.283 38.868 1.00 11.63 98 ASN B C 1
ATOM 6068 O O . ASN B 1 98 ? 82.803 45.511 39.018 1.00 11.36 98 ASN B O 1
ATOM 6073 N N . ALA B 1 99 ? 83.852 43.512 39.185 1.00 11.26 99 ALA B N 1
ATOM 6074 C CA . ALA B 1 99 ? 85.099 44.076 39.718 1.00 11.26 99 ALA B CA 1
ATOM 6075 C C . ALA B 1 99 ? 85.755 44.995 38.700 1.00 11.24 99 ALA B C 1
ATOM 6076 O O . ALA B 1 99 ? 86.192 46.097 39.043 1.00 11.35 99 ALA B O 1
ATOM 6078 N N . GLY B 1 100 ? 85.802 44.548 37.445 1.00 11.15 100 GLY B N 1
ATOM 6079 C CA . GLY B 1 100 ? 86.295 45.375 36.348 1.00 11.39 100 GLY B CA 1
ATOM 6080 C C . GLY B 1 100 ? 85.540 46.690 36.245 1.00 11.84 100 GLY B C 1
ATOM 6081 O O . GLY B 1 100 ? 86.149 47.759 36.183 1.00 11.81 100 GLY B O 1
ATOM 6082 N N . PHE B 1 101 ? 84.210 46.610 36.237 1.00 11.98 101 PHE B N 1
ATOM 6083 C CA . PHE B 1 101 ? 83.367 47.806 36.167 1.00 12.55 101 PHE B CA 1
ATOM 6084 C C . PHE B 1 101 ? 83.618 48.754 37.345 1.00 12.83 101 PHE B C 1
ATOM 6085 O O . PHE B 1 101 ? 83.801 49.961 37.148 1.00 12.98 101 PHE B O 1
ATOM 6093 N N . LEU B 1 102 ? 83.625 48.204 38.556 1.00 13.23 102 LEU B N 1
ATOM 6094 C CA . LEU B 1 102 ? 83.795 49.014 39.763 1.00 13.87 102 LEU B CA 1
ATOM 6095 C C . LEU B 1 102 ? 85.192 49.630 39.869 1.00 14.37 102 LEU B C 1
ATOM 6096 O O . LEU B 1 102 ? 85.343 50.756 40.350 1.00 14.55 102 LEU B O 1
ATOM 6101 N N . TYR B 1 103 ? 86.205 48.906 39.404 1.00 14.86 103 TYR B N 1
ATOM 6102 C CA . TYR B 1 103 ? 87.544 49.480 39.305 1.00 15.46 103 TYR B CA 1
ATOM 6103 C C . TYR B 1 103 ? 87.534 50.717 38.398 1.00 15.62 103 TYR B C 1
ATOM 6104 O O . TYR B 1 103 ? 88.076 51.765 38.756 1.00 15.50 103 TYR B O 1
ATOM 6113 N N . GLN B 1 104 ? 86.905 50.596 37.231 1.00 15.44 104 GLN B N 1
ATOM 6114 C CA . GLN B 1 104 ? 86.801 51.718 36.300 1.00 15.39 104 GLN B CA 1
ATOM 6115 C C . GLN B 1 104 ? 86.088 52.933 36.899 1.00 15.81 104 GLN B C 1
ATOM 6116 O O . GLN B 1 104 ? 86.574 54.059 36.786 1.00 15.47 104 GLN B O 1
ATOM 6122 N N . VAL B 1 105 ? 84.949 52.694 37.542 1.00 16.25 105 VAL B N 1
ATOM 6123 C CA . VAL B 1 105 ? 84.105 53.782 38.033 1.00 17.38 105 VAL B CA 1
ATOM 6124 C C . VAL B 1 105 ? 84.677 54.423 39.301 1.00 18.12 105 VAL B C 1
ATOM 6125 O O . VAL B 1 105 ? 84.694 55.653 39.415 1.00 18.76 105 VAL B O 1
ATOM 6129 N N . THR B 1 106 ? 85.166 53.600 40.227 1.00 18.74 106 THR B N 1
ATOM 6130 C CA . THR B 1 106 ? 85.646 54.097 41.531 1.00 19.85 106 THR B CA 1
ATOM 6131 C C . THR B 1 106 ? 87.142 54.407 41.558 1.00 20.45 106 THR B C 1
ATOM 6132 O O . THR B 1 106 ? 87.594 55.252 42.340 1.00 20.86 106 THR B O 1
ATOM 6136 N N . GLY B 1 107 ? 87.905 53.716 40.716 1.00 20.96 107 GLY B N 1
ATOM 6137 C CA . GLY B 1 107 ? 89.359 53.846 40.707 1.00 22.13 107 GLY B CA 1
ATOM 6138 C C . GLY B 1 107 ? 90.031 53.064 41.823 1.00 23.01 107 GLY B C 1
ATOM 6139 O O . GLY B 1 107 ? 91.251 53.140 41.989 1.00 23.65 107 GLY B O 1
ATOM 6140 N N . ASP B 1 108 ? 89.237 52.313 42.586 1.00 23.52 108 ASP B N 1
ATOM 6141 C CA . ASP B 1 108 ? 89.736 51.524 43.710 1.00 24.37 108 ASP B CA 1
ATOM 6142 C C . ASP B 1 108 ? 90.480 50.283 43.218 1.00 24.49 108 ASP B C 1
ATOM 6143 O O . ASP B 1 108 ? 89.893 49.395 42.587 1.00 24.19 108 ASP B O 1
ATOM 6148 N N . GLU B 1 109 ? 91.772 50.234 43.531 1.00 24.26 109 GLU B N 1
ATOM 6149 C CA . GLU B 1 109 ? 92.668 49.173 43.069 1.00 24.64 109 GLU B CA 1
ATOM 6150 C C . GLU B 1 109 ? 92.296 47.770 43.556 1.00 23.08 109 GLU B C 1
ATOM 6151 O O . GLU B 1 109 ? 92.617 46.787 42.886 1.00 23.02 109 GLU B O 1
ATOM 6157 N N . LYS B 1 110 ? 91.625 47.674 44.704 1.00 21.67 110 LYS B N 1
ATOM 6158 C CA . LYS B 1 110 ? 91.236 46.370 45.255 1.00 20.94 110 LYS B CA 1
ATOM 6159 C C . LYS B 1 110 ? 90.357 45.567 44.293 1.00 20.35 110 LYS B C 1
ATOM 6160 O O . LYS B 1 110 ? 90.367 44.335 44.316 1.00 20.19 110 LYS B O 1
ATOM 6166 N N . TYR B 1 111 ? 89.613 46.273 43.445 1.00 19.56 111 TYR B N 1
ATOM 6167 C CA . TYR B 1 111 ? 88.744 45.618 42.465 1.00 18.95 111 TYR B CA 1
ATOM 6168 C C . TYR B 1 111 ? 89.528 45.063 41.275 1.00 18.48 111 TYR B C 1
ATOM 6169 O O . TYR B 1 111 ? 89.253 43.954 40.815 1.00 18.07 111 TYR B O 1
ATOM 6178 N N . LEU B 1 112 ? 90.507 45.828 40.792 1.00 18.13 112 LEU B N 1
ATOM 6179 C CA . LEU B 1 112 ? 91.414 45.337 39.754 1.00 18.41 112 LEU B CA 1
ATOM 6180 C C . LEU B 1 112 ? 92.162 44.109 40.266 1.00 18.33 112 LEU B C 1
ATOM 6181 O O . LEU B 1 112 ? 92.271 43.106 39.561 1.00 18.53 112 LEU B O 1
ATOM 6186 N N . THR B 1 113 ? 92.663 44.200 41.497 1.00 18.37 113 THR B N 1
ATOM 6187 C CA . THR B 1 113 ? 93.439 43.123 42.112 1.00 18.49 113 THR B CA 1
ATOM 6188 C C . THR B 1 113 ? 92.649 41.816 42.188 1.00 17.89 113 THR B C 1
ATOM 6189 O O . THR B 1 113 ? 93.179 40.749 41.882 1.00 17.71 113 THR B O 1
ATOM 6193 N N . PHE B 1 114 ? 91.383 41.909 42.588 1.00 17.32 114 PHE B N 1
ATOM 6194 C CA . PHE B 1 114 ? 90.537 40.727 42.724 1.00 16.96 114 PHE B CA 1
ATOM 6195 C C . PHE B 1 114 ? 90.208 40.099 41.371 1.00 16.34 114 PHE B C 1
ATOM 6196 O O . PHE B 1 114 ? 90.287 38.878 41.219 1.00 16.58 114 PHE B O 1
ATOM 6204 N N . ALA B 1 115 ? 89.836 40.934 40.402 1.00 16.05 115 ALA B N 1
ATOM 6205 C CA . ALA B 1 115 ? 89.589 40.468 39.036 1.00 15.88 115 ALA B CA 1
ATOM 6206 C C . ALA B 1 115 ? 90.842 39.795 38.468 1.00 15.78 115 ALA B C 1
ATOM 6207 O O . ALA B 1 115 ? 90.764 38.708 37.894 1.00 15.29 115 ALA B O 1
ATOM 6209 N N . LYS B 1 116 ? 91.994 40.441 38.657 1.00 15.78 116 LYS B N 1
ATOM 6210 C CA . LYS B 1 116 ? 93.278 39.906 38.203 1.00 16.08 116 LYS B CA 1
ATOM 6211 C C . LYS B 1 116 ? 93.586 38.552 38.845 1.00 15.84 116 LYS B C 1
ATOM 6212 O O . LYS B 1 116 ? 93.954 37.601 38.151 1.00 15.56 116 LYS B O 1
ATOM 6218 N N . ASP B 1 117 ? 93.421 38.466 40.164 1.00 15.91 117 ASP B N 1
ATOM 6219 C CA . ASP B 1 117 ? 93.751 37.240 40.893 1.00 15.84 117 ASP B CA 1
ATOM 6220 C C . ASP B 1 117 ? 92.826 36.078 40.526 1.00 15.21 117 ASP B C 1
ATOM 6221 O O . ASP B 1 117 ? 93.280 34.941 40.408 1.00 14.47 117 ASP B O 1
ATOM 6226 N N . LEU B 1 118 ? 91.538 36.364 40.327 1.00 14.46 118 LEU B N 1
ATOM 6227 C CA . LEU B 1 118 ? 90.620 35.349 39.814 1.00 13.94 118 LEU B CA 1
ATOM 6228 C C . LEU B 1 118 ? 91.094 34.836 38.457 1.00 13.35 118 LEU B C 1
ATOM 6229 O O . LEU B 1 118 ? 91.206 33.625 38.253 1.00 13.26 118 LEU B O 1
ATOM 6234 N N . LEU B 1 119 ? 91.393 35.761 37.546 1.00 12.75 119 LEU B N 1
ATOM 6235 C CA . LEU B 1 119 ? 91.815 35.401 36.193 1.00 12.45 119 LEU B CA 1
ATOM 6236 C C . LEU B 1 119 ? 93.142 34.635 36.156 1.00 12.56 119 LEU B C 1
ATOM 6237 O O . LEU B 1 119 ? 93.298 33.701 35.365 1.00 12.33 119 LEU B O 1
ATOM 6242 N N . LEU B 1 120 ? 94.080 35.017 37.022 1.00 12.97 120 LEU B N 1
ATOM 6243 C CA . LEU B 1 120 ? 95.346 34.289 37.126 1.00 13.21 120 LEU B CA 1
ATOM 6244 C C . LEU B 1 120 ? 95.136 32.866 37.645 1.00 13.36 120 LEU B C 1
ATOM 6245 O O . LEU B 1 120 ? 95.797 31.933 37.182 1.00 13.72 120 LEU B O 1
ATOM 6250 N N . ALA B 1 121 ? 94.201 32.699 38.581 1.00 13.36 121 ALA B N 1
ATOM 6251 C CA . ALA B 1 121 ? 93.847 31.373 39.078 1.00 13.50 121 ALA B CA 1
ATOM 6252 C C . ALA B 1 121 ? 93.230 30.513 37.971 1.00 13.60 121 ALA B C 1
ATOM 6253 O O . ALA B 1 121 ? 93.541 29.327 37.861 1.00 13.78 121 ALA B O 1
ATOM 6255 N N . TYR B 1 122 ? 92.373 31.112 37.144 1.00 13.48 122 TYR B N 1
ATOM 6256 C CA . TYR B 1 122 ? 91.841 30.421 35.966 1.00 13.66 122 TYR B CA 1
ATOM 6257 C C . TYR B 1 122 ? 92.938 30.080 34.964 1.00 14.22 122 TYR B C 1
ATOM 6258 O O . TYR B 1 122 ? 92.949 28.984 34.404 1.00 14.15 122 TYR B O 1
ATOM 6267 N N . ALA B 1 123 ? 93.862 31.018 34.760 1.00 14.94 123 ALA B N 1
ATOM 6268 C CA . ALA B 1 123 ? 94.964 30.837 33.814 1.00 15.93 123 ALA B CA 1
ATOM 6269 C C . ALA B 1 123 ? 95.854 29.654 34.193 1.00 16.79 123 ALA B C 1
ATOM 6270 O O . ALA B 1 123 ? 96.375 28.971 33.315 1.00 17.23 123 ALA B O 1
ATOM 6272 N N . LYS B 1 124 ? 96.009 29.415 35.494 1.00 17.96 124 LYS B N 1
ATOM 6273 C CA . LYS B 1 124 ? 96.786 28.274 35.994 1.00 19.78 124 LYS B CA 1
ATOM 6274 C C . LYS B 1 124 ? 96.078 26.940 35.797 1.00 19.68 124 LYS B C 1
ATOM 6275 O O . LYS B 1 124 ? 96.717 25.933 35.491 1.00 19.95 124 LYS B O 1
ATOM 6281 N N . MET B 1 125 ? 94.760 26.938 35.983 1.00 19.21 125 MET B N 1
ATOM 6282 C CA . MET B 1 125 ? 93.974 25.705 35.992 1.00 19.18 125 MET B CA 1
ATOM 6283 C C . MET B 1 125 ? 93.530 25.267 34.595 1.00 18.37 125 MET B C 1
ATOM 6284 O O . MET B 1 125 ? 93.532 24.076 34.284 1.00 17.74 125 MET B O 1
ATOM 6289 N N . TYR B 1 126 ? 93.159 26.229 33.755 1.00 17.69 126 TYR B N 1
ATOM 6290 C CA . TYR B 1 126 ? 92.492 25.916 32.487 1.00 17.42 126 TYR B CA 1
ATOM 6291 C C . TYR B 1 126 ? 93.268 25.003 31.511 1.00 18.08 126 TYR B C 1
ATOM 6292 O O . TYR B 1 126 ? 92.689 24.055 30.983 1.00 17.64 126 TYR B O 1
ATOM 6301 N N . PRO B 1 127 ? 94.570 25.280 31.271 1.00 18.76 127 PRO B N 1
ATOM 6302 C CA . PRO B 1 127 ? 95.308 24.498 30.270 1.00 19.58 127 PRO B CA 1
ATOM 6303 C C . PRO B 1 127 ? 95.304 22.988 30.502 1.00 20.48 127 PRO B C 1
ATOM 6304 O O . PRO B 1 127 ? 95.429 22.227 29.542 1.00 21.15 127 PRO B O 1
ATOM 6308 N N . SER B 1 128 ? 95.150 22.562 31.753 1.00 21.17 128 SER B N 1
ATOM 6309 C CA . SER B 1 128 ? 95.151 21.134 32.077 1.00 21.80 128 SER B CA 1
ATOM 6310 C C . SER B 1 128 ? 93.752 20.499 32.110 1.00 21.71 128 SER B C 1
ATOM 6311 O O . SER B 1 128 ? 93.623 19.302 32.371 1.00 22.30 128 SER B O 1
ATOM 6314 N N . LEU B 1 129 ? 92.713 21.293 31.853 1.00 21.03 129 LEU B N 1
ATOM 6315 C CA . LEU B 1 129 ? 91.340 20.780 31.884 1.00 20.83 129 LEU B CA 1
ATOM 6316 C C . LEU B 1 129 ? 90.955 20.030 30.614 1.00 20.54 129 LEU B C 1
ATOM 6317 O O . LEU B 1 129 ? 91.180 20.508 29.504 1.00 20.79 129 LEU B O 1
ATOM 6322 N N . GLY B 1 130 ? 90.375 18.846 30.795 1.00 20.79 130 GLY B N 1
ATOM 6323 C CA . GLY B 1 130 ? 89.752 18.108 29.705 1.00 21.16 130 GLY B CA 1
ATOM 6324 C C . GLY B 1 130 ? 88.248 18.288 29.780 1.00 21.35 130 GLY B C 1
ATOM 6325 O O . GLY B 1 130 ? 87.766 19.228 30.420 1.00 20.86 130 GLY B O 1
ATOM 6326 N N . GLU B 1 131 ? 87.506 17.395 29.127 1.00 21.42 131 GLU B N 1
ATOM 6327 C CA . GLU B 1 131 ? 86.040 17.428 29.163 1.00 21.34 131 GLU B CA 1
ATOM 6328 C C . GLU B 1 131 ? 85.521 17.338 30.593 1.00 20.33 131 GLU B C 1
ATOM 6329 O O . GLU B 1 131 ? 86.065 16.597 31.411 1.00 19.86 131 GLU B O 1
ATOM 6335 N N . HIS B 1 132 ? 84.471 18.101 30.888 1.00 18.90 132 HIS B N 1
ATOM 6336 C CA . HIS B 1 132 ? 83.841 18.083 32.204 1.00 18.24 132 HIS B CA 1
ATOM 6337 C C . HIS B 1 132 ? 83.390 16.663 32.579 1.00 18.59 132 HIS B C 1
ATOM 6338 O O . HIS B 1 132 ? 82.800 15.968 31.750 1.00 19.08 132 HIS B O 1
ATOM 6345 N N . PRO B 1 133 ? 83.669 16.233 33.825 1.00 18.98 133 PRO B N 1
ATOM 6346 C CA . PRO B 1 133 ? 83.364 14.849 34.231 1.00 19.46 133 PRO B CA 1
ATOM 6347 C C . PRO B 1 133 ? 81.871 14.546 34.393 1.00 20.11 133 PRO B C 1
ATOM 6348 O O . PRO B 1 133 ? 81.481 13.376 34.419 1.00 21.02 133 PRO B O 1
ATOM 6352 N N . ASN B 1 134 ? 81.053 15.590 34.492 1.00 20.11 134 ASN B N 1
ATOM 6353 C CA . ASN B 1 134 ? 79.620 15.448 34.732 1.00 20.32 134 ASN B CA 1
ATOM 6354 C C . ASN B 1 134 ? 78.798 15.890 33.517 1.00 20.23 134 ASN B C 1
ATOM 6355 O O . ASN B 1 134 ? 77.720 16.475 33.656 1.00 20.09 134 ASN B O 1
ATOM 6360 N N . ARG B 1 135 ? 79.312 15.607 32.325 1.00 20.29 135 ARG B N 1
ATOM 6361 C CA . ARG B 1 135 ? 78.627 15.948 31.081 1.00 20.40 135 ARG B CA 1
ATOM 6362 C C . ARG B 1 135 ? 77.374 15.096 30.863 1.00 20.36 135 ARG B C 1
ATOM 6363 O O . ARG B 1 135 ? 77.184 14.070 31.523 1.00 20.94 135 ARG B O 1
ATOM 6371 N N . LYS B 1 136 ? 76.525 15.539 29.939 1.00 19.70 136 LYS B N 1
ATOM 6372 C CA . LYS B 1 136 ? 75.359 14.777 29.499 1.00 19.78 136 LYS B CA 1
ATOM 6373 C C . LYS B 1 136 ? 75.418 14.642 27.970 1.00 19.78 136 LYS B C 1
ATOM 6374 O O . LYS B 1 136 ? 76.499 14.395 27.425 1.00 20.19 136 LYS B O 1
ATOM 6380 N N . GLU B 1 137 ? 74.287 14.807 27.279 1.00 19.62 137 GLU B N 1
ATOM 6381 C CA . GLU B 1 137 ? 74.246 14.663 25.815 1.00 19.52 137 GLU B CA 1
ATOM 6382 C C . GLU B 1 137 ? 74.659 15.936 25.066 1.00 19.24 137 GLU B C 1
ATOM 6383 O O . GLU B 1 137 ? 74.993 15.889 23.880 1.00 18.91 137 GLU B O 1
ATOM 6389 N N . GLN B 1 138 ? 74.627 17.069 25.766 1.00 18.65 138 GLN B N 1
ATOM 6390 C CA . GLN B 1 138 ? 75.082 18.340 25.213 1.00 18.58 138 GLN B CA 1
ATOM 6391 C C . GLN B 1 138 ? 76.592 18.316 24.998 1.00 18.00 138 GLN B C 1
ATOM 6392 O O . GLN B 1 138 ? 77.295 17.548 25.651 1.00 17.81 138 GLN B O 1
ATOM 6398 N N . SER B 1 139 ? 77.082 19.144 24.077 1.00 17.67 139 SER B N 1
ATOM 6399 C CA . SER B 1 139 ? 78.525 19.337 23.922 1.00 17.65 139 SER B CA 1
ATOM 6400 C C . SER B 1 139 ? 79.090 19.737 25.286 1.00 17.06 139 SER B C 1
ATOM 6401 O O . SER B 1 139 ? 78.620 20.714 25.879 1.00 16.77 139 SER B O 1
ATOM 6404 N N . PRO B 1 140 ? 80.074 18.973 25.802 1.00 16.59 140 PRO B N 1
ATOM 6405 C CA . PRO B 1 140 ? 80.603 19.285 27.131 1.00 15.94 140 PRO B CA 1
ATOM 6406 C C . PRO B 1 140 ? 81.428 20.567 27.144 1.00 15.14 140 PRO B C 1
ATOM 6407 O O . PRO B 1 140 ? 81.962 20.975 26.113 1.00 14.91 140 PRO B O 1
ATOM 6411 N N . GLY B 1 141 ? 81.505 21.205 28.304 1.00 14.35 141 GLY B N 1
ATOM 6412 C CA . GLY B 1 141 ? 82.439 22.304 28.500 1.00 13.92 141 GLY B CA 1
ATOM 6413 C C . GLY B 1 141 ? 83.662 21.745 29.199 1.00 13.59 141 GLY B C 1
ATOM 6414 O O . GLY B 1 141 ? 83.882 20.527 29.207 1.00 13.33 141 GLY B O 1
ATOM 6415 N N . ARG B 1 142 ? 84.452 22.635 29.790 1.00 13.47 142 ARG B N 1
ATOM 6416 C CA . ARG B 1 142 ? 85.585 22.237 30.619 1.00 13.18 142 ARG B CA 1
ATOM 6417 C C . ARG B 1 142 ? 85.362 22.743 32.036 1.00 12.68 142 ARG B C 1
ATOM 6418 O O . ARG B 1 142 ? 85.401 21.972 32.991 1.00 12.63 142 ARG B O 1
ATOM 6426 N N . LEU B 1 143 ? 85.098 24.039 32.169 1.00 12.18 143 LEU B N 1
ATOM 6427 C CA . LEU B 1 143 ? 84.655 24.584 33.444 1.00 11.83 143 LEU B CA 1
ATOM 6428 C C . LEU B 1 143 ? 83.262 24.071 33.798 1.00 11.49 143 LEU B C 1
ATOM 6429 O O . LEU B 1 143 ? 82.947 23.901 34.972 1.00 11.45 143 LEU B O 1
ATOM 6434 N N . PHE B 1 144 ? 82.449 23.823 32.773 1.00 11.27 144 PHE B N 1
ATOM 6435 C CA . PHE B 1 144 ? 81.028 23.506 32.952 1.00 11.08 144 PHE B CA 1
ATOM 6436 C C . PHE B 1 144 ? 80.624 22.224 32.233 1.00 11.25 144 PHE B C 1
ATOM 6437 O O . PHE B 1 144 ? 81.281 21.808 31.277 1.00 11.40 144 PHE B O 1
ATOM 6445 N N . TRP B 1 145 ? 79.520 21.622 32.684 1.00 11.42 145 TRP B N 1
ATOM 6446 C CA . TRP B 1 145 ? 79.021 20.358 32.134 1.00 11.47 145 TRP B CA 1
ATOM 6447 C C . TRP B 1 145 ? 78.644 20.453 30.652 1.00 11.64 145 TRP B C 1
ATOM 6448 O O . TRP B 1 145 ? 78.708 19.461 29.930 1.00 11.75 145 TRP B O 1
ATOM 6459 N N . GLN B 1 146 ? 78.249 21.648 30.216 1.00 11.69 146 GLN B N 1
ATOM 6460 C CA . GLN B 1 146 ? 77.942 21.919 28.817 1.00 11.89 146 GLN B CA 1
ATOM 6461 C C . GLN B 1 146 ? 78.690 23.168 28.350 1.00 11.64 146 GLN B C 1
ATOM 6462 O O . GLN B 1 146 ? 78.965 24.069 29.146 1.00 11.83 146 GLN B O 1
ATOM 6468 N N . SER B 1 147 ? 79.009 23.222 27.059 1.00 11.38 147 SER B N 1
ATOM 6469 C CA . SER B 1 147 ? 79.776 24.344 26.509 1.00 11.27 147 SER B CA 1
ATOM 6470 C C . SER B 1 147 ? 79.015 25.671 26.508 1.00 10.93 147 SER B C 1
ATOM 6471 O O . SER B 1 147 ? 79.628 26.730 26.457 1.00 10.60 147 SER B O 1
ATOM 6474 N N . LEU B 1 148 ? 77.687 25.614 26.580 1.00 10.66 148 LEU B N 1
ATOM 6475 C CA . LEU B 1 148 ? 76.887 26.838 26.656 1.00 10.44 148 LEU B CA 1
ATOM 6476 C C . LEU B 1 148 ? 77.339 27.747 27.802 1.00 10.18 148 LEU B C 1
ATOM 6477 O O . LEU B 1 148 ? 77.565 28.943 27.595 1.00 10.15 148 LEU B O 1
ATOM 6482 N N . ASN B 1 149 ? 77.467 27.184 29.001 1.00 10.10 149 ASN B N 1
ATOM 6483 C CA . ASN B 1 149 ? 77.853 27.982 30.165 1.00 9.93 149 ASN B CA 1
ATOM 6484 C C . ASN B 1 149 ? 79.288 28.490 30.066 1.00 9.73 149 ASN B C 1
ATOM 6485 O O . ASN B 1 149 ? 79.613 29.543 30.616 1.00 9.42 149 ASN B O 1
ATOM 6490 N N . GLU B 1 150 ? 80.125 27.750 29.341 1.00 9.63 150 GLU B N 1
ATOM 6491 C CA . GLU B 1 150 ? 81.504 28.174 29.064 1.00 9.87 150 GLU B CA 1
ATOM 6492 C C . GLU B 1 150 ? 81.492 29.471 28.248 1.00 9.45 150 GLU B C 1
ATOM 6493 O O . GLU B 1 150 ? 82.257 30.403 28.519 1.00 9.41 150 GLU B O 1
ATOM 6499 N N . ALA B 1 151 ? 80.613 29.525 27.250 1.00 9.04 151 ALA B N 1
ATOM 6500 C CA . ALA B 1 151 ? 80.444 30.723 26.431 1.00 8.55 151 ALA B CA 1
ATOM 6501 C C . ALA B 1 151 ? 79.936 31.906 27.256 1.00 8.42 151 ALA B C 1
ATOM 6502 O O . ALA B 1 151 ? 80.440 33.020 27.108 1.00 8.30 151 ALA B O 1
ATOM 6504 N N . VAL B 1 152 ? 78.952 31.664 28.126 1.00 8.17 152 VAL B N 1
ATOM 6505 C CA . VAL B 1 152 ? 78.462 32.712 29.033 1.00 8.05 152 VAL B CA 1
ATOM 6506 C C . VAL B 1 152 ? 79.612 33.219 29.907 1.00 7.95 152 VAL B C 1
ATOM 6507 O O . VAL B 1 152 ? 79.806 34.423 30.032 1.00 7.87 152 VAL B O 1
ATOM 6511 N N . TRP B 1 153 ? 80.383 32.292 30.483 1.00 7.83 153 TRP B N 1
ATOM 6512 C CA . TRP B 1 153 ? 81.535 32.645 31.323 1.00 7.73 153 TRP B CA 1
ATOM 6513 C C . TRP B 1 153 ? 82.484 33.581 30.578 1.00 7.67 153 TRP B C 1
ATOM 6514 O O . TRP B 1 153 ? 82.927 34.591 31.126 1.00 7.49 153 TRP B O 1
ATOM 6525 N N . LEU B 1 154 ? 82.777 33.250 29.321 1.00 7.49 154 LEU B N 1
ATOM 6526 C CA . LEU B 1 154 ? 83.688 34.054 28.514 1.00 7.60 154 LEU B CA 1
ATOM 6527 C C . LEU B 1 154 ? 83.112 35.439 28.192 1.00 7.56 154 LEU B C 1
ATOM 6528 O O . LEU B 1 154 ? 83.815 36.447 28.302 1.00 7.55 154 LEU B O 1
ATOM 6533 N N . VAL B 1 155 ? 81.832 35.486 27.820 1.00 7.59 155 VAL B N 1
ATOM 6534 C CA . VAL B 1 155 ? 81.137 36.758 27.562 1.00 7.69 155 VAL B CA 1
ATOM 6535 C C . VAL B 1 155 ? 81.269 37.727 28.748 1.00 7.88 155 VAL B C 1
ATOM 6536 O O . VAL B 1 155 ? 81.577 38.905 28.556 1.00 7.85 155 VAL B O 1
ATOM 6540 N N . TYR B 1 156 ? 81.048 37.223 29.961 1.00 8.15 156 TYR B N 1
ATOM 6541 C CA . TYR B 1 156 ? 81.151 38.037 31.167 1.00 8.56 156 TYR B CA 1
ATOM 6542 C C . TYR B 1 156 ? 82.601 38.343 31.546 1.00 8.59 156 TYR B C 1
ATOM 6543 O O . TYR B 1 156 ? 82.948 39.493 31.816 1.00 8.74 156 TYR B O 1
ATOM 6552 N N . SER B 1 157 ? 83.440 37.313 31.565 1.00 8.78 157 SER B N 1
ATOM 6553 C CA . SER B 1 157 ? 84.815 37.475 32.034 1.00 8.80 157 SER B CA 1
ATOM 6554 C C . SER B 1 157 ? 85.676 38.364 31.134 1.00 8.86 157 SER B C 1
ATOM 6555 O O . SER B 1 157 ? 86.530 39.099 31.636 1.00 8.99 157 SER B O 1
ATOM 6558 N N . ILE B 1 158 ? 85.457 38.314 29.820 1.00 8.78 158 ILE B N 1
ATOM 6559 C CA . ILE B 1 158 ? 86.237 39.165 28.909 1.00 8.90 158 ILE B CA 1
ATOM 6560 C C . ILE B 1 158 ? 85.947 40.657 29.130 1.00 9.01 158 ILE B C 1
ATOM 6561 O O . ILE B 1 158 ? 86.816 41.504 28.894 1.00 9.06 158 ILE B O 1
ATOM 6566 N N . GLN B 1 159 ? 84.737 40.972 29.600 1.00 9.24 159 GLN B N 1
ATOM 6567 C CA . GLN B 1 159 ? 84.380 42.356 29.931 1.00 9.53 159 GLN B CA 1
ATOM 6568 C C . GLN B 1 159 ? 85.176 42.863 31.123 1.00 9.76 159 GLN B C 1
ATOM 6569 O O . GLN B 1 159 ? 85.640 44.008 31.123 1.00 9.96 159 GLN B O 1
ATOM 6575 N N . GLY B 1 160 ? 85.313 42.016 32.141 1.00 9.91 160 GLY B N 1
ATOM 6576 C CA . GLY B 1 160 ? 86.128 42.332 33.312 1.00 10.28 160 GLY B CA 1
ATOM 6577 C C . GLY B 1 160 ? 87.580 42.536 32.918 1.00 10.51 160 GLY B C 1
ATOM 6578 O O . GLY B 1 160 ? 88.239 43.472 33.382 1.00 10.36 160 GLY B O 1
ATOM 6579 N N . TYR B 1 161 ? 88.082 41.657 32.052 1.00 10.75 161 TYR B N 1
ATOM 6580 C CA . TYR B 1 161 ? 89.466 41.760 31.594 1.00 11.22 161 TYR B CA 1
ATOM 6581 C C . TYR B 1 161 ? 89.706 43.057 30.829 1.00 11.65 161 TYR B C 1
ATOM 6582 O O . TYR B 1 161 ? 90.697 43.758 31.076 1.00 11.76 161 TYR B O 1
ATOM 6591 N N . ASP B 1 162 ? 88.792 43.365 29.909 1.00 11.69 162 ASP B N 1
ATOM 6592 C CA . ASP B 1 162 ? 88.818 44.605 29.135 1.00 12.20 162 ASP B CA 1
ATOM 6593 C C . ASP B 1 162 ? 88.914 45.831 30.049 1.00 12.16 162 ASP B C 1
ATOM 6594 O O . ASP B 1 162 ? 89.577 46.808 29.706 1.00 12.32 162 ASP B O 1
ATOM 6599 N N . ALA B 1 163 ? 88.260 45.762 31.208 1.00 12.32 163 ALA B N 1
ATOM 6600 C CA . ALA B 1 163 ? 88.192 46.891 32.137 1.00 12.78 163 ALA B CA 1
ATOM 6601 C C . ALA B 1 163 ? 89.423 47.037 33.040 1.00 13.34 163 ALA B C 1
ATOM 6602 O O . ALA B 1 163 ? 89.619 48.086 33.662 1.00 13.67 163 ALA B O 1
ATOM 6604 N N . ILE B 1 164 ? 90.247 45.996 33.113 1.00 13.81 164 ILE B N 1
ATOM 6605 C CA . ILE B 1 164 ? 91.452 46.035 33.955 1.00 14.72 164 ILE B CA 1
ATOM 6606 C C . ILE B 1 164 ? 92.772 45.966 33.185 1.00 15.51 164 ILE B C 1
ATOM 6607 O O . ILE B 1 164 ? 93.829 46.242 33.753 1.00 15.65 164 ILE B O 1
ATOM 6612 N N . ILE B 1 165 ? 92.710 45.603 31.906 1.00 16.53 165 ILE B N 1
ATOM 6613 C CA . ILE B 1 165 ? 93.918 45.301 31.122 1.00 17.80 165 ILE B CA 1
ATOM 6614 C C . ILE B 1 165 ? 94.975 46.418 31.153 1.00 18.89 165 ILE B C 1
ATOM 6615 O O . ILE B 1 165 ? 96.171 46.135 31.270 1.00 18.83 165 ILE B O 1
ATOM 6620 N N . ASP B 1 166 ? 94.532 47.673 31.093 1.00 19.96 166 ASP B N 1
ATOM 6621 C CA . ASP B 1 166 ? 95.448 48.822 31.114 1.00 21.21 166 ASP B CA 1
ATOM 6622 C C . ASP B 1 166 ? 96.181 49.017 32.446 1.00 21.01 166 ASP B C 1
ATOM 6623 O O . ASP B 1 166 ? 97.181 49.739 32.503 1.00 21.79 166 ASP B O 1
ATOM 6628 N N . GLY B 1 167 ? 95.690 48.376 33.504 1.00 20.30 167 GLY B N 1
ATOM 6629 C CA . GLY B 1 167 ? 96.324 48.452 34.823 1.00 19.75 167 GLY B CA 1
ATOM 6630 C C . GLY B 1 167 ? 97.146 47.229 35.201 1.00 19.25 167 GLY B C 1
ATOM 6631 O O . GLY B 1 167 ? 97.529 47.068 36.363 1.00 19.20 167 GLY B O 1
ATOM 6632 N N . LEU B 1 168 ? 97.416 46.368 34.220 1.00 18.60 168 LEU B N 1
ATOM 6633 C CA . LEU B 1 168 ? 98.169 45.136 34.454 1.00 18.36 168 LEU B CA 1
ATOM 6634 C C . LEU B 1 168 ? 99.576 45.216 33.876 1.00 18.46 168 LEU B C 1
ATOM 6635 O O . LEU B 1 168 ? 99.811 45.923 32.895 1.00 18.93 168 LEU B O 1
ATOM 6640 N N . ALA B 1 169 ? 100.501 44.477 34.482 1.00 18.74 169 ALA B N 1
ATOM 6641 C CA . ALA B 1 169 ? 101.841 44.312 33.922 1.00 18.96 169 ALA B CA 1
ATOM 6642 C C . ALA B 1 169 ? 101.776 43.373 32.719 1.00 19.03 169 ALA B C 1
ATOM 6643 O O . ALA B 1 169 ? 100.891 42.509 32.645 1.00 18.41 169 ALA B O 1
ATOM 6645 N N . ALA B 1 170 ? 102.705 43.549 31.779 1.00 18.99 170 ALA B N 1
ATOM 6646 C CA . ALA B 1 170 ? 102.743 42.758 30.546 1.00 18.94 170 ALA B CA 1
ATOM 6647 C C . ALA B 1 170 ? 102.733 41.244 30.788 1.00 19.04 170 ALA B C 1
ATOM 6648 O O . ALA B 1 170 ? 102.063 40.506 30.063 1.00 18.39 170 ALA B O 1
ATOM 6650 N N . GLU B 1 171 ? 103.465 40.795 31.808 1.00 19.36 171 GLU B N 1
ATOM 6651 C CA . GLU B 1 171 ? 103.554 39.369 32.145 1.00 19.88 171 GLU B CA 1
ATOM 6652 C C . GLU B 1 171 ? 102.214 38.797 32.610 1.00 19.52 171 GLU B C 1
ATOM 6653 O O . GLU B 1 171 ? 101.885 37.647 32.311 1.00 18.93 171 GLU B O 1
ATOM 6659 N N . GLU B 1 172 ? 101.458 39.602 33.353 1.00 19.42 172 GLU B N 1
ATOM 6660 C CA . GLU B 1 172 ? 100.135 39.200 33.840 1.00 19.80 172 GLU B CA 1
ATOM 6661 C C . GLU B 1 172 ? 99.151 39.053 32.679 1.00 18.91 172 GLU B C 1
ATOM 6662 O O . GLU B 1 172 ? 98.390 38.080 32.622 1.00 18.74 172 GLU B O 1
ATOM 6668 N N . LYS B 1 173 ? 99.186 40.013 31.755 1.00 18.18 173 LYS B N 1
ATOM 6669 C CA . LYS B 1 173 ? 98.373 39.971 30.539 1.00 17.45 173 LYS B CA 1
ATOM 6670 C C . LYS B 1 173 ? 98.672 38.713 29.730 1.00 17.33 173 LYS B C 1
ATOM 6671 O O . LYS B 1 173 ? 97.757 37.994 29.331 1.00 16.76 173 LYS B O 1
ATOM 6677 N N . GLN B 1 174 ? 99.955 38.441 29.500 1.00 16.73 174 GLN B N 1
ATOM 6678 C CA . GLN B 1 174 ? 100.347 37.279 28.709 1.00 16.80 174 GLN B CA 1
ATOM 6679 C C . GLN B 1 174 ? 99.915 35.965 29.360 1.00 16.24 174 GLN B C 1
ATOM 6680 O O . GLN B 1 174 ? 99.480 35.044 28.670 1.00 15.84 174 GLN B O 1
ATOM 6686 N N . GLU B 1 175 ? 100.033 35.890 30.682 1.00 16.06 175 GLU B N 1
ATOM 6687 C CA . GLU B 1 175 ? 99.639 34.700 31.431 1.00 16.53 175 GLU B CA 1
ATOM 6688 C C . GLU B 1 175 ? 98.127 34.452 31.335 1.00 15.60 175 GLU B C 1
ATOM 6689 O O . GLU B 1 175 ? 97.693 33.322 31.113 1.00 14.98 175 GLU B O 1
ATOM 6695 N N . ILE B 1 176 ? 97.343 35.516 31.500 1.00 14.93 176 ILE B N 1
ATOM 6696 C CA . ILE B 1 176 ? 95.878 35.419 31.436 1.00 14.46 176 ILE B CA 1
ATOM 6697 C C . ILE B 1 176 ? 95.427 35.077 30.013 1.00 14.35 176 ILE B C 1
ATOM 6698 O O . ILE B 1 176 ? 94.583 34.198 29.809 1.00 14.21 176 ILE B O 1
ATOM 6703 N N . GLU B 1 177 ? 96.010 35.752 29.029 1.00 14.17 177 GLU B N 1
ATOM 6704 C CA . GLU B 1 177 ? 95.626 35.535 27.638 1.00 14.48 177 GLU B CA 1
ATOM 6705 C C . GLU B 1 177 ? 96.010 34.147 27.129 1.00 14.58 177 GLU B C 1
ATOM 6706 O O . GLU B 1 177 ? 95.185 33.460 26.521 1.00 14.12 177 GLU B O 1
ATOM 6712 N N . SER B 1 178 ? 97.245 33.723 27.394 1.00 14.50 178 SER B N 1
ATOM 6713 C CA . SER B 1 178 ? 97.697 32.412 26.918 1.00 14.91 178 SER B CA 1
ATOM 6714 C C . SER B 1 178 ? 97.158 31.254 27.760 1.00 14.69 178 SER B C 1
ATOM 6715 O O . SER B 1 178 ? 97.069 30.129 27.273 1.00 14.70 178 SER B O 1
ATOM 6718 N N . GLY B 1 179 ? 96.787 31.538 29.009 1.00 14.17 179 GLY B N 1
ATOM 6719 C CA . GLY B 1 179 ? 96.333 30.515 29.949 1.00 13.97 179 GLY B CA 1
ATOM 6720 C C . GLY B 1 179 ? 94.846 30.194 29.895 1.00 13.78 179 GLY B C 1
ATOM 6721 O O . GLY B 1 179 ? 94.460 29.028 30.003 1.00 13.85 179 GLY B O 1
ATOM 6722 N N . VAL B 1 180 ? 94.010 31.220 29.740 1.00 13.37 180 VAL B N 1
ATOM 6723 C CA . VAL B 1 180 ? 92.558 30.999 29.720 1.00 13.01 180 VAL B CA 1
ATOM 6724 C C . VAL B 1 180 ? 91.840 31.508 28.460 1.00 12.83 180 VAL B C 1
ATOM 6725 O O . VAL B 1 180 ? 91.164 30.730 27.794 1.00 12.85 180 VAL B O 1
ATOM 6729 N N . PHE B 1 181 ? 91.995 32.784 28.114 1.00 12.67 181 PHE B N 1
ATOM 6730 C CA . PHE B 1 181 ? 91.194 33.369 27.029 1.00 12.64 181 PHE B CA 1
ATOM 6731 C C . PHE B 1 181 ? 91.449 32.780 25.640 1.00 12.86 181 PHE B C 1
ATOM 6732 O O . PHE B 1 181 ? 90.505 32.431 24.938 1.00 12.59 181 PHE B O 1
ATOM 6740 N N . LEU B 1 182 ? 92.708 32.665 25.234 1.00 13.20 182 LEU B N 1
ATOM 6741 C CA . LEU B 1 182 ? 92.994 32.058 23.933 1.00 13.51 182 LEU B CA 1
ATOM 6742 C C . LEU B 1 182 ? 92.630 30.567 23.862 1.00 13.63 182 LEU B C 1
ATOM 6743 O O . LEU B 1 182 ? 91.992 30.153 22.890 1.00 13.68 182 LEU B O 1
ATOM 6748 N N . PRO B 1 183 ? 93.015 29.762 24.882 1.00 13.75 183 PRO B N 1
ATOM 6749 C CA . PRO B 1 183 ? 92.584 28.356 24.873 1.00 13.64 183 PRO B CA 1
ATOM 6750 C C . PRO B 1 183 ? 91.061 28.185 24.855 1.00 13.48 183 PRO B C 1
ATOM 6751 O O . PRO B 1 183 ? 90.548 27.336 24.125 1.00 13.34 183 PRO B O 1
ATOM 6755 N N . MET B 1 184 ? 90.350 28.989 25.639 1.00 13.23 184 MET B N 1
ATOM 6756 C CA . MET B 1 184 ? 88.889 28.900 25.678 1.00 12.99 184 MET B CA 1
ATOM 6757 C C . MET B 1 184 ? 88.256 29.319 24.351 1.00 13.12 184 MET B C 1
ATOM 6758 O O . MET B 1 184 ? 87.320 28.672 23.873 1.00 12.88 184 MET B O 1
ATOM 6763 N N . ALA B 1 185 ? 88.777 30.391 23.751 1.00 13.26 185 ALA B N 1
ATOM 6764 C CA . ALA B 1 185 ? 88.278 30.850 22.458 1.00 13.86 185 ALA B CA 1
ATOM 6765 C C . ALA B 1 185 ? 88.501 29.777 21.390 1.00 14.26 185 ALA B C 1
ATOM 6766 O O . ALA B 1 185 ? 87.623 29.536 20.566 1.00 13.91 185 ALA B O 1
ATOM 6768 N N . LYS B 1 186 ? 89.669 29.128 21.429 1.00 14.85 186 LYS B N 1
ATOM 6769 C CA . LYS B 1 186 ? 89.995 28.031 20.512 1.00 15.67 186 LYS B CA 1
ATOM 6770 C C . LYS B 1 186 ? 89.049 26.846 20.718 1.00 15.30 186 LYS B C 1
ATOM 6771 O O . LYS B 1 186 ? 88.515 26.296 19.754 1.00 15.54 186 LYS B O 1
ATOM 6777 N N . PHE B 1 187 ? 88.848 26.469 21.980 1.00 15.07 187 PHE B N 1
ATOM 6778 C CA . PHE B 1 187 ? 87.945 25.379 22.347 1.00 14.77 187 PHE B CA 1
ATOM 6779 C C . PHE B 1 187 ? 86.521 25.620 21.842 1.00 14.35 187 PHE B C 1
ATOM 6780 O O . PHE B 1 187 ? 85.908 24.726 21.256 1.00 14.33 187 PHE B O 1
ATOM 6788 N N . LEU B 1 188 ? 86.011 26.832 22.040 1.00 13.88 188 LEU B N 1
ATOM 6789 C CA . LEU B 1 188 ? 84.625 27.135 21.680 1.00 13.71 188 LEU B CA 1
ATOM 6790 C C . LEU B 1 188 ? 84.396 27.335 20.181 1.00 14.05 188 LEU B C 1
ATOM 6791 O O . LEU B 1 188 ? 83.257 27.263 19.720 1.00 14.03 188 LEU B O 1
ATOM 6796 N N . SER B 1 189 ? 85.470 27.581 19.427 1.00 14.45 189 SER B N 1
ATOM 6797 C CA . SER B 1 189 ? 85.364 27.841 17.992 1.00 14.89 189 SER B CA 1
ATOM 6798 C C . SER B 1 189 ? 85.847 26.659 17.143 1.00 15.86 189 SER B C 1
ATOM 6799 O O . SER B 1 189 ? 85.060 25.769 16.824 1.00 15.35 189 SER B O 1
ATOM 6802 N N . VAL B 1 190 ? 87.135 26.649 16.797 1.00 16.99 190 VAL B N 1
ATOM 6803 C CA . VAL B 1 190 ? 87.696 25.627 15.893 1.00 18.44 190 VAL B CA 1
ATOM 6804 C C . VAL B 1 190 ? 87.565 24.189 16.405 1.00 19.06 190 VAL B C 1
ATOM 6805 O O . VAL B 1 190 ? 87.415 23.259 15.608 1.00 19.93 190 VAL B O 1
ATOM 6809 N N . GLU B 1 191 ? 87.610 24.009 17.723 1.00 19.44 191 GLU B N 1
ATOM 6810 C CA . GLU B 1 191 ? 87.496 22.681 18.322 1.00 20.16 191 GLU B CA 1
ATOM 6811 C C . GLU B 1 191 ? 86.041 22.250 18.504 1.00 19.87 191 GLU B C 1
ATOM 6812 O O . GLU B 1 191 ? 85.771 21.099 18.859 1.00 20.23 191 GLU B O 1
ATOM 6818 N N . SER B 1 192 ? 85.110 23.171 18.260 1.00 19.21 192 SER B N 1
ATOM 6819 C CA . SER B 1 192 ? 83.681 22.893 18.437 1.00 19.08 192 SER B CA 1
ATOM 6820 C C . SER B 1 192 ? 82.821 23.341 17.249 1.00 19.11 192 SER B C 1
ATOM 6821 O O . SER B 1 192 ? 81.898 24.139 17.429 1.00 18.32 192 SER B O 1
ATOM 6824 N N . PRO B 1 193 ? 83.102 22.817 16.033 1.00 19.20 193 PRO B N 1
ATOM 6825 C CA . PRO B 1 193 ? 82.339 23.220 14.842 1.00 19.30 193 PRO B CA 1
ATOM 6826 C C . PRO B 1 193 ? 80.840 22.901 14.928 1.00 19.63 193 PRO B C 1
ATOM 6827 O O . PRO B 1 193 ? 80.024 23.636 14.365 1.00 19.50 193 PRO B O 1
ATOM 6831 N N . GLU B 1 194 ? 80.489 21.828 15.638 1.00 19.95 194 GLU B N 1
ATOM 6832 C CA . GLU B 1 194 ? 79.088 21.416 15.786 1.00 20.51 194 GLU B CA 1
ATOM 6833 C C . GLU B 1 194 ? 78.245 22.455 16.533 1.00 19.71 194 GLU B C 1
ATOM 6834 O O . GLU B 1 194 ? 77.016 22.468 16.416 1.00 19.78 194 GLU B O 1
ATOM 6840 N N . THR B 1 195 ? 78.916 23.320 17.292 1.00 18.48 195 THR B N 1
ATOM 6841 C CA . THR B 1 195 ? 78.249 24.386 18.032 1.00 17.96 195 THR B CA 1
ATOM 6842 C C . THR B 1 195 ? 78.505 25.739 17.383 1.00 17.32 195 THR B C 1
ATOM 6843 O O . THR B 1 195 ? 77.577 26.527 17.189 1.00 16.94 195 THR B O 1
ATOM 6847 N N . PHE B 1 196 ? 79.765 25.999 17.044 1.00 16.94 196 PHE B N 1
ATOM 6848 C CA . PHE B 1 196 ? 80.160 27.305 16.541 1.00 16.94 196 PHE B CA 1
ATOM 6849 C C . PHE B 1 196 ? 79.469 27.659 15.229 1.00 17.44 196 PHE B C 1
ATOM 6850 O O . PHE B 1 196 ? 79.094 28.807 15.025 1.00 18.00 196 PHE B O 1
ATOM 6858 N N . ASN B 1 197 ? 79.284 26.668 14.359 1.00 18.03 197 ASN B N 1
ATOM 6859 C CA . ASN B 1 197 ? 78.634 26.891 13.068 1.00 18.56 197 ASN B CA 1
ATOM 6860 C C . ASN B 1 197 ? 77.121 26.660 13.069 1.00 18.29 197 ASN B C 1
ATOM 6861 O O . ASN B 1 197 ? 76.474 26.720 12.020 1.00 18.27 197 ASN B O 1
ATOM 6866 N N . LYS B 1 198 ? 76.560 26.410 14.248 1.00 17.84 198 LYS B N 1
ATOM 6867 C CA . LYS B 1 198 ? 75.128 26.140 14.371 1.00 17.86 198 LYS B CA 1
ATOM 6868 C C . LYS B 1 198 ? 74.294 27.424 14.300 1.00 17.17 198 LYS B C 1
ATOM 6869 O O . LYS B 1 198 ? 74.703 28.475 14.809 1.00 16.71 198 LYS B O 1
ATOM 6875 N N . ILE B 1 199 ? 73.137 27.329 13.642 1.00 16.26 199 ILE B N 1
ATOM 6876 C CA . ILE B 1 199 ? 72.177 28.434 13.560 1.00 15.71 199 ILE B CA 1
ATOM 6877 C C . ILE B 1 199 ? 71.102 28.172 14.616 1.00 15.27 199 ILE B C 1
ATOM 6878 O O . ILE B 1 199 ? 70.037 27.617 14.325 1.00 15.27 199 ILE B O 1
ATOM 6883 N N . HIS B 1 200 ? 71.409 28.584 15.844 1.00 14.37 200 HIS B N 1
ATOM 6884 C CA . HIS B 1 200 ? 70.699 28.160 17.050 1.00 14.16 200 HIS B CA 1
ATOM 6885 C C . HIS B 1 200 ? 71.246 29.053 18.164 1.00 13.50 200 HIS B C 1
ATOM 6886 O O . HIS B 1 200 ? 72.344 29.600 18.019 1.00 13.19 200 HIS B O 1
ATOM 6893 N N . ASN B 1 201 ? 70.514 29.202 19.271 1.00 13.00 201 ASN B N 1
ATOM 6894 C CA . ASN B 1 201 ? 70.984 30.097 20.340 1.00 12.66 201 ASN B CA 1
ATOM 6895 C C . ASN B 1 201 ? 72.347 29.706 20.930 1.00 12.36 201 ASN B C 1
ATOM 6896 O O . ASN B 1 201 ? 73.113 30.573 21.351 1.00 12.11 201 ASN B O 1
ATOM 6901 N N . LEU B 1 202 ? 72.657 28.409 20.928 1.00 11.97 202 LEU B N 1
ATOM 6902 C CA . LEU B 1 202 ? 73.984 27.942 21.348 1.00 11.94 202 LEU B CA 1
ATOM 6903 C C . LEU B 1 202 ? 75.076 28.493 20.440 1.00 11.57 202 LEU B C 1
ATOM 6904 O O . LEU B 1 202 ? 76.178 28.793 20.898 1.00 11.54 202 LEU B O 1
ATOM 6909 N N . GLY B 1 203 ? 74.762 28.622 19.153 1.00 11.16 203 GLY B N 1
ATOM 6910 C CA . GLY B 1 203 ? 75.681 29.220 18.188 1.00 10.61 203 GLY B CA 1
ATOM 6911 C C . GLY B 1 203 ? 75.891 30.697 18.469 1.00 10.30 203 GLY B C 1
ATOM 6912 O O . GLY B 1 203 ? 77.011 31.194 18.377 1.00 9.93 203 GLY B O 1
ATOM 6913 N N . THR B 1 204 ? 74.809 31.392 18.823 1.00 9.88 204 THR B N 1
ATOM 6914 C CA . THR B 1 204 ? 74.877 32.822 19.118 1.00 9.66 204 THR B CA 1
ATOM 6915 C C . THR B 1 204 ? 75.771 33.097 20.323 1.00 9.27 204 THR B C 1
ATOM 6916 O O . THR B 1 204 ? 76.605 34.006 20.288 1.00 9.08 204 THR B O 1
ATOM 6920 N N . TRP B 1 205 ? 75.603 32.307 21.382 1.00 8.91 205 TRP B N 1
ATOM 6921 C CA . TRP B 1 205 ? 76.449 32.446 22.561 1.00 8.65 205 TRP B CA 1
ATOM 6922 C C . TRP B 1 205 ? 77.917 32.189 22.225 1.00 8.75 205 TRP B C 1
ATOM 6923 O O . TRP B 1 205 ? 78.795 32.927 22.668 1.00 8.68 205 TRP B O 1
ATOM 6934 N N . ALA B 1 206 ? 78.174 31.153 21.427 1.00 8.87 206 ALA B N 1
ATOM 6935 C CA . ALA B 1 206 ? 79.546 30.800 21.040 1.00 8.97 206 ALA B CA 1
ATOM 6936 C C . ALA B 1 206 ? 80.237 31.897 20.224 1.00 8.99 206 ALA B C 1
ATOM 6937 O O . ALA B 1 206 ? 81.378 32.280 20.530 1.00 8.84 206 ALA B O 1
ATOM 6939 N N . VAL B 1 207 ? 79.556 32.420 19.205 1.00 9.04 207 VAL B N 1
ATOM 6940 C CA . VAL B 1 207 ? 80.157 33.473 18.386 1.00 9.13 207 VAL B CA 1
ATOM 6941 C C . VAL B 1 207 ? 80.331 34.789 19.154 1.00 9.09 207 VAL B C 1
ATOM 6942 O O . VAL B 1 207 ? 81.297 35.516 18.921 1.00 9.31 207 VAL B O 1
ATOM 6946 N N . ALA B 1 208 ? 79.414 35.087 20.073 1.00 8.89 208 ALA B N 1
ATOM 6947 C CA . ALA B 1 208 ? 79.532 36.310 20.869 1.00 8.88 208 ALA B CA 1
ATOM 6948 C C . ALA B 1 208 ? 80.752 36.238 21.785 1.00 8.84 208 ALA B C 1
ATOM 6949 O O . ALA B 1 208 ? 81.526 37.194 21.864 1.00 8.73 208 ALA B O 1
ATOM 6951 N N . ALA B 1 209 ? 80.925 35.097 22.454 1.00 8.81 209 ALA B N 1
ATOM 6952 C CA . ALA B 1 209 ? 82.048 34.874 23.373 1.00 8.95 209 ALA B CA 1
ATOM 6953 C C . ALA B 1 209 ? 83.385 34.999 22.656 1.00 9.08 209 ALA B C 1
ATOM 6954 O O . ALA B 1 209 ? 84.293 35.688 23.121 1.00 9.07 209 ALA B O 1
ATOM 6956 N N . VAL B 1 210 ? 83.494 34.332 21.514 1.00 9.11 210 VAL B N 1
ATOM 6957 C CA . VAL B 1 210 ? 84.737 34.325 20.741 1.00 9.20 210 VAL B CA 1
ATOM 6958 C C . VAL B 1 210 ? 84.985 35.688 20.078 1.00 9.30 210 VAL B C 1
ATOM 6959 O O . VAL B 1 210 ? 86.120 36.188 20.064 1.00 9.30 210 VAL B O 1
ATOM 6963 N N . GLY B 1 211 ? 83.918 36.295 19.564 1.00 9.07 211 GLY B N 1
ATOM 6964 C CA . GLY B 1 211 ? 83.999 37.587 18.886 1.00 9.36 211 GLY B CA 1
ATOM 6965 C C . GLY B 1 211 ? 84.385 38.718 19.815 1.00 9.41 211 GLY B C 1
ATOM 6966 O O . GLY B 1 211 ? 85.212 39.563 19.467 1.00 9.31 211 GLY B O 1
ATOM 6967 N N . MET B 1 212 ? 83.783 38.730 21.003 1.00 9.59 212 MET B N 1
ATOM 6968 C CA . MET B 1 212 ? 84.116 39.733 22.008 1.00 9.64 212 MET B CA 1
ATOM 6969 C C . MET B 1 212 ? 85.567 39.581 22.465 1.00 9.77 212 MET B C 1
ATOM 6970 O O . MET B 1 212 ? 86.275 40.577 22.637 1.00 9.69 212 MET B O 1
ATOM 6975 N N . THR B 1 213 ? 86.008 38.334 22.633 1.00 9.82 213 THR B N 1
ATOM 6976 C CA . THR B 1 213 ? 87.406 38.036 22.971 1.00 10.19 213 THR B CA 1
ATOM 6977 C C . THR B 1 213 ? 88.343 38.565 21.879 1.00 10.48 213 THR B C 1
ATOM 6978 O O . THR B 1 213 ? 89.365 39.199 22.181 1.00 10.42 213 THR B O 1
ATOM 6982 N N . GLY B 1 214 ? 87.970 38.336 20.621 1.00 10.56 214 GLY B N 1
ATOM 6983 C CA . GLY B 1 214 ? 88.710 38.867 19.472 1.00 11.01 214 GLY B CA 1
ATOM 6984 C C . GLY B 1 214 ? 88.892 40.377 19.532 1.00 11.36 214 GLY B C 1
ATOM 6985 O O . GLY B 1 214 ? 89.991 40.887 19.300 1.00 11.57 214 GLY B O 1
ATOM 6986 N N . TYR B 1 215 ? 87.823 41.099 19.854 1.00 11.50 215 TYR B N 1
ATOM 6987 C CA . TYR B 1 215 ? 87.923 42.551 19.987 1.00 11.89 215 TYR B CA 1
ATOM 6988 C C . TYR B 1 215 ? 88.849 42.981 21.134 1.00 11.95 215 TYR B C 1
ATOM 6989 O O . TYR B 1 215 ? 89.721 43.837 20.946 1.00 12.39 215 TYR B O 1
ATOM 6998 N N . VAL B 1 216 ? 88.671 42.378 22.307 1.00 11.96 216 VAL B N 1
ATOM 6999 C CA . VAL B 1 216 ? 89.448 42.745 23.488 1.00 12.20 216 VAL B CA 1
ATOM 7000 C C . VAL B 1 216 ? 90.935 42.448 23.289 1.00 12.78 216 VAL B C 1
ATOM 7001 O O . VAL B 1 216 ? 91.786 43.246 23.689 1.00 12.91 216 VAL B O 1
ATOM 7005 N N . LEU B 1 217 ? 91.236 41.318 22.656 1.00 13.25 217 LEU B N 1
ATOM 7006 C CA . LEU B 1 217 ? 92.629 40.895 22.459 1.00 14.22 217 LEU B CA 1
ATOM 7007 C C . LEU B 1 217 ? 93.249 41.423 21.166 1.00 14.80 217 LEU B C 1
ATOM 7008 O O . LEU B 1 217 ? 94.436 41.195 20.908 1.00 15.13 217 LEU B O 1
ATOM 7013 N N . GLY B 1 218 ? 92.456 42.128 20.362 1.00 15.23 218 GLY B N 1
ATOM 7014 C CA . GLY B 1 218 ? 92.916 42.636 19.065 1.00 16.05 218 GLY B CA 1
ATOM 7015 C C . GLY B 1 218 ? 93.249 41.517 18.093 1.00 16.59 218 GLY B C 1
ATOM 7016 O O . GLY B 1 218 ? 94.196 41.620 17.310 1.00 16.95 218 GLY B O 1
ATOM 7017 N N . ASN B 1 219 ? 92.460 40.447 18.152 1.00 16.88 219 ASN B N 1
ATOM 7018 C CA . ASN B 1 219 ? 92.661 39.257 17.334 1.00 17.31 219 ASN B CA 1
ATOM 7019 C C . ASN B 1 219 ? 91.658 39.241 16.185 1.00 17.84 219 ASN B C 1
ATOM 7020 O O . ASN B 1 219 ? 90.497 38.850 16.359 1.00 17.76 219 ASN B O 1
ATOM 7025 N N . ASP B 1 220 ? 92.111 39.680 15.012 1.00 18.25 220 ASP B N 1
ATOM 7026 C CA . ASP B 1 220 ? 91.247 39.795 13.840 1.00 19.14 220 ASP B CA 1
ATOM 7027 C C . ASP B 1 220 ? 90.629 38.465 13.416 1.00 18.50 220 ASP B C 1
ATOM 7028 O O . ASP B 1 220 ? 89.475 38.432 12.995 1.00 18.34 220 ASP B O 1
ATOM 7033 N N . GLU B 1 221 ? 91.392 37.379 13.538 1.00 17.97 221 GLU B N 1
ATOM 7034 C CA . GLU B 1 221 ? 90.908 36.046 13.170 1.00 17.88 221 GLU B CA 1
ATOM 7035 C C . GLU B 1 221 ? 89.658 35.658 13.957 1.00 16.85 221 GLU B C 1
ATOM 7036 O O . GLU B 1 221 ? 88.681 35.170 13.376 1.00 16.61 221 GLU B O 1
ATOM 7042 N N . LEU B 1 222 ? 89.691 35.887 15.270 1.00 15.54 222 LEU B N 1
ATOM 7043 C CA . LEU B 1 222 ? 88.581 35.510 16.144 1.00 14.81 222 LEU B CA 1
ATOM 7044 C C . LEU B 1 222 ? 87.318 36.304 15.826 1.00 14.49 222 LEU B C 1
ATOM 7045 O O . LEU B 1 222 ? 86.216 35.759 15.882 1.00 14.30 222 LEU B O 1
ATOM 7050 N N . VAL B 1 223 ? 87.477 37.582 15.484 1.00 14.19 223 VAL B N 1
ATOM 7051 C CA . VAL B 1 223 ? 86.337 38.406 15.080 1.00 14.30 223 VAL B CA 1
ATOM 7052 C C . VAL B 1 223 ? 85.747 37.904 13.756 1.00 14.83 223 VAL B C 1
ATOM 7053 O O . VAL B 1 223 ? 84.530 37.758 13.629 1.00 14.29 223 VAL B O 1
ATOM 7057 N N . GLU B 1 224 ? 86.620 37.634 12.785 1.00 15.27 224 GLU B N 1
ATOM 7058 C CA . GLU B 1 224 ? 86.199 37.214 11.443 1.00 16.14 224 GLU B CA 1
ATOM 7059 C C . GLU B 1 224 ? 85.402 35.912 11.446 1.00 15.31 224 GLU B C 1
ATOM 7060 O O . GLU B 1 224 ? 84.351 35.824 10.807 1.00 15.18 224 GLU B O 1
ATOM 7066 N N . ILE B 1 225 ? 85.898 34.909 12.167 1.00 14.51 225 ILE B N 1
ATOM 7067 C CA . ILE B 1 225 ? 85.211 33.619 12.237 1.00 14.18 225 ILE B CA 1
ATOM 7068 C C . ILE B 1 225 ? 83.901 33.713 13.019 1.00 13.56 225 ILE B C 1
ATOM 7069 O O . ILE B 1 225 ? 82.969 32.967 12.754 1.00 13.47 225 ILE B O 1
ATOM 7074 N N . SER B 1 226 ? 83.832 34.643 13.969 1.00 13.28 226 SER B N 1
ATOM 7075 C CA . SER B 1 226 ? 82.596 34.859 14.718 1.00 12.80 226 SER B CA 1
ATOM 7076 C C . SER B 1 226 ? 81.522 35.502 13.845 1.00 13.17 226 SER B C 1
ATOM 7077 O O . SER B 1 226 ? 80.342 35.157 13.948 1.00 12.96 226 SER B O 1
ATOM 7080 N N . LEU B 1 227 ? 81.937 36.415 12.970 1.00 13.25 227 LEU B N 1
ATOM 7081 C CA . LEU B 1 227 ? 81.015 37.084 12.059 1.00 13.69 227 LEU B CA 1
ATOM 7082 C C . LEU B 1 227 ? 80.613 36.209 10.874 1.00 14.16 227 LEU B C 1
ATOM 7083 O O . LEU B 1 227 ? 79.471 36.274 10.413 1.00 13.87 227 LEU B O 1
ATOM 7088 N N . MET B 1 228 ? 81.550 35.391 10.396 1.00 15.11 228 MET B N 1
ATOM 7089 C CA . MET B 1 228 ? 81.401 34.728 9.098 1.00 16.25 228 MET B CA 1
ATOM 7090 C C . MET B 1 228 ? 81.556 33.205 9.115 1.00 16.65 228 MET B C 1
ATOM 7091 O O . MET B 1 228 ? 81.577 32.576 8.054 1.00 17.14 228 MET B O 1
ATOM 7096 N N . GLY B 1 229 ? 81.640 32.612 10.305 1.00 16.60 229 GLY B N 1
ATOM 7097 C CA . GLY B 1 229 ? 81.821 31.161 10.435 1.00 16.98 229 GLY B CA 1
ATOM 7098 C C . GLY B 1 229 ? 83.282 30.754 10.339 1.00 17.24 229 GLY B C 1
ATOM 7099 O O . GLY B 1 229 ? 84.116 31.530 9.880 1.00 17.21 229 GLY B O 1
ATOM 7100 N N . LEU B 1 230 ? 83.590 29.533 10.768 1.00 18.12 230 LEU B N 1
ATOM 7101 C CA . LEU B 1 230 ? 84.977 29.051 10.808 1.00 19.17 230 LEU B CA 1
ATOM 7102 C C . LEU B 1 230 ? 85.694 29.162 9.462 1.00 20.50 230 LEU B C 1
ATOM 7103 O O . LEU B 1 230 ? 86.862 29.551 9.415 1.00 20.86 230 LEU B O 1
ATOM 7108 N N . ASP B 1 231 ? 84.995 28.839 8.375 1.00 21.89 231 ASP B N 1
ATOM 7109 C CA . ASP B 1 231 ? 85.598 28.907 7.040 1.00 23.01 231 ASP B CA 1
ATOM 7110 C C . ASP B 1 231 ? 85.466 30.291 6.393 1.00 22.84 231 ASP B C 1
ATOM 7111 O O . ASP B 1 231 ? 85.900 30.499 5.256 1.00 23.26 231 ASP B O 1
ATOM 7116 N N . LYS B 1 232 ? 84.856 31.223 7.129 1.00 22.79 232 LYS B N 1
ATOM 7117 C CA . LYS B 1 232 ? 84.762 32.644 6.750 1.00 22.79 232 LYS B CA 1
ATOM 7118 C C . LYS B 1 232 ? 83.894 32.964 5.524 1.00 22.39 232 LYS B C 1
ATOM 7119 O O . LYS B 1 232 ? 83.887 34.101 5.060 1.00 21.61 232 LYS B O 1
ATOM 7125 N N . THR B 1 233 ? 83.155 31.975 5.022 1.00 22.47 233 THR B N 1
ATOM 7126 C CA . THR B 1 233 ? 82.343 32.144 3.808 1.00 22.75 233 THR B CA 1
ATOM 7127 C C . THR B 1 233 ? 80.976 32.776 4.073 1.00 22.28 233 THR B C 1
ATOM 7128 O O . THR B 1 233 ? 80.282 33.190 3.142 1.00 22.27 233 THR B O 1
ATOM 7132 N N . GLY B 1 234 ? 80.583 32.841 5.341 1.00 21.57 234 GLY B N 1
ATOM 7133 C CA . GLY B 1 234 ? 79.290 33.411 5.696 1.00 21.07 234 GLY B CA 1
ATOM 7134 C C . GLY B 1 234 ? 78.155 32.412 5.600 1.00 20.66 234 GLY B C 1
ATOM 7135 O O . GLY B 1 234 ? 76.986 32.800 5.602 1.00 20.95 234 GLY B O 1
ATOM 7136 N N . LYS B 1 235 ? 78.495 31.126 5.518 1.00 20.24 235 LYS B N 1
ATOM 7137 C CA . LYS B 1 235 ? 77.491 30.060 5.535 1.00 20.28 235 LYS B CA 1
ATOM 7138 C C . LYS B 1 235 ? 76.969 29.838 6.952 1.00 18.74 235 LYS B C 1
ATOM 7139 O O . LYS B 1 235 ? 75.837 29.398 7.145 1.00 19.11 235 LYS B O 1
ATOM 7145 N N . ALA B 1 236 ? 77.814 30.149 7.931 1.00 17.46 236 ALA B N 1
ATOM 7146 C CA . ALA B 1 236 ? 77.436 30.177 9.343 1.00 16.18 236 ALA B CA 1
ATOM 7147 C C . ALA B 1 236 ? 78.005 31.458 9.967 1.00 15.23 236 ALA B C 1
ATOM 7148 O O . ALA B 1 236 ? 78.576 32.292 9.261 1.00 15.07 236 ALA B O 1
ATOM 7150 N N . GLY B 1 237 ? 77.845 31.616 11.277 1.00 14.32 237 GLY B N 1
ATOM 7151 C CA . GLY B 1 237 ? 78.349 32.800 11.966 1.00 13.82 237 GLY B CA 1
ATOM 7152 C C . GLY B 1 237 ? 77.270 33.807 12.313 1.00 13.23 237 GLY B C 1
ATOM 7153 O O . GLY B 1 237 ? 76.090 33.595 12.026 1.00 12.92 237 GLY B O 1
ATOM 7154 N N . PHE B 1 238 ? 77.689 34.917 12.920 1.00 12.94 238 PHE B N 1
ATOM 7155 C CA . PHE B 1 238 ? 76.774 35.905 13.489 1.00 12.62 238 PHE B CA 1
ATOM 7156 C C . PHE B 1 238 ? 75.833 36.525 12.455 1.00 13.00 238 PHE B C 1
ATOM 7157 O O . PHE B 1 238 ? 74.629 36.617 12.690 1.00 12.78 238 PHE B O 1
ATOM 7165 N N . MET B 1 239 ? 76.378 36.931 11.308 1.00 13.29 239 MET B N 1
ATOM 7166 C CA . MET B 1 239 ? 75.572 37.563 10.266 1.00 14.36 239 MET B CA 1
ATOM 7167 C C . MET B 1 239 ? 74.489 36.619 9.739 1.00 14.39 239 MET B C 1
ATOM 7168 O O . MET B 1 239 ? 73.350 37.036 9.521 1.00 14.62 239 MET B O 1
ATOM 7173 N N . LYS B 1 240 ? 74.852 35.350 9.567 1.00 14.83 240 LYS B N 1
ATOM 7174 C CA . LYS B 1 240 ? 73.921 34.309 9.132 1.00 15.68 240 LYS B CA 1
ATOM 7175 C C . LYS B 1 240 ? 72.799 34.128 10.147 1.00 14.70 240 LYS B C 1
ATOM 7176 O O . LYS B 1 240 ? 71.635 33.999 9.773 1.00 14.50 240 LYS B O 1
ATOM 7182 N N . GLN B 1 241 ? 73.160 34.114 11.431 1.00 13.82 241 GLN B N 1
ATOM 7183 C CA . GLN B 1 241 ? 72.180 33.977 12.508 1.00 13.17 241 GLN B CA 1
ATOM 7184 C C . GLN B 1 241 ? 71.193 35.140 12.512 1.00 12.92 241 GLN B C 1
ATOM 7185 O O . GLN B 1 241 ? 69.995 34.936 12.711 1.00 12.80 241 GLN B O 1
ATOM 7191 N N . LEU B 1 242 ? 71.695 36.355 12.292 1.00 12.59 242 LEU B N 1
ATOM 7192 C CA . LEU B 1 242 ? 70.831 37.534 12.182 1.00 12.72 242 LEU B CA 1
ATOM 7193 C C . LEU B 1 242 ? 69.844 37.416 11.017 1.00 13.03 242 LEU B C 1
ATOM 7194 O O . LEU B 1 242 ? 68.706 37.877 11.111 1.00 13.01 242 LEU B O 1
ATOM 7199 N N . ASP B 1 243 ? 70.288 36.790 9.930 1.00 13.43 243 ASP B N 1
ATOM 7200 C CA . ASP B 1 243 ? 69.454 36.590 8.743 1.00 14.22 243 ASP B CA 1
ATOM 7201 C C . ASP B 1 243 ? 68.391 35.512 8.922 1.00 14.37 243 ASP B C 1
ATOM 7202 O O . ASP B 1 243 ? 67.298 35.626 8.365 1.00 14.80 243 ASP B O 1
ATOM 7207 N N . LYS B 1 244 ? 68.717 34.471 9.688 1.00 14.03 244 LYS B N 1
ATOM 7208 C CA . LYS B 1 244 ? 67.891 33.262 9.720 1.00 14.13 244 LYS B CA 1
ATOM 7209 C C . LYS B 1 244 ? 67.012 33.100 10.954 1.00 13.57 244 LYS B C 1
ATOM 7210 O O . LYS B 1 244 ? 65.877 32.634 10.841 1.00 13.85 244 LYS B O 1
ATOM 7216 N N . LEU B 1 245 ? 67.525 33.480 12.121 1.00 12.75 245 LEU B N 1
ATOM 7217 C CA . LEU B 1 245 ? 66.837 33.166 13.382 1.00 12.15 245 LEU B CA 1
ATOM 7218 C C . LEU B 1 245 ? 65.705 34.123 13.732 1.00 11.84 245 LEU B C 1
ATOM 7219 O O . LEU B 1 245 ? 64.792 33.776 14.499 1.00 11.60 245 LEU B O 1
ATOM 7224 N N . PHE B 1 246 ? 65.762 35.319 13.157 1.00 11.21 246 PHE B N 1
ATOM 7225 C CA . PHE B 1 246 ? 64.711 36.309 13.319 1.00 11.27 246 PHE B CA 1
ATOM 7226 C C . PHE B 1 246 ? 63.870 36.419 12.054 1.00 11.39 246 PHE B C 1
ATOM 7227 O O . PHE B 1 246 ? 64.397 36.392 10.941 1.00 11.30 246 PHE B O 1
ATOM 7235 N N . SER B 1 247 ? 62.561 36.560 12.236 1.00 11.73 247 SER B N 1
ATOM 7236 C CA . SER B 1 247 ? 61.684 36.988 11.160 1.00 12.15 247 SER B CA 1
ATOM 7237 C C . SER B 1 247 ? 61.916 38.485 10.936 1.00 12.64 247 SER B C 1
ATOM 7238 O O . SER B 1 247 ? 62.537 39.138 11.773 1.00 12.23 247 SER B O 1
ATOM 7241 N N . PRO B 1 248 ? 61.408 39.043 9.821 1.00 13.35 248 PRO B N 1
ATOM 7242 C CA . PRO B 1 248 ? 61.598 40.482 9.607 1.00 13.94 248 PRO B CA 1
ATOM 7243 C C . PRO B 1 248 ? 61.000 41.355 10.721 1.00 14.60 248 PRO B C 1
ATOM 7244 O O . PRO B 1 248 ? 61.482 42.468 10.946 1.00 15.27 248 PRO B O 1
ATOM 7248 N N . ASP B 1 249 ? 59.989 40.843 11.425 1.00 14.83 249 ASP B N 1
ATOM 7249 C CA . ASP B 1 249 ? 59.372 41.564 12.548 1.00 15.37 249 ASP B CA 1
ATOM 7250 C C . ASP B 1 249 ? 60.195 41.458 13.842 1.00 14.49 249 ASP B C 1
ATOM 7251 O O . ASP B 1 249 ? 59.865 42.101 14.840 1.00 15.04 249 ASP B O 1
ATOM 7256 N N . GLY B 1 250 ? 61.250 40.645 13.832 1.00 13.37 250 GLY B N 1
ATOM 7257 C CA . GLY B 1 250 ? 62.100 40.477 15.015 1.00 12.25 250 GLY B CA 1
ATOM 7258 C C . GLY B 1 250 ? 61.633 39.379 15.957 1.00 11.61 250 GLY B C 1
ATOM 7259 O O . GLY B 1 250 ? 61.986 39.376 17.141 1.00 11.34 250 GLY B O 1
ATOM 7260 N N . TYR B 1 251 ? 60.839 38.443 15.435 1.00 10.89 251 TYR B N 1
ATOM 7261 C CA . TYR B 1 251 ? 60.413 37.284 16.213 1.00 10.38 251 TYR B CA 1
ATOM 7262 C C . TYR B 1 251 ? 61.443 36.163 16.070 1.00 9.99 251 TYR B C 1
ATOM 7263 O O . TYR B 1 251 ? 61.768 35.733 14.962 1.00 9.78 251 TYR B O 1
ATOM 7272 N N . TYR B 1 252 ? 61.963 35.718 17.206 1.00 9.65 252 TYR B N 1
ATOM 7273 C CA . TYR B 1 252 ? 62.975 34.672 17.258 1.00 9.65 252 TYR B CA 1
ATOM 7274 C C . TYR B 1 252 ? 62.292 33.308 17.251 1.00 9.76 252 TYR B C 1
ATOM 7275 O O . TYR B 1 252 ? 61.432 33.028 18.094 1.00 9.59 252 TYR B O 1
ATOM 7284 N N . THR B 1 253 ? 62.694 32.461 16.307 1.00 10.02 253 THR B N 1
ATOM 7285 C CA . THR B 1 253 ? 61.934 31.246 15.982 1.00 10.52 253 THR B CA 1
ATOM 7286 C C . THR B 1 253 ? 61.822 30.197 17.099 1.00 10.67 253 THR B C 1
ATOM 7287 O O . THR B 1 253 ? 60.864 29.425 17.116 1.00 10.88 253 THR B O 1
ATOM 7291 N N . GLU B 1 254 ? 62.775 30.170 18.029 1.00 10.72 254 GLU B N 1
ATOM 7292 C CA . GLU B 1 254 ? 62.717 29.211 19.138 1.00 10.79 254 GLU B CA 1
ATOM 7293 C C . GLU B 1 254 ? 61.637 29.550 20.177 1.00 10.41 254 GLU B C 1
ATOM 7294 O O . GLU B 1 254 ? 61.300 28.713 21.014 1.00 10.76 254 GLU B O 1
ATOM 7300 N N . GLY B 1 255 ? 61.089 30.763 20.104 1.00 9.76 255 GLY B N 1
ATOM 7301 C CA . GLY B 1 255 ? 60.029 31.206 21.015 1.00 9.28 255 GLY B CA 1
ATOM 7302 C C . GLY B 1 255 ? 60.517 32.228 22.032 1.00 8.80 255 GLY B C 1
ATOM 7303 O O . GLY B 1 255 ? 61.726 32.430 22.175 1.00 8.53 255 GLY B O 1
ATOM 7304 N N . PRO B 1 256 ? 59.578 32.870 22.758 1.00 8.44 256 PRO B N 1
ATOM 7305 C CA . PRO B 1 256 ? 59.859 33.972 23.688 1.00 8.34 256 PRO B CA 1
ATOM 7306 C C . PRO B 1 256 ? 60.931 33.666 24.742 1.00 8.01 256 PRO B C 1
ATOM 7307 O O . PRO B 1 256 ? 61.796 34.508 25.007 1.00 7.97 256 PRO B O 1
ATOM 7311 N N . TYR B 1 257 ? 60.883 32.474 25.332 1.00 7.76 257 TYR B N 1
ATOM 7312 C CA . TYR B 1 257 ? 61.817 32.118 26.400 1.00 7.55 257 TYR B CA 1
ATOM 7313 C C . TYR B 1 257 ? 63.256 32.083 25.892 1.00 7.50 257 TYR B C 1
ATOM 7314 O O . TYR B 1 257 ? 64.164 32.629 26.534 1.00 7.38 257 TYR B O 1
ATOM 7323 N N . TYR B 1 258 ? 63.458 31.463 24.735 1.00 7.44 258 TYR B N 1
ATOM 7324 C CA . TYR B 1 258 ? 64.785 31.448 24.138 1.00 7.54 258 TYR B CA 1
ATOM 7325 C C . TYR B 1 258 ? 65.123 32.738 23.391 1.00 7.54 258 TYR B C 1
ATOM 7326 O O . TYR B 1 258 ? 66.304 33.052 23.230 1.00 7.53 258 TYR B O 1
ATOM 7335 N N . GLN B 1 259 ? 64.099 33.494 22.982 1.00 7.42 259 GLN B N 1
ATOM 7336 C CA . GLN B 1 259 ? 64.320 34.842 22.432 1.00 7.54 259 GLN B CA 1
ATOM 7337 C C . GLN B 1 259 ? 65.044 35.729 23.435 1.00 7.66 259 GLN B C 1
ATOM 7338 O O . GLN B 1 259 ? 66.069 36.324 23.099 1.00 7.70 259 GLN B O 1
ATOM 7344 N N . ARG B 1 260 ? 64.524 35.817 24.660 1.00 7.72 260 ARG B N 1
ATOM 7345 C CA . ARG B 1 260 ? 65.165 36.685 25.654 1.00 7.90 260 ARG B CA 1
ATOM 7346 C C . ARG B 1 260 ? 66.575 36.201 25.985 1.00 7.97 260 ARG B C 1
ATOM 7347 O O . ARG B 1 260 ? 67.453 37.013 26.275 1.00 8.05 260 ARG B O 1
ATOM 7355 N N . TYR B 1 261 ? 66.783 34.886 25.938 1.00 7.89 261 TYR B N 1
ATOM 7356 C CA . TYR B 1 261 ? 68.095 34.300 26.231 1.00 8.11 261 TYR B CA 1
ATOM 7357 C C . TYR B 1 261 ? 69.107 34.648 25.149 1.00 8.16 261 TYR B C 1
ATOM 7358 O O . TYR B 1 261 ? 70.185 35.170 25.455 1.00 8.24 261 TYR B O 1
ATOM 7367 N N . ALA B 1 262 ? 68.753 34.386 23.890 1.00 8.21 262 ALA B N 1
ATOM 7368 C CA . ALA B 1 262 ? 69.627 34.709 22.763 1.00 8.23 262 ALA B CA 1
ATOM 7369 C C . ALA B 1 262 ? 69.820 36.216 22.605 1.00 8.25 262 ALA B C 1
ATOM 7370 O O . ALA B 1 262 ? 70.791 36.654 21.986 1.00 8.33 262 ALA B O 1
ATOM 7372 N N . LEU B 1 263 ? 68.906 37.003 23.170 1.00 8.39 263 LEU B N 1
ATOM 7373 C CA . LEU B 1 263 ? 68.976 38.461 23.055 1.00 8.50 263 LEU B CA 1
ATOM 7374 C C . LEU B 1 263 ? 70.277 39.034 23.630 1.00 8.55 263 LEU B C 1
ATOM 7375 O O . LEU B 1 263 ? 70.803 40.017 23.103 1.00 8.58 263 LEU B O 1
ATOM 7380 N N . MET B 1 264 ? 70.798 38.416 24.687 1.00 8.52 264 MET B N 1
ATOM 7381 C CA . MET B 1 264 ? 72.049 38.886 25.290 1.00 8.72 264 MET B CA 1
ATOM 7382 C C . MET B 1 264 ? 73.248 38.743 24.344 1.00 8.49 264 MET B C 1
ATOM 7383 O O . MET B 1 264 ? 73.897 39.740 24.055 1.00 8.41 264 MET B O 1
ATOM 7388 N N . PRO B 1 265 ? 73.544 37.520 23.854 1.00 8.27 265 PRO B N 1
ATOM 7389 C CA . PRO B 1 265 ? 74.709 37.483 22.963 1.00 8.15 265 PRO B CA 1
ATOM 7390 C C . PRO B 1 265 ? 74.494 38.268 21.669 1.00 8.05 265 PRO B C 1
ATOM 7391 O O . PRO B 1 265 ? 75.455 38.817 21.124 1.00 8.01 265 PRO B O 1
ATOM 7395 N N . PHE B 1 266 ? 73.250 38.342 21.184 1.00 7.89 266 PHE B N 1
ATOM 7396 C CA . PHE B 1 266 ? 72.956 39.176 20.008 1.00 8.02 266 PHE B CA 1
ATOM 7397 C C . PHE B 1 266 ? 73.244 40.659 20.270 1.00 8.10 266 PHE B C 1
ATOM 7398 O O . PHE B 1 266 ? 73.969 41.298 19.506 1.00 8.20 266 PHE B O 1
ATOM 7406 N N . ILE B 1 267 ? 72.678 41.200 21.346 1.00 8.23 267 ILE B N 1
ATOM 7407 C CA . ILE B 1 267 ? 72.776 42.638 21.611 1.00 8.48 267 ILE B CA 1
ATOM 7408 C C . ILE B 1 267 ? 74.161 43.042 22.128 1.00 8.53 267 ILE B C 1
ATOM 7409 O O . ILE B 1 267 ? 74.648 44.136 21.828 1.00 8.43 267 ILE B O 1
ATOM 7414 N N . TRP B 1 268 ? 74.804 42.148 22.873 1.00 8.36 268 TRP B N 1
ATOM 7415 C CA . TRP B 1 268 ? 76.136 42.432 23.407 1.00 8.44 268 TRP B CA 1
ATOM 7416 C C . TRP B 1 268 ? 77.250 42.261 22.377 1.00 8.55 268 TRP B C 1
ATOM 7417 O O . TRP B 1 268 ? 78.160 43.090 22.320 1.00 8.73 268 TRP B O 1
ATOM 7428 N N . PHE B 1 269 ? 77.197 41.213 21.555 1.00 8.61 269 PHE B N 1
ATOM 7429 C CA . PHE B 1 269 ? 78.151 41.143 20.442 1.00 8.63 269 PHE B CA 1
ATOM 7430 C C . PHE B 1 269 ? 77.949 42.342 19.501 1.00 8.58 269 PHE B C 1
ATOM 7431 O O . PHE B 1 269 ? 78.917 42.968 19.072 1.00 8.48 269 PHE B O 1
ATOM 7439 N N . ALA B 1 270 ? 76.695 42.693 19.222 1.00 8.42 270 ALA B N 1
ATOM 7440 C CA . ALA B 1 270 ? 76.404 43.898 18.433 1.00 8.56 270 ALA B CA 1
ATOM 7441 C C . ALA B 1 270 ? 76.983 45.170 19.060 1.00 8.63 270 ALA B C 1
ATOM 7442 O O . ALA B 1 270 ? 77.568 46.001 18.363 1.00 8.59 270 ALA B O 1
ATOM 7444 N N . LYS B 1 271 ? 76.820 45.319 20.373 1.00 8.85 271 LYS B N 1
ATOM 7445 C CA . LYS B 1 271 ? 77.392 46.457 21.090 1.00 9.21 271 LYS B CA 1
ATOM 7446 C C . LYS B 1 271 ? 78.916 46.494 20.928 1.00 9.43 271 LYS B C 1
ATOM 7447 O O . LYS B 1 271 ? 79.499 47.563 20.699 1.00 9.40 271 LYS B O 1
ATOM 7453 N N . ALA B 1 272 ? 79.546 45.325 21.028 1.00 9.73 272 ALA B N 1
ATOM 7454 C CA . ALA B 1 272 ? 80.990 45.205 20.833 1.00 10.11 272 ALA B CA 1
ATOM 7455 C C . ALA B 1 272 ? 81.408 45.573 19.403 1.00 10.47 272 ALA B C 1
ATOM 7456 O O . ALA B 1 272 ? 82.408 46.272 19.202 1.00 10.59 272 ALA B O 1
ATOM 7458 N N . ILE B 1 273 ? 80.645 45.103 18.417 1.00 10.63 273 ILE B N 1
ATOM 7459 C CA . ILE B 1 273 ? 80.867 45.473 17.019 1.00 11.00 273 ILE B CA 1
ATOM 7460 C C . ILE B 1 273 ? 80.739 46.994 16.837 1.00 11.47 273 ILE B C 1
ATOM 7461 O O . ILE B 1 273 ? 81.551 47.617 16.149 1.00 11.70 273 ILE B O 1
ATOM 7466 N N . GLU B 1 274 ? 79.730 47.590 17.465 1.00 11.91 274 GLU B N 1
ATOM 7467 C CA . GLU B 1 274 ? 79.494 49.028 17.333 1.00 12.70 274 GLU B CA 1
ATOM 7468 C C . GLU B 1 274 ? 80.615 49.879 17.939 1.00 12.76 274 GLU B C 1
ATOM 7469 O O . GLU B 1 274 ? 81.001 50.899 17.357 1.00 13.09 274 GLU B O 1
ATOM 7475 N N . THR B 1 275 ? 81.141 49.462 19.091 1.00 12.64 275 THR B N 1
ATOM 7476 C CA . THR B 1 275 ? 82.158 50.261 19.791 1.00 12.59 275 THR B CA 1
ATOM 7477 C C . THR B 1 275 ? 83.539 50.127 19.154 1.00 12.89 275 THR B C 1
ATOM 7478 O O . THR B 1 275 ? 84.379 51.018 19.300 1.00 12.77 275 THR B O 1
ATOM 7482 N N . ASN B 1 276 ? 83.755 49.026 18.437 1.00 13.19 276 ASN B N 1
ATOM 7483 C CA . ASN B 1 276 ? 85.042 48.753 17.799 1.00 13.80 276 ASN B CA 1
ATOM 7484 C C . ASN B 1 276 ? 85.060 48.972 16.292 1.00 14.50 276 ASN B C 1
ATOM 7485 O O . ASN B 1 276 ? 86.069 49.426 15.741 1.00 14.82 276 ASN B O 1
ATOM 7490 N N . GLU B 1 277 ? 83.954 48.643 15.631 1.00 15.19 277 GLU B N 1
ATOM 7491 C CA . GLU B 1 277 ? 83.833 48.808 14.181 1.00 16.13 277 GLU B CA 1
ATOM 7492 C C . GLU B 1 277 ? 82.480 49.429 13.814 1.00 16.44 277 GLU B C 1
ATOM 7493 O O . GLU B 1 277 ? 81.623 48.755 13.227 1.00 16.04 277 GLU B O 1
ATOM 7499 N N . PRO B 1 278 ? 82.285 50.723 14.150 1.00 17.17 278 PRO B N 1
ATOM 7500 C CA . PRO B 1 278 ? 81.002 51.390 13.904 1.00 17.65 278 PRO B CA 1
ATOM 7501 C C . PRO B 1 278 ? 80.646 51.483 12.419 1.00 18.68 278 PRO B C 1
ATOM 7502 O O . PRO B 1 278 ? 79.476 51.652 12.078 1.00 18.92 278 PRO B O 1
ATOM 7506 N N . GLU B 1 279 ? 81.653 51.352 11.558 1.00 19.84 279 GLU B N 1
ATOM 7507 C CA . GLU B 1 279 ? 81.477 51.375 10.104 1.00 20.78 279 GLU B CA 1
ATOM 7508 C C . GLU B 1 279 ? 80.649 50.190 9.595 1.00 20.19 279 GLU B C 1
ATOM 7509 O O . GLU B 1 279 ? 80.111 50.229 8.484 1.00 19.80 279 GLU B O 1
ATOM 7515 N N . ARG B 1 280 ? 80.542 49.140 10.409 1.00 19.48 280 ARG B N 1
ATOM 7516 C CA . ARG B 1 280 ? 79.728 47.974 10.059 1.00 19.02 280 ARG B CA 1
ATOM 7517 C C . ARG B 1 280 ? 78.226 48.243 10.183 1.00 18.36 280 ARG B C 1
ATOM 7518 O O . ARG B 1 280 ? 77.413 47.504 9.618 1.00 18.09 280 ARG B O 1
ATOM 7526 N N . LYS B 1 281 ? 77.874 49.291 10.930 1.00 17.84 281 LYS B N 1
ATOM 7527 C CA . LYS B 1 281 ? 76.484 49.732 11.103 1.00 17.74 281 LYS B CA 1
ATOM 7528 C C . LYS B 1 281 ? 75.583 48.578 11.554 1.00 16.77 281 LYS B C 1
ATOM 7529 O O . LYS B 1 281 ? 74.491 48.372 11.013 1.00 16.48 281 LYS B O 1
ATOM 7535 N N . ILE B 1 282 ? 76.050 47.838 12.557 1.00 15.66 282 ILE B N 1
ATOM 7536 C CA . ILE B 1 282 ? 75.388 46.601 12.991 1.00 14.86 282 ILE B CA 1
ATOM 7537 C C . ILE B 1 282 ? 73.952 46.799 13.500 1.00 14.73 282 ILE B C 1
ATOM 7538 O O . ILE B 1 282 ? 73.113 45.908 13.343 1.00 14.53 282 ILE B O 1
ATOM 7543 N N . PHE B 1 283 ? 73.667 47.962 14.087 1.00 14.53 283 PHE B N 1
ATOM 7544 C CA . PHE B 1 283 ? 72.320 48.241 14.590 1.00 14.83 283 PHE B CA 1
ATOM 7545 C C . PHE B 1 283 ? 71.377 48.773 13.506 1.00 15.39 283 PHE B C 1
ATOM 7546 O O . PHE B 1 283 ? 70.199 49.028 13.769 1.00 16.03 283 PHE B O 1
ATOM 7554 N N . GLU B 1 284 ? 71.902 48.931 12.293 1.00 15.98 284 GLU B N 1
ATOM 7555 C CA . GLU B 1 284 ? 71.100 49.280 11.124 1.00 16.67 284 GLU B CA 1
ATOM 7556 C C . GLU B 1 284 ? 70.816 48.034 10.289 1.00 16.29 284 GLU B C 1
ATOM 7557 O O . GLU B 1 284 ? 69.897 48.028 9.467 1.00 16.61 284 GLU B O 1
ATOM 7563 N N . TYR B 1 285 ? 71.603 46.984 10.519 1.00 15.66 285 TYR B N 1
ATOM 7564 C CA . TYR B 1 285 ? 71.564 45.776 9.699 1.00 15.71 285 TYR B CA 1
ATOM 7565 C C . TYR B 1 285 ? 70.161 45.202 9.588 1.00 15.63 285 TYR B C 1
ATOM 7566 O O . TYR B 1 285 ? 69.433 45.106 10.579 1.00 15.05 285 TYR B O 1
ATOM 7575 N N . ARG B 1 286 ? 69.796 44.843 8.359 1.00 15.65 286 ARG B N 1
ATOM 7576 C CA . ARG B 1 286 ? 68.531 44.187 8.066 1.00 15.57 286 ARG B CA 1
ATOM 7577 C C . ARG B 1 286 ? 67.333 44.991 8.595 1.00 15.60 286 ARG B C 1
ATOM 7578 O O . ARG B 1 286 ? 66.507 44.476 9.358 1.00 15.05 286 ARG B O 1
ATOM 7586 N N . ASN B 1 287 ? 67.259 46.260 8.185 1.00 15.31 287 ASN B N 1
ATOM 7587 C CA . ASN B 1 287 ? 66.213 47.189 8.633 1.00 15.62 287 ASN B CA 1
ATOM 7588 C C . ASN B 1 287 ? 66.059 47.249 10.155 1.00 14.97 287 ASN B C 1
ATOM 7589 O O . ASN B 1 287 ? 64.945 47.175 10.681 1.00 14.70 287 ASN B O 1
ATOM 7594 N N . ASN B 1 288 ? 67.195 47.378 10.841 1.00 14.09 288 ASN B N 1
ATOM 7595 C CA . ASN B 1 288 ? 67.257 47.491 12.302 1.00 13.80 288 ASN B CA 1
ATOM 7596 C C . ASN B 1 288 ? 66.707 46.258 13.009 1.00 12.91 288 ASN B C 1
ATOM 7597 O O . ASN B 1 288 ? 65.950 46.377 13.977 1.00 12.78 288 ASN B O 1
ATOM 7602 N N . ILE B 1 289 ? 67.107 45.082 12.531 1.00 12.28 289 ILE B N 1
ATOM 7603 C CA . ILE B 1 289 ? 66.573 43.816 13.046 1.00 11.84 289 ILE B CA 1
ATOM 7604 C C . ILE B 1 289 ? 66.795 43.676 14.555 1.00 11.70 289 ILE B C 1
ATOM 7605 O O . ILE B 1 289 ? 65.926 43.195 15.271 1.00 11.61 289 ILE B O 1
ATOM 7610 N N . LEU B 1 290 ? 67.951 44.127 15.030 1.00 11.73 290 LEU B N 1
ATOM 7611 C CA . LEU B 1 290 ? 68.271 44.030 16.452 1.00 11.89 290 LEU B CA 1
ATOM 7612 C C . LEU B 1 290 ? 67.377 44.908 17.326 1.00 11.81 290 LEU B C 1
ATOM 7613 O O . LEU B 1 290 ? 66.980 44.493 18.417 1.00 11.84 290 LEU B O 1
ATOM 7618 N N . LEU B 1 291 ? 67.052 46.112 16.853 1.00 11.63 291 LEU B N 1
ATOM 7619 C CA . LEU B 1 291 ? 66.116 46.972 17.578 1.00 11.64 291 LEU B CA 1
ATOM 7620 C C . LEU B 1 291 ? 64.737 46.320 17.638 1.00 11.48 291 LEU B C 1
ATOM 7621 O O . LEU B 1 291 ? 64.103 46.284 18.697 1.00 11.44 291 LEU B O 1
ATOM 7626 N N . LYS B 1 292 ? 64.290 45.798 16.496 1.00 11.45 292 LYS B N 1
ATOM 7627 C CA . LYS B 1 292 ? 62.996 45.119 16.409 1.00 11.40 292 LYS B CA 1
ATOM 7628 C C . LYS B 1 292 ? 62.935 43.898 17.329 1.00 10.92 292 LYS B C 1
ATOM 7629 O O . LYS B 1 292 ? 61.893 43.624 17.923 1.00 10.93 292 LYS B O 1
ATOM 7635 N N . ALA B 1 293 ? 64.059 43.192 17.458 1.00 10.33 293 ALA B N 1
ATOM 7636 C CA . ALA B 1 293 ? 64.149 42.012 18.329 1.00 9.97 293 ALA B CA 1
ATOM 7637 C C . ALA B 1 293 ? 63.888 42.356 19.796 1.00 9.84 293 ALA B C 1
ATOM 7638 O O . ALA B 1 293 ? 63.273 41.578 20.523 1.00 9.71 293 ALA B O 1
ATOM 7640 N N . VAL B 1 294 ? 64.339 43.535 20.215 1.00 9.52 294 VAL B N 1
ATOM 7641 C CA . VAL B 1 294 ? 64.160 43.974 21.593 1.00 9.44 294 VAL B CA 1
ATOM 7642 C C . VAL B 1 294 ? 62.703 44.353 21.874 1.00 9.41 294 VAL B C 1
ATOM 7643 O O . VAL B 1 294 ? 62.127 43.915 22.879 1.00 9.31 294 VAL B O 1
ATOM 7647 N N . TYR B 1 295 ? 62.107 45.154 20.990 1.00 9.39 295 TYR B N 1
ATOM 7648 C CA . TYR B 1 295 ? 60.688 45.503 21.125 1.00 9.57 295 TYR B CA 1
ATOM 7649 C C . TYR B 1 295 ? 59.815 44.256 21.132 1.00 9.19 295 TYR B C 1
ATOM 7650 O O . TYR B 1 295 ? 58.895 44.143 21.939 1.00 8.92 295 TYR B O 1
ATOM 7659 N N . THR B 1 296 ? 60.120 43.325 20.236 1.00 8.88 296 THR B N 1
ATOM 7660 C CA . THR B 1 296 ? 59.337 42.098 20.127 1.00 8.82 296 THR B CA 1
ATOM 7661 C C . THR B 1 296 ? 59.439 41.266 21.407 1.00 8.65 296 THR B C 1
ATOM 7662 O O . THR B 1 296 ? 58.443 40.696 21.852 1.00 8.55 296 THR B O 1
ATOM 7666 N N . THR B 1 297 ? 60.627 41.233 22.017 1.00 8.53 297 THR B N 1
ATOM 7667 C CA . THR B 1 297 ? 60.793 40.548 23.303 1.00 8.46 297 THR B CA 1
ATOM 7668 C C . THR B 1 297 ? 59.823 41.099 24.354 1.00 8.59 297 THR B C 1
ATOM 7669 O O . THR B 1 297 ? 59.152 40.329 25.039 1.00 8.64 297 THR B O 1
ATOM 7673 N N . ILE B 1 298 ? 59.738 42.428 24.460 1.00 8.66 298 ILE B N 1
ATOM 7674 C CA . ILE B 1 298 ? 58.786 43.073 25.371 1.00 8.91 298 ILE B CA 1
ATOM 7675 C C . ILE B 1 298 ? 57.348 42.699 24.997 1.00 9.01 298 ILE B C 1
ATOM 7676 O O . ILE B 1 298 ? 56.538 42.377 25.869 1.00 9.14 298 ILE B O 1
ATOM 7681 N N . ASP B 1 299 ? 57.055 42.713 23.699 1.00 9.24 299 ASP B N 1
ATOM 7682 C CA . ASP B 1 299 ? 55.709 42.405 23.188 1.00 9.44 299 ASP B CA 1
ATOM 7683 C C . ASP B 1 299 ? 55.261 40.962 23.455 1.00 9.26 299 ASP B C 1
ATOM 7684 O O . ASP B 1 299 ? 54.063 40.661 23.406 1.00 9.53 299 ASP B O 1
ATOM 7689 N N . LEU B 1 300 ? 56.222 40.083 23.737 1.00 8.89 300 LEU B N 1
ATOM 7690 C CA . LEU B 1 300 ? 55.948 38.666 23.982 1.00 8.63 300 LEU B CA 1
ATOM 7691 C C . LEU B 1 300 ? 55.725 38.360 25.462 1.00 8.45 300 LEU B C 1
ATOM 7692 O O . LEU B 1 300 ? 56.043 37.268 25.934 1.00 8.31 300 LEU B O 1
ATOM 7697 N N . SER B 1 301 ? 55.173 39.326 26.186 1.00 8.40 301 SER B N 1
ATOM 7698 C CA . SER B 1 301 ? 54.934 39.158 27.617 1.00 8.58 301 SER B CA 1
ATOM 7699 C C . SER B 1 301 ? 53.554 39.654 28.027 1.00 8.49 301 SER B C 1
ATOM 7700 O O . SER B 1 301 ? 52.946 40.480 27.347 1.00 8.58 301 SER B O 1
ATOM 7703 N N . TYR B 1 302 ? 53.074 39.143 29.152 1.00 8.60 302 TYR B N 1
ATOM 7704 C CA . TYR B 1 302 ? 51.850 39.632 29.761 1.00 8.60 302 TYR B CA 1
ATOM 7705 C C . TYR B 1 302 ? 52.098 39.773 31.253 1.00 8.61 302 TYR B C 1
ATOM 7706 O O . TYR B 1 302 ? 52.602 38.854 31.896 1.00 8.41 302 TYR B O 1
ATOM 7715 N N . ALA B 1 303 ? 51.722 40.924 31.798 1.00 8.91 303 ALA B N 1
ATOM 7716 C CA . ALA B 1 303 ? 51.953 41.228 33.214 1.00 9.25 303 ALA B CA 1
ATOM 7717 C C . ALA B 1 303 ? 53.414 40.973 33.601 1.00 9.33 303 ALA B C 1
ATOM 7718 O O . ALA B 1 303 ? 53.716 40.541 34.715 1.00 9.59 303 ALA B O 1
ATOM 7720 N N . GLY B 1 304 ? 54.310 41.235 32.653 1.00 9.51 304 GLY B N 1
ATOM 7721 C CA . GLY B 1 304 ? 55.747 41.140 32.887 1.00 9.56 304 GLY B CA 1
ATOM 7722 C C . GLY B 1 304 ? 56.389 39.779 32.676 1.00 9.65 304 GLY B C 1
ATOM 7723 O O . GLY B 1 304 ? 57.602 39.654 32.827 1.00 9.71 304 GLY B O 1
ATOM 7724 N N . TYR B 1 305 ? 55.596 38.760 32.336 1.00 9.68 305 TYR B N 1
ATOM 7725 C CA . TYR B 1 305 ? 56.122 37.398 32.133 1.00 9.76 305 TYR B CA 1
ATOM 7726 C C . TYR B 1 305 ? 55.974 36.915 30.694 1.00 9.23 305 TYR B C 1
ATOM 7727 O O . TYR B 1 305 ? 54.945 37.148 30.060 1.00 9.03 305 TYR B O 1
ATOM 7736 N N . PHE B 1 306 ? 57.000 36.227 30.193 1.00 8.56 306 PHE B N 1
ATOM 7737 C CA . PHE B 1 306 ? 57.015 35.789 28.798 1.00 8.17 306 PHE B CA 1
ATOM 7738 C C . PHE B 1 306 ? 56.062 34.632 28.559 1.00 8.16 306 PHE B C 1
ATOM 7739 O O . PHE B 1 306 ? 55.953 33.745 29.401 1.00 8.09 306 PHE B O 1
ATOM 7747 N N . PHE B 1 307 ? 55.375 34.654 27.416 1.00 8.03 307 PHE B N 1
ATOM 7748 C CA . PHE B 1 307 ? 54.450 33.573 27.051 1.00 8.08 307 PHE B CA 1
ATOM 7749 C C . PHE B 1 307 ? 55.212 32.254 27.029 1.00 7.85 307 PHE B C 1
ATOM 7750 O O . PHE B 1 307 ? 56.196 32.130 26.296 1.00 7.78 307 PHE B O 1
ATOM 7758 N N . PRO B 1 308 ? 54.763 31.266 27.830 1.00 7.61 308 PRO B N 1
ATOM 7759 C CA . PRO B 1 308 ? 55.524 30.026 27.972 1.00 7.57 308 PRO B CA 1
ATOM 7760 C C . PRO B 1 308 ? 55.228 28.994 26.879 1.00 7.51 308 PRO B C 1
ATOM 7761 O O . PRO B 1 308 ? 54.870 27.850 27.180 1.00 7.59 308 PRO B O 1
ATOM 7765 N N . ILE B 1 309 ? 55.391 29.406 25.622 1.00 7.47 309 ILE B N 1
ATOM 7766 C CA . ILE B 1 309 ? 55.227 28.509 24.480 1.00 7.33 309 ILE B CA 1
ATOM 7767 C C . ILE B 1 309 ? 56.564 27.857 24.129 1.00 7.30 309 ILE B C 1
ATOM 7768 O O . ILE B 1 309 ? 57.628 28.441 24.366 1.00 7.17 309 ILE B O 1
ATOM 7773 N N . ASN B 1 310 ? 56.508 26.645 23.578 1.00 7.13 310 ASN B N 1
ATOM 7774 C CA . ASN B 1 310 ? 57.708 25.818 23.373 1.00 7.16 310 ASN B CA 1
ATOM 7775 C C . ASN B 1 310 ? 58.456 25.605 24.690 1.00 7.12 310 ASN B C 1
ATOM 7776 O O . ASN B 1 310 ? 57.877 25.800 25.759 1.00 7.11 310 ASN B O 1
ATOM 7781 N N . ASP B 1 311 ? 59.716 25.182 24.645 1.00 7.32 311 ASP B N 1
ATOM 7782 C CA . ASP B 1 311 ? 60.446 25.013 25.902 1.00 7.66 311 ASP B CA 1
ATOM 7783 C C . ASP B 1 311 ? 60.569 26.371 26.592 1.00 7.94 311 ASP B C 1
ATOM 7784 O O . ASP B 1 311 ? 61.069 27.337 26.006 1.00 8.15 311 ASP B O 1
ATOM 7789 N N . ALA B 1 312 ? 60.079 26.442 27.827 1.00 8.15 312 ALA B N 1
ATOM 7790 C CA . ALA B 1 312 ? 59.973 27.702 28.558 1.00 8.52 312 ALA B CA 1
ATOM 7791 C C . ALA B 1 312 ? 59.732 27.449 30.036 1.00 9.02 312 ALA B C 1
ATOM 7792 O O . ALA B 1 312 ? 59.092 26.468 30.407 1.00 8.96 312 ALA B O 1
ATOM 7794 N N . LEU B 1 313 ? 60.227 28.352 30.876 1.00 9.61 313 LEU B N 1
ATOM 7795 C CA . LEU B 1 313 ? 59.933 28.309 32.301 1.00 10.34 313 LEU B CA 1
ATOM 7796 C C . LEU B 1 313 ? 59.073 29.503 32.663 1.00 10.93 313 LEU B C 1
ATOM 7797 O O . LEU B 1 313 ? 59.293 30.611 32.172 1.00 10.76 313 LEU B O 1
ATOM 7802 N N . LYS B 1 314 ? 58.092 29.267 33.526 1.00 11.65 314 LYS B N 1
ATOM 7803 C CA . LYS B 1 314 ? 57.029 30.239 33.753 1.00 12.78 314 LYS B CA 1
ATOM 7804 C C . LYS B 1 314 ? 57.420 31.426 34.626 1.00 13.29 314 LYS B C 1
ATOM 7805 O O . LYS B 1 314 ? 56.735 32.458 34.609 1.00 14.46 314 LYS B O 1
ATOM 7811 N N . ASP B 1 315 ? 58.507 31.289 35.379 1.00 13.03 315 ASP B N 1
ATOM 7812 C CA . ASP B 1 315 ? 58.952 32.363 36.260 1.00 13.23 315 ASP B CA 1
ATOM 7813 C C . ASP B 1 315 ? 59.924 33.334 35.588 1.00 12.85 315 ASP B C 1
ATOM 7814 O O . ASP B 1 315 ? 60.548 34.146 36.265 1.00 13.66 315 ASP B O 1
ATOM 7819 N N . LYS B 1 316 ? 60.027 33.265 34.261 1.00 11.80 316 LYS B N 1
ATOM 7820 C CA . LYS B 1 316 ? 60.889 34.177 33.507 1.00 11.25 316 LYS B CA 1
ATOM 7821 C C . LYS B 1 316 ? 60.110 35.398 33.026 1.00 11.03 316 LYS B C 1
ATOM 7822 O O . LYS B 1 316 ? 59.117 35.276 32.301 1.00 10.96 316 LYS B O 1
ATOM 7828 N N . GLY B 1 317 ? 60.571 36.575 33.426 1.00 10.94 317 GLY B N 1
ATOM 7829 C CA . GLY B 1 317 ? 59.904 37.817 33.075 1.00 10.94 317 GLY B CA 1
ATOM 7830 C C . GLY B 1 317 ? 60.848 38.909 32.618 1.00 10.74 317 GLY B C 1
ATOM 7831 O O . GLY B 1 317 ? 62.055 38.683 32.474 1.00 10.67 317 GLY B O 1
ATOM 7832 N N . ILE B 1 318 ? 60.289 40.101 32.421 1.00 10.57 318 ILE B N 1
ATOM 7833 C CA . ILE B 1 318 ? 60.992 41.221 31.783 1.00 10.61 318 ILE B CA 1
ATOM 7834 C C . ILE B 1 318 ? 62.201 41.760 32.553 1.00 10.54 318 ILE B C 1
ATOM 7835 O O . ILE B 1 318 ? 63.040 42.452 31.966 1.00 10.48 318 ILE B O 1
ATOM 7840 N N . ASP B 1 319 ? 62.302 41.450 33.845 1.00 10.64 319 ASP B N 1
ATOM 7841 C CA . ASP B 1 319 ? 63.462 41.893 34.631 1.00 10.77 319 ASP B CA 1
ATOM 7842 C C . ASP B 1 319 ? 64.701 41.015 34.426 1.00 10.30 319 ASP B C 1
ATOM 7843 O O . ASP B 1 319 ? 65.750 41.254 35.028 1.00 10.17 319 ASP B O 1
ATOM 7848 N N . THR B 1 320 ? 64.567 40.004 33.569 1.00 9.81 320 THR B N 1
ATOM 7849 C CA . THR B 1 320 ? 65.691 39.156 33.189 1.00 9.30 320 THR B CA 1
ATOM 7850 C C . THR B 1 320 ? 66.811 40.049 32.620 1.00 8.92 320 THR B C 1
ATOM 7851 O O . THR B 1 320 ? 66.532 40.996 31.884 1.00 8.57 320 THR B O 1
ATOM 7855 N N . VAL B 1 321 ? 68.063 39.785 32.996 1.00 8.55 321 VAL B N 1
ATOM 7856 C CA . VAL B 1 321 ? 69.137 40.754 32.713 1.00 8.51 321 VAL B CA 1
ATOM 7857 C C . VAL B 1 321 ? 69.374 41.021 31.222 1.00 8.46 321 VAL B C 1
ATOM 7858 O O . VAL B 1 321 ? 69.804 42.117 30.845 1.00 8.55 321 VAL B O 1
ATOM 7862 N N . GLU B 1 322 ? 69.086 40.027 30.384 1.00 8.43 322 GLU B N 1
ATOM 7863 C CA . GLU B 1 322 ? 69.236 40.183 28.938 1.00 8.49 322 GLU B CA 1
ATOM 7864 C C . GLU B 1 322 ? 68.390 41.336 28.422 1.00 8.35 322 GLU B C 1
ATOM 7865 O O . GLU B 1 322 ? 68.857 42.138 27.610 1.00 8.34 322 GLU B O 1
ATOM 7871 N N . LEU B 1 323 ? 67.146 41.420 28.892 1.00 8.14 323 LEU B N 1
ATOM 7872 C CA . LEU B 1 323 ? 66.252 42.483 28.447 1.00 7.93 323 LEU B CA 1
ATOM 7873 C C . LEU B 1 323 ? 66.556 43.812 29.138 1.00 7.99 323 LEU B C 1
ATOM 7874 O O . LEU B 1 323 ? 66.332 44.878 28.564 1.00 8.00 323 LEU B O 1
ATOM 7879 N N . VAL B 1 324 ? 67.066 43.749 30.365 1.00 7.95 324 VAL B N 1
ATOM 7880 C CA . VAL B 1 324 ? 67.508 44.959 31.072 1.00 7.96 324 VAL B CA 1
ATOM 7881 C C . VAL B 1 324 ? 68.631 45.649 30.286 1.00 7.97 324 VAL B C 1
ATOM 7882 O O . VAL B 1 324 ? 68.561 46.858 30.007 1.00 8.04 324 VAL B O 1
ATOM 7886 N N . HIS B 1 325 ? 69.637 44.871 29.894 1.00 7.97 325 HIS B N 1
ATOM 7887 C CA . HIS B 1 325 ? 70.755 45.396 29.106 1.00 8.00 325 HIS B CA 1
ATOM 7888 C C . HIS B 1 325 ? 70.330 45.806 27.695 1.00 7.96 325 HIS B C 1
ATOM 7889 O O . HIS B 1 325 ? 70.715 46.874 27.210 1.00 7.97 325 HIS B O 1
ATOM 7896 N N . ALA B 1 326 ? 69.523 44.968 27.043 1.00 7.88 326 ALA B N 1
ATOM 7897 C CA . ALA B 1 326 ? 69.072 45.248 25.674 1.00 7.91 326 ALA B CA 1
ATOM 7898 C C . ALA B 1 326 ? 68.208 46.498 25.602 1.00 8.05 326 ALA B C 1
ATOM 7899 O O . ALA B 1 326 ? 68.335 47.288 24.668 1.00 7.77 326 ALA B O 1
ATOM 7901 N N . LEU B 1 327 ? 67.336 46.676 26.593 1.00 8.20 327 LEU B N 1
ATOM 7902 C CA . LEU B 1 327 ? 66.469 47.850 26.632 1.00 8.57 327 LEU B CA 1
ATOM 7903 C C . LEU B 1 327 ? 67.293 49.133 26.709 1.00 8.73 327 LEU B C 1
ATOM 7904 O O . LEU B 1 327 ? 66.994 50.102 26.009 1.00 8.66 327 LEU B O 1
ATOM 7909 N N . ALA B 1 328 ? 68.326 49.125 27.553 1.00 9.01 328 ALA B N 1
ATOM 7910 C CA . ALA B 1 328 ? 69.195 50.292 27.720 1.00 9.23 328 ALA B CA 1
ATOM 7911 C C . ALA B 1 328 ? 69.907 50.645 26.419 1.00 9.40 328 ALA B C 1
ATOM 7912 O O . ALA B 1 328 ? 70.006 51.816 26.057 1.00 9.68 328 ALA B O 1
ATOM 7914 N N . ILE B 1 329 ? 70.401 49.628 25.719 1.00 9.44 329 ILE B N 1
ATOM 7915 C CA . ILE B 1 329 ? 71.051 49.829 24.425 1.00 9.72 329 ILE B CA 1
ATOM 7916 C C . ILE B 1 329 ? 70.086 50.447 23.405 1.00 10.08 329 ILE B C 1
ATOM 7917 O O . ILE B 1 329 ? 70.435 51.410 22.723 1.00 10.08 329 ILE B O 1
ATOM 7922 N N . VAL B 1 330 ? 68.871 49.910 23.323 1.00 10.47 330 VAL B N 1
ATOM 7923 C CA . VAL B 1 330 ? 67.879 50.429 22.377 1.00 10.89 330 VAL B CA 1
ATOM 7924 C C . VAL B 1 330 ? 67.443 51.849 22.742 1.00 11.45 330 VAL B C 1
ATOM 7925 O O . VAL B 1 330 ? 67.302 52.697 21.856 1.00 11.79 330 VAL B O 1
ATOM 7929 N N . TYR B 1 331 ? 67.267 52.127 24.033 1.00 11.95 331 TYR B N 1
ATOM 7930 C CA . TYR B 1 331 ? 66.932 53.490 24.445 1.00 13.07 331 TYR B CA 1
ATOM 7931 C C . TYR B 1 331 ? 68.027 54.481 24.033 1.00 13.67 331 TYR B C 1
ATOM 7932 O O . TYR B 1 331 ? 67.734 55.565 23.531 1.00 13.96 331 TYR B O 1
ATOM 7941 N N . SER B 1 332 ? 69.279 54.087 24.239 1.00 14.31 332 SER B N 1
ATOM 7942 C CA . SER B 1 332 ? 70.435 54.900 23.874 1.00 15.28 332 SER B CA 1
ATOM 7943 C C . SER B 1 332 ? 70.457 55.245 22.379 1.00 15.57 332 SER B C 1
ATOM 7944 O O . SER B 1 332 ? 70.858 56.350 21.997 1.00 16.12 332 SER B O 1
ATOM 7947 N N . ILE B 1 333 ? 70.009 54.307 21.547 1.00 15.29 333 ILE B N 1
ATOM 7948 C CA . ILE B 1 333 ? 69.982 54.483 20.094 1.00 15.53 333 ILE B CA 1
ATOM 7949 C C . ILE B 1 333 ? 68.760 55.289 19.627 1.00 16.02 333 ILE B C 1
ATOM 7950 O O . ILE B 1 333 ? 68.885 56.175 18.780 1.00 16.76 333 ILE B O 1
ATOM 7955 N N . THR B 1 334 ? 67.593 54.995 20.195 1.00 16.11 334 THR B N 1
ATOM 7956 C CA . THR B 1 334 ? 66.319 55.514 19.678 1.00 16.28 334 THR B CA 1
ATOM 7957 C C . THR B 1 334 ? 65.770 56.744 20.403 1.00 16.18 334 THR B C 1
ATOM 7958 O O . THR B 1 334 ? 65.054 57.553 19.802 1.00 16.81 334 THR B O 1
ATOM 7962 N N . GLY B 1 335 ? 66.075 56.860 21.693 1.00 15.90 335 GLY B N 1
ATOM 7963 C CA . GLY B 1 335 ? 65.483 57.888 22.550 1.00 15.78 335 GLY B CA 1
ATOM 7964 C C . GLY B 1 335 ? 63.990 57.681 22.754 1.00 15.51 335 GLY B C 1
ATOM 7965 O O . GLY B 1 335 ? 63.267 58.620 23.078 1.00 15.40 335 GLY B O 1
ATOM 7966 N N . ASP B 1 336 ? 63.531 56.445 22.556 1.00 15.15 336 ASP B N 1
ATOM 7967 C CA . ASP B 1 336 ? 62.120 56.096 22.697 1.00 14.90 336 ASP B CA 1
ATOM 7968 C C . ASP B 1 336 ? 61.719 56.093 24.168 1.00 14.81 336 ASP B C 1
ATOM 7969 O O . ASP B 1 336 ? 62.065 55.179 24.917 1.00 14.60 336 ASP B O 1
ATOM 7974 N N . ASN B 1 337 ? 60.985 57.123 24.577 1.00 14.43 337 ASN B N 1
ATOM 7975 C CA . ASN B 1 337 ? 60.634 57.291 25.985 1.00 14.45 337 ASN B CA 1
ATOM 7976 C C . ASN B 1 337 ? 59.599 56.310 26.522 1.00 13.90 337 ASN B C 1
ATOM 7977 O O . ASN B 1 337 ? 59.394 56.228 27.731 1.00 13.51 337 ASN B O 1
ATOM 7982 N N . THR B 1 338 ? 58.968 55.548 25.629 1.00 13.87 338 THR B N 1
ATOM 7983 C CA . THR B 1 338 ? 58.027 54.504 26.057 1.00 13.45 338 THR B CA 1
ATOM 7984 C C . THR B 1 338 ? 58.770 53.302 26.654 1.00 13.23 338 THR B C 1
ATOM 7985 O O . THR B 1 338 ? 58.200 52.523 27.420 1.00 13.13 338 THR B O 1
ATOM 7989 N N . LEU B 1 339 ? 60.046 53.164 26.305 1.00 13.07 339 LEU B N 1
ATOM 7990 C CA . LEU B 1 339 ? 60.886 52.130 26.896 1.00 12.99 339 LEU B CA 1
ATOM 7991 C C . LEU B 1 339 ? 61.162 52.394 28.376 1.00 13.07 339 LEU B C 1
ATOM 7992 O O . LEU B 1 339 ? 61.462 51.468 29.129 1.00 12.91 339 LEU B O 1
ATOM 7997 N N . LEU B 1 340 ? 61.059 53.658 28.790 1.00 13.23 340 LEU B N 1
ATOM 7998 C CA . LEU B 1 340 ? 61.283 54.023 30.190 1.00 13.36 340 LEU B CA 1
ATOM 7999 C C . LEU B 1 340 ? 60.194 53.498 31.118 1.00 13.50 340 LEU B C 1
ATOM 8000 O O . LEU B 1 340 ? 60.440 53.284 32.309 1.00 13.63 340 LEU B O 1
ATOM 8005 N N . ASP B 1 341 ? 58.997 53.295 30.566 1.00 13.65 341 ASP B N 1
ATOM 8006 C CA . ASP B 1 341 ? 57.899 52.651 31.277 1.00 13.75 341 ASP B CA 1
ATOM 8007 C C . ASP B 1 341 ? 58.288 51.211 31.607 1.00 13.28 341 ASP B C 1
ATOM 8008 O O . ASP B 1 341 ? 58.154 50.773 32.751 1.00 12.99 341 ASP B O 1
ATOM 8013 N N . ILE B 1 342 ? 58.797 50.497 30.602 1.00 12.54 342 ILE B N 1
ATOM 8014 C CA . ILE B 1 342 ? 59.274 49.122 30.788 1.00 12.28 342 ILE B CA 1
ATOM 8015 C C . ILE B 1 342 ? 60.446 49.076 31.774 1.00 12.06 342 ILE B C 1
ATOM 8016 O O . ILE B 1 342 ? 60.506 48.191 32.633 1.00 11.89 342 ILE B O 1
ATOM 8021 N N . ALA B 1 343 ? 61.360 50.042 31.663 1.00 12.17 343 ALA B N 1
ATOM 8022 C CA . ALA B 1 343 ? 62.514 50.114 32.564 1.00 12.39 343 ALA B CA 1
ATOM 8023 C C . ALA B 1 343 ? 62.093 50.207 34.031 1.00 12.83 343 ALA B C 1
ATOM 8024 O O . ALA B 1 343 ? 62.648 49.519 34.885 1.00 12.55 343 ALA B O 1
ATOM 8026 N N . GLN B 1 344 ? 61.104 51.050 34.319 1.00 13.72 344 GLN B N 1
ATOM 8027 C CA . GLN B 1 344 ? 60.595 51.174 35.684 1.00 14.92 344 GLN B CA 1
ATOM 8028 C C . GLN B 1 344 ? 59.934 49.879 36.155 1.00 15.24 344 GLN B C 1
ATOM 8029 O O . GLN B 1 344 ? 60.107 49.474 37.305 1.00 15.25 344 GLN B O 1
ATOM 8035 N N . GLU B 1 345 ? 59.202 49.224 35.254 1.00 15.68 345 GLU B N 1
ATOM 8036 C CA . GLU B 1 345 ? 58.550 47.947 35.553 1.00 16.26 345 GLU B CA 1
ATOM 8037 C C . GLU B 1 345 ? 59.554 46.827 35.828 1.00 15.60 345 GLU B C 1
ATOM 8038 O O . GLU B 1 345 ? 59.279 45.920 36.621 1.00 15.88 345 GLU B O 1
ATOM 8044 N N . GLN B 1 346 ? 60.719 46.899 35.186 1.00 14.45 346 GLN B N 1
ATOM 8045 C CA . GLN B 1 346 ? 61.801 45.938 35.422 1.00 13.97 346 GLN B CA 1
ATOM 8046 C C . GLN B 1 346 ? 62.393 46.060 36.825 1.00 14.29 346 GLN B C 1
ATOM 8047 O O . GLN B 1 346 ? 62.834 45.069 37.404 1.00 14.25 346 GLN B O 1
ATOM 8053 N N . GLY B 1 347 ? 62.412 47.281 37.362 1.00 14.85 347 GLY B N 1
ATOM 8054 C CA . GLY B 1 347 ? 62.925 47.532 38.712 1.00 15.57 347 GLY B CA 1
ATOM 8055 C C . GLY B 1 347 ? 64.403 47.220 38.840 1.00 16.20 347 GLY B C 1
ATOM 8056 O O . GLY B 1 347 ? 64.906 46.969 39.936 1.00 16.86 347 GLY B O 1
ATOM 8057 N N . ARG B 1 348 ? 65.088 47.245 37.702 1.00 16.17 348 ARG B N 1
ATOM 8058 C CA . ARG B 1 348 ? 66.480 46.847 37.586 1.00 16.56 348 ARG B CA 1
ATOM 8059 C C . ARG B 1 348 ? 67.048 47.638 36.416 1.00 16.29 348 ARG B C 1
ATOM 8060 O O . ARG B 1 348 ? 66.383 47.792 35.391 1.00 16.42 348 ARG B O 1
ATOM 8068 N N . ILE B 1 349 ? 68.262 48.155 36.572 1.00 15.60 349 ILE B N 1
ATOM 8069 C CA . ILE B 1 349 ? 68.874 48.965 35.524 1.00 15.36 349 ILE B CA 1
ATOM 8070 C C . ILE B 1 349 ? 70.230 48.398 35.102 1.00 14.14 349 ILE B C 1
ATOM 8071 O O . ILE B 1 349 ? 70.949 47.799 35.905 1.00 13.94 349 ILE B O 1
ATOM 8076 N N . SER B 1 350 ? 70.545 48.565 33.823 1.00 13.28 350 SER B N 1
ATOM 8077 C CA . SER B 1 350 ? 71.819 48.133 33.272 1.00 12.73 350 SER B CA 1
ATOM 8078 C C . SER B 1 350 ? 72.927 49.045 33.796 1.00 12.87 350 SER B C 1
ATOM 8079 O O . SER B 1 350 ? 72.882 50.257 33.584 1.00 12.47 350 SER B O 1
ATOM 8082 N N . LEU B 1 351 ? 73.901 48.464 34.491 1.00 13.18 351 LEU B N 1
ATOM 8083 C CA . LEU B 1 351 ? 75.053 49.226 34.984 1.00 13.61 351 LEU B CA 1
ATOM 8084 C C . LEU B 1 351 ? 76.089 49.397 33.876 1.00 13.37 351 LEU B C 1
ATOM 8085 O O . LEU B 1 351 ? 77.152 48.763 33.873 1.00 13.88 351 LEU B O 1
ATOM 8090 N N . THR B 1 352 ? 75.736 50.262 32.931 1.00 12.81 352 THR B N 1
ATOM 8091 C CA . THR B 1 352 ? 76.520 50.552 31.738 1.00 12.38 352 THR B CA 1
ATOM 8092 C C . THR B 1 352 ? 76.331 52.028 31.424 1.00 12.30 352 THR B C 1
ATOM 8093 O O . THR B 1 352 ? 75.579 52.724 32.115 1.00 12.02 352 THR B O 1
ATOM 8097 N N . GLY B 1 353 ? 77.005 52.502 30.378 1.00 12.29 353 GLY B N 1
ATOM 8098 C CA . GLY B 1 353 ? 76.804 53.861 29.892 1.00 12.48 353 GLY B CA 1
ATOM 8099 C C . GLY B 1 353 ? 75.388 54.033 29.377 1.00 12.66 353 GLY B C 1
ATOM 8100 O O . GLY B 1 353 ? 74.765 55.069 29.589 1.00 12.84 353 GLY B O 1
ATOM 8101 N N . ASP B 1 354 ? 74.878 52.997 28.714 1.00 12.64 354 ASP B N 1
ATOM 8102 C CA . ASP B 1 354 ? 73.529 53.020 28.161 1.00 13.06 354 ASP B CA 1
ATOM 8103 C C . ASP B 1 354 ? 72.468 53.041 29.259 1.00 12.68 354 ASP B C 1
ATOM 8104 O O . ASP B 1 354 ? 71.470 53.758 29.149 1.00 12.54 354 ASP B O 1
ATOM 8109 N N . GLY B 1 355 ? 72.696 52.270 30.319 1.00 12.41 355 GLY B N 1
ATOM 8110 C CA . GLY B 1 355 ? 71.808 52.270 31.476 1.00 12.42 355 GLY B CA 1
ATOM 8111 C C . GLY B 1 355 ? 71.772 53.606 32.199 1.00 12.66 355 GLY B C 1
ATOM 8112 O O . GLY B 1 355 ? 70.733 53.997 32.740 1.00 12.64 355 GLY B O 1
ATOM 8113 N N . LEU B 1 356 ? 72.905 54.309 32.203 1.00 12.61 356 LEU B N 1
ATOM 8114 C CA . LEU B 1 356 ? 72.976 55.654 32.788 1.00 13.07 356 LEU B CA 1
ATOM 8115 C C . LEU B 1 356 ? 71.997 56.599 32.098 1.00 13.30 356 LEU B C 1
ATOM 8116 O O . LEU B 1 356 ? 71.335 57.403 32.756 1.00 13.47 356 LEU B O 1
ATOM 8121 N N . LYS B 1 357 ? 71.895 56.475 30.777 1.00 13.76 357 LYS B N 1
ATOM 8122 C CA . LYS B 1 357 ? 70.995 57.306 29.982 1.00 14.41 357 LYS B CA 1
ATOM 8123 C C . LYS B 1 357 ? 69.536 57.029 30.320 1.00 14.36 357 LYS B C 1
ATOM 8124 O O . LYS B 1 357 ? 68.716 57.946 30.362 1.00 14.16 357 LYS B O 1
ATOM 8130 N N . VAL B 1 358 ? 69.218 55.762 30.570 1.00 14.47 358 VAL B N 1
ATOM 8131 C CA . VAL B 1 358 ? 67.881 55.387 31.022 1.00 14.51 358 VAL B CA 1
ATOM 8132 C C . VAL B 1 358 ? 67.588 56.016 32.389 1.00 15.15 358 VAL B C 1
ATOM 8133 O O . VAL B 1 358 ? 66.525 56.618 32.583 1.00 15.22 358 VAL B O 1
ATOM 8137 N N . ALA B 1 359 ? 68.544 55.896 33.313 1.00 15.83 359 ALA B N 1
ATOM 8138 C CA . ALA B 1 359 ? 68.413 56.447 34.664 1.00 16.71 359 ALA B CA 1
ATOM 8139 C C . ALA B 1 359 ? 68.208 57.9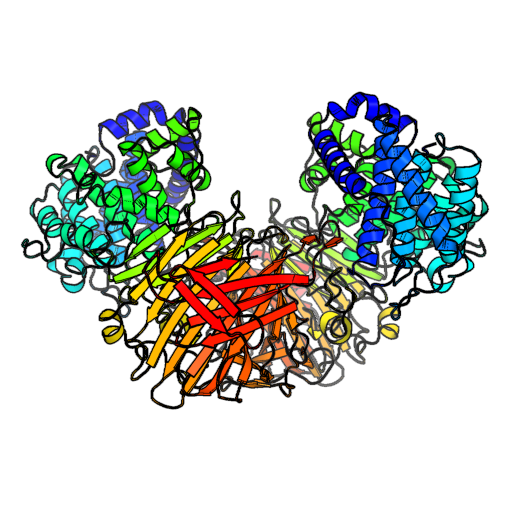59 34.636 1.00 17.21 359 ALA B C 1
ATOM 8140 O O . ALA B 1 359 ? 67.355 58.484 35.352 1.00 17.75 359 ALA B O 1
ATOM 8142 N N . LYS B 1 360 ? 68.981 58.647 33.797 1.00 17.73 360 LYS B N 1
ATOM 8143 C CA . LYS B 1 360 ? 68.875 60.099 33.645 1.00 18.55 360 LYS B CA 1
ATOM 8144 C C . LYS B 1 360 ? 67.499 60.507 33.114 1.00 18.84 360 LYS B C 1
ATOM 8145 O O . LYS B 1 360 ? 66.894 61.462 33.607 1.00 18.87 360 LYS B O 1
ATOM 8151 N N . ALA B 1 361 ? 67.012 59.767 32.122 1.00 18.73 361 ALA B N 1
ATOM 8152 C CA . ALA B 1 361 ? 65.734 60.057 31.482 1.00 19.05 361 ALA B CA 1
ATOM 8153 C C . ALA B 1 361 ? 64.535 59.836 32.404 1.00 19.34 361 ALA B C 1
ATOM 8154 O O . ALA B 1 361 ? 63.603 60.645 32.411 1.00 19.95 361 ALA B O 1
ATOM 8156 N N . VAL B 1 362 ? 64.552 58.742 33.167 1.00 19.84 362 VAL B N 1
ATOM 8157 C CA . VAL B 1 362 ? 63.504 58.470 34.155 1.00 20.23 362 VAL B CA 1
ATOM 8158 C C . VAL B 1 362 ? 63.488 59.586 35.204 1.00 21.36 362 VAL B C 1
ATOM 8159 O O . VAL B 1 362 ? 62.422 60.088 35.565 1.00 21.45 362 VAL B O 1
ATOM 8163 N N . GLY B 1 363 ? 64.677 59.984 35.655 1.00 22.10 363 GLY B N 1
ATOM 8164 C CA . GLY B 1 363 ? 64.835 61.043 36.657 1.00 23.37 363 GLY B CA 1
ATOM 8165 C C . GLY B 1 363 ? 64.320 62.401 36.217 1.00 24.49 363 GLY B C 1
ATOM 8166 O O . GLY B 1 363 ? 63.913 63.213 37.049 1.00 25.50 363 GLY B O 1
ATOM 8167 N N . GLU B 1 364 ? 64.334 62.644 34.908 1.00 25.76 364 GLU B N 1
ATOM 8168 C CA . GLU B 1 364 ? 63.836 63.893 34.331 1.00 26.74 364 GLU B CA 1
ATOM 8169 C C . GLU B 1 364 ? 62.342 63.842 33.992 1.00 26.22 364 GLU B C 1
ATOM 8170 O O . GLU B 1 364 ? 61.807 64.774 33.389 1.00 27.09 364 GLU B O 1
ATOM 8176 N N . GLY B 1 365 ? 61.681 62.752 34.379 1.00 25.43 365 GLY B N 1
ATOM 8177 C CA . GLY B 1 365 ? 60.240 62.588 34.169 1.00 24.03 365 GLY B CA 1
ATOM 8178 C C . GLY B 1 365 ? 59.823 62.427 32.717 1.00 23.36 365 GLY B C 1
ATOM 8179 O O . GLY B 1 365 ? 58.745 62.876 32.325 1.00 23.87 365 GLY B O 1
ATOM 8180 N N . LEU B 1 366 ? 60.666 61.774 31.922 1.00 22.01 366 LEU B N 1
ATOM 8181 C CA . LEU B 1 366 ? 60.422 61.633 30.485 1.00 21.16 366 LEU B CA 1
ATOM 8182 C C . LEU B 1 366 ? 59.593 60.401 30.119 1.00 20.32 366 LEU B C 1
ATOM 8183 O O . LEU B 1 366 ? 59.232 60.220 28.956 1.00 19.82 366 LEU B O 1
ATOM 8188 N N . THR B 1 367 ? 59.288 59.571 31.116 1.00 19.98 367 THR B N 1
ATOM 8189 C CA . THR B 1 367 ? 58.556 58.314 30.910 1.00 19.57 367 THR B CA 1
ATOM 8190 C C . THR B 1 367 ? 57.223 58.520 30.183 1.00 19.81 367 THR B C 1
ATOM 8191 O O . THR B 1 367 ? 56.444 59.413 30.530 1.00 19.47 367 THR B O 1
ATOM 8195 N N . GLN B 1 368 ? 56.994 57.702 29.159 1.00 19.57 368 GLN B N 1
ATOM 8196 C CA . GLN B 1 368 ? 55.705 57.624 28.472 1.00 19.58 368 GLN B CA 1
ATOM 8197 C C . GLN B 1 368 ? 55.220 56.172 28.528 1.00 18.92 368 GLN B C 1
ATOM 8198 O O . GLN B 1 368 ? 56.042 55.256 28.593 1.00 18.13 368 GLN B O 1
ATOM 8204 N N . PRO B 1 369 ? 53.891 55.950 28.526 1.00 18.17 369 PRO B N 1
ATOM 8205 C CA . PRO B 1 369 ? 53.397 54.571 28.622 1.00 17.65 369 PRO B CA 1
ATOM 8206 C C . PRO B 1 369 ? 53.799 53.723 27.419 1.00 16.79 369 PRO B C 1
ATOM 8207 O O . PRO B 1 369 ? 53.781 54.210 26.289 1.00 16.28 369 PRO B O 1
ATOM 8211 N N . TYR B 1 370 ? 54.177 52.471 27.671 1.00 16.32 370 TYR B N 1
ATOM 8212 C CA . TYR B 1 370 ? 54.484 51.537 26.589 1.00 16.06 370 TYR B CA 1
ATOM 8213 C C . TYR B 1 370 ? 53.204 51.096 25.897 1.00 16.66 370 TYR B C 1
ATOM 8214 O O . TYR B 1 370 ? 52.214 50.763 26.554 1.00 16.86 370 TYR B O 1
ATOM 8223 N N . ASN B 1 371 ? 53.238 51.096 24.570 1.00 17.35 371 ASN B N 1
ATOM 8224 C CA . ASN B 1 371 ? 52.080 50.723 23.769 1.00 18.31 371 ASN B CA 1
ATOM 8225 C C . ASN B 1 371 ? 51.976 49.209 23.565 1.00 17.83 371 ASN B C 1
ATOM 8226 O O . ASN B 1 371 ? 52.399 48.687 22.537 1.00 18.08 371 ASN B O 1
ATOM 8231 N N . TYR B 1 372 ? 51.423 48.509 24.555 1.00 17.80 372 TYR B N 1
ATOM 8232 C CA . TYR B 1 372 ? 51.085 47.098 24.388 1.00 17.77 372 TYR B CA 1
ATOM 8233 C C . TYR B 1 372 ? 49.926 47.000 23.399 1.00 17.49 372 TYR B C 1
ATOM 8234 O O . TYR B 1 372 ? 48.878 47.618 23.597 1.00 18.02 372 TYR B O 1
ATOM 8243 N N . ARG B 1 373 ? 50.126 46.239 22.330 1.00 16.84 373 ARG B N 1
ATOM 8244 C CA . ARG B 1 373 ? 49.176 46.212 21.220 1.00 16.29 373 ARG B CA 1
ATOM 8245 C C . ARG B 1 373 ? 48.996 44.802 20.668 1.00 15.03 373 ARG B C 1
ATOM 8246 O O . ARG B 1 373 ? 49.805 43.910 20.939 1.00 14.61 373 ARG B O 1
ATOM 8254 N N . SER B 1 374 ? 47.933 44.606 19.893 1.00 13.83 374 SER B N 1
ATOM 8255 C CA . SER B 1 374 ? 47.776 43.374 19.130 1.00 13.03 374 SER B CA 1
ATOM 8256 C C . SER B 1 374 ? 48.771 43.365 17.981 1.00 13.22 374 SER B C 1
ATOM 8257 O O . SER B 1 374 ? 48.959 44.384 17.313 1.00 13.28 374 SER B O 1
ATOM 8260 N N . ILE B 1 375 ? 49.416 42.220 17.769 1.00 13.02 375 ILE B N 1
ATOM 8261 C CA . ILE B 1 375 ? 50.450 42.071 16.741 1.00 13.03 375 ILE B CA 1
ATOM 8262 C C . ILE B 1 375 ? 50.353 40.722 16.042 1.00 12.60 375 ILE B C 1
ATOM 8263 O O . ILE B 1 375 ? 50.020 39.706 16.660 1.00 12.47 375 ILE B O 1
ATOM 8268 N N . LEU B 1 376 ? 50.648 40.725 14.746 1.00 12.12 376 LEU B N 1
ATOM 8269 C CA . LEU B 1 376 ? 50.873 39.496 14.011 1.00 11.93 376 LEU B CA 1
ATOM 8270 C C . LEU B 1 376 ? 52.370 39.390 13.765 1.00 11.85 376 LEU B C 1
ATOM 8271 O O . LEU B 1 376 ? 52.950 40.260 13.112 1.00 12.15 376 LEU B O 1
ATOM 8276 N N . LEU B 1 377 ? 52.989 38.344 14.304 1.00 11.27 377 LEU B N 1
ATOM 8277 C CA . LEU B 1 377 ? 54.421 38.116 14.139 1.00 11.26 377 LEU B CA 1
ATOM 8278 C C . LEU B 1 377 ? 54.687 36.934 13.210 1.00 11.24 377 LEU B C 1
ATOM 8279 O O . LEU B 1 377 ? 54.516 35.776 13.588 1.00 11.25 377 LEU B O 1
ATOM 8284 N N . GLY B 1 378 ? 55.105 37.231 11.982 1.00 11.74 378 GLY B N 1
ATOM 8285 C CA . GLY B 1 378 ? 55.488 36.180 11.045 1.00 11.74 378 GLY B CA 1
ATOM 8286 C C . GLY B 1 378 ? 56.637 35.334 11.570 1.00 11.85 378 GLY B C 1
ATOM 8287 O O . GLY B 1 378 ? 57.533 35.836 12.250 1.00 12.20 378 GLY B O 1
ATOM 8288 N N . ASP B 1 379 ? 56.595 34.039 11.278 1.00 11.78 379 ASP B N 1
ATOM 8289 C CA . ASP B 1 379 ? 57.657 33.117 11.664 1.00 12.00 379 ASP B CA 1
ATOM 8290 C C . ASP B 1 379 ? 58.482 32.739 10.434 1.00 12.09 379 ASP B C 1
ATOM 8291 O O . ASP B 1 379 ? 58.034 32.920 9.295 1.00 12.21 379 ASP B O 1
ATOM 8296 N N . GLY B 1 380 ? 59.686 32.230 10.674 1.00 12.43 380 GLY B N 1
ATOM 8297 C CA . GLY B 1 380 ? 60.635 31.911 9.608 1.00 12.79 380 GLY B CA 1
ATOM 8298 C C . GLY B 1 380 ? 61.453 33.137 9.248 1.00 13.18 380 GLY B C 1
ATOM 8299 O O . GLY B 1 380 ? 61.034 34.260 9.505 1.00 12.78 380 GLY B O 1
ATOM 8300 N N . ALA B 1 381 ? 62.619 32.920 8.646 1.00 13.63 381 ALA B N 1
ATOM 8301 C CA . ALA B 1 381 ? 63.505 34.021 8.252 1.00 14.33 381 ALA B CA 1
ATOM 8302 C C . ALA B 1 381 ? 62.778 35.099 7.439 1.00 14.99 381 ALA B C 1
ATOM 8303 O O . ALA B 1 381 ? 63.038 36.292 7.609 1.00 15.09 381 ALA B O 1
ATOM 8305 N N . ASP B 1 382 ? 61.850 34.679 6.578 1.00 15.77 382 ASP B N 1
ATOM 8306 C CA . ASP B 1 382 ? 61.136 35.607 5.697 1.00 16.44 382 ASP B CA 1
ATOM 8307 C C . ASP B 1 382 ? 59.726 35.961 6.183 1.00 16.06 382 ASP B C 1
ATOM 8308 O O . ASP B 1 382 ? 58.999 36.693 5.511 1.00 16.21 382 ASP B O 1
ATOM 8313 N N . GLY B 1 383 ? 59.348 35.440 7.350 1.00 15.48 383 GLY B N 1
ATOM 8314 C CA . GLY B 1 383 ? 58.063 35.770 7.972 1.00 15.22 383 GLY B CA 1
ATOM 8315 C C . GLY B 1 383 ? 56.848 35.067 7.382 1.00 15.19 383 GLY B C 1
ATOM 8316 O O . GLY B 1 383 ? 55.709 35.402 7.722 1.00 15.35 383 GLY B O 1
ATOM 8317 N N . ASP B 1 384 ? 57.093 34.081 6.524 1.00 15.06 384 ASP B N 1
ATOM 8318 C CA . ASP B 1 384 ? 56.033 33.390 5.784 1.00 15.29 384 ASP B CA 1
ATOM 8319 C C . ASP B 1 384 ? 55.668 32.013 6.347 1.00 14.79 384 ASP B C 1
ATOM 8320 O O . ASP B 1 384 ? 54.739 31.372 5.850 1.00 15.05 384 ASP B O 1
ATOM 8325 N N . GLN B 1 385 ? 56.397 31.555 7.363 1.00 13.90 385 GLN B N 1
ATOM 8326 C CA . GLN B 1 385 ? 56.220 30.189 7.870 1.00 13.47 385 GLN B CA 1
ATOM 8327 C C . GLN B 1 385 ? 55.291 30.172 9.078 1.00 12.66 385 GLN B C 1
ATOM 8328 O O . GLN B 1 385 ? 55.706 29.848 10.194 1.00 12.46 385 GLN B O 1
ATOM 8334 N N . GLY B 1 386 ? 54.033 30.527 8.843 1.00 12.09 386 GLY B N 1
ATOM 8335 C CA . GLY B 1 386 ? 53.073 30.708 9.925 1.00 11.53 386 GLY B CA 1
ATOM 8336 C C . GLY B 1 386 ? 53.333 31.995 10.681 1.00 11.16 386 GLY B C 1
ATOM 8337 O O . GLY B 1 386 ? 54.092 32.859 10.228 1.00 11.30 386 GLY B O 1
ATOM 8338 N N . ALA B 1 387 ? 52.705 32.127 11.842 1.00 10.72 387 ALA B N 1
ATOM 8339 C CA . ALA B 1 387 ? 52.800 33.351 12.620 1.00 10.34 387 ALA B CA 1
ATOM 8340 C C . ALA B 1 387 ? 52.372 33.107 14.050 1.00 10.29 387 ALA B C 1
ATOM 8341 O O . ALA B 1 387 ? 51.627 32.166 14.332 1.00 10.14 387 ALA B O 1
ATOM 8343 N N . LEU B 1 388 ? 52.855 33.964 14.939 1.00 10.11 388 LEU B N 1
ATOM 8344 C CA . LEU B 1 388 ? 52.348 34.032 16.302 1.00 10.42 388 LEU B CA 1
ATOM 8345 C C . LEU B 1 388 ? 51.455 35.260 16.387 1.00 10.57 388 LEU B C 1
ATOM 8346 O O . LEU B 1 388 ? 51.890 36.372 16.089 1.00 10.55 388 LEU B O 1
ATOM 8351 N N . SER B 1 389 ? 50.201 35.046 16.774 1.00 10.82 389 SER B N 1
ATOM 8352 C CA . SER B 1 389 ? 49.248 36.132 16.943 1.00 11.37 389 SER B CA 1
ATOM 8353 C C . SER B 1 389 ? 49.128 36.491 18.407 1.00 11.26 389 SER B C 1
ATOM 8354 O O . SER B 1 389 ? 48.974 35.608 19.253 1.00 11.30 389 SER B O 1
ATOM 8357 N N . ILE B 1 390 ? 49.188 37.785 18.698 1.00 11.35 390 ILE B N 1
ATOM 8358 C CA . ILE B 1 390 ? 48.921 38.296 20.039 1.00 11.46 390 ILE B CA 1
ATOM 8359 C C . ILE B 1 390 ? 47.775 39.296 19.937 1.00 11.18 390 ILE B C 1
ATOM 8360 O O . ILE B 1 390 ? 47.899 40.331 19.269 1.00 11.19 390 ILE B O 1
ATOM 8365 N N . HIS B 1 391 ? 46.658 38.970 20.582 1.00 10.60 391 HIS B N 1
ATOM 8366 C CA . HIS B 1 391 ? 45.482 39.828 20.599 1.00 10.64 391 HIS B CA 1
ATOM 8367 C C . HIS B 1 391 ? 45.235 40.382 21.990 1.00 10.75 391 HIS B C 1
ATOM 8368 O O . HIS B 1 391 ? 45.087 39.625 22.946 1.00 10.62 391 HIS B O 1
ATOM 8375 N N . ARG B 1 392 ? 45.175 41.706 22.092 1.00 11.10 392 ARG B N 1
ATOM 8376 C CA . ARG B 1 392 ? 44.934 42.363 23.373 1.00 11.89 392 ARG B CA 1
ATOM 8377 C C . ARG B 1 392 ? 43.672 43.211 23.304 1.00 12.89 392 ARG B C 1
ATOM 8378 O O . ARG B 1 392 ? 43.440 43.908 22.320 1.00 12.94 392 ARG B O 1
ATOM 8386 N N . LEU B 1 393 ? 42.857 43.143 24.352 1.00 14.42 393 LEU B N 1
ATOM 8387 C CA . LEU B 1 393 ? 41.633 43.930 24.415 1.00 16.46 393 LEU B CA 1
ATOM 8388 C C . LEU B 1 393 ? 41.349 44.309 25.861 1.00 18.53 393 LEU B C 1
ATOM 8389 O O . LEU B 1 393 ? 41.463 43.472 26.759 1.00 17.99 393 LEU B O 1
ATOM 8394 N N . GLY B 1 394 ? 40.995 45.576 26.076 1.00 21.04 394 GLY B N 1
ATOM 8395 C CA . GLY B 1 394 ? 40.729 46.097 27.417 1.00 24.75 394 GLY B CA 1
ATOM 8396 C C . GLY B 1 394 ? 41.757 47.102 27.900 1.00 27.81 394 GLY B C 1
ATOM 8397 O O . GLY B 1 394 ? 42.874 47.165 27.381 1.00 28.78 394 GLY B O 1
ATOM 8398 N N . GLU B 1 395 ? 41.378 47.882 28.910 1.00 31.46 395 GLU B N 1
ATOM 8399 C CA . GLU B 1 395 ? 42.230 48.949 29.434 1.00 34.93 395 GLU B CA 1
ATOM 8400 C C . GLU B 1 395 ? 43.096 48.490 30.602 1.00 36.34 395 GLU B C 1
ATOM 8401 O O . GLU B 1 395 ? 42.681 47.650 31.403 1.00 37.77 395 GLU B O 1
ATOM 8407 N N . GLY B 1 396 ? 44.301 49.047 30.684 1.00 37.58 396 GLY B N 1
ATOM 8408 C CA . GLY B 1 396 ? 45.194 48.814 31.816 1.00 38.60 396 GLY B CA 1
ATOM 8409 C C . GLY B 1 396 ? 46.120 47.626 31.656 1.00 39.08 396 GLY B C 1
ATOM 8410 O O . GLY B 1 396 ? 46.127 46.963 30.615 1.00 39.92 396 GLY B O 1
ATOM 8411 N N . HIS B 1 397 ? 46.898 47.360 32.703 1.00 38.74 397 HIS B N 1
ATOM 8412 C CA . HIS B 1 397 ? 47.855 46.254 32.723 1.00 38.55 397 HIS B CA 1
ATOM 8413 C C . HIS B 1 397 ? 47.158 44.894 32.729 1.00 35.53 397 HIS B C 1
ATOM 8414 O O . HIS B 1 397 ? 47.684 43.919 32.191 1.00 36.29 397 HIS B O 1
ATOM 8421 N N . ASN B 1 398 ? 45.975 44.838 33.339 1.00 31.62 398 ASN B N 1
ATOM 8422 C CA . ASN B 1 398 ? 45.246 43.583 33.501 1.00 27.92 398 ASN B CA 1
ATOM 8423 C C . ASN B 1 398 ? 44.190 43.311 32.430 1.00 24.44 398 ASN B C 1
ATOM 8424 O O . ASN B 1 398 ? 43.149 42.699 32.704 1.00 23.86 398 ASN B O 1
ATOM 8429 N N . HIS B 1 399 ? 44.485 43.741 31.205 1.00 20.45 399 HIS B N 1
ATOM 8430 C CA . HIS B 1 399 ? 43.613 43.509 30.059 1.00 17.99 399 HIS B CA 1
ATOM 8431 C C . HIS B 1 399 ? 43.577 42.024 29.693 1.00 16.16 399 HIS B C 1
ATOM 8432 O O . HIS B 1 399 ? 44.233 41.205 30.334 1.00 15.33 399 HIS B O 1
ATOM 8439 N N . MET B 1 400 ? 42.790 41.683 28.679 1.00 14.24 400 MET B N 1
ATOM 8440 C CA . MET B 1 400 ? 42.756 40.320 28.170 1.00 13.38 400 MET B CA 1
ATOM 8441 C C . MET B 1 400 ? 43.757 40.172 27.032 1.00 12.14 400 MET B C 1
ATOM 8442 O O . MET B 1 400 ? 43.836 41.031 26.153 1.00 11.90 400 MET B O 1
ATOM 8447 N N . ALA B 1 401 ? 44.526 39.086 27.060 1.00 11.03 401 ALA B N 1
ATOM 8448 C CA . ALA B 1 401 ? 45.437 38.772 25.969 1.00 10.31 401 ALA B CA 1
ATOM 8449 C C . ALA B 1 401 ? 45.235 37.335 25.507 1.00 9.91 401 ALA B C 1
ATOM 8450 O O . ALA B 1 401 ? 45.246 36.410 26.316 1.00 9.72 401 ALA B O 1
ATOM 8452 N N . LEU B 1 402 ? 45.032 37.164 24.206 1.00 9.61 402 LEU B N 1
ATOM 8453 C CA . LEU B 1 402 ? 44.937 35.839 23.607 1.00 9.58 402 LEU B CA 1
ATOM 8454 C C . LEU B 1 402 ? 46.134 35.632 22.691 1.00 9.49 402 LEU B C 1
ATOM 8455 O O . LEU B 1 402 ? 46.460 36.498 21.879 1.00 9.72 402 LEU B O 1
ATOM 8460 N N . VAL B 1 403 ? 46.777 34.475 22.824 1.00 9.15 403 VAL B N 1
ATOM 8461 C CA . VAL B 1 403 ? 47.917 34.125 21.987 1.00 9.06 403 VAL B CA 1
ATOM 8462 C C . VAL B 1 403 ? 47.515 32.947 21.111 1.00 8.72 403 VAL B C 1
ATOM 8463 O O . VAL B 1 403 ? 47.068 31.920 21.620 1.00 8.70 403 VAL B O 1
ATOM 8467 N N . ALA B 1 404 ? 47.629 33.113 19.795 1.00 8.42 404 ALA B N 1
ATOM 8468 C CA . ALA B 1 404 ? 47.363 32.022 18.861 1.00 8.23 404 ALA B CA 1
ATOM 8469 C C . ALA B 1 404 ? 48.677 31.529 18.258 1.00 8.15 404 ALA B C 1
ATOM 8470 O O . ALA B 1 404 ? 49.359 32.267 17.527 1.00 7.97 404 ALA B O 1
ATOM 8472 N N . LYS B 1 405 ? 49.028 30.286 18.577 1.00 8.14 405 LYS B N 1
ATOM 8473 C CA . LYS B 1 405 ? 50.334 29.730 18.208 1.00 8.32 405 LYS B CA 1
ATOM 8474 C C . LYS B 1 405 ? 50.247 28.994 16.878 1.00 8.46 405 LYS B C 1
ATOM 8475 O O . LYS B 1 405 ? 50.107 27.773 16.829 1.00 8.62 405 LYS B O 1
ATOM 8481 N N . ASN B 1 406 ? 50.336 29.766 15.802 1.00 8.54 406 ASN B N 1
ATOM 8482 C CA . ASN B 1 406 ? 50.219 29.235 14.449 1.00 8.81 406 ASN B CA 1
ATOM 8483 C C . ASN B 1 406 ? 51.585 29.211 13.765 1.00 9.07 406 ASN B C 1
ATOM 8484 O O . ASN B 1 406 ? 51.696 29.383 12.547 1.00 9.09 406 ASN B O 1
ATOM 8489 N N . THR B 1 407 ? 52.612 28.952 14.572 1.00 9.53 407 THR B N 1
ATOM 8490 C CA . THR B 1 407 ? 54.021 29.066 14.168 1.00 9.88 407 THR B CA 1
ATOM 8491 C C . THR B 1 407 ? 54.598 27.766 13.621 1.00 10.12 407 THR B C 1
ATOM 8492 O O . THR B 1 407 ? 54.009 26.703 13.790 1.00 9.97 407 THR B O 1
ATOM 8496 N N . SER B 1 408 ? 55.770 27.863 12.982 1.00 10.50 408 SER B N 1
ATOM 8497 C CA . SER B 1 408 ? 56.538 26.692 12.556 1.00 10.68 408 SER B CA 1
ATOM 8498 C C . SER B 1 408 ? 57.074 25.949 13.784 1.00 10.81 408 SER B C 1
ATOM 8499 O O . SER B 1 408 ? 56.770 26.325 14.920 1.00 10.53 408 SER B O 1
ATOM 8502 N N . GLN B 1 409 ? 57.873 24.904 13.573 1.00 10.99 409 GLN B N 1
ATOM 8503 C CA . GLN B 1 409 ? 58.252 24.030 14.688 1.00 11.37 409 GLN B CA 1
ATOM 8504 C C . GLN B 1 409 ? 59.105 24.703 15.765 1.00 11.60 409 GLN B C 1
ATOM 8505 O O . GLN B 1 409 ? 58.849 24.524 16.951 1.00 11.57 409 GLN B O 1
ATOM 8511 N N . GLY B 1 410 ? 60.099 25.483 15.349 1.00 12.23 410 GLY B N 1
ATOM 8512 C CA . GLY B 1 410 ? 61.004 26.133 16.297 1.00 12.80 410 GLY B CA 1
ATOM 8513 C C . GLY B 1 410 ? 62.148 25.232 16.717 1.00 13.45 410 GLY B C 1
ATOM 8514 O O . GLY B 1 410 ? 62.729 25.422 17.786 1.00 13.36 410 GLY B O 1
ATOM 8515 N N . MET B 1 411 ? 62.459 24.251 15.869 1.00 14.36 411 MET B N 1
ATOM 8516 C CA . MET B 1 411 ? 63.554 23.293 16.076 1.00 14.93 411 MET B CA 1
ATOM 8517 C C . MET B 1 411 ? 63.372 22.433 17.342 1.00 13.80 411 MET B C 1
ATOM 8518 O O . MET B 1 411 ? 62.240 22.109 17.710 1.00 13.23 411 MET B O 1
ATOM 8523 N N . GLY B 1 412 ? 64.475 22.067 17.994 1.00 12.68 412 GLY B N 1
ATOM 8524 C CA . GLY B 1 412 ? 64.459 21.098 19.092 1.00 11.56 412 GLY B CA 1
ATOM 8525 C C . GLY B 1 412 ? 63.632 21.479 20.306 1.00 10.79 412 GLY B C 1
ATOM 8526 O O . GLY B 1 412 ? 63.074 20.613 20.978 1.00 10.63 412 GLY B O 1
ATOM 8527 N N . HIS B 1 413 ? 63.557 22.778 20.585 1.00 10.17 413 HIS B N 1
ATOM 8528 C CA . HIS B 1 413 ? 62.779 23.280 21.716 1.00 9.50 413 HIS B CA 1
ATOM 8529 C C . HIS B 1 413 ? 61.289 23.398 21.393 1.00 9.05 413 HIS B C 1
ATOM 8530 O O . HIS B 1 413 ? 60.485 23.699 22.274 1.00 8.83 413 HIS B O 1
ATOM 8537 N N . GLY B 1 414 ? 60.919 23.160 20.136 1.00 8.52 414 GLY B N 1
ATOM 8538 C CA . GLY B 1 414 ? 59.528 23.329 19.716 1.00 8.05 414 GLY B CA 1
ATOM 8539 C C . GLY B 1 414 ? 58.600 22.265 20.271 1.00 7.71 414 GLY B C 1
ATOM 8540 O O . GLY B 1 414 ? 58.997 21.120 20.457 1.00 7.57 414 GLY B O 1
ATOM 8541 N N . HIS B 1 415 ? 57.359 22.659 20.535 1.00 7.43 415 HIS B N 1
ATOM 8542 C CA . HIS B 1 415 ? 56.339 21.720 21.004 1.00 7.47 415 HIS B CA 1
ATOM 8543 C C . HIS B 1 415 ? 55.440 21.270 19.858 1.00 7.66 415 HIS B C 1
ATOM 8544 O O . HIS B 1 415 ? 55.376 21.929 18.825 1.00 7.87 415 HIS B O 1
ATOM 8551 N N . PHE B 1 416 ? 54.784 20.123 20.022 1.00 7.87 416 PHE B N 1
ATOM 8552 C CA . PHE B 1 416 ? 53.922 19.581 18.974 1.00 8.04 416 PHE B CA 1
ATOM 8553 C C . PHE B 1 416 ? 52.503 20.091 19.180 1.00 8.22 416 PHE B C 1
ATOM 8554 O O . PHE B 1 416 ? 51.603 19.345 19.557 1.00 8.22 416 PHE B O 1
ATOM 8562 N N . ASP B 1 417 ? 52.313 21.384 18.937 1.00 8.24 417 ASP B N 1
ATOM 8563 C CA . ASP B 1 417 ? 51.087 22.057 19.344 1.00 8.55 417 ASP B CA 1
ATOM 8564 C C . ASP B 1 417 ? 50.601 23.085 18.324 1.00 8.43 417 ASP B C 1
ATOM 8565 O O . ASP B 1 417 ? 50.258 24.216 18.671 1.00 8.44 417 ASP B O 1
ATOM 8570 N N . LYS B 1 418 ? 50.551 22.687 17.057 1.00 8.57 418 LYS B N 1
ATOM 8571 C CA . LYS B 1 418 ? 50.025 23.571 16.020 1.00 8.61 418 LYS B CA 1
ATOM 8572 C C . LYS B 1 418 ? 48.628 24.074 16.376 1.00 8.40 418 LYS B C 1
ATOM 8573 O O . LYS B 1 418 ? 47.764 23.290 16.788 1.00 8.43 418 LYS B O 1
ATOM 8579 N N . LEU B 1 419 ? 48.436 25.384 16.231 1.00 8.11 419 LEU B N 1
ATOM 8580 C CA . LEU B 1 419 ? 47.147 26.059 16.439 1.00 7.92 419 LEU B CA 1
ATOM 8581 C C . LEU B 1 419 ? 46.738 26.127 17.917 1.00 7.73 419 LEU B C 1
ATOM 8582 O O . LEU B 1 419 ? 45.583 26.396 18.246 1.00 7.54 419 LEU B O 1
ATOM 8587 N N . ASN B 1 420 ? 47.713 25.923 18.797 1.00 7.52 420 ASN B N 1
ATOM 8588 C CA . ASN B 1 420 ? 47.507 26.067 20.238 1.00 7.45 420 ASN B CA 1
ATOM 8589 C C . ASN B 1 420 ? 47.119 27.497 20.603 1.00 7.35 420 ASN B C 1
ATOM 8590 O O . ASN B 1 420 ? 47.331 28.423 19.818 1.00 7.24 420 ASN B O 1
ATOM 8595 N N . TRP B 1 421 ? 46.541 27.681 21.789 1.00 7.29 421 TRP B N 1
ATOM 8596 C CA . TRP B 1 421 ? 46.236 29.025 22.256 1.00 7.34 421 TRP B CA 1
ATOM 8597 C C . TRP B 1 421 ? 46.432 29.159 23.754 1.00 7.21 421 TRP B C 1
ATOM 8598 O O . TRP B 1 421 ? 46.385 28.170 24.485 1.00 7.17 421 TRP B O 1
ATOM 8609 N N . LEU B 1 422 ? 46.671 30.394 24.179 1.00 7.07 422 LEU B N 1
ATOM 8610 C CA . LEU B 1 422 ? 46.768 30.752 25.587 1.00 6.89 422 LEU B CA 1
ATOM 8611 C C . LEU B 1 422 ? 45.863 31.944 25.820 1.00 6.85 422 LEU B C 1
ATOM 8612 O O . LEU B 1 422 ? 45.687 32.782 24.932 1.00 6.77 422 LEU B O 1
ATOM 8617 N N . LEU B 1 423 ? 45.285 32.020 27.015 1.00 6.81 423 LEU B N 1
ATOM 8618 C CA . LEU B 1 423 ? 44.492 33.177 27.397 1.00 6.94 423 LEU B CA 1
ATOM 8619 C C . LEU B 1 423 ? 44.962 33.757 28.724 1.00 7.09 423 LEU B C 1
ATOM 8620 O O . LEU B 1 423 ? 45.183 33.021 29.692 1.00 7.05 423 LEU B O 1
ATOM 8625 N N . TYR B 1 424 ? 45.090 35.082 28.747 1.00 7.38 424 TYR B N 1
ATOM 8626 C CA . TYR B 1 424 ? 45.451 35.829 29.944 1.00 7.69 424 TYR B CA 1
ATOM 8627 C C . TYR B 1 424 ? 44.365 36.852 30.241 1.00 7.90 424 TYR B C 1
ATOM 8628 O O . TYR B 1 424 ? 43.754 37.388 29.323 1.00 7.94 424 TYR B O 1
ATOM 8637 N N . ASP B 1 425 ? 44.136 37.116 31.523 1.00 8.16 425 ASP B N 1
ATOM 8638 C CA . ASP B 1 425 ? 43.125 38.073 31.956 1.00 8.51 425 ASP B CA 1
ATOM 8639 C C . ASP B 1 425 ? 43.373 38.433 33.412 1.00 8.66 425 ASP B C 1
ATOM 8640 O O . ASP B 1 425 ? 43.818 37.595 34.190 1.00 8.60 425 ASP B O 1
ATOM 8645 N N . ASN B 1 426 ? 43.075 39.677 33.783 1.00 8.93 426 ASN B N 1
ATOM 8646 C CA . ASN B 1 426 ? 43.063 40.058 35.194 1.00 9.28 426 ASN B CA 1
ATOM 8647 C C . ASN B 1 426 ? 44.442 39.883 35.857 1.00 9.29 426 ASN B C 1
ATOM 8648 O O . ASN B 1 426 ? 44.547 39.636 37.065 1.00 9.46 426 ASN B O 1
ATOM 8653 N N . GLY B 1 427 ? 45.494 39.994 35.047 1.00 9.12 427 GLY B N 1
ATOM 8654 C CA . GLY B 1 427 ? 46.867 39.814 35.521 1.00 9.36 427 GLY B CA 1
ATOM 8655 C C . GLY B 1 427 ? 47.276 38.359 35.705 1.00 9.49 427 GLY B C 1
ATOM 8656 O O . GLY B 1 427 ? 48.361 38.080 36.229 1.00 9.67 427 GLY B O 1
ATOM 8657 N N . ASN B 1 428 ? 46.418 37.437 35.267 1.00 9.43 428 ASN B N 1
ATOM 8658 C CA . ASN B 1 428 ? 46.624 35.993 35.445 1.00 9.63 428 ASN B CA 1
ATOM 8659 C C . ASN B 1 428 ? 46.675 35.213 34.134 1.00 9.55 428 ASN B C 1
ATOM 8660 O O . ASN B 1 428 ? 46.116 35.639 33.129 1.00 9.25 428 ASN B O 1
ATOM 8665 N N . GLU B 1 429 ? 47.330 34.051 34.156 1.00 9.72 429 GLU B N 1
ATOM 8666 C CA . GLU B 1 429 ? 47.133 33.070 33.090 1.00 9.90 429 GLU B CA 1
ATOM 8667 C C . GLU B 1 429 ? 45.831 32.310 33.377 1.00 9.16 429 GLU B C 1
ATOM 8668 O O . GLU B 1 429 ? 45.594 31.894 34.512 1.00 9.02 429 GLU B O 1
ATOM 8674 N N . ILE B 1 430 ? 44.988 32.160 32.356 1.00 8.35 430 ILE B N 1
ATOM 8675 C CA . ILE B 1 430 ? 43.662 31.544 32.501 1.00 7.87 430 ILE B CA 1
ATOM 8676 C C . ILE B 1 430 ? 43.612 30.196 31.778 1.00 7.54 430 ILE B C 1
ATOM 8677 O O . ILE B 1 430 ? 43.230 29.181 32.360 1.00 7.48 430 ILE B O 1
ATOM 8682 N N . VAL B 1 431 ? 43.968 30.216 30.495 1.00 7.09 431 VAL B N 1
ATOM 8683 C CA . VAL B 1 431 ? 44.079 29.014 29.676 1.00 6.93 431 VAL B CA 1
ATOM 8684 C C . VAL B 1 431 ? 45.555 28.905 29.356 1.00 6.80 431 VAL B C 1
ATOM 8685 O O . VAL B 1 431 ? 46.137 29.812 28.776 1.00 6.80 431 VAL B O 1
ATOM 8689 N N . THR B 1 432 ? 46.159 27.795 29.760 1.00 6.77 432 THR B N 1
ATOM 8690 C CA . THR B 1 432 ? 47.599 27.787 29.977 1.00 6.72 432 THR B CA 1
ATOM 8691 C C . THR B 1 432 ? 48.404 26.865 29.076 1.00 6.49 432 THR B C 1
ATOM 8692 O O . THR B 1 432 ? 47.887 25.898 28.499 1.00 6.29 432 THR B O 1
ATOM 8696 N N . ASP B 1 433 ? 49.688 27.195 28.967 1.00 6.38 433 ASP B N 1
ATOM 8697 C CA . ASP B 1 433 ? 50.675 26.337 28.336 1.00 6.26 433 ASP B CA 1
ATOM 8698 C C . ASP B 1 433 ? 51.626 25.874 29.442 1.00 6.24 433 ASP B C 1
ATOM 8699 O O . ASP B 1 433 ? 52.065 26.678 30.268 1.00 6.39 433 ASP B O 1
ATOM 8704 N N . TYR B 1 434 ? 51.936 24.581 29.459 1.00 6.11 434 TYR B N 1
ATOM 8705 C CA . TYR B 1 434 ? 52.737 23.980 30.533 1.00 5.98 434 TYR B CA 1
ATOM 8706 C C . TYR B 1 434 ? 54.177 24.506 30.599 1.00 6.06 434 TYR B C 1
ATOM 8707 O O . TYR B 1 434 ? 54.783 24.539 31.668 1.00 6.10 434 TYR B O 1
ATOM 8716 N N . GLY B 1 435 ? 54.725 24.912 29.458 1.00 6.11 435 GLY B N 1
ATOM 8717 C CA . GLY B 1 435 ? 56.152 25.232 29.384 1.00 6.21 435 GLY B CA 1
ATOM 8718 C C . GLY B 1 435 ? 56.923 23.923 29.356 1.00 6.30 435 GLY B C 1
ATOM 8719 O O . GLY B 1 435 ? 56.407 22.902 28.894 1.00 6.35 435 GLY B O 1
ATOM 8720 N N . ALA B 1 436 ? 58.153 23.949 29.860 1.00 6.48 436 ALA B N 1
ATOM 8721 C CA . ALA B 1 436 ? 59.013 22.770 29.873 1.00 6.69 436 ALA B CA 1
ATOM 8722 C C . ALA B 1 436 ? 58.993 22.031 31.218 1.00 6.85 436 ALA B C 1
ATOM 8723 O O . ALA B 1 436 ? 58.659 22.617 32.244 1.00 7.02 436 ALA B O 1
ATOM 8725 N N . ALA B 1 437 ? 59.341 20.742 31.200 1.00 7.18 437 ALA B N 1
ATOM 8726 C CA . ALA B 1 437 ? 59.591 19.986 32.434 1.00 7.41 437 ALA B CA 1
ATOM 8727 C C . ALA B 1 437 ? 61.075 20.111 32.750 1.00 7.77 437 ALA B C 1
ATOM 8728 O O . ALA B 1 437 ? 61.912 19.417 32.163 1.00 7.74 437 ALA B O 1
ATOM 8730 N N . ARG B 1 438 ? 61.386 21.021 33.668 1.00 8.10 438 ARG B N 1
ATOM 8731 C CA . ARG B 1 438 ? 62.759 21.410 33.979 1.00 8.67 438 ARG B CA 1
ATOM 8732 C C . ARG B 1 438 ? 62.750 22.267 35.238 1.00 8.67 438 ARG B C 1
ATOM 8733 O O . ARG B 1 438 ? 61.862 23.103 35.419 1.00 8.79 438 ARG B O 1
ATOM 8741 N N . TYR B 1 439 ? 63.728 22.049 36.111 1.00 8.77 439 TYR B N 1
ATOM 8742 C CA . TYR B 1 439 ? 63.896 22.875 37.303 1.00 9.05 439 TYR B CA 1
ATOM 8743 C C . TYR B 1 439 ? 65.250 23.560 37.229 1.00 9.28 439 TYR B C 1
ATOM 8744 O O . TYR B 1 439 ? 66.282 22.951 37.492 1.00 9.36 439 TYR B O 1
ATOM 8753 N N . LEU B 1 440 ? 65.211 24.832 36.839 1.00 9.61 440 LEU B N 1
ATOM 8754 C CA . LEU B 1 440 ? 66.403 25.622 36.535 1.00 9.75 440 LEU B CA 1
ATOM 8755 C C . LEU B 1 440 ? 67.416 25.583 37.668 1.00 9.69 440 LEU B C 1
ATOM 8756 O O . LEU B 1 440 ? 67.116 25.986 38.788 1.00 9.74 440 LEU B O 1
ATOM 8761 N N . ASN B 1 441 ? 68.613 25.093 37.358 1.00 9.78 441 ASN B N 1
ATOM 8762 C CA . ASN B 1 441 ? 69.715 25.055 38.322 1.00 9.67 441 ASN B CA 1
ATOM 8763 C C . ASN B 1 441 ? 69.382 24.340 39.635 1.00 9.66 441 ASN B C 1
ATOM 8764 O O . ASN B 1 441 ? 69.893 24.709 40.685 1.00 9.64 441 ASN B O 1
ATOM 8769 N N . VAL B 1 442 ? 68.519 23.328 39.565 1.00 9.46 442 VAL B N 1
ATOM 8770 C CA . VAL B 1 442 ? 68.285 22.445 40.702 1.00 9.53 442 VAL B CA 1
ATOM 8771 C C . VAL B 1 442 ? 68.990 21.130 40.390 1.00 9.70 442 VAL B C 1
ATOM 8772 O O . VAL B 1 442 ? 68.509 20.325 39.596 1.00 9.36 442 VAL B O 1
ATOM 8776 N N . GLU B 1 443 ? 70.158 20.941 40.992 1.00 10.06 443 GLU B N 1
ATOM 8777 C CA . GLU B 1 443 ? 71.003 19.799 40.655 1.00 10.60 443 GLU B CA 1
ATOM 8778 C C . GLU B 1 443 ? 70.334 18.453 40.930 1.00 10.30 443 GLU B C 1
ATOM 8779 O O . GLU B 1 443 ? 70.512 17.499 40.167 1.00 10.22 443 GLU B O 1
ATOM 8785 N N . ALA B 1 444 ? 69.558 18.378 42.007 1.00 10.19 444 ALA B N 1
ATOM 8786 C CA . ALA B 1 444 ? 68.840 17.144 42.340 1.00 10.16 444 ALA B CA 1
ATOM 8787 C C . ALA B 1 444 ? 67.713 16.824 41.344 1.00 10.42 444 ALA B C 1
ATOM 8788 O O . ALA B 1 444 ? 67.170 15.715 41.357 1.00 10.86 444 ALA B O 1
ATOM 8790 N N . LYS B 1 445 ? 67.355 17.797 40.502 1.00 10.14 445 LYS B N 1
ATOM 8791 C CA . LYS B 1 445 ? 66.464 17.553 39.369 1.00 9.82 445 LYS B CA 1
ATOM 8792 C C . LYS B 1 445 ? 67.283 17.426 38.082 1.00 9.94 445 LYS B C 1
ATOM 8793 O O . LYS B 1 445 ? 67.269 18.319 37.236 1.00 9.70 445 LYS B O 1
ATOM 8799 N N . TYR B 1 446 ? 68.011 16.314 37.954 1.00 10.12 446 TYR B N 1
ATOM 8800 C CA . TYR B 1 446 ? 68.776 16.008 36.736 1.00 10.43 446 TYR B CA 1
ATOM 8801 C C . TYR B 1 446 ? 69.688 17.169 36.301 1.00 10.18 446 TYR B C 1
ATOM 8802 O O . TYR B 1 446 ? 69.722 17.549 35.127 1.00 9.94 446 TYR B O 1
ATOM 8811 N N . GLY B 1 447 ? 70.415 17.729 37.264 1.00 10.07 447 GLY B N 1
ATOM 8812 C CA . GLY B 1 447 ? 71.383 18.796 36.993 1.00 9.95 447 GLY B CA 1
ATOM 8813 C C . GLY B 1 447 ? 70.763 20.014 36.334 1.00 9.97 447 GLY B C 1
ATOM 8814 O O . GLY B 1 447 ? 71.378 20.645 35.470 1.00 9.99 447 GLY B O 1
ATOM 8815 N N . GLY B 1 448 ? 69.530 20.323 36.728 1.00 9.86 448 GLY B N 1
ATOM 8816 C CA . GLY B 1 448 ? 68.784 21.461 36.181 1.00 9.77 448 GLY B CA 1
ATOM 8817 C C . GLY B 1 448 ? 68.431 21.355 34.704 1.00 9.86 448 GLY B C 1
ATOM 8818 O O . GLY B 1 448 ? 68.011 22.337 34.101 1.00 9.78 448 GLY B O 1
ATOM 8819 N N . HIS B 1 449 ? 68.594 20.164 34.128 1.00 9.88 449 HIS B N 1
ATOM 8820 C CA . HIS B 1 449 ? 68.441 19.958 32.685 1.00 10.03 449 HIS B CA 1
ATOM 8821 C C . HIS B 1 449 ? 67.022 19.505 32.346 1.00 9.68 449 HIS B C 1
ATOM 8822 O O . HIS B 1 449 ? 66.248 19.139 33.237 1.00 9.52 449 HIS B O 1
ATOM 8829 N N . TYR B 1 450 ? 66.682 19.545 31.061 1.00 9.23 450 TYR B N 1
ATOM 8830 C CA . TYR B 1 450 ? 65.385 19.054 30.599 1.00 8.96 450 TYR B CA 1
ATOM 8831 C C . TYR B 1 450 ? 65.186 17.609 31.027 1.00 8.88 450 TYR B C 1
ATOM 8832 O O . TYR B 1 450 ? 66.038 16.741 30.790 1.00 8.98 450 TYR B O 1
ATOM 8841 N N . LEU B 1 451 ? 64.078 17.373 31.718 1.00 8.70 451 LEU B N 1
ATOM 8842 C CA . LEU B 1 451 ? 63.814 16.072 32.315 1.00 8.54 451 LEU B CA 1
ATOM 8843 C C . LEU B 1 451 ? 63.240 15.112 31.279 1.00 8.48 451 LEU B C 1
ATOM 8844 O O . LEU B 1 451 ? 62.800 15.537 30.213 1.00 8.55 451 LEU B O 1
ATOM 8849 N N . ALA B 1 452 ? 63.235 13.818 31.598 1.00 8.39 452 ALA B N 1
ATOM 8850 C CA . ALA B 1 452 ? 62.657 12.811 30.700 1.00 8.34 452 ALA B CA 1
ATOM 8851 C C . ALA B 1 452 ? 61.233 13.175 30.281 1.00 8.25 452 ALA B C 1
ATOM 8852 O O . ALA B 1 452 ? 60.832 12.939 29.136 1.00 8.41 452 ALA B O 1
ATOM 8854 N N . GLU B 1 453 ? 60.495 13.786 31.206 1.00 8.19 453 GLU B N 1
ATOM 8855 C CA . GLU B 1 453 ? 59.100 14.160 30.969 1.00 8.09 453 GLU B CA 1
ATOM 8856 C C . GLU B 1 453 ? 58.952 15.394 30.082 1.00 7.95 453 GLU B C 1
ATOM 8857 O O . GLU B 1 453 ? 57.838 15.735 29.668 1.00 7.76 453 GLU B O 1
ATOM 8863 N N . ASN B 1 454 ? 60.055 16.072 29.774 1.00 7.86 454 ASN B N 1
ATOM 8864 C CA . ASN B 1 454 ? 59.935 17.164 28.819 1.00 7.82 454 ASN B CA 1
ATOM 8865 C C . ASN B 1 454 ? 59.514 16.635 27.457 1.00 7.94 454 ASN B C 1
ATOM 8866 O O . ASN B 1 454 ? 58.608 17.178 26.833 1.00 7.81 454 ASN B O 1
ATOM 8871 N N . ASN B 1 455 ? 60.155 15.557 27.015 1.00 8.26 455 ASN B N 1
ATOM 8872 C CA . ASN B 1 455 ? 59.771 14.925 25.757 1.00 8.55 455 ASN B CA 1
ATOM 8873 C C . ASN B 1 455 ? 58.470 14.139 25.876 1.00 8.19 455 ASN B C 1
ATOM 8874 O O . ASN B 1 455 ? 57.607 14.248 25.007 1.00 8.37 455 ASN B O 1
ATOM 8879 N N . THR B 1 456 ? 58.317 13.377 26.958 1.00 7.80 456 THR B N 1
ATOM 8880 C CA . THR B 1 456 ? 57.177 12.454 27.072 1.00 7.36 456 THR B CA 1
ATOM 8881 C C . THR B 1 456 ? 55.871 13.120 27.496 1.00 7.12 456 THR B C 1
ATOM 8882 O O . THR B 1 456 ? 54.799 12.589 27.211 1.00 6.91 456 THR B O 1
ATOM 8886 N N . TRP B 1 457 ? 55.968 14.269 28.167 1.00 6.71 457 TRP B N 1
ATOM 8887 C CA . TRP B 1 457 ? 54.790 15.052 28.527 1.00 6.54 457 TRP B CA 1
ATOM 8888 C C . TRP B 1 457 ? 54.752 16.418 27.847 1.00 6.36 457 TRP B C 1
ATOM 8889 O O . TRP B 1 457 ? 53.860 16.684 27.042 1.00 6.32 457 TRP B O 1
ATOM 8900 N N . ALA B 1 458 ? 55.719 17.272 28.180 1.00 6.19 458 ALA B N 1
ATOM 8901 C CA . ALA B 1 458 ? 55.613 18.716 27.908 1.00 6.14 458 ALA B CA 1
ATOM 8902 C C . ALA B 1 458 ? 55.530 19.083 26.430 1.00 6.09 458 ALA B C 1
ATOM 8903 O O . ALA B 1 458 ? 54.831 20.026 26.068 1.00 6.15 458 ALA B O 1
ATOM 8905 N N . LYS B 1 459 ? 56.229 18.331 25.585 1.00 6.10 459 LYS B N 1
ATOM 8906 C CA . LYS B 1 459 ? 56.218 18.577 24.145 1.00 6.15 459 LYS B CA 1
ATOM 8907 C C . LYS B 1 459 ? 54.970 18.025 23.443 1.00 6.24 459 LYS B C 1
ATOM 8908 O O . LYS B 1 459 ? 54.650 18.444 22.334 1.00 6.38 459 LYS B O 1
ATOM 8914 N N . GLN B 1 460 ? 54.271 17.091 24.085 1.00 6.21 460 GLN B N 1
ATOM 8915 C CA . GLN B 1 460 ? 53.213 16.340 23.402 1.00 6.18 460 GLN B CA 1
ATOM 8916 C C . GLN B 1 460 ? 51.931 17.146 23.218 1.00 6.12 460 GLN B C 1
ATOM 8917 O O . GLN B 1 460 ? 51.631 18.036 24.005 1.00 6.14 460 GLN B O 1
ATOM 8923 N N . THR B 1 461 ? 51.191 16.828 22.158 1.00 6.04 461 THR B N 1
ATOM 8924 C CA . THR B 1 461 ? 49.991 17.575 21.782 1.00 5.94 461 THR B CA 1
ATOM 8925 C C . THR B 1 461 ? 48.918 17.552 22.873 1.00 5.84 461 THR B C 1
ATOM 8926 O O . THR B 1 461 ? 48.297 18.579 23.151 1.00 5.88 461 THR B O 1
ATOM 8930 N N . ILE B 1 462 ? 48.719 16.388 23.490 1.00 5.66 462 ILE B N 1
ATOM 8931 C CA . ILE B 1 462 ? 47.723 16.241 24.564 1.00 5.59 462 ILE B CA 1
ATOM 8932 C C . ILE B 1 462 ? 47.979 17.190 25.743 1.00 5.52 462 ILE B C 1
ATOM 8933 O O . ILE B 1 462 ? 47.044 17.555 26.461 1.00 5.51 462 ILE B O 1
ATOM 8938 N N . ALA B 1 463 ? 49.235 17.606 25.916 1.00 5.41 463 ALA B N 1
ATOM 8939 C CA . ALA B 1 463 ? 49.598 18.570 26.959 1.00 5.42 463 ALA B CA 1
ATOM 8940 C C . ALA B 1 463 ? 49.209 20.006 26.604 1.00 5.45 463 ALA B C 1
ATOM 8941 O O . ALA B 1 463 ? 49.471 20.924 27.382 1.00 5.51 463 ALA B O 1
ATOM 8943 N N . HIS B 1 464 ? 48.587 20.201 25.440 1.00 5.38 464 HIS B N 1
ATOM 8944 C CA . HIS B 1 464 ? 48.255 21.540 24.946 1.00 5.42 464 HIS B CA 1
ATOM 8945 C C . HIS B 1 464 ? 46.773 21.713 24.631 1.00 5.51 464 HIS B C 1
ATOM 8946 O O . HIS B 1 464 ? 46.028 20.736 24.591 1.00 5.72 464 HIS B O 1
ATOM 8953 N N . ASN B 1 465 ? 46.372 22.960 24.387 1.00 5.57 465 ASN B N 1
ATOM 8954 C CA . ASN B 1 465 ? 44.982 23.309 24.082 1.00 5.66 465 ASN B CA 1
ATOM 8955 C C . ASN B 1 465 ? 44.689 23.249 22.591 1.00 5.81 465 ASN B C 1
ATOM 8956 O O . ASN B 1 465 ? 44.198 24.219 22.016 1.00 5.79 465 ASN B O 1
ATOM 8961 N N . THR B 1 466 ? 45.003 22.116 21.973 1.00 6.04 466 THR B N 1
ATOM 8962 C CA . THR B 1 466 ? 44.774 21.953 20.541 1.00 6.40 466 THR B CA 1
ATOM 8963 C C . THR B 1 466 ? 44.359 20.524 20.180 1.00 6.72 466 THR B C 1
ATOM 8964 O O . THR B 1 466 ? 44.382 19.623 21.026 1.00 6.71 466 THR B O 1
ATOM 8968 N N . LEU B 1 467 ? 43.968 20.330 18.922 1.00 7.13 467 LEU B N 1
ATOM 8969 C CA . LEU B 1 467 ? 43.417 19.056 18.460 1.00 7.54 467 LEU B CA 1
ATOM 8970 C C . LEU B 1 467 ? 44.391 17.876 18.511 1.00 7.75 467 LEU B C 1
ATOM 8971 O O . LEU B 1 467 ? 45.510 17.947 17.992 1.00 7.86 467 LEU B O 1
ATOM 8976 N N . VAL B 1 468 ? 43.940 16.782 19.122 1.00 8.05 468 VAL B N 1
ATOM 8977 C CA . VAL B 1 468 ? 44.681 15.523 19.118 1.00 8.28 468 VAL B CA 1
ATOM 8978 C C . VAL B 1 468 ? 43.847 14.466 18.387 1.00 8.55 468 VAL B C 1
ATOM 8979 O O . VAL B 1 468 ? 42.683 14.249 18.726 1.00 8.50 468 VAL B O 1
ATOM 8983 N N . VAL B 1 469 ? 44.445 13.826 17.385 1.00 8.75 469 VAL B N 1
ATOM 8984 C CA . VAL B 1 469 ? 43.752 12.799 16.594 1.00 9.06 469 VAL B CA 1
ATOM 8985 C C . VAL B 1 469 ? 44.296 11.416 16.934 1.00 9.27 469 VAL B C 1
ATOM 8986 O O . VAL B 1 469 ? 45.506 11.189 16.890 1.00 9.26 469 VAL B O 1
ATOM 8990 N N . ASN B 1 470 ? 43.387 10.501 17.275 1.00 9.71 470 ASN B N 1
ATOM 8991 C CA . ASN B 1 470 ? 43.724 9.117 17.637 1.00 10.26 470 ASN B CA 1
ATOM 8992 C C . ASN B 1 470 ? 44.842 8.983 18.673 1.00 10.40 470 ASN B C 1
ATOM 8993 O O . ASN B 1 470 ? 45.703 8.106 18.573 1.00 10.21 470 ASN B O 1
ATOM 8998 N N . GLU B 1 471 ? 44.810 9.870 19.664 1.00 10.62 471 GLU B N 1
ATOM 8999 C CA . GLU B 1 471 ? 45.782 9.896 20.759 1.00 10.87 471 GLU B CA 1
ATOM 9000 C C . GLU B 1 471 ? 47.236 9.959 20.295 1.00 10.82 471 GLU B C 1
ATOM 9001 O O . GLU B 1 471 ? 48.131 9.462 20.975 1.00 10.75 471 GLU B O 1
ATOM 9007 N N . GLN B 1 472 ? 47.457 10.581 19.139 1.00 10.89 472 GLN B N 1
ATOM 9008 C CA . GLN B 1 472 ? 48.805 10.783 18.622 1.00 10.87 472 GLN B CA 1
ATOM 9009 C C . GLN B 1 472 ? 49.104 12.266 18.495 1.00 10.12 472 GLN B C 1
ATOM 9010 O O . GLN B 1 472 ? 48.212 13.074 18.225 1.00 10.13 472 GLN B O 1
ATOM 9016 N N . SER B 1 473 ? 50.368 12.617 18.705 1.00 9.49 473 SER B N 1
ATOM 9017 C CA . SER B 1 473 ? 50.782 14.006 18.615 1.00 9.07 473 SER B CA 1
ATOM 9018 C C . SER B 1 473 ? 50.885 14.448 17.162 1.00 8.98 473 SER B C 1
ATOM 9019 O O . SER B 1 473 ? 51.059 13.615 16.267 1.00 8.72 473 SER B O 1
ATOM 9022 N N . HIS B 1 474 ? 50.769 15.759 16.936 1.00 8.71 474 HIS B N 1
ATOM 9023 C CA . HIS B 1 474 ? 51.011 16.348 15.620 1.00 8.90 474 HIS B CA 1
ATOM 9024 C C . HIS B 1 474 ? 52.333 15.838 15.061 1.00 9.29 474 HIS B C 1
ATOM 9025 O O . HIS B 1 474 ? 53.330 15.767 15.791 1.00 9.14 474 HIS B O 1
ATOM 9032 N N . PHE B 1 475 ? 52.328 15.479 13.774 1.00 9.96 475 PHE B N 1
ATOM 9033 C CA . PHE B 1 475 ? 53.496 14.895 13.089 1.00 10.73 475 PHE B CA 1
ATOM 9034 C C . PHE B 1 475 ? 53.986 13.599 13.735 1.00 11.17 475 PHE B C 1
ATOM 9035 O O . PHE B 1 475 ? 55.146 13.204 13.565 1.00 11.25 475 PHE B O 1
ATOM 9043 N N . TYR B 1 476 ? 53.086 12.940 14.467 1.00 11.47 476 TYR B N 1
ATOM 9044 C CA . TYR B 1 476 ? 53.393 11.714 15.214 1.00 12.06 476 TYR B CA 1
ATOM 9045 C C . TYR B 1 476 ? 54.580 11.905 16.167 1.00 12.00 476 TYR B C 1
ATOM 9046 O O . TYR B 1 476 ? 55.345 10.978 16.447 1.00 11.83 476 TYR B O 1
ATOM 9055 N N . GLY B 1 477 ? 54.706 13.136 16.667 1.00 12.03 477 GLY B N 1
ATOM 9056 C CA . GLY B 1 477 ? 55.768 13.513 17.594 1.00 12.48 477 GLY B CA 1
ATOM 9057 C C . GLY B 1 477 ? 57.166 13.408 17.015 1.00 12.94 477 GLY B C 1
ATOM 9058 O O . GLY B 1 477 ? 58.136 13.298 17.759 1.00 12.92 477 GLY B O 1
ATOM 9059 N N . ASP B 1 478 ? 57.266 13.449 15.686 1.00 13.69 478 ASP B N 1
ATOM 9060 C CA . ASP B 1 478 ? 58.545 13.327 14.987 1.00 14.53 478 ASP B CA 1
ATOM 9061 C C . ASP B 1 478 ? 59.042 14.714 14.594 1.00 14.32 478 ASP B C 1
ATOM 9062 O O . ASP B 1 478 ? 58.458 15.361 13.725 1.00 14.01 478 ASP B O 1
ATOM 9067 N N . VAL B 1 479 ? 60.123 15.159 15.237 1.00 14.36 479 VAL B N 1
ATOM 9068 C CA . VAL B 1 479 ? 60.655 16.511 15.027 1.00 14.66 479 VAL B CA 1
ATOM 9069 C C . VAL B 1 479 ? 61.137 16.724 13.582 1.00 15.18 479 VAL B C 1
ATOM 9070 O O . VAL B 1 479 ? 60.967 17.809 13.032 1.00 15.19 479 VAL B O 1
ATOM 9074 N N . THR B 1 480 ? 61.708 15.682 12.975 1.00 15.79 480 THR B N 1
ATOM 9075 C CA . THR B 1 480 ? 62.172 15.749 11.580 1.00 16.62 480 THR B CA 1
ATOM 9076 C C . THR B 1 480 ? 61.027 16.123 10.626 1.00 16.52 480 THR B C 1
ATOM 9077 O O . THR B 1 480 ? 61.182 17.000 9.771 1.00 16.78 480 THR B O 1
ATOM 9081 N N . THR B 1 481 ? 59.876 15.477 10.801 1.00 16.18 481 THR B N 1
ATOM 9082 C CA . THR B 1 481 ? 58.684 15.768 10.007 1.00 16.03 481 THR B CA 1
ATOM 9083 C C . THR B 1 481 ? 58.131 17.158 10.318 1.00 15.68 481 THR B C 1
ATOM 9084 O O . THR B 1 481 ? 57.796 17.922 9.413 1.00 15.15 481 THR B O 1
ATOM 9088 N N . ALA B 1 482 ? 58.046 17.481 11.606 1.00 15.28 482 ALA B N 1
ATOM 9089 C CA . ALA B 1 482 ? 57.495 18.759 12.049 1.00 15.31 482 ALA B CA 1
ATOM 9090 C C . ALA B 1 482 ? 58.287 19.944 11.491 1.00 15.58 482 ALA B C 1
ATOM 9091 O O . ALA B 1 482 ? 57.706 20.978 11.152 1.00 15.27 482 ALA B O 1
ATOM 9093 N N . ASP B 1 483 ? 59.604 19.765 11.385 1.00 16.56 483 ASP B N 1
ATOM 9094 C CA . ASP B 1 483 ? 60.524 20.785 10.862 1.00 17.45 483 ASP B CA 1
ATOM 9095 C C . ASP B 1 483 ? 60.256 21.149 9.400 1.00 17.61 483 ASP B C 1
ATOM 9096 O O . ASP B 1 483 ? 60.708 22.191 8.934 1.00 18.00 483 ASP B O 1
ATOM 9101 N N . LEU B 1 484 ? 59.523 20.294 8.689 1.00 17.46 484 LEU B N 1
ATOM 9102 C CA . LEU B 1 484 ? 59.230 20.496 7.264 1.00 17.55 484 LEU B CA 1
ATOM 9103 C C . LEU B 1 484 ? 57.973 21.323 6.997 1.00 17.01 484 LEU B C 1
ATOM 9104 O O . LEU B 1 484 ? 57.737 21.751 5.864 1.00 17.19 484 LEU B O 1
ATOM 9109 N N . HIS B 1 485 ? 57.163 21.543 8.029 1.00 15.83 485 HIS B N 1
ATOM 9110 C CA . HIS B 1 485 ? 55.842 22.133 7.831 1.00 15.20 485 HIS B CA 1
ATOM 9111 C C . HIS B 1 485 ? 55.541 23.304 8.753 1.00 14.20 485 HIS B C 1
ATOM 9112 O O . HIS B 1 485 ? 56.113 23.424 9.834 1.00 14.22 485 HIS B O 1
ATOM 9119 N N . HIS B 1 486 ? 54.622 24.155 8.312 1.00 13.30 486 HIS B N 1
ATOM 9120 C CA . HIS B 1 486 ? 54.122 25.251 9.124 1.00 12.78 486 HIS B CA 1
ATOM 9121 C C . HIS B 1 486 ? 52.640 25.477 8.843 1.00 12.39 486 HIS B C 1
ATOM 9122 O O . HIS B 1 486 ? 52.167 25.181 7.741 1.00 12.16 486 HIS B O 1
ATOM 9129 N N . PRO B 1 487 ? 51.898 26.001 9.838 1.00 12.10 487 PRO B N 1
ATOM 9130 C CA . PRO B 1 487 ? 50.510 26.368 9.594 1.00 12.14 487 PRO B CA 1
ATOM 9131 C C . PRO B 1 487 ? 50.404 27.482 8.556 1.00 12.41 487 PRO B C 1
ATOM 9132 O O . PRO B 1 487 ? 51.366 28.233 8.340 1.00 12.13 487 PRO B O 1
ATOM 9136 N N . GLU B 1 488 ? 49.251 27.548 7.903 1.00 12.69 488 GLU B N 1
ATOM 9137 C CA . GLU B 1 488 ? 48.954 28.582 6.924 1.00 13.59 488 GLU B CA 1
ATOM 9138 C C . GLU B 1 488 ? 48.025 29.607 7.557 1.00 13.13 488 GLU B C 1
ATOM 9139 O O . GLU B 1 488 ? 46.904 29.277 7.948 1.00 12.88 488 GLU B O 1
ATOM 9145 N N . VAL B 1 489 ? 48.496 30.849 7.657 1.00 12.81 489 VAL B N 1
ATOM 9146 C CA . VAL B 1 489 ? 47.703 31.938 8.225 1.00 12.68 489 VAL B CA 1
ATOM 9147 C C . VAL B 1 489 ? 46.632 32.352 7.219 1.00 12.55 489 VAL B C 1
ATOM 9148 O O . VAL B 1 489 ? 46.945 32.705 6.082 1.00 12.55 489 VAL B O 1
ATOM 9152 N N . LEU B 1 490 ? 45.373 32.289 7.639 1.00 12.07 490 LEU B N 1
ATOM 9153 C CA . LEU B 1 490 ? 44.251 32.585 6.751 1.00 11.97 490 LEU B CA 1
ATOM 9154 C C . LEU B 1 490 ? 43.758 34.012 6.903 1.00 11.92 490 LEU B C 1
ATOM 9155 O O . LEU B 1 490 ? 43.336 34.634 5.923 1.00 11.92 490 LEU B O 1
ATOM 9160 N N . SER B 1 491 ? 43.787 34.520 8.135 1.00 11.88 491 SER B N 1
ATOM 9161 C CA . SER B 1 491 ? 43.326 35.872 8.425 1.00 12.20 491 SER B CA 1
ATOM 9162 C C . SER B 1 491 ? 43.867 36.397 9.748 1.00 12.25 491 SER B C 1
ATOM 9163 O O . SER B 1 491 ? 44.073 35.632 10.698 1.00 12.00 491 SER B O 1
ATOM 9166 N N . PHE B 1 492 ? 44.104 37.707 9.780 1.00 12.21 492 PHE B N 1
ATOM 9167 C CA . PHE B 1 492 ? 44.415 38.436 11.001 1.00 12.40 492 PHE B CA 1
ATOM 9168 C C . PHE B 1 492 ? 43.678 39.768 10.972 1.00 12.65 492 PHE B C 1
ATOM 9169 O O . PHE B 1 492 ? 43.748 40.510 9.986 1.00 12.60 492 PHE B O 1
ATOM 9177 N N . TYR B 1 493 ? 42.967 40.061 12.056 1.00 12.80 493 TYR B N 1
ATOM 9178 C CA . TYR B 1 493 ? 42.236 41.313 12.187 1.00 13.48 493 TYR B CA 1
ATOM 9179 C C . TYR B 1 493 ? 42.297 41.820 13.622 1.00 13.96 493 TYR B C 1
ATOM 9180 O O . TYR B 1 493 ? 42.111 41.052 14.571 1.00 13.77 493 TYR B O 1
ATOM 9189 N N . SER B 1 494 ? 42.568 43.115 13.767 1.00 14.41 494 SER B N 1
ATOM 9190 C CA . SER B 1 494 ? 42.577 43.771 15.069 1.00 15.42 494 SER B CA 1
ATOM 9191 C C . SER B 1 494 ? 41.788 45.074 14.992 1.00 16.33 494 SER B C 1
ATOM 9192 O O . SER B 1 494 ? 42.241 46.044 14.389 1.00 16.41 494 SER B O 1
ATOM 9195 N N . GLY B 1 495 ? 40.601 45.079 15.593 1.00 17.11 495 GLY B N 1
ATOM 9196 C CA . GLY B 1 495 ? 39.773 46.279 15.679 1.00 18.58 495 GLY B CA 1
ATOM 9197 C C . GLY B 1 495 ? 39.274 46.502 17.093 1.00 19.71 495 GLY B C 1
ATOM 9198 O O . GLY B 1 495 ? 39.565 45.709 17.994 1.00 19.99 495 GLY B O 1
ATOM 9199 N N . GLU B 1 496 ? 38.525 47.585 17.290 1.00 20.44 496 GLU B N 1
ATOM 9200 C CA . GLU B 1 496 ? 37.923 47.871 18.592 1.00 21.00 496 GLU B CA 1
ATOM 9201 C C . GLU B 1 496 ? 36.677 47.020 18.823 1.00 19.91 496 GLU B C 1
ATOM 9202 O O . GLU B 1 496 ? 36.299 46.770 19.968 1.00 20.13 496 GLU B O 1
ATOM 9208 N N . ASP B 1 497 ? 36.057 46.577 17.731 1.00 18.83 497 ASP B N 1
ATOM 9209 C CA . ASP B 1 497 ? 34.869 45.719 17.781 1.00 17.64 497 ASP B CA 1
ATOM 9210 C C . ASP B 1 497 ? 35.210 44.257 18.106 1.00 16.43 497 ASP B C 1
ATOM 9211 O O . ASP B 1 497 ? 34.583 43.647 18.979 1.00 16.11 497 ASP B O 1
ATOM 9216 N N . TYR B 1 498 ? 36.199 43.705 17.405 1.00 15.11 498 TYR B N 1
ATOM 9217 C CA . TYR B 1 498 ? 36.699 42.360 17.693 1.00 13.93 498 TYR B CA 1
ATOM 9218 C C . TYR B 1 498 ? 38.129 42.129 17.207 1.00 13.41 498 TYR B C 1
ATOM 9219 O O . TYR B 1 498 ? 38.709 42.969 16.520 1.00 13.62 498 TYR B O 1
ATOM 9228 N N . GLN B 1 499 ? 38.685 40.989 17.608 1.00 12.79 499 GLN B N 1
ATOM 9229 C CA . GLN B 1 499 ? 40.004 40.527 17.197 1.00 12.25 499 GLN B CA 1
ATOM 9230 C C . GLN B 1 499 ? 39.808 39.151 16.592 1.00 11.89 499 GLN B C 1
ATOM 9231 O O . GLN B 1 499 ? 38.951 38.404 17.052 1.00 11.32 499 GLN B O 1
ATOM 9237 N N . LEU B 1 500 ? 40.599 38.818 15.572 1.00 11.33 500 LEU B N 1
ATOM 9238 C CA . LEU B 1 500 ? 40.509 37.510 14.929 1.00 11.34 500 LEU B CA 1
ATOM 9239 C C . LEU B 1 500 ? 41.846 36.994 14.409 1.00 11.09 500 LEU B C 1
ATOM 9240 O O . LEU B 1 500 ? 42.617 37.734 13.796 1.00 10.95 500 LEU B O 1
ATOM 9245 N N . SER B 1 501 ? 42.101 35.713 14.663 1.00 10.80 501 SER B N 1
ATOM 9246 C CA . SER B 1 501 ? 43.144 34.969 13.973 1.00 10.74 501 SER B CA 1
ATOM 9247 C C . SER B 1 501 ? 42.543 33.685 13.436 1.00 10.72 501 SER B C 1
ATOM 9248 O O . SER B 1 501 ? 41.730 33.048 14.106 1.00 10.73 501 SER B O 1
ATOM 9251 N N . SER B 1 502 ? 42.921 33.329 12.213 1.00 10.41 502 SER B N 1
ATOM 9252 C CA . SER B 1 502 ? 42.489 32.081 11.604 1.00 10.59 502 SER B CA 1
ATOM 9253 C C . SER B 1 502 ? 43.680 31.431 10.916 1.00 10.57 502 SER B C 1
ATOM 9254 O O . SER B 1 502 ? 44.461 32.104 10.232 1.00 10.56 502 SER B O 1
ATOM 9257 N N . ALA B 1 503 ? 43.836 30.128 11.125 1.00 10.55 503 ALA B N 1
ATOM 9258 C CA . ALA B 1 503 ? 44.922 29.384 10.502 1.00 10.66 503 ALA B CA 1
ATOM 9259 C C . ALA B 1 503 ? 44.528 27.951 10.166 1.00 10.88 503 ALA B C 1
ATOM 9260 O O . ALA B 1 503 ? 43.603 27.386 10.762 1.00 10.67 503 ALA B O 1
ATOM 9262 N N . LYS B 1 504 ? 45.256 27.375 9.212 1.00 11.23 504 LYS B N 1
ATOM 9263 C CA . LYS B 1 504 ? 44.990 26.036 8.713 1.00 11.91 504 LYS B CA 1
ATOM 9264 C C . LYS B 1 504 ? 46.201 25.139 8.916 1.00 11.96 504 LYS B C 1
ATOM 9265 O O . LYS B 1 504 ? 47.333 25.527 8.607 1.00 12.19 504 LYS B O 1
ATOM 9271 N N . GLU B 1 505 ? 45.949 23.941 9.436 1.00 11.90 505 GLU B N 1
ATOM 9272 C CA . GLU B 1 505 ? 46.978 22.922 9.587 1.00 11.96 505 GLU B CA 1
ATOM 9273 C C . GLU B 1 505 ? 46.608 21.687 8.768 1.00 12.26 505 GLU B C 1
ATOM 9274 O O . GLU B 1 505 ? 45.767 20.886 9.178 1.00 12.15 505 GLU B O 1
ATOM 9280 N N . ALA B 1 506 ? 47.264 21.535 7.621 1.00 12.47 506 ALA B N 1
ATOM 9281 C CA . ALA B 1 506 ? 46.957 20.464 6.677 1.00 13.10 506 ALA B CA 1
ATOM 9282 C C . ALA B 1 506 ? 47.948 19.291 6.691 1.00 13.45 506 ALA B C 1
ATOM 9283 O O . ALA B 1 506 ? 47.756 18.315 5.961 1.00 14.10 506 ALA B O 1
ATOM 9285 N N . ASN B 1 507 ? 48.988 19.373 7.522 1.00 13.63 507 ASN B N 1
ATOM 9286 C CA . ASN B 1 507 ? 50.102 18.414 7.479 1.00 13.93 507 ASN B CA 1
ATOM 9287 C C . ASN B 1 507 ? 50.427 17.645 8.770 1.00 13.87 507 ASN B C 1
ATOM 9288 O O . ASN B 1 507 ? 51.343 16.814 8.792 1.00 13.92 507 ASN B O 1
ATOM 9293 N N . ALA B 1 508 ? 49.682 17.920 9.838 1.00 14.10 508 ALA B N 1
ATOM 9294 C CA . ALA B 1 508 ? 49.944 17.309 11.143 1.00 14.02 508 ALA B CA 1
ATOM 9295 C C . ALA B 1 508 ? 49.675 15.807 11.178 1.00 13.97 508 ALA B C 1
ATOM 9296 O O . ALA B 1 508 ? 50.366 15.067 11.876 1.00 13.63 508 ALA B O 1
ATOM 9298 N N . TYR B 1 509 ? 48.660 15.363 10.439 1.00 13.91 509 TYR B N 1
ATOM 9299 C CA . TYR B 1 509 ? 48.330 13.943 10.364 1.00 14.35 509 TYR B CA 1
ATOM 9300 C C . TYR B 1 509 ? 48.022 13.537 8.932 1.00 15.14 509 TYR B C 1
ATOM 9301 O O . TYR B 1 509 ? 47.500 14.339 8.158 1.00 15.09 509 TYR B O 1
ATOM 9310 N N . ASP B 1 510 ? 48.312 12.279 8.605 1.00 16.52 510 ASP B N 1
ATOM 9311 C CA . ASP B 1 510 ? 47.930 11.703 7.313 1.00 17.63 510 ASP B CA 1
ATOM 9312 C C . ASP B 1 510 ? 46.411 11.692 7.164 1.00 17.14 510 ASP B C 1
ATOM 9313 O O . ASP B 1 510 ? 45.699 11.194 8.036 1.00 17.27 510 ASP B O 1
ATOM 9318 N N . GLY B 1 511 ? 45.926 12.273 6.069 1.00 16.44 511 GLY B N 1
ATOM 9319 C CA . GLY B 1 511 ? 44.498 12.302 5.755 1.00 15.91 511 GLY B CA 1
ATOM 9320 C C . GLY B 1 511 ? 43.636 13.160 6.667 1.00 15.59 511 GLY B C 1
ATOM 9321 O O . GLY B 1 511 ? 42.429 12.943 6.763 1.00 15.52 511 GLY B O 1
ATOM 9322 N N . VAL B 1 512 ? 44.253 14.130 7.343 1.00 14.68 512 VAL B N 1
ATOM 9323 C CA . VAL B 1 512 ? 43.521 15.041 8.224 1.00 14.57 512 VAL B CA 1
ATOM 9324 C C . VAL B 1 512 ? 43.877 16.490 7.904 1.00 14.37 512 VAL B C 1
ATOM 9325 O O . VAL B 1 512 ? 45.031 16.796 7.605 1.00 14.46 512 VAL B O 1
ATOM 9329 N N . GLU B 1 513 ? 42.873 17.361 7.944 1.00 14.42 513 GLU B N 1
ATOM 9330 C CA . GLU B 1 513 ? 43.083 18.807 7.893 1.00 14.52 513 GLU B CA 1
ATOM 9331 C C . GLU B 1 513 ? 42.257 19.453 8.992 1.00 13.40 513 GLU B C 1
ATOM 9332 O O . GLU B 1 513 ? 41.133 19.028 9.264 1.00 12.98 513 GLU B O 1
ATOM 9338 N N . PHE B 1 514 ? 42.822 20.462 9.647 1.00 12.02 514 PHE B N 1
ATOM 9339 C CA . PHE B 1 514 ? 42.050 21.237 10.602 1.00 11.34 514 PHE B CA 1
ATOM 9340 C C . PHE B 1 514 ? 42.297 22.736 10.499 1.00 10.82 514 PHE B C 1
ATOM 9341 O O . PHE B 1 514 ? 43.369 23.172 10.081 1.00 10.83 514 PHE B O 1
ATOM 9349 N N . VAL B 1 515 ? 41.266 23.501 10.833 1.00 10.45 515 VAL B N 1
ATOM 9350 C CA . VAL B 1 515 ? 41.286 24.955 10.749 1.00 10.40 515 VAL B CA 1
ATOM 9351 C C . VAL B 1 515 ? 40.791 25.515 12.074 1.00 10.31 515 VAL B C 1
ATOM 9352 O O . VAL B 1 515 ? 39.788 25.051 12.621 1.00 10.19 515 VAL B O 1
ATOM 9356 N N . ARG B 1 516 ? 41.494 26.514 12.592 1.00 10.00 516 ARG B N 1
ATOM 9357 C CA . ARG B 1 516 ? 41.060 27.144 13.822 1.00 9.89 516 ARG B CA 1
ATOM 9358 C C . ARG B 1 516 ? 40.968 28.647 13.676 1.00 10.01 516 ARG B C 1
ATOM 9359 O O . ARG B 1 516 ? 41.908 29.291 13.200 1.00 9.98 516 ARG B O 1
ATOM 9367 N N . SER B 1 517 ? 39.835 29.193 14.106 1.00 10.00 517 SER B N 1
ATOM 9368 C CA . SER B 1 517 ? 39.633 30.634 14.160 1.00 10.23 517 SER B CA 1
ATOM 9369 C C . SER B 1 517 ? 39.336 31.016 15.593 1.00 10.59 517 SER B C 1
ATOM 9370 O O . SER B 1 517 ? 38.486 30.406 16.250 1.00 10.28 517 SER B O 1
ATOM 9373 N N . MET B 1 518 ? 40.057 32.020 16.075 1.00 10.90 518 MET B N 1
ATOM 9374 C CA . MET B 1 518 ? 39.936 32.465 17.448 1.00 11.61 518 MET B CA 1
ATOM 9375 C C . MET B 1 518 ? 39.658 33.951 17.485 1.00 11.19 518 MET B C 1
ATOM 9376 O O . MET B 1 518 ? 40.307 34.733 16.789 1.00 10.59 518 MET B O 1
ATOM 9381 N N . LEU B 1 519 ? 38.667 34.333 18.285 1.00 10.88 519 LEU B N 1
ATOM 9382 C CA . LEU B 1 519 ? 38.241 35.723 18.347 1.00 10.92 519 LEU B CA 1
ATOM 9383 C C . LEU B 1 519 ? 38.218 36.254 19.772 1.00 11.15 519 LEU B C 1
ATOM 9384 O O . LEU B 1 519 ? 37.938 35.509 20.713 1.00 11.11 519 LEU B O 1
ATOM 9389 N N . LEU B 1 520 ? 38.533 37.539 19.914 1.00 11.34 520 LEU B N 1
ATOM 9390 C CA . LEU B 1 520 ? 38.195 38.295 21.115 1.00 11.81 520 LEU B CA 1
ATOM 9391 C C . LEU B 1 520 ? 37.122 39.284 20.708 1.00 12.11 520 LEU B C 1
ATOM 9392 O O . LEU B 1 520 ? 37.319 40.064 19.778 1.00 12.38 520 LEU B O 1
ATOM 9397 N N . VAL B 1 521 ? 35.987 39.238 21.396 1.00 12.19 521 VAL B N 1
ATOM 9398 C CA . VAL B 1 521 ? 34.838 40.058 21.019 1.00 12.53 521 VAL B CA 1
ATOM 9399 C C . VAL B 1 521 ? 34.487 41.047 22.121 1.00 12.92 521 VAL B C 1
ATOM 9400 O O . VAL B 1 521 ? 34.305 40.666 23.278 1.00 12.71 521 VAL B O 1
ATOM 9404 N N . ASN B 1 522 ? 34.418 42.320 21.742 1.00 13.89 522 ASN B N 1
ATOM 9405 C CA . ASN B 1 522 ? 33.915 43.371 22.613 1.00 14.89 522 ASN B CA 1
ATOM 9406 C C . ASN B 1 522 ? 32.389 43.382 22.562 1.00 15.00 522 ASN B C 1
ATOM 9407 O O . ASN B 1 522 ? 31.798 43.736 21.543 1.00 15.42 522 ASN B O 1
ATOM 9412 N N . VAL B 1 523 ? 31.765 42.967 23.661 1.00 15.09 523 VAL B N 1
ATOM 9413 C CA . VAL B 1 523 ? 30.316 42.996 23.799 1.00 15.18 523 VAL B CA 1
ATOM 9414 C C . VAL B 1 523 ? 29.991 44.082 24.819 1.00 15.51 523 VAL B C 1
ATOM 9415 O O . VAL B 1 523 ? 30.219 43.894 26.014 1.00 15.36 523 VAL B O 1
ATOM 9419 N N . PRO B 1 524 ? 29.472 45.235 24.352 1.00 15.73 524 PRO B N 1
ATOM 9420 C CA . PRO B 1 524 ? 29.276 46.399 25.226 1.00 16.01 524 PRO B CA 1
ATOM 9421 C C . PRO B 1 524 ? 28.444 46.125 26.484 1.00 16.08 524 PRO B C 1
ATOM 9422 O O . PRO B 1 524 ? 28.687 46.738 27.520 1.00 16.48 524 PRO B O 1
ATOM 9426 N N . SER B 1 525 ? 27.496 45.194 26.397 1.00 16.19 525 SER B N 1
ATOM 9427 C CA . SER B 1 525 ? 26.642 44.848 27.534 1.00 16.29 525 SER B CA 1
ATOM 9428 C C . SER B 1 525 ? 27.325 43.970 28.587 1.00 15.91 525 SER B C 1
ATOM 9429 O O . SER B 1 525 ? 26.805 43.812 29.694 1.00 16.00 525 SER B O 1
ATOM 9432 N N . LEU B 1 526 ? 28.471 43.388 28.236 1.00 15.62 526 LEU B N 1
ATOM 9433 C CA . LEU B 1 526 ? 29.216 42.535 29.168 1.00 15.64 526 LEU B CA 1
ATOM 9434 C C . LEU B 1 526 ? 30.411 43.271 29.768 1.00 15.87 526 LEU B C 1
ATOM 9435 O O . LEU B 1 526 ? 30.955 44.185 29.150 1.00 15.85 526 LEU B O 1
ATOM 9440 N N . GLU B 1 527 ? 30.819 42.872 30.971 1.00 16.30 527 GLU B N 1
ATOM 9441 C CA . GLU B 1 527 ? 31.879 43.589 31.686 1.00 16.59 527 GLU B CA 1
ATOM 9442 C C . GLU B 1 527 ? 33.264 43.345 31.093 1.00 15.54 527 GLU B C 1
ATOM 9443 O O . GLU B 1 527 ? 34.157 44.193 31.210 1.00 15.35 527 GLU B O 1
ATOM 9449 N N . HIS B 1 528 ? 33.434 42.184 30.461 1.00 13.92 528 HIS B N 1
ATOM 9450 C CA . HIS B 1 528 ? 34.717 41.788 29.890 1.00 13.07 528 HIS B CA 1
ATOM 9451 C C . HIS B 1 528 ? 34.556 41.228 28.480 1.00 12.24 528 HIS B C 1
ATOM 9452 O O . HIS B 1 528 ? 33.502 40.682 28.150 1.00 11.85 528 HIS B O 1
ATOM 9459 N N . PRO B 1 529 ? 35.608 41.344 27.648 1.00 11.79 529 PRO B N 1
ATOM 9460 C CA . PRO B 1 529 ? 35.574 40.700 26.335 1.00 11.56 529 PRO B CA 1
ATOM 9461 C C . PRO B 1 529 ? 35.383 39.190 26.467 1.00 11.23 529 PRO B C 1
ATOM 9462 O O . PRO B 1 529 ? 35.685 38.622 27.514 1.00 11.09 529 PRO B O 1
ATOM 9466 N N . ILE B 1 530 ? 34.858 38.553 25.428 1.00 10.76 530 ILE B N 1
ATOM 9467 C CA . ILE B 1 530 ? 34.716 37.098 25.427 1.00 10.51 530 ILE B CA 1
ATOM 9468 C C . ILE B 1 530 ? 35.551 36.473 24.314 1.00 10.36 530 ILE B C 1
ATOM 9469 O O . ILE B 1 530 ? 35.801 37.102 23.278 1.00 10.30 530 ILE B O 1
ATOM 9474 N N . VAL B 1 531 ? 35.996 35.243 24.541 1.00 10.10 531 VAL B N 1
ATOM 9475 C CA . VAL B 1 531 ? 36.700 34.483 23.518 1.00 10.03 531 VAL B CA 1
ATOM 9476 C C . VAL B 1 531 ? 35.678 33.646 22.761 1.00 10.00 531 VAL B C 1
ATOM 9477 O O . VAL B 1 531 ? 34.828 33.014 23.380 1.00 9.70 531 VAL B O 1
ATOM 9481 N N . VAL B 1 532 ? 35.749 33.668 21.431 1.00 10.05 532 VAL B N 1
ATOM 9482 C CA . VAL B 1 532 ? 35.010 32.708 20.597 1.00 10.46 532 VAL B CA 1
ATOM 9483 C C . VAL B 1 532 ? 36.012 31.852 19.817 1.00 10.68 532 VAL B C 1
ATOM 9484 O O . VAL B 1 532 ? 36.946 32.383 19.204 1.00 10.82 532 VAL B O 1
ATOM 9488 N N . ASP B 1 533 ? 35.821 30.532 19.861 1.00 10.83 533 ASP B N 1
ATOM 9489 C CA . ASP B 1 533 ? 36.751 29.554 19.281 1.00 10.94 533 ASP B CA 1
ATOM 9490 C C . ASP B 1 533 ? 35.987 28.614 18.336 1.00 10.79 533 ASP B C 1
ATOM 9491 O O . ASP B 1 533 ? 34.977 28.030 18.727 1.00 10.39 533 ASP B O 1
ATOM 9496 N N . VAL B 1 534 ? 36.459 28.492 17.093 1.00 10.25 534 VAL B N 1
ATOM 9497 C CA . VAL B 1 534 ? 35.899 27.528 16.139 1.00 10.31 534 VAL B CA 1
ATOM 9498 C C . VAL B 1 534 ? 37.014 26.678 15.545 1.00 10.12 534 VAL B C 1
ATOM 9499 O O . VAL B 1 534 ? 37.829 27.176 14.767 1.00 10.16 534 VAL B O 1
ATOM 9503 N N . LEU B 1 535 ? 37.049 25.401 15.918 1.00 10.07 535 LEU B N 1
ATOM 9504 C CA . LEU B 1 535 ? 38.050 24.473 15.405 1.00 10.20 535 LEU B CA 1
ATOM 9505 C C . LEU B 1 535 ? 37.362 23.391 14.575 1.00 10.42 535 LEU B C 1
ATOM 9506 O O . LEU B 1 535 ? 36.653 22.535 15.113 1.00 10.23 535 LEU B O 1
ATOM 9511 N N . ASN B 1 536 ? 37.579 23.447 13.264 1.00 10.58 536 ASN B N 1
ATOM 9512 C CA . ASN B 1 536 ? 36.998 22.496 12.325 1.00 11.05 536 ASN B CA 1
ATOM 9513 C C . ASN B 1 536 ? 38.006 21.439 11.939 1.00 11.24 536 ASN B C 1
ATOM 9514 O O . ASN B 1 536 ? 39.144 21.764 11.621 1.00 11.23 536 ASN B O 1
ATOM 9519 N N . VAL B 1 537 ? 37.589 20.175 11.961 1.00 11.67 537 VAL B N 1
ATOM 9520 C CA . VAL B 1 537 ? 38.456 19.082 11.529 1.00 12.28 537 VAL B CA 1
ATOM 9521 C C . VAL B 1 537 ? 37.750 18.149 10.540 1.00 12.96 537 VAL B C 1
ATOM 9522 O O . VAL B 1 537 ? 36.567 17.832 10.707 1.00 12.94 537 VAL B O 1
ATOM 9526 N N . SER B 1 538 ? 38.492 17.750 9.509 1.00 14.03 538 SER B N 1
ATOM 9527 C CA . SER B 1 538 ? 38.064 16.756 8.522 1.00 15.34 538 SER B CA 1
ATOM 9528 C C . SER B 1 538 ? 39.104 15.645 8.437 1.00 15.83 538 SER B C 1
ATOM 9529 O O . SER B 1 538 ? 40.304 15.918 8.359 1.00 16.26 538 SER B O 1
ATOM 9532 N N . ALA B 1 539 ? 38.641 14.396 8.456 1.00 16.31 539 ALA B N 1
ATOM 9533 C CA . ALA B 1 539 ? 39.521 13.234 8.348 1.00 17.07 539 ALA B CA 1
ATOM 9534 C C . ALA B 1 539 ? 38.993 12.247 7.308 1.00 17.82 539 ALA B C 1
ATOM 9535 O O . ALA B 1 539 ? 37.780 12.091 7.154 1.00 17.68 539 ALA B O 1
ATOM 9537 N N . ASP B 1 540 ? 39.913 11.589 6.606 1.00 19.21 540 ASP B N 1
ATOM 9538 C CA . ASP B 1 540 ? 39.572 10.590 5.589 1.00 20.36 540 ASP B CA 1
ATOM 9539 C C . ASP B 1 540 ? 38.948 9.339 6.197 1.00 20.35 540 ASP B C 1
ATOM 9540 O O . ASP B 1 540 ? 38.103 8.693 5.575 1.00 20.63 540 ASP B O 1
ATOM 9545 N N . LYS B 1 541 ? 39.385 8.999 7.405 1.00 19.59 541 LYS B N 1
ATOM 9546 C CA . LYS B 1 541 ? 38.924 7.806 8.102 1.00 19.25 541 LYS B CA 1
ATOM 9547 C C . LYS B 1 541 ? 38.301 8.207 9.431 1.00 18.33 541 LYS B C 1
ATOM 9548 O O . LYS B 1 541 ? 38.678 9.232 10.010 1.00 18.25 541 LYS B O 1
ATOM 9554 N N . ALA B 1 542 ? 37.347 7.407 9.906 1.00 17.20 542 ALA B N 1
ATOM 9555 C CA . ALA B 1 542 ? 36.734 7.617 11.220 1.00 15.86 542 ALA B CA 1
ATOM 9556 C C . ALA B 1 542 ? 37.820 7.670 12.290 1.00 15.29 542 ALA B C 1
ATOM 9557 O O . ALA B 1 542 ? 38.671 6.778 12.362 1.00 15.19 542 ALA B O 1
ATOM 9559 N N . SER B 1 543 ? 37.791 8.719 13.110 1.00 14.15 543 SER B N 1
ATOM 9560 C CA . SER B 1 543 ? 38.856 8.966 14.080 1.00 13.35 543 SER B CA 1
ATOM 9561 C C . SER B 1 543 ? 38.322 9.410 15.439 1.00 12.58 543 SER B C 1
ATOM 9562 O O . SER B 1 543 ? 37.142 9.737 15.584 1.00 12.55 543 SER B O 1
ATOM 9565 N N . THR B 1 544 ? 39.220 9.422 16.422 1.00 12.01 544 THR B N 1
ATOM 9566 C CA . THR B 1 544 ? 38.973 10.050 17.713 1.00 11.45 544 THR B CA 1
ATOM 9567 C C . THR B 1 544 ? 39.566 11.459 17.679 1.00 10.81 544 THR B C 1
ATOM 9568 O O . THR B 1 544 ? 40.732 11.637 17.315 1.00 10.53 544 THR B O 1
ATOM 9572 N N . PHE B 1 545 ? 38.748 12.445 18.034 1.00 10.11 545 PHE B N 1
ATOM 9573 C CA . PHE B 1 545 ? 39.190 13.838 18.133 1.00 9.77 545 PHE B CA 1
ATOM 9574 C C . PHE B 1 545 ? 39.131 14.290 19.585 1.00 9.40 545 PHE B C 1
ATOM 9575 O O . PHE B 1 545 ? 38.067 14.256 20.202 1.00 9.31 545 PHE B O 1
ATOM 9583 N N . ASP B 1 546 ? 40.271 14.729 20.116 1.00 8.98 546 ASP B N 1
ATOM 9584 C CA . ASP B 1 546 ? 40.346 15.267 21.476 1.00 8.67 546 ASP B CA 1
ATOM 9585 C C . ASP B 1 546 ? 40.717 16.748 21.426 1.00 8.33 546 ASP B C 1
ATOM 9586 O O . ASP B 1 546 ? 41.630 17.126 20.688 1.00 8.12 546 ASP B O 1
ATOM 9591 N N . LEU B 1 547 ? 40.019 17.567 22.211 1.00 7.87 547 LEU B N 1
ATOM 9592 C CA . LEU B 1 547 ? 40.395 18.975 22.397 1.00 7.52 547 LEU B CA 1
ATOM 9593 C C . LEU B 1 547 ? 40.492 19.341 23.887 1.00 7.20 547 LEU B C 1
ATOM 9594 O O . LEU B 1 547 ? 39.464 19.488 24.560 1.00 7.12 547 LEU B O 1
ATOM 9599 N N . PRO B 1 548 ? 41.730 19.467 24.410 1.00 6.98 548 PRO B N 1
ATOM 9600 C CA . PRO B 1 548 ? 41.908 19.828 25.812 1.00 6.79 548 PRO B CA 1
ATOM 9601 C C . PRO B 1 548 ? 41.774 21.320 26.064 1.00 6.78 548 PRO B C 1
ATOM 9602 O O . PRO B 1 548 ? 41.955 22.126 25.155 1.00 6.81 548 PRO B O 1
ATOM 9606 N N . LEU B 1 549 ? 41.448 21.665 27.305 1.00 6.83 549 LEU B N 1
ATOM 9607 C CA . LEU B 1 549 ? 41.513 23.035 27.797 1.00 6.99 549 LEU B CA 1
ATOM 9608 C C . LEU B 1 549 ? 42.173 22.993 29.171 1.00 6.98 549 LEU B C 1
ATOM 9609 O O . LEU B 1 549 ? 41.562 22.552 30.148 1.00 6.96 549 LEU B O 1
ATOM 9614 N N . TYR B 1 550 ? 43.428 23.434 29.235 1.00 6.80 550 TYR B N 1
ATOM 9615 C CA . TYR B 1 550 ? 44.163 23.525 30.500 1.00 6.86 550 TYR B CA 1
ATOM 9616 C C . TYR B 1 550 ? 43.847 24.849 31.173 1.00 7.19 550 TYR B C 1
ATOM 9617 O O . TYR B 1 550 ? 44.205 25.905 30.677 1.00 7.39 550 TYR B O 1
ATOM 9626 N N . PHE B 1 551 ? 43.145 24.777 32.295 1.00 7.67 551 PHE B N 1
ATOM 9627 C CA . PHE B 1 551 ? 42.653 25.976 32.961 1.00 7.99 551 PHE B CA 1
ATOM 9628 C C . PHE B 1 551 ? 43.355 26.179 34.298 1.00 8.26 551 PHE B C 1
ATOM 9629 O O . PHE B 1 551 ? 43.878 25.234 34.896 1.00 8.34 551 PHE B O 1
ATOM 9637 N N . ASN B 1 552 ? 43.359 27.427 34.746 1.00 8.60 552 ASN B N 1
ATOM 9638 C CA . ASN B 1 552 ? 43.931 27.815 36.027 1.00 9.03 552 ASN B CA 1
ATOM 9639 C C . ASN B 1 552 ? 42.795 28.272 36.938 1.00 9.04 552 ASN B C 1
ATOM 9640 O O . ASN B 1 552 ? 42.110 29.254 36.640 1.00 8.98 552 ASN B O 1
ATOM 9645 N N . GLY B 1 553 ? 42.589 27.548 38.035 1.00 8.88 553 GLY B N 1
ATOM 9646 C CA . GLY B 1 553 ? 41.565 27.902 39.018 1.00 9.03 553 GLY B CA 1
ATOM 9647 C C . GLY B 1 553 ? 40.843 26.699 39.589 1.00 8.98 553 GLY B C 1
ATOM 9648 O O . GLY B 1 553 ? 41.210 25.558 39.315 1.00 9.34 553 GLY B O 1
ATOM 9649 N N . GLN B 1 554 ? 39.803 26.961 40.376 1.00 8.80 554 GLN B N 1
ATOM 9650 C CA . GLN B 1 554 ? 39.031 25.921 41.036 1.00 8.73 554 GLN B CA 1
ATOM 9651 C C . GLN B 1 554 ? 37.650 25.843 40.410 1.00 8.46 554 GLN B C 1
ATOM 9652 O O . GLN B 1 554 ? 36.964 26.861 40.295 1.00 8.16 554 GLN B O 1
ATOM 9658 N N . ILE B 1 555 ? 37.248 24.639 40.011 1.00 8.51 555 ILE B N 1
ATOM 9659 C CA . ILE B 1 555 ? 35.921 24.414 39.436 1.00 8.62 555 ILE B CA 1
ATOM 9660 C C . ILE B 1 555 ? 34.837 24.806 40.436 1.00 8.85 555 ILE B C 1
ATOM 9661 O O . ILE B 1 555 ? 34.900 24.427 41.612 1.00 8.59 555 ILE B O 1
ATOM 9666 N N . ILE B 1 556 ? 33.867 25.588 39.961 1.00 8.95 556 ILE B N 1
ATOM 9667 C CA . ILE B 1 556 ? 32.661 25.888 40.726 1.00 9.57 556 ILE B CA 1
ATOM 9668 C C . ILE B 1 556 ? 31.630 24.802 40.420 1.00 9.99 556 ILE B C 1
ATOM 9669 O O . ILE B 1 556 ? 31.247 24.037 41.307 1.00 10.09 556 ILE B O 1
ATOM 9674 N N . ASP B 1 557 ? 31.192 24.723 39.164 1.00 10.68 557 ASP B N 1
ATOM 9675 C CA . ASP B 1 557 ? 30.255 23.679 38.758 1.00 11.42 557 ASP B CA 1
ATOM 9676 C C . ASP B 1 557 ? 30.287 23.415 37.257 1.00 11.94 557 ASP B C 1
ATOM 9677 O O . ASP B 1 557 ? 30.835 24.205 36.485 1.00 11.67 557 ASP B O 1
ATOM 9682 N N . PHE B 1 558 ? 29.707 22.283 36.875 1.00 12.94 558 PHE B N 1
ATOM 9683 C CA . PHE B 1 558 ? 29.583 21.868 35.487 1.00 13.82 558 PHE B CA 1
ATOM 9684 C C . PHE B 1 558 ? 28.092 21.741 35.178 1.00 14.16 558 PHE B C 1
ATOM 9685 O O . PHE B 1 558 ? 27.300 21.423 36.067 1.00 14.47 558 PHE B O 1
ATOM 9693 N N . SER B 1 559 ? 27.704 21.968 33.925 1.00 13.97 559 SER B N 1
ATOM 9694 C CA . SER B 1 559 ? 26.318 21.730 33.514 1.00 14.27 559 SER B CA 1
ATOM 9695 C C . SER B 1 559 ? 26.052 20.236 33.311 1.00 14.87 559 SER B C 1
ATOM 9696 O O . SER B 1 559 ? 24.920 19.774 33.472 1.00 15.43 559 SER B O 1
ATOM 9699 N N . PHE B 1 560 ? 27.094 19.490 32.950 1.00 15.31 560 PHE B N 1
ATOM 9700 C CA . PHE B 1 560 ? 26.979 18.051 32.697 1.00 15.83 560 PHE B CA 1
ATOM 9701 C C . PHE B 1 560 ? 27.032 17.243 33.991 1.00 16.22 560 PHE B C 1
ATOM 9702 O O . PHE B 1 560 ? 27.422 17.758 35.039 1.00 15.76 560 PHE B O 1
ATOM 9710 N N . LYS B 1 561 ? 26.620 15.981 33.909 1.00 17.31 561 LYS B N 1
ATOM 9711 C CA . LYS B 1 561 ? 26.643 15.090 35.067 1.00 17.97 561 LYS B CA 1
ATOM 9712 C C . LYS B 1 561 ? 27.767 14.068 34.936 1.00 17.17 561 LYS B C 1
ATOM 9713 O O . LYS B 1 561 ? 27.782 13.254 34.011 1.00 17.44 561 LYS B O 1
ATOM 9719 N N . VAL B 1 562 ? 28.723 14.130 35.858 1.00 16.66 562 VAL B N 1
ATOM 9720 C CA . VAL B 1 562 ? 29.862 13.209 35.832 1.00 16.32 562 VAL B CA 1
ATOM 9721 C C . VAL B 1 562 ? 29.445 11.784 36.191 1.00 16.32 562 VAL B C 1
ATOM 9722 O O . VAL B 1 562 ? 28.544 11.574 37.012 1.00 16.46 562 VAL B O 1
ATOM 9726 N N . LYS B 1 563 ? 30.087 10.812 35.556 1.00 16.39 563 LYS B N 1
ATOM 9727 C CA . LYS B 1 563 ? 29.927 9.414 35.945 1.00 16.63 563 LYS B CA 1
ATOM 9728 C C . LYS B 1 563 ? 30.772 9.135 37.188 1.00 16.37 563 LYS B C 1
ATOM 9729 O O . LYS B 1 563 ? 31.900 9.625 37.307 1.00 15.87 563 LYS B O 1
ATOM 9735 N N . ASP B 1 564 ? 30.211 8.364 38.117 1.00 15.88 564 ASP B N 1
ATOM 9736 C CA . ASP B 1 564 ? 30.919 7.940 39.326 1.00 15.72 564 ASP B CA 1
ATOM 9737 C C . ASP B 1 564 ? 32.244 7.292 38.939 1.00 14.77 564 ASP B C 1
ATOM 9738 O O . ASP B 1 564 ? 32.268 6.363 38.132 1.00 14.81 564 ASP B O 1
ATOM 9743 N N . ASN B 1 565 ? 33.350 7.786 39.491 1.00 13.88 565 ASN B N 1
ATOM 9744 C CA . ASN B 1 565 ? 34.655 7.201 39.173 1.00 13.36 565 ASN B CA 1
ATOM 9745 C C . ASN B 1 565 ? 34.978 5.933 39.968 1.00 13.38 565 ASN B C 1
ATOM 9746 O O . ASN B 1 565 ? 36.033 5.334 39.787 1.00 13.13 565 ASN B O 1
ATOM 9751 N N . LYS B 1 566 ? 34.055 5.540 40.846 1.00 13.69 566 LYS B N 1
ATOM 9752 C CA . LYS B 1 566 ? 34.172 4.304 41.631 1.00 13.95 566 LYS B CA 1
ATOM 9753 C C . LYS B 1 566 ? 35.473 4.226 42.434 1.00 13.19 566 LYS B C 1
ATOM 9754 O O . LYS B 1 566 ? 36.042 3.147 42.619 1.00 12.96 566 LYS B O 1
ATOM 9760 N N . ASN B 1 567 ? 35.934 5.390 42.895 1.00 12.52 567 ASN B N 1
ATOM 9761 C CA . ASN B 1 567 ? 37.072 5.501 43.813 1.00 12.15 567 ASN B CA 1
ATOM 9762 C C . ASN B 1 567 ? 38.399 4.997 43.248 1.00 11.79 567 ASN B C 1
ATOM 9763 O O . ASN B 1 567 ? 39.243 4.478 43.976 1.00 11.46 567 ASN B O 1
ATOM 9768 N N . VAL B 1 568 ? 38.573 5.166 41.941 1.00 11.57 568 VAL B N 1
ATOM 9769 C CA . VAL B 1 568 ? 39.799 4.778 41.260 1.00 11.67 568 VAL B CA 1
ATOM 9770 C C . VAL B 1 568 ? 40.040 5.787 40.147 1.00 11.23 568 VAL B C 1
ATOM 9771 O O . VAL B 1 568 ? 39.094 6.236 39.500 1.00 11.39 568 VAL B O 1
ATOM 9775 N N . MET B 1 569 ? 41.299 6.168 39.955 1.00 10.92 569 MET B N 1
ATOM 9776 C CA . MET B 1 569 ? 41.706 6.897 38.753 1.00 10.84 569 MET B CA 1
ATOM 9777 C C . MET B 1 569 ? 42.754 6.096 38.009 1.00 10.95 569 MET B C 1
ATOM 9778 O O . MET B 1 569 ? 43.854 5.857 38.521 1.00 10.98 569 MET B O 1
ATOM 9783 N N . LYS B 1 570 ? 42.400 5.669 36.804 1.00 11.34 570 LYS B N 1
ATOM 9784 C CA . LYS B 1 570 ? 43.339 4.984 35.934 1.00 11.71 570 LYS B CA 1
ATOM 9785 C C . LYS B 1 570 ? 44.019 5.982 35.008 1.00 11.29 570 LYS B C 1
ATOM 9786 O O . LYS B 1 570 ? 43.468 7.035 34.697 1.00 11.03 570 LYS B O 1
ATOM 9792 N N . MET B 1 571 ? 45.231 5.634 34.588 1.00 11.09 571 MET B N 1
ATOM 9793 C CA . MET B 1 571 ? 45.947 6.342 33.536 1.00 10.95 571 MET B CA 1
ATOM 9794 C C . MET B 1 571 ? 45.046 6.504 32.308 1.00 10.96 571 MET B C 1
ATOM 9795 O O . MET B 1 571 ? 44.370 5.558 31.895 1.00 10.75 571 MET B O 1
ATOM 9800 N N . LEU B 1 572 ? 45.033 7.710 31.737 1.00 10.79 572 LEU B N 1
ATOM 9801 C CA . LEU B 1 572 ? 44.105 8.066 30.667 1.00 10.94 572 LEU B CA 1
ATOM 9802 C C . LEU B 1 572 ? 44.333 7.289 29.373 1.00 10.95 572 LEU B C 1
ATOM 9803 O O . LEU B 1 572 ? 43.374 6.870 28.721 1.00 11.23 572 LEU B O 1
ATOM 9808 N N . GLY B 1 573 ? 45.599 7.131 28.995 1.00 10.86 573 GLY B N 1
ATOM 9809 C CA . GLY B 1 573 ? 45.965 6.436 27.762 1.00 10.98 573 GLY B CA 1
ATOM 9810 C C . GLY B 1 573 ? 47.387 5.924 27.843 1.00 11.19 573 GLY B C 1
ATOM 9811 O O . GLY B 1 573 ? 48.090 6.182 28.818 1.00 10.96 573 GLY B O 1
ATOM 9812 N N . LYS B 1 574 ? 47.832 5.221 26.806 1.00 11.56 574 LYS B N 1
ATOM 9813 C CA . LYS B 1 574 ? 49.083 4.473 26.904 1.00 12.03 574 LYS B CA 1
ATOM 9814 C C . LYS B 1 574 ? 50.319 5.215 26.410 1.00 11.57 574 LYS B C 1
ATOM 9815 O O . LYS B 1 574 ? 51.430 4.896 26.827 1.00 11.50 574 LYS B O 1
ATOM 9821 N N . ARG B 1 575 ? 50.123 6.195 25.529 1.00 11.34 575 ARG B N 1
ATOM 9822 C CA . ARG B 1 575 ? 51.233 6.789 24.777 1.00 11.29 575 ARG B CA 1
ATOM 9823 C C . ARG B 1 575 ? 51.067 8.282 24.520 1.00 10.27 575 ARG B C 1
ATOM 9824 O O . ARG B 1 575 ? 49.978 8.835 24.675 1.00 9.90 575 ARG B O 1
ATOM 9832 N N . ASN B 1 576 ? 52.167 8.916 24.111 1.00 9.48 576 ASN B N 1
ATOM 9833 C CA . ASN B 1 576 ? 52.146 10.275 23.559 1.00 8.86 576 ASN B CA 1
ATOM 9834 C C . ASN B 1 576 ? 51.625 11.335 24.527 1.00 8.43 576 ASN B C 1
ATOM 9835 O O . ASN B 1 576 ? 50.966 12.291 24.113 1.00 8.38 576 ASN B O 1
ATOM 9840 N N . GLY B 1 577 ? 51.934 11.151 25.808 1.00 7.89 577 GLY B N 1
ATOM 9841 C CA . GLY B 1 577 ? 51.535 12.091 26.854 1.00 7.51 577 GLY B CA 1
ATOM 9842 C C . GLY B 1 577 ? 50.345 11.630 27.671 1.00 7.33 577 GLY B C 1
ATOM 9843 O O . GLY B 1 577 ? 50.197 12.012 28.834 1.00 7.16 577 GLY B O 1
ATOM 9844 N N . TYR B 1 578 ? 49.488 10.812 27.059 1.00 7.24 578 TYR B N 1
ATOM 9845 C CA . TYR B 1 578 ? 48.303 10.300 27.748 1.00 7.19 578 TYR B CA 1
ATOM 9846 C C . TYR B 1 578 ? 48.679 9.455 28.966 1.00 7.11 578 TYR B C 1
ATOM 9847 O O . TYR B 1 578 ? 47.910 9.376 29.928 1.00 7.13 578 TYR B O 1
ATOM 9856 N N . GLN B 1 579 ? 49.865 8.842 28.927 1.00 7.05 579 GLN B N 1
ATOM 9857 C CA . GLN B 1 579 ? 50.370 8.047 30.056 1.00 7.04 579 GLN B CA 1
ATOM 9858 C C . GLN B 1 579 ? 50.708 8.869 31.301 1.00 6.97 579 GLN B C 1
ATOM 9859 O O . GLN B 1 579 ? 51.064 8.311 32.345 1.00 7.09 579 GLN B O 1
ATOM 9865 N N . HIS B 1 580 ? 50.613 10.192 31.191 1.00 6.84 580 HIS B N 1
ATOM 9866 C CA . HIS B 1 580 ? 50.914 11.065 32.320 1.00 6.63 580 HIS B CA 1
ATOM 9867 C C . HIS B 1 580 ? 49.659 11.657 32.967 1.00 6.62 580 HIS B C 1
ATOM 9868 O O . HIS B 1 580 ? 49.752 12.366 33.968 1.00 6.58 580 HIS B O 1
ATOM 9875 N N . LEU B 1 581 ? 48.494 11.365 32.392 1.00 6.67 581 LEU B N 1
ATOM 9876 C CA . LEU B 1 581 ? 47.233 11.880 32.926 1.00 6.83 581 LEU B CA 1
ATOM 9877 C C . LEU B 1 581 ? 46.420 10.800 33.631 1.00 6.85 581 LEU B C 1
ATOM 9878 O O . LEU B 1 581 ? 46.357 9.658 33.163 1.00 7.14 581 LEU B O 1
ATOM 9883 N N . TRP B 1 582 ? 45.816 11.180 34.756 1.00 6.95 582 TRP B N 1
ATOM 9884 C CA . TRP B 1 582 ? 44.826 10.361 35.457 1.00 7.11 582 TRP B CA 1
ATOM 9885 C C . TRP B 1 582 ? 43.433 10.777 34.997 1.00 7.38 582 TRP B C 1
ATOM 9886 O O . TRP B 1 582 ? 43.134 11.968 34.910 1.00 7.42 582 TRP B O 1
ATOM 9897 N N . LEU B 1 583 ? 42.567 9.807 34.731 1.00 7.68 583 LEU B N 1
ATOM 9898 C CA . LEU B 1 583 ? 41.172 10.128 34.447 1.00 8.06 583 LEU B CA 1
ATOM 9899 C C . LEU B 1 583 ? 40.388 10.255 35.753 1.00 8.23 583 LEU B C 1
ATOM 9900 O O . LEU B 1 583 ? 40.242 9.273 36.491 1.00 8.44 583 LEU B O 1
ATOM 9905 N N . ARG B 1 584 ? 39.887 11.456 36.033 1.00 8.33 584 ARG B N 1
ATOM 9906 C CA . ARG B 1 584 ? 39.119 11.702 37.262 1.00 8.57 584 ARG B CA 1
ATOM 9907 C C . ARG B 1 584 ? 37.619 11.450 37.078 1.00 8.78 584 ARG B C 1
ATOM 9908 O O . ARG B 1 584 ? 36.989 10.812 37.924 1.00 8.65 584 ARG B O 1
ATOM 9916 N N . ASN B 1 585 ? 37.054 11.958 35.984 1.00 8.99 585 ASN B N 1
ATOM 9917 C CA . ASN B 1 585 ? 35.649 11.688 35.635 1.00 9.34 585 ASN B CA 1
ATOM 9918 C C . ASN B 1 585 ? 35.442 11.753 34.132 1.00 9.88 585 ASN B C 1
ATOM 9919 O O . ASN B 1 585 ? 36.155 12.469 33.434 1.00 9.95 585 ASN B O 1
ATOM 9924 N N . THR B 1 586 ? 34.461 11.000 33.644 1.00 10.69 586 THR B N 1
ATOM 9925 C CA . THR B 1 586 ? 33.930 11.202 32.302 1.00 11.53 586 THR B CA 1
ATOM 9926 C C . THR B 1 586 ? 32.499 11.692 32.463 1.00 11.91 586 THR B C 1
ATOM 9927 O O . THR B 1 586 ? 31.876 11.465 33.506 1.00 11.98 586 THR B O 1
ATOM 9931 N N . ALA B 1 587 ? 31.997 12.388 31.449 1.00 11.94 587 ALA B N 1
ATOM 9932 C CA . ALA B 1 587 ? 30.589 12.788 31.399 1.00 12.61 587 ALA B CA 1
ATOM 9933 C C . ALA B 1 587 ? 30.094 12.756 29.958 1.00 13.34 587 ALA B C 1
ATOM 9934 O O . ALA B 1 587 ? 30.808 13.187 29.050 1.00 13.07 587 ALA B O 1
ATOM 9936 N N . PRO B 1 588 ? 28.878 12.224 29.736 1.00 13.98 588 PRO B N 1
ATOM 9937 C CA . PRO B 1 588 ? 28.324 12.258 28.386 1.00 14.60 588 PRO B CA 1
ATOM 9938 C C . PRO B 1 588 ? 27.849 13.662 28.011 1.00 15.14 588 PRO B C 1
ATOM 9939 O O . PRO B 1 588 ? 27.360 14.407 28.863 1.00 15.29 588 PRO B O 1
ATOM 9943 N N . VAL B 1 589 ? 28.033 14.025 26.747 1.00 16.13 589 VAL B N 1
ATOM 9944 C CA . VAL B 1 589 ? 27.481 15.266 26.207 1.00 17.14 589 VAL B CA 1
ATOM 9945 C C . VAL B 1 589 ? 26.838 14.977 24.850 1.00 18.00 589 VAL B C 1
ATOM 9946 O O . VAL B 1 589 ? 27.080 13.920 24.256 1.00 18.13 589 VAL B O 1
ATOM 9950 N N . GLY B 1 590 ? 26.019 15.910 24.374 1.00 19.11 590 GLY B N 1
ATOM 9951 C CA . GLY B 1 590 ? 25.282 15.723 23.128 1.00 20.30 590 GLY B CA 1
ATOM 9952 C C . GLY B 1 590 ? 25.146 16.982 22.297 1.00 20.72 590 GLY B C 1
ATOM 9953 O O . GLY B 1 590 ? 26.094 17.760 22.176 1.00 20.68 590 GLY B O 1
ATOM 9954 N N . ASP B 1 591 ? 23.958 17.177 21.727 1.00 21.44 591 ASP B N 1
ATOM 9955 C CA . ASP B 1 591 ? 23.703 18.266 20.781 1.00 21.86 591 ASP B CA 1
ATOM 9956 C C . ASP B 1 591 ? 23.768 19.651 21.424 1.00 20.30 591 ASP B C 1
ATOM 9957 O O . ASP B 1 591 ? 24.260 20.591 20.810 1.00 20.93 591 ASP B O 1
ATOM 9962 N N . ALA B 1 592 ? 23.265 19.773 22.650 1.00 18.64 592 ALA B N 1
ATOM 9963 C CA . ALA B 1 592 ? 23.162 21.067 23.319 1.00 16.97 592 ALA B CA 1
ATOM 9964 C C . ALA B 1 592 ? 24.506 21.510 23.895 1.00 15.64 592 ALA B C 1
ATOM 9965 O O . ALA B 1 592 ? 25.322 20.673 24.286 1.00 15.22 592 ALA B O 1
ATOM 9967 N N . SER B 1 593 ? 24.734 22.821 23.947 1.00 14.46 593 SER B N 1
ATOM 9968 C CA . SER B 1 593 ? 25.964 23.342 24.550 1.00 13.36 593 SER B CA 1
ATOM 9969 C C . SER B 1 593 ? 26.013 23.072 26.050 1.00 13.02 593 SER B C 1
ATOM 9970 O O . SER B 1 593 ? 24.979 23.029 26.724 1.00 12.77 593 SER B O 1
ATOM 9973 N N . GLU B 1 594 ? 27.228 22.879 26.555 1.00 12.55 594 GLU B N 1
ATOM 9974 C CA . GLU B 1 594 ? 27.470 22.631 27.976 1.00 12.32 594 GLU B CA 1
ATOM 9975 C C . GLU B 1 594 ? 28.322 23.761 28.557 1.00 11.65 594 GLU B C 1
ATOM 9976 O O . GLU B 1 594 ? 28.770 24.644 27.826 1.00 11.59 594 GLU B O 1
ATOM 9982 N N . ARG B 1 595 ? 28.555 23.719 29.865 1.00 10.85 595 ARG B N 1
ATOM 9983 C CA . ARG B 1 595 ? 29.255 24.799 30.553 1.00 10.54 595 ARG B CA 1
ATOM 9984 C C . ARG B 1 595 ? 30.115 24.271 31.695 1.00 9.98 595 ARG B C 1
ATOM 9985 O O . ARG B 1 595 ? 29.711 23.353 32.421 1.00 9.92 595 ARG B O 1
ATOM 9993 N N . ALA B 1 596 ? 31.308 24.850 31.825 1.00 9.36 596 ALA B N 1
ATOM 9994 C CA . ALA B 1 596 ? 32.128 24.701 33.020 1.00 9.11 596 ALA B CA 1
ATOM 9995 C C . ALA B 1 596 ? 32.455 26.088 33.555 1.00 8.80 596 ALA B C 1
ATOM 9996 O O . ALA B 1 596 ? 32.911 26.952 32.807 1.00 8.65 596 ALA B O 1
ATOM 9998 N N . THR B 1 597 ? 32.223 26.303 34.848 1.00 8.63 597 THR B N 1
ATOM 9999 C CA . THR B 1 597 ? 32.560 27.577 35.474 1.00 8.61 597 THR B CA 1
ATOM 10000 C C . THR B 1 597 ? 33.590 27.339 36.571 1.00 8.44 597 THR B C 1
ATOM 10001 O O . THR B 1 597 ? 33.435 26.419 37.373 1.00 8.39 597 THR B O 1
ATOM 10005 N N . TRP B 1 598 ? 34.637 28.160 36.584 1.00 8.36 598 TRP B N 1
ATOM 10006 C CA . TRP B 1 598 ? 35.627 28.135 37.654 1.00 8.31 598 TRP B CA 1
ATOM 10007 C C . TRP B 1 598 ? 35.929 29.525 38.189 1.00 8.41 598 TRP B C 1
ATOM 10008 O O . TRP B 1 598 ? 35.517 30.536 37.608 1.00 8.27 598 TRP B O 1
ATOM 10019 N N . ILE B 1 599 ? 36.632 29.569 39.318 1.00 8.49 599 ILE B N 1
ATOM 10020 C CA . ILE B 1 599 ? 37.031 30.830 39.928 1.00 8.58 599 ILE B CA 1
ATOM 10021 C C . ILE B 1 599 ? 38.550 30.927 39.979 1.00 8.82 599 ILE B C 1
ATOM 10022 O O . ILE B 1 599 ? 39.233 29.933 40.211 1.00 8.77 599 ILE B O 1
ATOM 10027 N N . LEU B 1 600 ? 39.069 32.127 39.742 1.00 9.00 600 LEU B N 1
ATOM 10028 C CA . LEU B 1 600 ? 40.483 32.402 39.954 1.00 9.45 600 LEU B CA 1
ATOM 10029 C C . LEU B 1 600 ? 40.618 33.794 40.529 1.00 10.07 600 LEU B C 1
ATOM 10030 O O . LEU B 1 600 ? 40.276 34.777 39.862 1.00 9.78 600 LEU B O 1
ATOM 10035 N N . ASP B 1 601 ? 41.125 33.867 41.759 1.00 10.90 601 ASP B N 1
ATOM 10036 C CA . ASP B 1 601 ? 41.212 35.123 42.508 1.00 11.76 601 ASP B CA 1
ATOM 10037 C C . ASP B 1 601 ? 39.823 35.768 42.627 1.00 11.73 601 ASP B C 1
ATOM 10038 O O . ASP B 1 601 ? 38.905 35.139 43.152 1.00 11.81 601 ASP B O 1
ATOM 10043 N N . ASP B 1 602 ? 39.660 36.987 42.119 1.00 11.98 602 ASP B N 1
ATOM 10044 C CA . ASP B 1 602 ? 38.407 37.722 42.300 1.00 12.18 602 ASP B CA 1
ATOM 10045 C C . ASP B 1 602 ? 37.418 37.602 41.132 1.00 11.78 602 ASP B C 1
ATOM 10046 O O . ASP B 1 602 ? 36.383 38.279 41.114 1.00 11.71 602 ASP B O 1
ATOM 10051 N N . ARG B 1 603 ? 37.721 36.723 40.176 1.00 11.01 603 ARG B N 1
ATOM 10052 C CA . ARG B 1 603 ? 36.934 36.634 38.950 1.00 10.73 603 ARG B CA 1
ATOM 10053 C C . ARG B 1 603 ? 36.509 35.209 38.621 1.00 10.03 603 ARG B C 1
ATOM 10054 O O . ARG B 1 603 ? 37.217 34.239 38.917 1.00 9.93 603 ARG B O 1
ATOM 10062 N N . PHE B 1 604 ? 35.335 35.095 38.013 1.00 9.29 604 PHE B N 1
ATOM 10063 C CA . PHE B 1 604 ? 34.838 33.820 37.537 1.00 8.79 604 PHE B CA 1
ATOM 10064 C C . PHE B 1 604 ? 35.090 33.705 36.044 1.00 8.38 604 PHE B C 1
ATOM 10065 O O . PHE B 1 604 ? 35.209 34.713 35.344 1.00 8.33 604 PHE B O 1
ATOM 10073 N N . TYR B 1 605 ? 35.201 32.468 35.577 1.00 8.02 605 TYR B N 1
ATOM 10074 C CA . TYR B 1 605 ? 35.389 32.187 34.159 1.00 7.87 605 TYR B CA 1
ATOM 10075 C C . TYR B 1 605 ? 34.459 31.065 33.762 1.00 7.86 605 TYR B C 1
ATOM 10076 O O . TYR B 1 605 ? 34.417 30.027 34.422 1.00 7.99 605 TYR B O 1
ATOM 10085 N N . SER B 1 606 ? 33.696 31.287 32.693 1.00 7.91 606 SER B N 1
ATOM 10086 C CA . SER B 1 606 ? 32.797 30.268 32.184 1.00 7.87 606 SER B CA 1
ATOM 10087 C C . SER B 1 606 ? 33.151 29.873 30.755 1.00 7.98 606 SER B C 1
ATOM 10088 O O . SER B 1 606 ? 33.309 30.725 29.880 1.00 8.11 606 SER B O 1
ATOM 10091 N N . TYR B 1 607 ? 33.283 28.569 30.560 1.00 8.18 607 TYR B N 1
ATOM 10092 C CA . TYR B 1 607 ? 33.601 27.937 29.287 1.00 8.46 607 TYR B CA 1
ATOM 10093 C C . TYR B 1 607 ? 32.331 27.264 28.787 1.00 8.58 607 TYR B C 1
ATOM 10094 O O . TYR B 1 607 ? 31.893 26.251 29.338 1.00 8.31 607 TYR B O 1
ATOM 10103 N N . ALA B 1 608 ? 31.720 27.862 27.768 1.00 8.73 608 ALA B N 1
ATOM 10104 C CA . ALA B 1 608 ? 30.536 27.280 27.129 1.00 9.05 608 ALA B CA 1
ATOM 10105 C C . ALA B 1 608 ? 30.961 26.610 25.835 1.00 9.29 608 ALA B C 1
ATOM 10106 O O . ALA B 1 608 ? 31.680 27.202 25.043 1.00 9.52 608 ALA B O 1
ATOM 10108 N N . PHE B 1 609 ? 30.544 25.367 25.625 1.00 9.55 609 PHE B N 1
ATOM 10109 C CA . PHE B 1 609 ? 31.073 24.600 24.499 1.00 9.87 609 PHE B CA 1
ATOM 10110 C C . PHE B 1 609 ? 30.067 23.653 23.865 1.00 10.27 609 PHE B C 1
ATOM 10111 O O . PHE B 1 609 ? 29.247 23.046 24.557 1.00 10.24 609 PHE B O 1
ATOM 10119 N N . VAL B 1 610 ? 30.144 23.549 22.539 1.00 10.50 610 VAL B N 1
ATOM 10120 C CA . VAL B 1 610 ? 29.315 22.628 21.760 1.00 11.07 610 VAL B CA 1
ATOM 10121 C C . VAL B 1 610 ? 30.139 22.081 20.595 1.00 11.32 610 VAL B C 1
ATOM 10122 O O . VAL B 1 610 ? 30.966 22.793 20.021 1.00 11.13 610 VAL B O 1
ATOM 10126 N N . THR B 1 611 ? 29.933 20.809 20.259 1.00 11.88 611 THR B N 1
ATOM 10127 C CA . THR B 1 611 ? 30.638 20.209 19.131 1.00 12.48 611 THR B CA 1
ATOM 10128 C C . THR B 1 611 ? 29.642 19.650 18.122 1.00 13.17 611 THR B C 1
ATOM 10129 O O . THR B 1 611 ? 28.847 18.757 18.448 1.00 13.09 611 THR B O 1
ATOM 10133 N N . SER B 1 612 ? 29.688 20.197 16.911 1.00 13.50 612 SER B N 1
ATOM 10134 C CA . SER B 1 612 ? 28.868 19.720 15.798 1.00 14.04 612 SER B CA 1
ATOM 10135 C C . SER B 1 612 ? 29.586 18.584 15.096 1.00 14.24 612 SER B C 1
ATOM 10136 O O . SER B 1 612 ? 30.705 18.751 14.622 1.00 14.52 612 SER B O 1
ATOM 10139 N N . THR B 1 613 ? 28.938 17.424 15.034 1.00 14.29 613 THR B N 1
ATOM 10140 C CA . THR B 1 613 ? 29.526 16.237 14.423 1.00 14.69 613 THR B CA 1
ATOM 10141 C C . THR B 1 613 ? 28.419 15.220 14.151 1.00 15.28 613 THR B C 1
ATOM 10142 O O . THR B 1 613 ? 27.445 15.166 14.905 1.00 15.25 613 THR B O 1
ATOM 10146 N N . PRO B 1 614 ? 28.546 14.440 13.058 1.00 16.11 614 PRO B N 1
ATOM 10147 C CA . PRO B 1 614 ? 27.597 13.347 12.805 1.00 16.75 614 PRO B CA 1
ATOM 10148 C C . PRO B 1 614 ? 27.624 12.266 13.889 1.00 17.53 614 PRO B C 1
ATOM 10149 O O . PRO B 1 614 ? 26.604 11.615 14.132 1.00 17.72 614 PRO B O 1
ATOM 10153 N N . SER B 1 615 ? 28.774 12.082 14.537 1.00 17.79 615 SER B N 1
ATOM 10154 C CA . SER B 1 615 ? 28.900 11.082 15.595 1.00 18.44 615 SER B CA 1
ATOM 10155 C C . SER B 1 615 ? 28.116 11.459 16.851 1.00 19.19 615 SER B C 1
ATOM 10156 O O . SER B 1 615 ? 28.051 12.627 17.226 1.00 19.49 615 SER B O 1
ATOM 10159 N N . LYS B 1 616 ? 27.516 10.460 17.493 1.00 20.26 616 LYS B N 1
ATOM 10160 C CA . LYS B 1 616 ? 26.833 10.673 18.765 1.00 20.93 616 LYS B CA 1
ATOM 10161 C C . LYS B 1 616 ? 27.724 10.274 19.945 1.00 20.28 616 LYS B C 1
ATOM 10162 O O . LYS B 1 616 ? 27.341 10.444 21.104 1.00 20.60 616 LYS B O 1
ATOM 10168 N N . LYS B 1 617 ? 28.907 9.741 19.641 1.00 19.18 617 LYS B N 1
ATOM 10169 C CA . LYS B 1 617 ? 29.861 9.325 20.669 1.00 18.71 617 LYS B CA 1
ATOM 10170 C C . LYS B 1 617 ? 30.678 10.523 21.159 1.00 17.87 617 LYS B C 1
ATOM 10171 O O . LYS B 1 617 ? 31.823 10.713 20.738 1.00 18.11 617 LYS B O 1
ATOM 10177 N N . GLN B 1 618 ? 30.070 11.315 22.041 1.00 16.62 618 GLN B N 1
ATOM 10178 C CA . GLN B 1 618 ? 30.677 12.527 22.598 1.00 15.72 618 GLN B CA 1
ATOM 10179 C C . GLN B 1 618 ? 30.756 12.454 24.114 1.00 15.11 618 GLN B C 1
ATOM 10180 O O . GLN B 1 618 ? 29.772 12.119 24.780 1.00 14.73 618 GLN B O 1
ATOM 10186 N N . ASN B 1 619 ? 31.918 12.803 24.657 1.00 14.18 619 ASN B N 1
ATOM 10187 C CA . ASN B 1 619 ? 32.127 12.824 26.102 1.00 13.98 619 ASN B CA 1
ATOM 10188 C C . ASN B 1 619 ? 33.047 13.967 26.514 1.00 13.29 619 ASN B C 1
ATOM 10189 O O . ASN B 1 619 ? 33.841 14.458 25.707 1.00 12.76 619 ASN B O 1
ATOM 10194 N N . VAL B 1 620 ? 32.926 14.383 27.771 1.00 12.38 620 VAL B N 1
ATOM 10195 C CA . VAL B 1 620 ? 33.905 15.270 28.400 1.00 12.24 620 VAL B CA 1
ATOM 10196 C C . VAL B 1 620 ? 34.721 14.434 29.382 1.00 11.74 620 VAL B C 1
ATOM 10197 O O . VAL B 1 620 ? 34.173 13.598 30.118 1.00 11.79 620 VAL B O 1
ATOM 10201 N N . LEU B 1 621 ? 36.034 14.646 29.375 1.00 10.91 621 LEU B N 1
ATOM 10202 C CA . LEU B 1 621 ? 36.927 13.956 30.292 1.00 10.53 621 LEU B CA 1
ATOM 10203 C C . LEU B 1 621 ? 37.570 15.000 31.197 1.00 10.15 621 LEU B C 1
ATOM 10204 O O . LEU B 1 621 ? 38.055 16.021 30.714 1.00 10.15 621 LEU B O 1
ATOM 10209 N N . ILE B 1 622 ? 37.537 14.772 32.508 1.00 9.44 622 ILE B N 1
ATOM 10210 C CA . ILE B 1 622 ? 38.292 15.613 33.435 1.00 9.10 622 ILE B CA 1
ATOM 10211 C C . ILE B 1 622 ? 39.493 14.800 33.889 1.00 8.62 622 ILE B C 1
ATOM 10212 O O . ILE B 1 622 ? 39.337 13.712 34.454 1.00 8.41 622 ILE B O 1
ATOM 10217 N N . ALA B 1 623 ? 40.689 15.326 33.634 1.00 8.16 623 ALA B N 1
ATOM 10218 C CA . ALA B 1 623 ? 41.912 14.597 33.923 1.00 8.00 623 ALA B CA 1
ATOM 10219 C C . ALA B 1 623 ? 42.867 15.416 34.791 1.00 7.90 623 ALA B C 1
ATOM 10220 O O . ALA B 1 623 ? 42.729 16.640 34.908 1.00 7.61 623 ALA B O 1
ATOM 10222 N N . GLU B 1 624 ? 43.805 14.722 35.429 1.00 8.16 624 GLU B N 1
ATOM 10223 C CA . GLU B 1 624 ? 44.764 15.353 36.328 1.00 8.27 624 GLU B CA 1
ATOM 10224 C C . GLU B 1 624 ? 46.159 14.831 36.034 1.00 7.89 624 GLU B C 1
ATOM 10225 O O . GLU B 1 624 ? 46.341 13.645 35.793 1.00 7.68 624 GLU B O 1
ATOM 10231 N N . LEU B 1 625 ? 47.143 15.723 36.064 1.00 7.44 625 LEU B N 1
ATOM 10232 C CA . LEU B 1 625 ? 48.524 15.351 35.744 1.00 7.28 625 LEU B CA 1
ATOM 10233 C C . LEU B 1 625 ? 49.192 14.590 36.888 1.00 7.29 625 LEU B C 1
ATOM 10234 O O . LEU B 1 625 ? 48.938 14.880 38.054 1.00 7.42 625 LEU B O 1
ATOM 10239 N N . GLY B 1 626 ? 50.040 13.618 36.557 1.00 7.33 626 GLY B N 1
ATOM 10240 C CA . GLY B 1 626 ? 50.817 1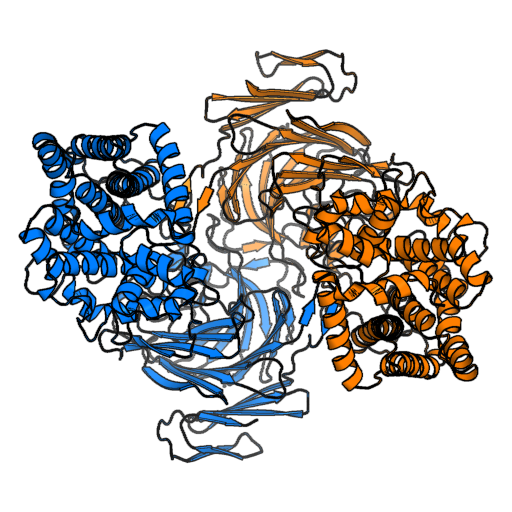2.918 37.577 1.00 7.48 626 GLY B CA 1
ATOM 10241 C C . GLY B 1 626 ? 51.049 11.425 37.427 1.00 7.49 626 GLY B C 1
ATOM 10242 O O . GLY B 1 626 ? 51.758 10.837 38.245 1.00 7.45 626 GLY B O 1
ATOM 10243 N N . ALA B 1 627 ? 50.460 10.803 36.405 1.00 7.45 627 ALA B N 1
ATOM 10244 C CA . ALA B 1 627 ? 50.741 9.395 36.119 1.00 7.50 627 ALA B CA 1
ATOM 10245 C C . ALA B 1 627 ? 52.124 9.267 35.487 1.00 7.56 627 ALA B C 1
ATOM 10246 O O . ALA B 1 627 ? 52.622 10.217 34.869 1.00 7.47 627 ALA B O 1
ATOM 10248 N N . ASN B 1 628 ? 52.744 8.100 35.658 1.00 7.54 628 ASN B N 1
ATOM 10249 C CA . ASN B 1 628 ? 54.113 7.868 35.188 1.00 7.77 628 ASN B CA 1
ATOM 10250 C C . ASN B 1 628 ? 55.062 9.001 35.557 1.00 7.71 628 ASN B C 1
ATOM 10251 O O . ASN B 1 628 ? 55.819 9.502 34.724 1.00 7.61 628 ASN B O 1
ATOM 10256 N N . ASP B 1 629 ? 54.999 9.402 36.820 1.00 7.63 629 ASP B N 1
ATOM 10257 C CA . ASP B 1 629 ? 55.864 10.449 37.331 1.00 7.82 629 ASP B CA 1
ATOM 10258 C C . ASP B 1 629 ? 56.438 10.005 38.681 1.00 7.86 629 ASP B C 1
ATOM 10259 O O . ASP B 1 629 ? 56.165 10.621 39.714 1.00 7.74 629 ASP B O 1
ATOM 10264 N N . PRO B 1 630 ? 57.246 8.926 38.678 1.00 8.05 630 PRO B N 1
ATOM 10265 C CA . PRO B 1 630 ? 57.785 8.416 39.940 1.00 8.10 630 PRO B CA 1
ATOM 10266 C C . PRO B 1 630 ? 58.735 9.386 40.643 1.00 8.20 630 PRO B C 1
ATOM 10267 O O . PRO B 1 630 ? 58.912 9.284 41.861 1.00 8.29 630 PRO B O 1
ATOM 10271 N N . ASN B 1 631 ? 59.330 10.310 39.884 1.00 8.29 631 ASN B N 1
ATOM 10272 C CA . ASN B 1 631 ? 60.267 11.301 40.436 1.00 8.35 631 ASN B CA 1
ATOM 10273 C C . ASN B 1 631 ? 59.624 12.635 40.848 1.00 8.02 631 ASN B C 1
ATOM 10274 O O . ASN B 1 631 ? 60.331 13.575 41.242 1.00 7.91 631 ASN B O 1
ATOM 10279 N N . TYR B 1 632 ? 58.295 12.720 40.759 1.00 7.74 632 TYR B N 1
ATOM 10280 C CA . TYR B 1 632 ? 57.568 13.932 41.172 1.00 7.59 632 TYR B CA 1
ATOM 10281 C C . TYR B 1 632 ? 58.115 15.174 40.469 1.00 7.41 632 TYR B C 1
ATOM 10282 O O . TYR B 1 632 ? 58.390 16.214 41.086 1.00 7.39 632 TYR B O 1
ATOM 10291 N N . ASN B 1 633 ? 58.272 15.029 39.159 1.00 7.37 633 ASN B N 1
ATOM 10292 C CA . ASN B 1 633 ? 58.786 16.078 38.302 1.00 7.53 633 ASN B CA 1
ATOM 10293 C C . ASN B 1 633 ? 57.677 16.978 37.764 1.00 7.64 633 ASN B C 1
ATOM 10294 O O . ASN B 1 633 ? 57.930 18.111 37.374 1.00 7.83 633 ASN B O 1
ATOM 10299 N N . LEU B 1 634 ? 56.451 16.462 37.740 1.00 7.73 634 LEU B N 1
ATOM 10300 C CA . LEU B 1 634 ? 55.327 17.181 37.153 1.00 7.91 634 LEU B CA 1
ATOM 10301 C C . LEU B 1 634 ? 54.493 17.908 38.211 1.00 8.03 634 LEU B C 1
ATOM 10302 O O . LEU B 1 634 ? 54.362 17.441 39.351 1.00 8.10 634 LEU B O 1
ATOM 10307 N N . ARG B 1 635 ? 53.942 19.058 37.826 1.00 8.27 635 ARG B N 1
ATOM 10308 C CA . ARG B 1 635 ? 53.091 19.852 38.718 1.00 8.48 635 ARG B CA 1
ATOM 10309 C C . ARG B 1 635 ? 51.687 19.268 38.786 1.00 8.92 635 ARG B C 1
ATOM 10310 O O . ARG B 1 635 ? 51.299 18.480 37.939 1.00 8.80 635 ARG B O 1
ATOM 10318 N N . GLN B 1 636 ? 50.921 19.678 39.791 1.00 9.75 636 GLN B N 1
ATOM 10319 C CA . GLN B 1 636 ? 49.481 19.427 39.791 1.00 10.56 636 GLN B CA 1
ATOM 10320 C C . GLN B 1 636 ? 48.863 20.273 38.691 1.00 10.17 636 GLN B C 1
ATOM 10321 O O . GLN B 1 636 ? 49.236 21.440 38.512 1.00 10.36 636 GLN B O 1
ATOM 10327 N N . GLN B 1 637 ? 47.921 19.690 37.956 1.00 9.72 637 GLN B N 1
ATOM 10328 C CA . GLN B 1 637 ? 47.248 20.375 36.856 1.00 9.52 637 GLN B CA 1
ATOM 10329 C C . GLN B 1 637 ? 45.985 19.607 36.480 1.00 9.20 637 GLN B C 1
ATOM 10330 O O . GLN B 1 637 ? 46.014 18.380 36.360 1.00 9.09 637 GLN B O 1
ATOM 10336 N N . GLN B 1 638 ? 44.881 20.334 36.309 1.00 8.74 638 GLN B N 1
ATOM 10337 C CA . GLN B 1 638 ? 43.637 19.746 35.814 1.00 8.53 638 GLN B CA 1
ATOM 10338 C C . GLN B 1 638 ? 43.397 20.141 34.364 1.00 8.16 638 GLN B C 1
ATOM 10339 O O . GLN B 1 638 ? 43.937 21.138 33.881 1.00 7.98 638 GLN B O 1
ATOM 10345 N N . VAL B 1 639 ? 42.578 19.354 33.675 1.00 7.75 639 VAL B N 1
ATOM 10346 C CA . VAL B 1 639 ? 42.245 19.625 32.282 1.00 7.73 639 VAL B CA 1
ATOM 10347 C C . VAL B 1 639 ? 40.826 19.151 31.978 1.00 7.88 639 VAL B C 1
ATOM 10348 O O . VAL B 1 639 ? 40.375 18.140 32.522 1.00 7.68 639 VAL B O 1
ATOM 10352 N N . LEU B 1 640 ? 40.141 19.894 31.112 1.00 8.16 640 LEU B N 1
ATOM 10353 C CA . LEU B 1 640 ? 38.859 19.466 30.559 1.00 8.58 640 LEU B CA 1
ATOM 10354 C C . LEU B 1 640 ? 39.073 19.105 29.106 1.00 8.46 640 LEU B C 1
ATOM 10355 O O . LEU B 1 640 ? 39.447 19.963 28.302 1.00 8.43 640 LEU B O 1
ATOM 10360 N N . ILE B 1 641 ? 38.852 17.833 28.779 1.00 8.39 641 ILE B N 1
ATOM 10361 C CA . ILE B 1 641 ? 39.055 17.344 27.417 1.00 8.36 641 ILE B CA 1
ATOM 10362 C C . ILE B 1 641 ? 37.716 17.005 26.774 1.00 8.59 641 ILE B C 1
ATOM 10363 O O . ILE B 1 641 ? 36.925 16.228 27.322 1.00 8.48 641 ILE B O 1
ATOM 10368 N N . ARG B 1 642 ? 37.472 17.596 25.611 1.00 8.73 642 ARG B N 1
ATOM 10369 C CA . ARG B 1 642 ? 36.300 17.262 24.810 1.00 9.02 642 ARG B CA 1
ATOM 10370 C C . ARG B 1 642 ? 36.681 16.189 23.800 1.00 9.41 642 ARG B C 1
ATOM 10371 O O . ARG B 1 642 ? 37.621 16.367 23.018 1.00 9.42 642 ARG B O 1
ATOM 10379 N N . ARG B 1 643 ? 35.962 15.069 23.844 1.00 9.90 643 ARG B N 1
ATOM 10380 C CA . ARG B 1 643 ? 36.261 13.909 23.012 1.00 10.70 643 ARG B CA 1
ATOM 10381 C C . ARG B 1 643 ? 35.094 13.553 22.096 1.00 10.88 643 ARG B C 1
ATOM 10382 O O . ARG B 1 643 ? 33.944 13.494 22.536 1.00 10.86 643 ARG B O 1
ATOM 10390 N N . VAL B 1 644 ? 35.407 13.337 20.821 1.00 11.29 644 VAL B N 1
ATOM 10391 C CA . VAL B 1 644 ? 34.462 12.770 19.864 1.00 12.06 644 VAL B CA 1
ATOM 10392 C C . VAL B 1 644 ? 35.078 11.486 19.322 1.00 12.53 644 VAL B C 1
ATOM 10393 O O . VAL B 1 644 ? 36.249 11.463 18.943 1.00 12.07 644 VAL B O 1
ATOM 10397 N N . GLU B 1 645 ? 34.297 10.410 19.300 1.00 13.52 645 GLU B N 1
ATOM 10398 C CA . GLU B 1 645 ? 34.783 9.139 18.772 1.00 14.87 645 GLU B CA 1
ATOM 10399 C C . GLU B 1 645 ? 34.072 8.758 17.480 1.00 14.79 645 GLU B C 1
ATOM 10400 O O . GLU B 1 645 ? 32.918 9.140 17.263 1.00 14.41 645 GLU B O 1
ATOM 10406 N N . LYS B 1 646 ? 34.785 8.017 16.633 1.00 15.15 646 LYS B N 1
ATOM 10407 C CA . LYS B 1 646 ? 34.266 7.510 15.355 1.00 15.57 646 LYS B CA 1
ATOM 10408 C C . LYS B 1 646 ? 33.719 8.620 14.462 1.00 15.54 646 LYS B C 1
ATOM 10409 O O . LYS B 1 646 ? 32.610 8.521 13.933 1.00 15.56 646 LYS B O 1
ATOM 10415 N N . ALA B 1 647 ? 34.509 9.676 14.294 1.00 14.90 647 ALA B N 1
ATOM 10416 C CA . ALA B 1 647 ? 34.076 10.832 13.515 1.00 14.94 647 ALA B CA 1
ATOM 10417 C C . ALA B 1 647 ? 35.021 11.090 12.354 1.00 14.87 647 ALA B C 1
ATOM 10418 O O . ALA B 1 647 ? 36.226 10.846 12.456 1.00 14.72 647 ALA B O 1
ATOM 10420 N N . LYS B 1 648 ? 34.457 11.564 11.247 1.00 15.41 648 LYS B N 1
ATOM 10421 C CA . LYS B 1 648 ? 35.239 12.015 10.098 1.00 16.28 648 LYS B CA 1
ATOM 10422 C C . LYS B 1 648 ? 35.205 13.536 10.014 1.00 16.33 648 LYS B C 1
ATOM 10423 O O . LYS B 1 648 ? 36.021 14.139 9.326 1.00 16.72 648 LYS B O 1
ATOM 10429 N N . GLN B 1 649 ? 34.259 14.144 10.726 1.00 16.59 649 GLN B N 1
ATOM 10430 C CA . GLN B 1 649 ? 34.108 15.598 10.744 1.00 17.09 649 GLN B CA 1
ATOM 10431 C C . GLN B 1 649 ? 33.626 16.076 12.107 1.00 15.88 649 GLN B C 1
ATOM 10432 O O . GLN B 1 649 ? 32.831 15.401 12.763 1.00 15.61 649 GLN B O 1
ATOM 10438 N N . ALA B 1 650 ? 34.113 17.242 12.526 1.00 14.21 650 ALA B N 1
ATOM 10439 C CA . ALA B 1 650 ? 33.692 17.855 13.785 1.00 13.24 650 ALA B CA 1
ATOM 10440 C C . ALA B 1 650 ? 34.006 19.340 13.781 1.00 12.61 650 ALA B C 1
ATOM 10441 O O . ALA B 1 650 ? 35.033 19.756 13.240 1.00 12.47 650 ALA B O 1
ATOM 10443 N N . SER B 1 651 ? 33.109 20.127 14.364 1.00 11.82 651 SER B N 1
ATOM 10444 C CA . SER B 1 651 ? 33.364 21.535 14.628 1.00 11.42 651 SER B CA 1
ATOM 10445 C C . SER B 1 651 ? 33.278 21.761 16.128 1.00 10.81 651 SER B C 1
ATOM 10446 O O . SER B 1 651 ? 32.187 21.726 16.710 1.00 10.77 651 SER B O 1
ATOM 10449 N N . PHE B 1 652 ? 34.437 21.964 16.750 1.00 10.14 652 PHE B N 1
ATOM 10450 C CA . PHE B 1 652 ? 34.515 22.285 18.171 1.00 9.65 652 PHE B CA 1
ATOM 10451 C C . PHE B 1 652 ? 34.344 23.785 18.345 1.00 9.61 652 PHE B C 1
ATOM 10452 O O . PHE B 1 652 ? 35.206 24.566 17.925 1.00 9.69 652 PHE B O 1
ATOM 10460 N N . VAL B 1 653 ? 33.236 24.181 18.959 1.00 9.51 653 VAL B N 1
ATOM 10461 C CA . VAL B 1 653 ? 32.918 25.590 19.152 1.00 9.43 653 VAL B CA 1
ATOM 10462 C C . VAL B 1 653 ? 32.886 25.882 20.643 1.00 9.64 653 VAL B C 1
ATOM 10463 O O . VAL B 1 653 ? 32.383 25.077 21.428 1.00 9.39 653 VAL B O 1
ATOM 10467 N N . SER B 1 654 ? 33.433 27.028 21.035 1.00 9.71 654 SER B N 1
ATOM 10468 C CA . SER B 1 654 ? 33.385 27.410 22.439 1.00 9.97 654 SER B CA 1
ATOM 10469 C C . SER B 1 654 ? 33.484 28.907 22.681 1.00 9.84 654 SER B C 1
ATOM 10470 O O . SER B 1 654 ? 33.900 29.676 21.811 1.00 9.55 654 SER B O 1
ATOM 10473 N N . VAL B 1 655 ? 33.066 29.305 23.878 1.00 9.77 655 VAL B N 1
ATOM 10474 C CA . VAL B 1 655 ? 33.121 30.683 24.328 1.00 9.79 655 VAL B CA 1
ATOM 10475 C C . VAL B 1 655 ? 33.797 30.672 25.693 1.00 9.69 655 VAL B C 1
ATOM 10476 O O . VAL B 1 655 ? 33.500 29.812 26.524 1.00 9.87 655 VAL B O 1
ATOM 10480 N N . LEU B 1 656 ? 34.731 31.595 25.903 1.00 9.57 656 LEU B N 1
ATOM 10481 C CA . LEU B 1 656 ? 35.341 31.772 27.220 1.00 9.56 656 LEU B CA 1
ATOM 10482 C C . LEU B 1 656 ? 35.029 33.171 27.720 1.00 9.19 656 LEU B C 1
ATOM 10483 O O . LEU B 1 656 ? 35.407 34.171 27.105 1.00 9.12 656 LEU B O 1
ATOM 10488 N N . GLU B 1 657 ? 34.341 33.220 28.855 1.00 8.96 657 GLU B N 1
ATOM 10489 C CA . GLU B 1 657 ? 33.746 34.444 29.364 1.00 8.90 657 GLU B CA 1
ATOM 10490 C C . GLU B 1 657 ? 34.212 34.726 30.796 1.00 8.81 657 GLU B C 1
ATOM 10491 O O . GLU B 1 657 ? 33.874 33.975 31.709 1.00 8.86 657 GLU B O 1
ATOM 10497 N N . PRO B 1 658 ? 34.986 35.808 30.999 1.00 8.72 658 PRO B N 1
ATOM 10498 C CA . PRO B 1 658 ? 35.234 36.266 32.363 1.00 8.82 658 PRO B CA 1
ATOM 10499 C C . PRO B 1 658 ? 34.010 37.008 32.876 1.00 9.04 658 PRO B C 1
ATOM 10500 O O . PRO B 1 658 ? 33.389 37.762 32.120 1.00 9.25 658 PRO B O 1
ATOM 10504 N N . HIS B 1 659 ? 33.659 36.805 34.140 1.00 9.10 659 HIS B N 1
ATOM 10505 C CA . HIS B 1 659 ? 32.498 37.494 34.705 1.00 9.30 659 HIS B CA 1
ATOM 10506 C C . HIS B 1 659 ? 32.548 37.566 36.218 1.00 9.73 659 HIS B C 1
ATOM 10507 O O . HIS B 1 659 ? 33.189 36.741 36.867 1.00 9.72 659 HIS B O 1
ATOM 10514 N N . GLY B 1 660 ? 31.867 38.568 36.760 1.00 10.13 660 GLY B N 1
ATOM 10515 C CA . GLY B 1 660 ? 31.607 38.637 38.190 1.00 11.14 660 GLY B CA 1
ATOM 10516 C C . GLY B 1 660 ? 32.760 39.092 39.055 1.00 11.99 660 GLY B C 1
ATOM 10517 O O . GLY B 1 660 ? 33.848 39.399 38.571 1.00 11.73 660 GLY B O 1
ATOM 10518 N N . LYS B 1 661 ? 32.504 39.126 40.358 1.00 13.19 661 LYS B N 1
ATOM 10519 C CA . LYS B 1 661 ? 33.473 39.597 41.331 1.00 14.88 661 LYS B CA 1
ATOM 10520 C C . LYS B 1 661 ? 33.324 38.813 42.630 1.00 15.08 661 LYS B C 1
ATOM 10521 O O . LYS B 1 661 ? 32.222 38.695 43.169 1.00 15.46 661 LYS B O 1
ATOM 10527 N N . TYR B 1 662 ? 34.434 38.267 43.113 1.00 14.82 662 TYR B N 1
ATOM 10528 C CA . TYR B 1 662 ? 34.470 37.645 44.433 1.00 14.59 662 TYR B CA 1
ATOM 10529 C C . TYR B 1 662 ? 35.442 38.433 45.299 1.00 14.47 662 TYR B C 1
ATOM 10530 O O . TYR B 1 662 ? 36.587 38.639 44.915 1.00 14.12 662 TYR B O 1
ATOM 10539 N N . ASP B 1 663 ? 34.978 38.878 46.466 1.00 14.53 663 ASP B N 1
ATOM 10540 C CA . ASP B 1 663 ? 35.811 39.634 47.393 1.00 14.77 663 ASP B CA 1
ATOM 10541 C C . ASP B 1 663 ? 35.818 38.912 48.738 1.00 14.76 663 ASP B C 1
ATOM 10542 O O . ASP B 1 663 ? 34.845 38.979 49.483 1.00 14.47 663 ASP B O 1
ATOM 10547 N N . GLY B 1 664 ? 36.915 38.217 49.031 1.00 14.58 664 GLY B N 1
ATOM 10548 C CA . GLY B 1 664 ? 37.034 37.447 50.262 1.00 15.05 664 GLY B CA 1
ATOM 10549 C C . GLY B 1 664 ? 37.316 38.305 51.479 1.00 15.19 664 GLY B C 1
ATOM 10550 O O . GLY B 1 664 ? 37.082 37.877 52.609 1.00 15.49 664 GLY B O 1
ATOM 10551 N N . SER B 1 665 ? 37.819 39.517 51.246 1.00 15.23 665 SER B N 1
ATOM 10552 C CA . SER B 1 665 ? 38.117 40.456 52.322 1.00 15.52 665 SER B CA 1
ATOM 10553 C C . SER B 1 665 ? 36.837 41.101 52.856 1.00 15.51 665 SER B C 1
ATOM 10554 O O . SER B 1 665 ? 36.541 41.020 54.052 1.00 15.32 665 SER B O 1
ATOM 10557 N N . LEU B 1 666 ? 36.073 41.727 51.962 1.00 15.25 666 LEU B N 1
ATOM 10558 C CA . LEU B 1 666 ? 34.817 42.370 52.341 1.00 15.37 666 LEU B CA 1
ATOM 10559 C C . LEU B 1 666 ? 33.653 41.393 52.386 1.00 15.45 666 LEU B C 1
ATOM 10560 O O . LEU B 1 666 ? 32.582 41.731 52.892 1.00 15.58 666 LEU B O 1
ATOM 10565 N N . GLU B 1 667 ? 33.871 40.184 51.863 1.00 15.09 667 GLU B N 1
ATOM 10566 C CA . GLU B 1 667 ? 32.875 39.101 51.873 1.00 15.13 667 GLU B CA 1
ATOM 10567 C C . GLU B 1 667 ? 31.629 39.438 51.048 1.00 15.31 667 GLU B C 1
ATOM 10568 O O . GLU B 1 667 ? 30.505 39.454 51.550 1.00 14.98 667 GLU B O 1
ATOM 10574 N N . THR B 1 668 ? 31.859 39.719 49.770 1.00 15.79 668 THR B N 1
ATOM 10575 C CA . THR B 1 668 ? 30.789 39.997 48.825 1.00 16.42 668 THR B CA 1
ATOM 10576 C C . THR B 1 668 ? 31.053 39.224 47.542 1.00 16.44 668 THR B C 1
ATOM 10577 O 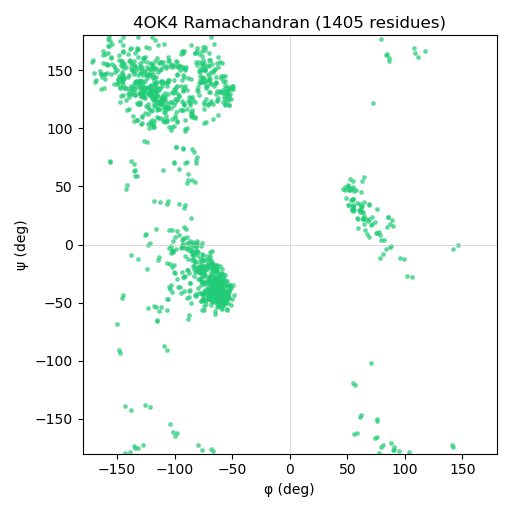O . THR B 1 668 ? 32.200 38.893 47.230 1.00 16.30 668 THR B O 1
ATOM 10581 N N . THR B 1 669 ? 29.981 38.924 46.818 1.00 16.91 669 THR B N 1
ATOM 10582 C CA . THR B 1 669 ? 30.073 38.349 45.484 1.00 17.24 669 THR B CA 1
ATOM 10583 C C . THR B 1 669 ? 28.942 38.925 44.631 1.00 17.04 669 THR B C 1
ATOM 10584 O O . THR B 1 669 ? 27.840 39.173 45.126 1.00 17.41 669 THR B O 1
ATOM 10588 N N . SER B 1 670 ? 29.237 39.171 43.358 1.00 16.34 670 SER B N 1
ATOM 10589 C CA . SER B 1 670 ? 28.223 39.544 42.387 1.00 16.17 670 SER B CA 1
ATOM 10590 C C . SER B 1 670 ? 28.590 38.952 41.035 1.00 15.64 670 SER B C 1
ATOM 10591 O O . SER B 1 670 ? 29.765 38.683 40.771 1.00 15.14 670 SER B O 1
ATOM 10594 N N . GLY B 1 671 ? 27.573 38.728 40.208 1.00 15.33 671 GLY B N 1
ATOM 10595 C CA . GLY B 1 671 ? 27.749 38.262 38.832 1.00 14.84 671 GLY B CA 1
ATOM 10596 C C . GLY B 1 671 ? 28.400 36.900 38.693 1.00 14.69 671 GLY B C 1
ATOM 10597 O O . GLY B 1 671 ? 29.032 36.614 37.670 1.00 14.34 671 GLY B O 1
ATOM 10598 N N . ALA B 1 672 ? 28.227 36.056 39.710 1.00 14.60 672 ALA B N 1
ATOM 10599 C CA . ALA B 1 672 ? 28.892 34.749 39.767 1.00 14.55 672 ALA B CA 1
ATOM 10600 C C . ALA B 1 672 ? 28.385 33.731 38.742 1.00 14.52 672 ALA B C 1
ATOM 10601 O O . ALA B 1 672 ? 29.070 32.741 38.459 1.00 14.01 672 ALA B O 1
ATOM 10603 N N . TYR B 1 673 ? 27.189 33.959 38.195 1.00 14.70 673 TYR B N 1
ATOM 10604 C CA . TYR B 1 673 ? 26.660 33.099 37.141 1.00 14.95 673 TYR B CA 1
ATOM 10605 C C . TYR B 1 673 ? 27.026 33.639 35.769 1.00 14.61 673 TYR B C 1
ATOM 10606 O O . TYR B 1 673 ? 27.055 34.854 35.561 1.00 14.62 673 TYR B O 1
ATOM 10615 N N . SER B 1 674 ? 27.291 32.726 34.842 1.00 14.21 674 SER B N 1
ATOM 10616 C CA . SER B 1 674 ? 27.579 33.081 33.453 1.00 14.24 674 SER B CA 1
ATOM 10617 C C . SER B 1 674 ? 26.421 33.874 32.860 1.00 14.65 674 SER B C 1
ATOM 10618 O O . SER B 1 674 ? 25.265 33.634 33.203 1.00 14.72 674 SER B O 1
ATOM 10621 N N . ASN B 1 675 ? 26.736 34.824 31.984 1.00 14.74 675 ASN B N 1
ATOM 10622 C CA . ASN B 1 675 ? 25.707 35.563 31.251 1.00 14.94 675 ASN B CA 1
ATOM 10623 C C . ASN B 1 675 ? 25.392 34.922 29.896 1.00 15.01 675 ASN B C 1
ATOM 10624 O O . ASN B 1 675 ? 24.546 35.423 29.141 1.00 15.08 675 ASN B O 1
ATOM 10629 N N . VAL B 1 676 ? 26.067 33.810 29.600 1.00 14.39 676 VAL B N 1
ATOM 10630 C CA . VAL B 1 676 ? 25.837 33.052 28.373 1.00 14.58 676 VAL B CA 1
ATOM 10631 C C . VAL B 1 676 ? 24.806 31.958 28.632 1.00 15.07 676 VAL B C 1
ATOM 10632 O O . VAL B 1 676 ? 25.035 31.038 29.422 1.00 15.26 676 VAL B O 1
ATOM 10636 N N . LYS B 1 677 ? 23.667 32.076 27.960 1.00 15.53 677 LYS B N 1
ATOM 10637 C CA . LYS B 1 677 ? 22.589 31.107 28.072 1.00 16.56 677 LYS B CA 1
ATOM 10638 C C . LYS B 1 677 ? 22.919 29.826 27.304 1.00 16.05 677 LYS B C 1
ATOM 10639 O O . LYS B 1 677 ? 22.736 28.723 27.822 1.00 16.35 677 LYS B O 1
ATOM 10645 N N . SER B 1 678 ? 23.396 29.987 26.069 1.00 15.40 678 SER B N 1
ATOM 10646 C CA . SER B 1 678 ? 23.776 28.869 25.212 1.00 15.16 678 SER B CA 1
ATOM 10647 C C . SER B 1 678 ? 24.669 29.319 24.063 1.00 14.62 678 SER B C 1
ATOM 10648 O O . SER B 1 678 ? 24.794 30.517 23.779 1.00 14.20 678 SER B O 1
ATOM 10651 N N . VAL B 1 679 ? 25.286 28.337 23.416 1.00 14.48 679 VAL B N 1
ATOM 10652 C CA . VAL B 1 679 ? 26.042 28.549 22.187 1.00 14.55 679 VAL B CA 1
ATOM 10653 C C . VAL B 1 679 ? 25.576 27.534 21.153 1.00 14.51 679 VAL B C 1
ATOM 10654 O O . VAL B 1 679 ? 25.504 26.331 21.431 1.00 14.12 679 VAL B O 1
ATOM 10658 N N . LYS B 1 680 ? 25.256 28.030 19.961 1.00 14.78 680 LYS B N 1
ATOM 10659 C CA . LYS B 1 680 ? 24.835 27.184 18.854 1.00 15.29 680 LYS B CA 1
ATOM 10660 C C . LYS B 1 680 ? 25.720 27.423 17.643 1.00 15.01 680 LYS B C 1
ATOM 10661 O O . LYS B 1 680 ? 26.272 28.508 17.482 1.00 14.80 680 LYS B O 1
ATOM 10667 N N . HIS B 1 681 ? 25.844 26.399 16.804 1.00 15.29 681 HIS B N 1
ATOM 10668 C CA . HIS B 1 681 ? 26.676 26.456 15.609 1.00 15.77 681 HIS B CA 1
ATOM 10669 C C . HIS B 1 681 ? 25.979 25.799 14.428 1.00 16.80 681 HIS B C 1
ATOM 10670 O O . HIS B 1 681 ? 25.417 24.707 14.550 1.00 16.13 681 HIS B O 1
ATOM 10677 N N . VAL B 1 682 ? 26.023 26.481 13.287 1.00 17.97 682 VAL B N 1
ATOM 10678 C CA . VAL B 1 682 ? 25.550 25.920 12.024 1.00 19.83 682 VAL B CA 1
ATOM 10679 C C . VAL B 1 682 ? 26.602 26.102 10.930 1.00 20.60 682 VAL B C 1
ATOM 10680 O O . VAL B 1 682 ? 27.282 27.129 10.878 1.00 20.12 682 VAL B O 1
ATOM 10684 N N . SER B 1 683 ? 26.745 25.086 10.081 1.00 22.26 683 SER B N 1
ATOM 10685 C CA . SER B 1 683 ? 27.665 25.135 8.948 1.00 23.86 683 SER B CA 1
ATOM 10686 C C . SER B 1 683 ? 26.916 24.884 7.644 1.00 25.02 683 SER B C 1
ATOM 10687 O O . SER B 1 683 ? 26.088 23.975 7.560 1.00 24.48 683 SER B O 1
ATOM 10690 N N . GLU B 1 684 ? 27.211 25.698 6.635 1.00 26.07 684 GLU B N 1
ATOM 10691 C CA . GLU B 1 684 ? 26.582 25.580 5.324 1.00 27.26 684 GLU B CA 1
ATOM 10692 C C . GLU B 1 684 ? 27.579 25.988 4.248 1.00 26.96 684 GLU B C 1
ATOM 10693 O O . GLU B 1 684 ? 28.108 27.104 4.271 1.00 26.52 684 GLU B O 1
ATOM 10699 N N . ASN B 1 685 ? 27.833 25.069 3.315 1.00 26.93 685 ASN B N 1
ATOM 10700 C CA . ASN B 1 685 ? 28.776 25.289 2.211 1.00 26.75 685 ASN B CA 1
ATOM 10701 C C . ASN B 1 685 ? 30.176 25.693 2.694 1.00 25.64 685 ASN B C 1
ATOM 10702 O O . ASN B 1 685 ? 30.828 26.556 2.101 1.00 25.26 685 ASN B O 1
ATOM 10707 N N . GLY B 1 686 ? 30.619 25.067 3.782 1.00 24.54 686 GLY B N 1
ATOM 10708 C CA . GLY B 1 686 ? 31.940 25.331 4.357 1.00 23.13 686 GLY B CA 1
ATOM 10709 C C . GLY B 1 686 ? 32.061 26.642 5.117 1.00 21.89 686 GLY B C 1
ATOM 10710 O O . GLY B 1 686 ? 33.165 27.044 5.489 1.00 22.11 686 GLY B O 1
ATOM 10711 N N . LYS B 1 687 ? 30.930 27.304 5.353 1.00 20.73 687 LYS B N 1
ATOM 10712 C CA . LYS B 1 687 ? 30.900 28.565 6.098 1.00 19.80 687 LYS B CA 1
ATOM 10713 C C . LYS B 1 687 ? 30.227 28.368 7.461 1.00 19.01 687 LYS B C 1
ATOM 10714 O O . LYS B 1 687 ? 29.241 27.641 7.574 1.00 18.73 687 LYS B O 1
ATOM 10720 N N . ASP B 1 688 ? 30.767 29.016 8.490 1.00 17.89 688 ASP B N 1
ATOM 10721 C CA . ASP B 1 688 ? 30.317 28.803 9.866 1.00 16.89 688 ASP B CA 1
ATOM 10722 C C . ASP B 1 688 ? 29.575 29.997 10.442 1.00 15.80 688 ASP B C 1
ATOM 10723 O O . ASP B 1 688 ? 29.950 31.144 10.209 1.00 15.54 688 ASP B O 1
ATOM 10728 N N . VAL B 1 689 ? 28.515 29.713 11.194 1.00 14.74 689 VAL B N 1
ATOM 10729 C CA . VAL B 1 689 ? 27.837 30.729 11.989 1.00 13.99 689 VAL B CA 1
ATOM 10730 C C . VAL B 1 689 ? 27.730 30.240 13.430 1.00 13.66 689 VAL B C 1
ATOM 10731 O O . VAL B 1 689 ? 27.267 29.126 13.690 1.00 13.44 689 VAL B O 1
ATOM 10735 N N . VAL B 1 690 ? 28.191 31.077 14.353 1.00 12.95 690 VAL B N 1
ATOM 10736 C CA . VAL B 1 690 ? 28.080 30.808 15.782 1.00 12.75 690 VAL B CA 1
ATOM 10737 C C . VAL B 1 690 ? 27.170 31.862 16.390 1.00 12.59 690 VAL B C 1
ATOM 10738 O O . VAL B 1 690 ? 27.359 33.060 16.175 1.00 12.78 690 VAL B O 1
ATOM 10742 N N . VAL B 1 691 ? 26.173 31.405 17.141 1.00 12.55 691 VAL B N 1
ATOM 10743 C CA . VAL B 1 691 ? 25.268 32.298 17.840 1.00 12.63 691 VAL B CA 1
ATOM 10744 C C . VAL B 1 691 ? 25.419 32.082 19.341 1.00 12.69 691 VAL B C 1
ATOM 10745 O O . VAL B 1 691 ? 25.199 30.978 19.834 1.00 12.71 691 VAL B O 1
ATOM 10749 N N . VAL B 1 692 ? 25.816 33.140 20.041 1.00 13.05 692 VAL B N 1
ATOM 10750 C CA . VAL B 1 692 ? 25.950 33.126 21.494 1.00 13.48 692 VAL B CA 1
ATOM 10751 C C . VAL B 1 692 ? 24.743 33.845 22.082 1.00 14.00 692 VAL B C 1
ATOM 10752 O O . VAL B 1 692 ? 24.626 35.065 21.970 1.00 14.02 692 VAL B O 1
ATOM 10756 N N . ASP B 1 693 ? 23.838 33.083 22.692 1.00 15.20 693 ASP B N 1
ATOM 10757 C CA . ASP B 1 693 ? 22.641 33.660 23.303 1.00 16.33 693 ASP B CA 1
ATOM 10758 C C . ASP B 1 693 ? 22.961 34.132 24.714 1.00 15.63 693 ASP B C 1
ATOM 10759 O O . ASP B 1 693 ? 23.498 33.370 25.522 1.00 14.97 693 ASP B O 1
ATOM 10764 N N . LEU B 1 694 ? 22.642 35.392 24.996 1.00 15.08 694 LEU B N 1
ATOM 10765 C CA . LEU B 1 694 ? 22.910 35.980 26.308 1.00 15.08 694 LEU B CA 1
ATOM 10766 C C . LEU B 1 694 ? 21.655 36.023 27.168 1.00 15.27 694 LEU B C 1
ATOM 10767 O O . LEU B 1 694 ? 20.537 36.040 26.649 1.00 15.11 694 LEU B O 1
ATOM 10772 N N . LYS B 1 695 ? 21.848 36.031 28.483 1.00 15.61 695 LYS B N 1
ATOM 10773 C CA . LYS B 1 695 ? 20.729 35.995 29.424 1.00 16.19 695 LYS B CA 1
ATOM 10774 C C . LYS B 1 695 ? 19.849 37.243 29.399 1.00 16.41 695 LYS B C 1
ATOM 10775 O O . LYS B 1 695 ? 18.710 37.203 29.865 1.00 16.45 695 LYS B O 1
ATOM 10781 N N . ASP B 1 696 ? 20.358 38.339 28.846 1.00 16.40 696 ASP B N 1
ATOM 10782 C CA . ASP B 1 696 ? 19.553 39.555 28.739 1.00 16.68 696 ASP B CA 1
ATOM 10783 C C . ASP B 1 696 ? 18.696 39.597 27.465 1.00 16.60 696 ASP B C 1
ATOM 10784 O O . ASP B 1 696 ? 18.006 40.587 27.208 1.00 16.89 696 ASP B O 1
ATOM 10789 N N . GLY B 1 697 ? 18.743 38.524 26.680 1.00 16.46 697 GLY B N 1
ATOM 10790 C CA . GLY B 1 697 ? 17.919 38.406 25.479 1.00 16.69 697 GLY B CA 1
ATOM 10791 C C . GLY B 1 697 ? 18.598 38.820 24.189 1.00 16.65 697 GLY B C 1
ATOM 10792 O O . GLY B 1 697 ? 18.078 38.561 23.102 1.00 16.68 697 GLY B O 1
ATOM 10793 N N . SER B 1 698 ? 19.756 39.468 24.303 1.00 16.41 698 SER B N 1
ATOM 10794 C CA . SER B 1 698 ? 20.555 39.806 23.130 1.00 16.64 698 SER B CA 1
ATOM 10795 C C . SER B 1 698 ? 21.360 38.586 22.699 1.00 16.57 698 SER B C 1
ATOM 10796 O O . SER B 1 698 ? 21.419 37.584 23.417 1.00 16.10 698 SER B O 1
ATOM 10799 N N . ASN B 1 699 ? 21.961 38.656 21.517 1.00 16.58 699 ASN B N 1
ATOM 10800 C CA . ASN B 1 699 ? 22.850 37.588 21.077 1.00 17.31 699 ASN B CA 1
ATOM 10801 C C . ASN B 1 699 ? 24.015 38.098 20.253 1.00 16.71 699 ASN B C 1
ATOM 10802 O O . ASN B 1 699 ? 23.964 39.202 19.708 1.00 16.92 699 ASN B O 1
ATOM 10807 N N . VAL B 1 700 ? 25.074 37.297 20.204 1.00 15.77 700 VAL B N 1
ATOM 10808 C CA . VAL B 1 700 ? 26.251 37.609 19.408 1.00 15.13 700 VAL B CA 1
ATOM 10809 C C . VAL B 1 700 ? 26.314 36.610 18.264 1.00 14.70 700 VAL B C 1
ATOM 10810 O O . VAL B 1 700 ? 26.296 35.395 18.484 1.00 14.18 700 VAL B O 1
ATOM 10814 N N . VAL B 1 701 ? 26.372 37.132 17.042 1.00 14.44 701 VAL B N 1
ATOM 10815 C CA . VAL B 1 701 ? 26.492 36.298 15.856 1.00 14.17 701 VAL B CA 1
ATOM 10816 C C . VAL B 1 701 ? 27.881 36.465 15.259 1.00 13.88 701 VAL B C 1
ATOM 10817 O O . VAL B 1 701 ? 28.279 37.574 14.887 1.00 13.98 701 VAL B O 1
ATOM 10821 N N . VAL B 1 702 ? 28.606 35.355 15.192 1.00 13.27 702 VAL B N 1
ATOM 10822 C CA . VAL B 1 702 ? 29.924 35.303 14.569 1.00 13.19 702 VAL B CA 1
ATOM 10823 C C . VAL B 1 702 ? 29.804 34.488 13.286 1.00 12.98 702 VAL B C 1
ATOM 10824 O O . VAL B 1 702 ? 29.361 33.336 13.306 1.00 13.22 702 VAL B O 1
ATOM 10828 N N . ALA B 1 703 ? 30.195 35.090 12.167 1.00 12.94 703 ALA B N 1
ATOM 10829 C CA . ALA B 1 703 ? 30.138 34.408 10.881 1.00 12.99 703 ALA B CA 1
ATOM 10830 C C . ALA B 1 703 ? 31.518 34.342 10.242 1.00 12.85 703 ALA B C 1
ATOM 10831 O O . ALA B 1 703 ? 32.268 35.321 10.270 1.00 12.65 703 ALA B O 1
ATOM 10833 N N . LEU B 1 704 ? 31.846 33.176 9.694 1.00 12.89 704 LEU B N 1
ATOM 10834 C CA . LEU B 1 704 ? 33.141 32.926 9.068 1.00 13.17 704 LEU B CA 1
ATOM 10835 C C . LEU B 1 704 ? 32.958 32.298 7.691 1.00 13.47 704 LEU B C 1
ATOM 10836 O O . LEU B 1 704 ? 32.365 31.220 7.562 1.00 13.37 704 LEU B O 1
ATOM 10841 N N . SER B 1 705 ? 33.480 32.973 6.669 1.00 14.13 705 SER B N 1
ATOM 10842 C CA . SER B 1 705 ? 33.398 32.489 5.294 1.00 14.71 705 SER B CA 1
ATOM 10843 C C . SER B 1 705 ? 34.681 31.803 4.817 1.00 15.15 705 SER B C 1
ATOM 10844 O O . SER B 1 705 ? 34.645 30.987 3.890 1.00 15.28 705 SER B O 1
ATOM 10847 N N . TYR B 1 706 ? 35.810 32.150 5.439 1.00 15.37 706 TYR B N 1
ATOM 10848 C CA . TYR B 1 706 ? 37.132 31.647 5.041 1.00 16.05 706 TYR B CA 1
ATOM 10849 C C . TYR B 1 706 ? 37.522 32.112 3.632 1.00 16.99 706 TYR B C 1
ATOM 10850 O O . TYR B 1 706 ? 38.335 31.482 2.951 1.00 17.76 706 TYR B O 1
ATOM 10859 N N . ASN B 1 707 ? 36.931 33.229 3.222 1.00 17.98 707 ASN B N 1
ATOM 10860 C CA . ASN B 1 707 ? 37.218 33.872 1.946 1.00 19.06 707 ASN B CA 1
ATOM 10861 C C . ASN B 1 707 ? 37.776 35.262 2.236 1.00 19.80 707 ASN B C 1
ATOM 10862 O O . ASN B 1 707 ? 37.119 36.078 2.880 1.00 19.81 707 ASN B O 1
ATOM 10867 N N . ALA B 1 708 ? 38.995 35.516 1.765 1.00 21.29 708 ALA B N 1
ATOM 10868 C CA . ALA B 1 708 ? 39.718 36.751 2.088 1.00 22.98 708 ALA B CA 1
ATOM 10869 C C . ALA B 1 708 ? 39.234 37.994 1.326 1.00 24.23 708 ALA B C 1
ATOM 10870 O O . ALA B 1 708 ? 39.606 39.121 1.675 1.00 24.59 708 ALA B O 1
ATOM 10872 N N . ASN B 1 709 ? 38.412 37.784 0.296 1.00 25.94 709 ASN B N 1
ATOM 10873 C CA . ASN B 1 709 ? 37.834 38.872 -0.498 1.00 27.48 709 ASN B CA 1
ATOM 10874 C C . ASN B 1 709 ? 36.861 39.711 0.333 1.00 28.24 709 ASN B C 1
ATOM 10875 O O . ASN B 1 709 ? 35.757 39.270 0.649 1.00 27.76 709 ASN B O 1
ATOM 10880 N N . SER B 1 710 ? 37.281 40.928 0.669 1.00 29.65 710 SER B N 1
ATOM 10881 C CA . SER B 1 710 ? 36.528 41.793 1.581 1.00 30.94 710 SER B CA 1
ATOM 10882 C C . SER B 1 710 ? 35.150 42.210 1.061 1.00 32.09 710 SER B C 1
ATOM 10883 O O . SER B 1 710 ? 34.288 42.610 1.844 1.00 32.78 710 SER B O 1
ATOM 10886 N N . GLU B 1 711 ? 34.944 42.105 -0.249 1.00 33.23 711 GLU B N 1
ATOM 10887 C CA . GLU B 1 711 ? 33.697 42.561 -0.867 1.00 34.36 711 GLU B CA 1
ATOM 10888 C C . GLU B 1 711 ? 32.716 41.436 -1.193 1.00 33.90 711 GLU B C 1
ATOM 10889 O O . GLU B 1 711 ? 31.579 41.697 -1.600 1.00 34.23 711 GLU B O 1
ATOM 10895 N N . GLN B 1 712 ? 33.151 40.192 -1.003 1.00 32.53 712 GLN B N 1
ATOM 10896 C CA . GLN B 1 712 ? 32.315 39.031 -1.291 1.00 31.58 712 GLN B CA 1
ATOM 10897 C C . GLN B 1 712 ? 31.197 38.866 -0.259 1.00 30.90 712 GLN B C 1
ATOM 10898 O O . GLN B 1 712 ? 31.454 38.798 0.947 1.00 30.36 712 GLN B O 1
ATOM 10904 N N . VAL B 1 713 ? 29.961 38.809 -0.747 1.00 29.93 713 VAL B N 1
ATOM 10905 C CA . VAL B 1 713 ? 28.786 38.642 0.107 1.00 29.26 713 VAL B CA 1
ATOM 10906 C C . VAL B 1 713 ? 28.543 37.152 0.369 1.00 28.45 713 VAL B C 1
ATOM 10907 O O . VAL B 1 713 ? 28.757 36.316 -0.513 1.00 28.27 713 VAL B O 1
ATOM 10911 N N . HIS B 1 714 ? 28.115 36.832 1.588 1.00 27.04 714 HIS B N 1
ATOM 10912 C CA . HIS B 1 714 ? 27.883 35.449 2.001 1.00 26.29 714 HIS B CA 1
ATOM 10913 C C . HIS B 1 714 ? 26.522 35.292 2.658 1.00 26.69 714 HIS B C 1
ATOM 10914 O O . HIS B 1 714 ? 25.999 36.230 3.258 1.00 26.22 714 HIS B O 1
ATOM 10921 N N . LYS B 1 715 ? 25.961 34.093 2.546 1.00 28.61 715 LYS B N 1
ATOM 10922 C CA . LYS B 1 715 ? 24.659 33.786 3.124 1.00 30.94 715 LYS B CA 1
ATOM 10923 C C . LYS B 1 715 ? 24.669 32.391 3.737 1.00 31.50 715 LYS B C 1
ATOM 10924 O O . LYS B 1 715 ? 25.139 31.437 3.117 1.00 31.19 715 LYS B O 1
ATOM 10930 N N . VAL B 1 716 ? 24.170 32.289 4.967 1.00 32.94 716 VAL B N 1
ATOM 10931 C CA . VAL B 1 716 ? 24.001 31.004 5.648 1.00 34.91 716 VAL B CA 1
ATOM 10932 C C . VAL B 1 716 ? 22.618 30.967 6.299 1.00 37.57 716 VAL B C 1
ATOM 10933 O O . VAL B 1 716 ? 22.200 31.935 6.938 1.00 37.68 716 VAL B O 1
ATOM 10937 N N . ASN B 1 717 ? 21.911 29.855 6.115 1.00 41.64 717 ASN B N 1
ATOM 10938 C CA . ASN B 1 717 ? 20.621 29.635 6.767 1.00 46.20 717 ASN B CA 1
ATOM 10939 C C . ASN B 1 717 ? 20.764 28.759 8.012 1.00 49.47 717 ASN B C 1
ATOM 10940 O O . ASN B 1 717 ? 21.116 27.579 7.914 1.00 50.19 717 ASN B O 1
ATOM 10945 N N . ALA B 1 718 ? 20.502 29.350 9.177 1.00 53.28 718 ALA B N 1
ATOM 10946 C CA . ALA B 1 718 ? 20.552 28.634 10.454 1.00 57.25 718 ALA B CA 1
ATOM 10947 C C . ALA B 1 718 ? 19.434 27.592 10.548 1.00 60.29 718 ALA B C 1
ATOM 10948 O O . ALA B 1 718 ? 19.679 26.434 10.898 1.00 61.89 718 ALA B O 1
ATOM 10950 N N . GLY B 1 719 ? 18.214 28.021 10.232 1.00 62.91 719 GLY B N 1
ATOM 10951 C CA . GLY B 1 719 ? 17.052 27.141 10.131 1.00 65.34 719 GLY B CA 1
ATOM 10952 C C . GLY B 1 719 ? 16.110 27.725 9.096 1.00 67.59 719 GLY B C 1
ATOM 10953 O O . GLY B 1 719 ? 15.921 27.159 8.016 1.00 67.86 719 GLY B O 1
ATOM 10954 N N . GLU B 1 720 ? 15.520 28.866 9.444 1.00 68.68 720 GLU B N 1
ATOM 10955 C CA . GLU B 1 720 ? 14.804 29.711 8.494 1.00 69.07 720 GLU B CA 1
ATOM 10956 C C . GLU B 1 720 ? 15.408 31.116 8.541 1.00 67.72 720 GLU B C 1
ATOM 10957 O O . GLU B 1 720 ? 15.269 31.897 7.595 1.00 68.35 720 GLU B O 1
ATOM 10963 N N . GLU B 1 721 ? 16.080 31.416 9.655 1.00 64.88 721 GLU B N 1
ATOM 10964 C CA . GLU B 1 721 ? 16.799 32.675 9.852 1.00 60.86 721 GLU B CA 1
ATOM 10965 C C . GLU B 1 721 ? 18.053 32.735 8.975 1.00 56.59 721 GLU B C 1
ATOM 10966 O O . GLU B 1 721 ? 18.943 31.885 9.083 1.00 55.97 721 GLU B O 1
ATOM 10972 N N . ALA B 1 722 ? 18.109 33.745 8.109 1.00 50.98 722 ALA B N 1
ATOM 10973 C CA . ALA B 1 722 ? 19.221 33.911 7.182 1.00 46.31 722 ALA B CA 1
ATOM 10974 C C . ALA B 1 722 ? 20.246 34.909 7.713 1.00 42.69 722 ALA B C 1
ATOM 10975 O O . ALA B 1 722 ? 19.905 36.045 8.048 1.00 42.24 722 ALA B O 1
ATOM 10977 N N . ILE B 1 723 ? 21.497 34.464 7.795 1.00 38.34 723 ILE B N 1
ATOM 10978 C CA . ILE B 1 723 ? 22.614 35.314 8.196 1.00 35.01 723 ILE B CA 1
ATOM 10979 C C . ILE B 1 723 ? 23.364 35.763 6.945 1.00 33.13 723 ILE B C 1
ATOM 10980 O O . ILE B 1 723 ? 23.788 34.931 6.141 1.00 33.11 723 ILE B O 1
ATOM 10985 N N . GLU B 1 724 ? 23.520 37.074 6.785 1.00 31.41 724 GLU B N 1
ATOM 10986 C CA . GLU B 1 724 ? 24.227 37.631 5.631 1.00 30.37 724 GLU B CA 1
ATOM 10987 C C . GLU B 1 724 ? 25.359 38.554 6.053 1.00 27.64 724 GLU B C 1
ATOM 10988 O O . GLU B 1 724 ? 25.184 39.391 6.938 1.00 27.79 724 GLU B O 1
ATOM 10994 N N . TRP B 1 725 ? 26.517 38.398 5.417 1.00 25.12 725 TRP B N 1
ATOM 10995 C CA . TRP B 1 725 ? 27.671 39.239 5.714 1.00 23.46 725 TRP B CA 1
ATOM 10996 C C . TRP B 1 725 ? 28.653 39.360 4.553 1.00 23.68 725 TRP B C 1
ATOM 10997 O O . TRP B 1 725 ? 28.538 38.666 3.542 1.00 23.96 725 TRP B O 1
ATOM 11008 N N . LYS B 1 726 ? 29.630 40.241 4.733 1.00 23.70 726 LYS B N 1
ATOM 11009 C CA . LYS B 1 726 ? 30.640 40.519 3.729 1.00 24.01 726 LYS B CA 1
ATOM 11010 C C . LYS B 1 726 ? 32.022 40.211 4.304 1.00 22.47 726 LYS B C 1
ATOM 11011 O O . LYS B 1 726 ? 32.309 40.565 5.446 1.00 22.30 726 LYS B O 1
ATOM 11017 N N . GLY B 1 727 ? 32.862 39.539 3.519 1.00 20.99 727 GLY B N 1
ATOM 11018 C CA . GLY B 1 727 ? 34.262 39.299 3.895 1.00 19.07 727 GLY B CA 1
ATOM 11019 C C . GLY B 1 727 ? 34.526 38.010 4.659 1.00 17.81 727 GLY B C 1
ATOM 11020 O O . GLY B 1 727 ? 33.623 37.191 4.841 1.00 17.67 727 GLY B O 1
ATOM 11021 N N . PHE B 1 728 ? 35.774 37.848 5.104 1.00 16.38 728 PHE B N 1
ATOM 11022 C CA . PHE B 1 728 ? 36.241 36.655 5.820 1.00 15.13 728 PHE B CA 1
ATOM 11023 C C . PHE B 1 728 ? 35.425 36.381 7.080 1.00 14.75 728 PHE B C 1
ATOM 11024 O O . PHE B 1 728 ? 35.070 35.233 7.362 1.00 14.48 728 PHE B O 1
ATOM 11032 N N . SER B 1 729 ? 35.143 37.440 7.831 1.00 14.38 729 SER B N 1
ATOM 11033 C CA . SER B 1 729 ? 34.452 37.321 9.109 1.00 14.65 729 SER B CA 1
ATOM 11034 C C . SER B 1 729 ? 33.546 38.504 9.396 1.00 14.84 729 SER B C 1
ATOM 11035 O O . SER B 1 729 ? 33.770 39.608 8.901 1.00 14.89 729 SER B O 1
ATOM 11038 N N . SER B 1 730 ? 32.528 38.260 10.216 1.00 15.25 730 SER B N 1
ATOM 11039 C CA . SER B 1 730 ? 31.646 39.306 10.709 1.00 15.69 730 SER B CA 1
ATOM 11040 C C . SER B 1 730 ? 31.241 38.979 12.134 1.00 15.98 730 SER B C 1
ATOM 11041 O O . SER B 1 730 ? 31.018 37.813 12.471 1.00 16.17 730 SER B O 1
ATOM 11044 N N . VAL B 1 731 ? 31.164 40.012 12.966 1.00 16.32 731 VAL B N 1
ATOM 11045 C CA . VAL B 1 731 ? 30.663 39.876 14.330 1.00 16.74 731 VAL B CA 1
ATOM 11046 C C . VAL B 1 731 ? 29.640 40.977 14.571 1.00 17.65 731 VAL B C 1
ATOM 11047 O O . VAL B 1 731 ? 29.946 42.165 14.446 1.00 17.79 731 VAL B O 1
ATOM 11051 N N . VAL B 1 732 ? 28.417 40.567 14.894 1.00 18.46 732 VAL B N 1
ATOM 11052 C CA . VAL B 1 732 ? 27.320 41.494 15.131 1.00 19.30 732 VAL B CA 1
ATOM 11053 C C . VAL B 1 732 ? 26.662 41.169 16.471 1.00 20.00 732 VAL B C 1
ATOM 11054 O O . VAL B 1 732 ? 26.320 40.016 16.736 1.00 19.81 732 VAL B O 1
ATOM 11058 N N . VAL B 1 733 ? 26.510 42.187 17.314 1.00 21.55 733 VAL B N 1
ATOM 11059 C CA . VAL B 1 733 ? 25.712 42.070 18.530 1.00 23.49 733 VAL B CA 1
ATOM 11060 C C . VAL B 1 733 ? 24.294 42.547 18.213 1.00 25.06 733 VAL B C 1
ATOM 11061 O O . VAL B 1 733 ? 24.085 43.717 17.871 1.00 25.47 733 VAL B O 1
ATOM 11065 N N . ARG B 1 734 ? 23.334 41.628 18.297 1.00 26.54 734 ARG B N 1
ATOM 11066 C CA . ARG B 1 734 ? 21.927 41.941 18.046 1.00 28.29 734 ARG B CA 1
ATOM 11067 C C . ARG B 1 734 ? 21.273 42.434 19.330 1.00 28.76 734 ARG B C 1
ATOM 11068 O O . ARG B 1 734 ? 21.190 41.693 20.315 1.00 28.42 734 ARG B O 1
#

Foldseek 3Di:
DLFAQFDLVLLVVCLVPQVVFPLSVVQLVVLVVVLVVVCVVPQDQDFFAAFFLDDLNVVLVVLLQLLLSLLSCCSNVVDCSSLVNNLVNLLVQLVRVVVWDFHPQADPEPTDGSHNHCLVLLVSLLRNLNSVSSNVVPDDPVSVVSNCNRHLVVSLCCLAVVCLVQCQDLALSVLSSLLSQLSSCLSVVNVQSNQCQQQNPVNPNNGHDVVSLLWQAALQLDGLLFLAVLLVSLQSNQSSLRRCCSRPVVVVSCPPSNRSNLSNLVVSQLQDALFFGAQAFAGDGPDGCLPVSSQSSLLSSCQVPVPLQSLQSNVVSSHFDNHSSSVVSSVCVVVVSHDHHDHAWDWQFETSHSQQFTWTWHWDDDDRFTKIKIFAQHAQSAPSGALAHRFMWIGGGRDTFFGQQHFLFDRSPSVQVSRDGHPCRLFARRFHVSTQHKDKQLATFLSSDRVQRNVHTWGWLDFDHDPAKTKTKIKDDRRDVQKIKIKMWMFGDDPVAPHTKIKIKMKMAGPFFIKIKGKTWGDFAWPDKQFDWDDPVPDWDQQDDGRNSQFKTFPTKTADAQWWIWIWGDDPFKIKIKIKGKDFPAGQKMKTKIWGGGPCPPPSDDTTIMIMIMTGRTRIMIIIIMIDIFWTADPVVGDIDGRDDQFPGWHWDDDPNKIWIWTQGNVGDIKIKIADSDQDQADKDWDCPPPDIDIDGGGMDIDD/DLFALFDLVLLVVCLVPQVVFVLSVVQLVVLVVVLVVVCVVPQDQDFFAAFFLDDLLVVLVVLLQLLLSLLSCCSNVVDVVSLVRNLVNLLVQLVPVVPFDFHPQEDPAPTDGSHNHCLVLLVSLLRNLNSCSSNVVVDDPVSVCSSCVRHLVVSLCCLAVVCLVQCQDLALSVLSSLLSQLSSCLSVVNPQSVQCQQQNNVSPNNGHLVVSLLWQAALQQAGLLFLQVLLVSLQSNQRSLSRCCRRPVVVVSCPPSNRSNLSNLVVSQLQDALFFGAQAFAHDGPDGCLPVSSQSSLLVSCQVPVPQQSLQSNVVSSHHDSHSSSVVSSVCVVVVSHDHHDRAWDWQAETSHSQQFTWTWHWADDDRFTKIKIFAQGAQSAPRGALAHRFMWIGGRSGTFFGQQHFLFDRSPSVQVSRDGHPCRLFARRFHVSTQDKDKQLATFLSSDRVQSNVHTKGWLDFDHDNAKTKTKIKDDRRDPQKIKIKMKMFGDDPVAPGTKIKIKMKMAGPFFIKIKGKTWGDFAWPDKQFDWDDPVPDWDQQDDGRNSQFKTWDTKTADAAWWIWIWGDDAFKIKIKIKGKDFPAGQKMKTKIWGGGPCPPPSDDTTIMIMIMTGRTRIMIIIIMMDIFWTADPPVGDTDGRDDQFPGWHWDDDPNKIWIWTQGNVGKIKIKIADSAAQQADKDWDDPDPDIDIDGGGMDIDID

Radius of gyration: 34.35 Å; Cα contacts (8 Å, |Δi|>4): 3429; chains: 2; bounding box: 99×73×90 Å

B-factor: mean 18.62, std 9.47, range [3.95, 79.0]

CATH classification: 1.50.10.100 (+1 more: 2.70.98.70)

Organism: Saccharophagus degradans (strain 2-40 / ATCC 43961 / DSM 17024) (NCBI:txid203122)

GO terms:
  GO:0052764 exo-oligoalginate lyase activity (F, EXP)

Nearest PDB structures (foldseek):
  4ok4-assembly1_A  TM=1.001E+00  e=0.000E+00  Saccharophagus degradans 2-40
  4nei-assembly1_B  TM=9.987E-01  e=0.000E+00  Saccharophagus degradans 2-40
  4ok2-assembly1_B  TM=9.745E-01  e=0.000E+00  Saccharophagus degradans 2-40
  7bjt-assembly1_A  TM=9.700E-01  e=5.934E-74  Zobellia galactanivorans
  8bdd-assembly1_A  TM=9.471E-01  e=1.840E-74  Bacteroides ovatus

Sequence (1409 aa):
HPNLIVTEQDVANIAASWESYDAYAEQLNADKTNLDAFMAEGVVVPMPKDAGGGYTHEQHKRNYKAIRNAGFLYQVTGDEKYLTFAKDLLLAYAKMYPSLGEHPNRKEQSPGRLFWQSLNEAVWLVYSIQGYDAIIDGLAAEEKQEIESGVFLPMAKFLSVESPETFNKIHNLGTWAVAAVGMTGYVLGNDELVEISLMGLDKTGKAGFMKQLDKLFSPDGYYTEGPYYQRYALMPFIWFAKAIETNEPERKIFEYRNNILLKAVYTTIDLSYAGYFFPINDALKDKGIDTVELVHALAIVYSITGDNTLLDIAQEQGRISLTGDGLKVAKAVGEGLTQPYNYRSILLGDGADGDQGALSIHRLGEGHNHMALVAKNTSQGMGHGHFDKLNWLLYDNGNEIVTDYGAARYLNVEAKYGGHYLAENNTWAKQTIAHNTLVVNEQSHFYGDVTTADLHHPEVLSFYSGEDYQLSSAKEANAYDGVEFVRSMLLVNVPSLEHPIVVDVLNVSADKASTFDLPLYFNGQIIDFSFKVKDNKNVMKMLGKRNGYQHLWLRNTAPVGDASERATWILDDRFYSYAFVTSTPSKKQNVLIAELGANDPNYNLRQQQVLIRRVEKAKQASFVSVLEPHGKYDGSLETTSGAYSNVKSVKHVSENGKDVVVVDLKDGSNVVVALSYNANSEQVHKVNAGEEAIEWKGFSSVVVHPNLIVTEQDVANIAASWESYDAYAEQLNADKTNLDAFMAEGVVVPMPKDAGGGYTHEQHKRNYKAIRNAGFLYQVTGDEKYLTFAKDLLLAYAKMYPSLGEHPNRKEQSPGRLFWQSLNEAVWLVYSIQGYDAIIDGLAAEEKQEIESGVFLPMAKFLSVESPETFNKIHNLGTWAVAAVGMTGYVLGNDELVEISLMGLDKTGKAGFMKQLDKLFSPDGYYTEGPYYQRYALMPFIWFAKAIETNEPERKIFEYRNNILLKAVYTTIDLSYAGYFFPINDALKDKGIDTVELVHALAIVYSITGDNTLLDIAQEQGRISLTGDGLKVAKAVGEGLTQPYNYRSILLGDGADGDQGALSIHRLGEGHNHMALVAKNTSQGMGHGHFDKLNWLLYDNGNEIVTDYGAARYLNVEAKYGGHYLAENNTWAKQTIAHNTLVVNEQSHFYGDVTTADLHHPEVLSFYSGEDYQLSSAKEANAYDGVEFVRSMLLVNVPSLEHPIVVDVLNVSADKASTFDLPLYFNGQIIDFSFKVKDNKNVMKMLGKRNGYQHLWLRNTAPVGDASERATWILDDRFYSYAFVTSTPSKKQNVLIAELGANDPNYNLRQQQVLIRRVEKAKQASFVSVLEPHGKYDGSLETTSGAYSNVKSVKHVSENGKDVVVVDLKDGSNVVVALSYNANSEQVHKVNAGEEAIEWKGFSSVVVR